Protein AF-0000000074747687 (afdb_homodimer)

InterPro domains:
  IPR001466 Beta-lactamase-related [PF00144] (53-389)
  IPR012338 Beta-lactamase/transpeptidase-like [G3DSA:3.40.710.10] (30-373)
  IPR012338 Beta-lactamase/transpeptidase-like [SSF56601] (44-393)
  IPR050491 Beta-lactamase AmpC-like [PTHR46825] (49-348)

Organism: NCBI:txid2562239

Foldseek 3Di:
DPPPPPPPPPPPPPPVPQFDLVLLVVLQQVLQQVLCVVQVWKKWKWKAFPRGIDTDIYHAQDPVVRHGDDSLFWEFAFQLLQLLLLLLVQVCVVVVLDDQFALLQVQQQVLCCLPPVDGPCRLANPLSRRAGNQLLQFQQSQFAAFDPVVVLCCQVVPQWDDDDQVNRSNRRSVVYGNDRRPPAHADYLNSQSSSLSSSCRSVVHNDSQPDDSVPLAFPVRVVVCLLVRKDFDAWAFLLVPPRHTWFKFWPPVPPPDFETEIETSRSGTQCNNPSRGRMIGRFNSLLVLQLQQPPPAVVNRGRHHPVSVVQQPPWDFHQAQQFADQVGGRGWIGGRSKTFAQCGNQAVVFDPPPDDPLQLIFIGDWGDDRGKIWPPAHARPNLRMTIIMIIRGCFGQDQPWARVVRNCSRSLSRLSSSQSVCVSSVHDHTRSDDDDDGDRGHHYHYDYDDVDDPPPPPPPVPPPSD/DPPPPPPPPPPPPPPVPQFDLVLLVVLQQVLQQVLCVVQVWKKWKWKAFPRGIDTDIYHAQDPVVRHGDDSLFWEFAFQLLQLLLLLLVQVCVVVVLDDQFALLQVQQQVLCCLPPVDGPCNLANPLSRRAGNQLLQFQQSQFAAFDPVVVLCCQVVVQWDDDDQVNRSNRRSVVYGNDRRPPAHADYLNSQSSSLSSSCRSVVHNDSQPDDSVPLAFPVRVVVCLLVRKDFDAWAFLLVPPRHTWFKFWPVVPPPDFETEIETSRSGTQCNNPSRGRMIGRFNSLLVLQLQQPPPAVVNRGRHHPVSVVQQPPWDFHQAQQFFDPVGGRGWIGGRSKTWAQCGRQFVVFAPPPDDPLQLIFIGDWGDDRGKIWPPAHARPNLRMTIIMIIRGCFGQDQPWARVVRNCSRSLSRLSSSQSVCVSSVHDGTRSDDDDDGDRGHHYHYDYDDPDDPPPPPPPVPPPSD

Structure (mmCIF, N/CA/C/O backbone):
data_AF-0000000074747687-model_v1
#
loop_
_entity.id
_entity.type
_entity.pdbx_description
1 polymer 'Beta-lactamase-related domain-containing protein'
#
loop_
_atom_site.group_PDB
_atom_site.id
_atom_site.type_symbol
_atom_site.label_atom_id
_atom_site.label_alt_id
_atom_site.label_comp_id
_atom_site.label_asym_id
_atom_site.label_entity_id
_atom_site.label_seq_id
_atom_site.pdbx_PDB_ins_code
_atom_site.Cartn_x
_atom_site.Cartn_y
_atom_site.Cartn_z
_atom_site.occupancy
_atom_site.B_iso_or_equiv
_atom_site.auth_seq_id
_atom_site.auth_comp_id
_atom_site.auth_asym_id
_atom_site.auth_atom_id
_atom_site.pdbx_PDB_model_num
ATOM 1 N N . MET A 1 1 ? -9.711 -32 -81.875 1 28.09 1 MET A N 1
ATOM 2 C CA . MET A 1 1 ? -10.281 -31.031 -80.938 1 28.09 1 MET A CA 1
ATOM 3 C C . MET A 1 1 ? -10.484 -31.625 -79.562 1 28.09 1 MET A C 1
ATOM 5 O O . MET A 1 1 ? -11.578 -32.094 -79.25 1 28.09 1 MET A O 1
ATOM 9 N N . ALA A 1 2 ? -9.547 -32.5 -79.062 1 37.5 2 ALA A N 1
ATOM 10 C CA . ALA A 1 2 ? -9.438 -33.156 -77.75 1 37.5 2 ALA A CA 1
ATOM 11 C C . ALA A 1 2 ? -9.367 -32.125 -76.625 1 37.5 2 ALA A C 1
ATOM 13 O O . ALA A 1 2 ? -8.43 -31.312 -76.562 1 37.5 2 ALA A O 1
ATOM 14 N N . MET A 1 3 ? -10.539 -31.594 -76.125 1 31.84 3 MET A N 1
ATOM 15 C CA . MET A 1 3 ? -10.773 -30.641 -75.062 1 31.84 3 MET A CA 1
ATOM 16 C C . MET A 1 3 ? -10.172 -31.156 -73.75 1 31.84 3 MET A C 1
ATOM 18 O O . MET A 1 3 ? -10.484 -32.25 -73.312 1 31.84 3 MET A O 1
ATOM 22 N N . ALA A 1 4 ? -8.93 -30.734 -73.438 1 39.25 4 ALA A N 1
ATOM 23 C CA . ALA A 1 4 ? -8.211 -30.875 -72.188 1 39.25 4 ALA A CA 1
ATOM 24 C C . ALA A 1 4 ? -9.055 -30.359 -71 1 39.25 4 ALA A C 1
ATOM 26 O O . ALA A 1 4 ? -9.398 -29.172 -70.938 1 39.25 4 ALA A O 1
ATOM 27 N N . LEU A 1 5 ? -9.945 -31.141 -70.438 1 37.12 5 LEU A N 1
ATOM 28 C CA . LEU A 1 5 ? -10.641 -30.859 -69.188 1 37.12 5 LEU A CA 1
ATOM 29 C C . LEU A 1 5 ? -9.641 -30.562 -68.062 1 37.12 5 LEU A C 1
ATOM 31 O O . LEU A 1 5 ? -8.859 -31.422 -67.688 1 37.12 5 LEU A O 1
ATOM 35 N N . ARG A 1 6 ? -9.133 -29.281 -67.938 1 37.16 6 ARG A N 1
ATOM 36 C CA . ARG A 1 6 ? -8.375 -28.812 -66.812 1 37.16 6 ARG A CA 1
ATOM 37 C C . ARG A 1 6 ? -9.133 -29.062 -65.5 1 37.16 6 ARG A C 1
ATOM 39 O O . ARG A 1 6 ? -10.266 -28.609 -65.312 1 37.16 6 ARG A O 1
ATOM 46 N N . PHE A 1 7 ? -8.852 -30.188 -64.812 1 39.75 7 PHE A N 1
ATOM 47 C CA . PHE A 1 7 ? -9.281 -30.438 -63.469 1 39.75 7 PHE A CA 1
ATOM 48 C C . PHE A 1 7 ? -8.812 -29.312 -62.531 1 39.75 7 PHE A C 1
ATOM 50 O O . PHE A 1 7 ? -7.613 -29.078 -62.375 1 39.75 7 PHE A O 1
ATOM 57 N N . ALA A 1 8 ? -9.57 -28.203 -62.375 1 39.31 8 ALA A N 1
ATOM 58 C CA . ALA A 1 8 ? -9.367 -27.25 -61.281 1 39.31 8 ALA A CA 1
ATOM 59 C C . ALA A 1 8 ? -9.352 -27.953 -59.938 1 39.31 8 ALA A C 1
ATOM 61 O O . ALA A 1 8 ? -10.367 -28.484 -59.5 1 39.31 8 ALA A O 1
ATOM 62 N N . LEU A 1 9 ? -8.211 -28.516 -59.531 1 38.06 9 LEU A N 1
ATOM 63 C CA . LEU A 1 9 ? -8.055 -28.906 -58.125 1 38.06 9 LEU A CA 1
ATOM 64 C C . LEU A 1 9 ? -8.398 -27.75 -57.219 1 38.06 9 LEU A C 1
ATOM 66 O O . LEU A 1 9 ? -7.711 -26.734 -57.188 1 38.06 9 LEU A O 1
ATOM 70 N N . ALA A 1 10 ? -9.695 -27.531 -56.938 1 42.28 10 ALA A N 1
ATOM 71 C CA . ALA A 1 10 ? -10.047 -26.672 -55.781 1 42.28 10 ALA A CA 1
ATOM 72 C C . ALA A 1 10 ? -9.219 -27.031 -54.562 1 42.28 10 ALA A C 1
ATOM 74 O O . ALA A 1 10 ? -9.336 -28.141 -54.031 1 42.28 10 ALA A O 1
ATOM 75 N N . LEU A 1 11 ? -8.07 -26.5 -54.438 1 41.38 11 LEU A N 1
ATOM 76 C CA . LEU A 1 11 ? -7.383 -26.5 -53.156 1 41.38 11 LEU A CA 1
ATOM 77 C C . LEU A 1 11 ? -8.312 -26.047 -52.031 1 41.38 11 LEU A C 1
ATOM 79 O O . LEU A 1 11 ? -8.633 -24.859 -51.938 1 41.38 11 LEU A O 1
ATOM 83 N N . ALA A 1 12 ? -9.297 -26.812 -51.625 1 39.06 12 ALA A N 1
ATOM 84 C CA . ALA A 1 12 ? -9.914 -26.562 -50.344 1 39.06 12 ALA A CA 1
ATOM 85 C C . ALA A 1 12 ? -8.859 -26.297 -49.25 1 39.06 12 ALA A C 1
ATOM 87 O O . ALA A 1 12 ? -8.133 -27.203 -48.844 1 39.06 12 ALA A O 1
ATOM 88 N N . THR A 1 13 ? -8.258 -25.156 -49.375 1 39.38 13 THR A N 1
ATOM 89 C CA . THR A 1 13 ? -7.527 -24.766 -48.156 1 39.38 13 THR A CA 1
ATOM 90 C C . THR A 1 13 ? -8.336 -25.109 -46.906 1 39.38 13 THR A C 1
ATOM 92 O O . THR A 1 13 ? -9.445 -24.594 -46.719 1 39.38 13 THR A O 1
ATOM 95 N N . LEU A 1 14 ? -8.383 -26.281 -46.438 1 38.78 14 LEU A N 1
ATOM 96 C CA . LEU A 1 14 ? -8.844 -26.578 -45.094 1 38.78 14 LEU A CA 1
ATOM 97 C C . LEU A 1 14 ? -8.469 -25.453 -44.125 1 38.78 14 LEU A C 1
ATOM 99 O O . LEU A 1 14 ? -7.309 -25.344 -43.719 1 38.78 14 LEU A O 1
ATOM 103 N N . ILE A 1 15 ? -8.961 -24.328 -44.312 1 41.19 15 ILE A N 1
ATOM 104 C CA . ILE A 1 15 ? -8.844 -23.344 -43.219 1 41.19 15 ILE A CA 1
ATOM 105 C C . ILE A 1 15 ? -9.156 -24.016 -41.875 1 41.19 15 ILE A C 1
ATOM 107 O O . ILE A 1 15 ? -10.289 -24.422 -41.625 1 41.19 15 ILE A O 1
ATOM 111 N N . ARG A 1 16 ? -8.266 -24.844 -41.312 1 48.84 16 ARG A N 1
ATOM 112 C CA . ARG A 1 16 ? -8.414 -25.219 -39.906 1 48.84 16 ARG A CA 1
ATOM 113 C C . ARG A 1 16 ? -9.062 -24.109 -39.125 1 48.84 16 ARG A C 1
ATOM 115 O O . ARG A 1 16 ? -8.516 -23 -39 1 48.84 16 ARG A O 1
ATOM 122 N N . ALA A 1 17 ? -10.281 -24 -39.031 1 53.03 17 ALA A N 1
ATOM 123 C CA . ALA A 1 17 ? -11.039 -23.031 -38.219 1 53.03 17 ALA A CA 1
ATOM 124 C C . ALA A 1 17 ? -10.539 -23 -36.781 1 53.03 17 ALA A C 1
ATOM 126 O O . ALA A 1 17 ? -10.531 -24.016 -36.094 1 53.03 17 ALA A O 1
ATOM 127 N N . TRP A 1 18 ? -9.609 -22.031 -36.438 1 64.56 18 TRP A N 1
ATOM 128 C CA . TRP A 1 18 ? -9.188 -21.812 -35.062 1 64.56 18 TRP A CA 1
ATOM 129 C C . TRP A 1 18 ? -10.391 -21.766 -34.125 1 64.56 18 TRP A C 1
ATOM 131 O O . TRP A 1 18 ? -11.453 -21.266 -34.469 1 64.56 18 TRP A O 1
ATOM 141 N N . ALA A 1 19 ? -10.328 -22.672 -33.094 1 78.56 19 ALA A N 1
ATOM 142 C CA . ALA A 1 19 ? -11.367 -22.688 -32.062 1 78.56 19 ALA A CA 1
ATOM 143 C C . ALA A 1 19 ? -11.688 -21.281 -31.594 1 78.56 19 ALA A C 1
ATOM 145 O O . ALA A 1 19 ? -10.789 -20.453 -31.406 1 78.56 19 ALA A O 1
ATOM 146 N N . THR A 1 20 ? -12.992 -20.984 -31.547 1 86.56 20 THR A N 1
ATOM 147 C CA . THR A 1 20 ? -13.469 -19.703 -31.047 1 86.56 20 THR A CA 1
ATOM 148 C C . THR A 1 20 ? -13.336 -19.641 -29.531 1 86.56 20 THR A C 1
ATOM 150 O O . THR A 1 20 ? -13.062 -20.656 -28.875 1 86.56 20 THR A O 1
ATOM 153 N N . LEU A 1 21 ? -13.414 -18.5 -28.984 1 95.06 21 LEU A N 1
ATOM 154 C CA . LEU A 1 21 ? -13.422 -18.328 -27.531 1 95.06 21 LEU A CA 1
ATOM 155 C C . LEU A 1 21 ? -14.586 -19.094 -26.906 1 95.06 21 LEU A C 1
ATOM 157 O O . LEU A 1 21 ? -14.461 -19.625 -25.812 1 95.06 21 LEU A O 1
ATOM 161 N N . GLU A 1 22 ? -15.68 -19.141 -27.625 1 94.62 22 GLU A N 1
ATOM 162 C CA . GLU A 1 22 ? -16.844 -19.891 -27.141 1 94.62 22 GLU A CA 1
ATOM 163 C C . GLU A 1 22 ? -16.531 -21.375 -27.031 1 94.62 22 GLU A C 1
ATOM 165 O O . GLU A 1 22 ? -17.031 -22.062 -26.141 1 94.62 22 GLU A O 1
ATOM 170 N N . ASP A 1 23 ? -15.766 -21.875 -27.969 1 95.12 23 ASP A N 1
ATOM 171 C CA . ASP A 1 23 ? -15.367 -23.281 -27.938 1 95.12 23 ASP A CA 1
ATOM 172 C C . ASP A 1 23 ? -14.547 -23.594 -26.688 1 95.12 23 ASP A C 1
ATOM 174 O O . ASP A 1 23 ? -14.703 -24.656 -26.078 1 95.12 23 ASP A O 1
ATOM 178 N N . VAL A 1 24 ? -13.656 -22.656 -26.375 1 96.44 24 VAL A N 1
ATOM 179 C CA . VAL A 1 24 ? -12.836 -22.828 -25.172 1 96.44 24 VAL A CA 1
ATOM 180 C C . VAL A 1 24 ? -13.734 -22.859 -23.938 1 96.44 24 VAL A C 1
ATOM 182 O O . VAL A 1 24 ? -13.578 -23.734 -23.078 1 96.44 24 VAL A O 1
ATOM 185 N N . GLU A 1 25 ? -14.68 -21.969 -23.812 1 97.56 25 GLU A N 1
ATOM 186 C CA . GLU A 1 25 ? -15.602 -21.906 -22.688 1 97.56 25 GLU A CA 1
ATOM 187 C C . GLU A 1 25 ? -16.406 -23.203 -22.547 1 97.56 25 GLU A C 1
ATOM 189 O O . GLU A 1 25 ? -16.516 -23.75 -21.453 1 97.56 25 GLU A O 1
ATOM 194 N N . LYS A 1 26 ? -16.938 -23.703 -23.656 1 97.25 26 LYS A N 1
ATOM 195 C CA . LYS A 1 26 ? -17.766 -24.891 -23.672 1 97.25 26 LYS A CA 1
ATOM 196 C C . LYS A 1 26 ? -16.969 -26.141 -23.281 1 97.25 26 LYS A C 1
ATOM 198 O O . LYS A 1 26 ? -17.5 -27.047 -22.641 1 97.25 26 LYS A O 1
ATOM 203 N N . ALA A 1 27 ? -15.766 -26.125 -23.688 1 96.94 27 ALA A N 1
ATOM 204 C CA . ALA A 1 27 ? -14.914 -27.281 -23.422 1 96.94 27 ALA A CA 1
ATOM 205 C C . ALA A 1 27 ? -14.453 -27.281 -21.953 1 96.94 27 ALA A C 1
ATOM 207 O O . ALA A 1 27 ? -14.297 -28.344 -21.359 1 96.94 27 ALA A O 1
ATOM 208 N N . LEU A 1 28 ? -14.211 -26.094 -21.406 1 97.69 28 LEU A N 1
ATOM 209 C CA . LEU A 1 28 ? -13.492 -26 -20.141 1 97.69 28 LEU A CA 1
ATOM 210 C C . LEU A 1 28 ? -14.461 -25.969 -18.969 1 97.69 28 LEU A C 1
ATOM 212 O O . LEU A 1 28 ? -14.156 -26.5 -17.891 1 97.69 28 LEU A O 1
ATOM 216 N N . GLN A 1 29 ? -15.641 -25.312 -19.031 1 98.38 29 GLN A N 1
ATOM 217 C CA . GLN A 1 29 ? -16.531 -25.109 -17.891 1 98.38 29 GLN A CA 1
ATOM 218 C C . GLN A 1 29 ? -16.922 -26.453 -17.266 1 98.38 29 GLN A C 1
ATOM 220 O O . GLN A 1 29 ? -16.859 -26.609 -16.047 1 98.38 29 GLN A O 1
ATOM 225 N N . PRO A 1 30 ? -17.297 -27.516 -18.109 1 98.31 30 PRO A N 1
ATOM 226 C CA . PRO A 1 30 ? -17.672 -28.781 -17.5 1 98.31 30 PRO A CA 1
ATOM 227 C C . PRO A 1 30 ? -16.516 -29.453 -16.75 1 98.31 30 PRO A C 1
ATOM 229 O O . PRO A 1 30 ? -16.734 -30.109 -15.727 1 98.31 30 PRO A O 1
ATOM 232 N N . VAL A 1 31 ? -15.32 -29.297 -17.281 1 97.88 31 VAL A N 1
ATOM 233 C CA . VAL A 1 31 ? -14.148 -29.859 -16.625 1 97.88 31 VAL A CA 1
ATOM 234 C C . VAL A 1 31 ? -13.969 -29.234 -15.242 1 97.88 31 VAL A C 1
ATOM 236 O O . VAL A 1 31 ? -13.781 -29.938 -14.242 1 97.88 31 VAL A O 1
ATOM 239 N N . LEU A 1 32 ? -14.047 -27.906 -15.156 1 98.44 32 LEU A N 1
ATOM 240 C CA . LEU A 1 32 ? -13.883 -27.188 -13.891 1 98.44 32 LEU A CA 1
ATOM 241 C C . LEU A 1 32 ? -14.992 -27.547 -12.914 1 98.44 32 LEU A C 1
ATOM 243 O O . LEU A 1 32 ? -14.734 -27.75 -11.719 1 98.44 32 LEU A O 1
ATOM 247 N N . ASP A 1 33 ? -16.234 -27.641 -13.422 1 98.56 33 ASP A N 1
ATOM 248 C CA . ASP A 1 33 ? -17.359 -28.016 -12.578 1 98.56 33 ASP A CA 1
ATOM 249 C C . ASP A 1 33 ? -17.156 -29.406 -11.977 1 98.56 33 ASP A C 1
ATOM 251 O O . ASP A 1 33 ? -17.391 -29.609 -10.781 1 98.56 33 ASP A O 1
ATOM 255 N N . GLN A 1 34 ? -16.766 -30.312 -12.789 1 98.12 34 GLN A N 1
ATOM 256 C CA . GLN A 1 34 ? -16.578 -31.688 -12.344 1 98.12 34 GLN A CA 1
ATOM 257 C C . GLN A 1 34 ? -15.469 -31.781 -11.297 1 98.12 34 GLN A C 1
ATOM 259 O O . GLN A 1 34 ? -15.609 -32.469 -10.289 1 98.12 34 GLN A O 1
ATOM 264 N N . MET A 1 35 ? -14.367 -31.125 -11.578 1 96.75 35 MET A N 1
ATOM 265 C CA . MET A 1 35 ? -13.25 -31.156 -10.641 1 96.75 35 MET A CA 1
ATOM 266 C C . MET A 1 35 ? -13.609 -30.469 -9.328 1 96.75 35 MET A C 1
ATOM 268 O O . MET A 1 35 ? -13.188 -30.922 -8.258 1 96.75 35 MET A O 1
ATOM 272 N N . ALA A 1 36 ? -14.344 -29.328 -9.422 1 98.19 36 ALA A N 1
ATOM 273 C CA . ALA A 1 36 ? -14.797 -28.641 -8.219 1 98.19 36 ALA A CA 1
ATOM 274 C C . ALA A 1 36 ? -15.656 -29.562 -7.355 1 98.19 36 ALA A C 1
ATOM 276 O O . ALA A 1 36 ? -15.5 -29.609 -6.133 1 98.19 36 ALA A O 1
ATOM 277 N N . LEU A 1 37 ? -16.516 -30.328 -7.984 1 96.38 37 LEU A N 1
ATOM 278 C CA . LEU A 1 37 ? -17.391 -31.25 -7.273 1 96.38 37 LEU A CA 1
ATOM 279 C C . LEU A 1 37 ? -16.594 -32.438 -6.719 1 96.38 37 LEU A C 1
ATOM 281 O O . LEU A 1 37 ? -16.734 -32.781 -5.547 1 96.38 37 LEU A O 1
ATOM 285 N N . LYS A 1 38 ? -15.758 -33.031 -7.523 1 95.5 38 LYS A N 1
ATOM 286 C CA . LYS A 1 38 ? -15 -34.219 -7.168 1 95.5 38 LYS A CA 1
ATOM 287 C C . LYS A 1 38 ? -14.109 -33.969 -5.957 1 95.5 38 LYS A C 1
ATOM 289 O O . LYS A 1 38 ? -13.992 -34.812 -5.07 1 95.5 38 LYS A O 1
ATOM 294 N N . TYR A 1 39 ? -13.523 -32.781 -5.906 1 95.94 39 TYR A N 1
ATOM 295 C CA . TYR A 1 39 ? -12.492 -32.562 -4.902 1 95.94 39 TYR A CA 1
ATOM 296 C C . TYR A 1 39 ? -12.961 -31.547 -3.855 1 95.94 39 TYR A C 1
ATOM 298 O O . TYR A 1 39 ? -12.234 -31.25 -2.904 1 95.94 39 TYR A O 1
ATOM 306 N N . ASN A 1 40 ? -14.211 -31.016 -4.016 1 95.94 40 ASN A N 1
ATOM 307 C CA . ASN A 1 40 ? -14.711 -29.984 -3.117 1 95.94 40 ASN A CA 1
ATOM 308 C C . ASN A 1 40 ? -13.742 -28.812 -3.023 1 95.94 40 ASN A C 1
ATOM 310 O O . ASN A 1 40 ? -13.344 -28.406 -1.926 1 95.94 40 ASN A O 1
ATOM 314 N N . MET A 1 41 ? -13.289 -28.344 -4.141 1 95.81 41 MET A N 1
ATOM 315 C CA . MET A 1 41 ? -12.383 -27.219 -4.285 1 95.81 41 MET A CA 1
ATOM 316 C C . MET A 1 41 ? -12.898 -26.234 -5.336 1 95.81 41 MET A C 1
ATOM 318 O O . MET A 1 41 ? -13.906 -26.5 -5.992 1 95.81 41 MET A O 1
ATOM 322 N N . SER A 1 42 ? -12.336 -25.078 -5.355 1 97.94 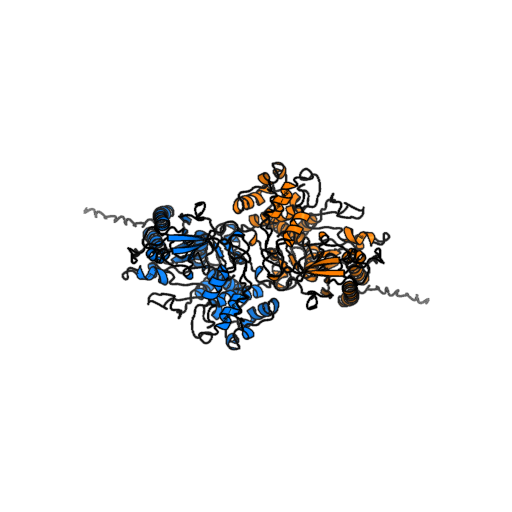42 SER A N 1
ATOM 323 C CA . SER A 1 42 ? -12.781 -24.078 -6.328 1 97.94 42 SER A CA 1
ATOM 324 C C . SER A 1 42 ? -11.648 -23.672 -7.258 1 97.94 42 SER A C 1
ATOM 326 O O . SER A 1 42 ? -10.477 -23.734 -6.875 1 97.94 42 SER A O 1
ATOM 328 N N . PHE A 1 43 ? -12.008 -23.312 -8.453 1 98.12 43 PHE A N 1
ATOM 329 C CA . PHE A 1 43 ? -11.039 -23.016 -9.5 1 98.12 43 PHE A CA 1
ATOM 330 C C . PHE A 1 43 ? -11.406 -21.719 -10.219 1 98.12 43 PHE A C 1
ATOM 332 O O . PHE A 1 43 ? -12.586 -21.438 -10.453 1 98.12 43 PHE A O 1
ATOM 339 N N . SER A 1 44 ? -10.445 -20.906 -10.453 1 98.56 44 SER A N 1
ATOM 340 C CA . SER A 1 44 ? -10.508 -19.75 -11.352 1 98.56 44 SER A CA 1
ATOM 341 C C . SER A 1 44 ? -9.656 -19.984 -12.594 1 98.56 44 SER A C 1
ATOM 343 O O . SER A 1 44 ? -8.539 -20.5 -12.5 1 98.56 44 SER A O 1
ATOM 345 N N . PHE A 1 45 ? -10.211 -19.703 -13.789 1 98.5 45 PHE A N 1
ATOM 346 C CA . PHE A 1 45 ? -9.555 -20 -15.055 1 98.5 45 PHE A CA 1
ATOM 347 C C . PHE A 1 45 ? -9.5 -18.766 -15.945 1 98.5 45 PHE A C 1
ATOM 349 O O . PHE A 1 45 ? -10.453 -17.984 -15.992 1 98.5 45 PHE A O 1
ATOM 356 N N . GLY A 1 46 ? -8.305 -18.625 -16.594 1 98.75 46 GLY A N 1
ATOM 357 C CA . GLY A 1 46 ? -8.125 -17.578 -17.578 1 98.75 46 GLY A CA 1
ATOM 358 C C . GLY A 1 46 ? -7.445 -18.062 -18.844 1 98.75 46 GLY A C 1
ATOM 359 O O . GLY A 1 46 ? -6.516 -18.875 -18.797 1 98.75 46 GLY A O 1
ATOM 360 N N . PHE A 1 47 ? -7.941 -17.609 -19.953 1 98.44 47 PHE A N 1
ATOM 361 C CA . PHE A 1 47 ? -7.41 -17.875 -21.297 1 98.44 47 PHE A CA 1
ATOM 362 C C . PHE A 1 47 ? -7.445 -16.625 -22.141 1 98.44 47 PHE A C 1
ATOM 364 O O . PHE A 1 47 ? -8.414 -15.859 -22.109 1 98.44 47 PHE A O 1
ATOM 371 N N . VAL A 1 48 ? -6.344 -16.344 -22.812 1 98.38 48 VAL A N 1
ATOM 372 C CA . VAL A 1 48 ? -6.258 -15.156 -23.656 1 98.38 48 VAL A CA 1
ATOM 373 C C . VAL A 1 48 ? -5.559 -15.5 -24.969 1 98.38 48 VAL A C 1
ATOM 375 O O . VAL A 1 48 ? -4.562 -16.219 -24.984 1 98.38 48 VAL A O 1
ATOM 378 N N . ASN A 1 49 ? -6.086 -15.062 -26.078 1 97.56 49 ASN A N 1
ATOM 379 C CA . ASN A 1 49 ? -5.418 -15.086 -27.375 1 97.56 49 ASN A CA 1
ATOM 380 C C . ASN A 1 49 ? -5.734 -13.836 -28.188 1 97.56 49 ASN A C 1
ATOM 382 O O . ASN A 1 49 ? -6.191 -12.836 -27.641 1 97.56 49 ASN A O 1
ATOM 386 N N . THR A 1 50 ? -5.371 -13.844 -29.469 1 96.12 50 THR A N 1
ATOM 387 C CA . THR A 1 50 ? -5.527 -12.664 -30.297 1 96.12 50 THR A CA 1
ATOM 388 C C . THR A 1 50 ? -7.004 -12.32 -30.484 1 96.12 50 THR A C 1
ATOM 390 O O . THR A 1 50 ? -7.344 -11.188 -30.844 1 96.12 50 THR A O 1
ATOM 393 N N . GLN A 1 51 ? -7.895 -13.32 -30.234 1 95.44 51 GLN A N 1
ATOM 394 C CA . GLN A 1 51 ? -9.32 -13.094 -30.422 1 95.44 51 GLN A CA 1
ATOM 395 C C . GLN A 1 51 ? -9.945 -12.438 -29.188 1 95.44 51 GLN A C 1
ATOM 397 O O . GLN A 1 51 ? -10.984 -11.789 -29.281 1 95.44 51 GLN A O 1
ATOM 402 N N . GLY A 1 52 ? -9.398 -12.734 -28.109 1 97 52 GLY A N 1
ATOM 403 C CA . GLY A 1 52 ? -9.977 -12.172 -26.891 1 97 52 GLY A CA 1
ATOM 404 C C . GLY A 1 52 ? -9.617 -12.953 -25.641 1 97 52 GLY A C 1
ATOM 405 O O . GLY A 1 52 ? -8.523 -13.516 -25.562 1 97 52 GLY A O 1
ATOM 406 N N . ARG A 1 53 ? -10.508 -12.852 -24.656 1 97.56 53 ARG A N 1
ATOM 407 C CA . ARG A 1 53 ? -10.25 -13.422 -23.344 1 97.56 53 ARG A CA 1
ATOM 408 C C . ARG A 1 53 ? -11.422 -14.266 -22.859 1 97.56 53 ARG A C 1
ATOM 410 O O . ARG A 1 53 ? -12.578 -13.953 -23.172 1 97.56 53 ARG A O 1
ATOM 417 N N . VAL A 1 54 ? -11.164 -15.344 -22.156 1 98.38 54 VAL A N 1
ATOM 418 C CA . VAL A 1 54 ? -12.148 -16.188 -21.5 1 98.38 54 VAL A CA 1
ATOM 419 C C . VAL A 1 54 ? -11.852 -16.266 -20 1 98.38 54 VAL A C 1
ATOM 421 O O . VAL A 1 54 ? -10.727 -16.531 -19.594 1 98.38 54 VAL A O 1
ATOM 424 N N . ALA A 1 55 ? -12.812 -15.875 -19.156 1 98.56 55 ALA A N 1
ATOM 425 C CA . ALA A 1 55 ? -12.75 -15.977 -17.703 1 98.56 55 ALA A CA 1
ATOM 426 C C . ALA A 1 55 ? -13.828 -16.906 -17.172 1 98.56 55 ALA A C 1
ATOM 428 O O . ALA A 1 55 ? -15.023 -16.703 -17.438 1 98.56 55 ALA A O 1
ATOM 429 N N . LEU A 1 56 ? -13.422 -17.969 -16.453 1 98.81 56 LEU A N 1
ATOM 430 C CA . LEU A 1 56 ? -14.359 -18.938 -15.891 1 98.81 56 LEU A CA 1
ATOM 431 C C . LEU A 1 56 ? -14.062 -19.172 -14.414 1 98.81 56 LEU A C 1
ATOM 433 O O . LEU A 1 56 ? -12.984 -18.828 -13.922 1 98.81 56 LEU A O 1
ATOM 437 N N . ALA A 1 57 ? -15.008 -19.656 -13.688 1 98.75 57 ALA A N 1
ATOM 438 C CA . ALA A 1 57 ? -14.852 -20.094 -12.305 1 98.75 57 ALA A CA 1
ATOM 439 C C . ALA A 1 57 ? -15.781 -21.266 -11.992 1 98.75 57 ALA A C 1
ATOM 441 O O . ALA A 1 57 ? -16.766 -21.5 -12.703 1 98.75 57 ALA A O 1
ATOM 442 N N . ALA A 1 58 ? -15.445 -22.047 -11.055 1 98.69 58 ALA A N 1
ATOM 443 C CA . ALA A 1 58 ? -16.266 -23.156 -10.547 1 98.69 58 ALA A CA 1
ATOM 444 C C . ALA A 1 58 ? -16 -23.391 -9.062 1 98.69 58 ALA A C 1
ATOM 446 O O . ALA A 1 58 ? -14.883 -23.172 -8.586 1 98.69 58 ALA A O 1
ATOM 447 N N . GLY A 1 59 ? -17.031 -23.844 -8.375 1 98.25 59 GLY A N 1
ATOM 448 C CA . GLY A 1 59 ? -16.891 -24.219 -6.977 1 98.25 59 GLY A CA 1
ATOM 449 C C . GLY A 1 59 ? -17.391 -23.141 -6.027 1 98.25 59 GLY A C 1
ATOM 450 O O . GLY A 1 59 ? -17.922 -22.109 -6.461 1 98.25 59 GLY A O 1
ATOM 451 N N . VAL A 1 60 ? -17.125 -23.422 -4.734 1 96.81 60 VAL A N 1
ATOM 452 C CA . VAL A 1 60 ? -17.641 -22.562 -3.662 1 96.81 60 VAL A CA 1
ATOM 453 C C . VAL A 1 60 ? -16.5 -21.797 -3.02 1 96.81 60 VAL A C 1
ATOM 455 O O . VAL A 1 60 ? -15.516 -22.391 -2.562 1 96.81 60 VAL A O 1
ATOM 458 N N . ASN A 1 61 ? -16.609 -20.453 -3.057 1 96.31 61 ASN A N 1
ATOM 459 C CA . ASN A 1 61 ? -15.617 -19.594 -2.443 1 96.31 61 ASN A CA 1
ATOM 460 C C . ASN A 1 61 ? -15.656 -19.672 -0.92 1 96.31 61 ASN A C 1
ATOM 462 O O . ASN A 1 61 ? -14.633 -19.922 -0.281 1 96.31 61 ASN A O 1
ATOM 466 N N . ASN A 1 62 ? -16.75 -19.422 -0.402 1 95.25 62 ASN A N 1
ATOM 467 C CA . ASN A 1 62 ? -17 -19.5 1.033 1 95.25 62 ASN A CA 1
ATOM 468 C C . ASN A 1 62 ? -17.781 -20.766 1.392 1 95.25 62 ASN A C 1
ATOM 470 O O . ASN A 1 62 ? -18.969 -20.859 1.129 1 95.25 62 ASN A O 1
ATOM 474 N N . ILE A 1 63 ? -17.188 -21.656 2.092 1 92.31 63 ILE A N 1
ATOM 475 C CA . ILE A 1 63 ? -17.766 -22.984 2.311 1 92.31 63 ILE A CA 1
ATOM 476 C C . ILE A 1 63 ? -18.891 -22.875 3.332 1 92.31 63 ILE A C 1
ATOM 478 O O . ILE A 1 63 ? -19.766 -23.75 3.387 1 92.31 63 ILE A O 1
ATOM 482 N N . TRP A 1 64 ? -18.906 -21.906 4.199 1 91.31 64 TRP A N 1
ATOM 483 C CA . TRP A 1 64 ? -19.906 -21.797 5.25 1 91.31 64 TRP A CA 1
ATOM 484 C C . TRP A 1 64 ? -21.234 -21.297 4.68 1 91.31 64 TRP A C 1
ATOM 486 O O . TRP A 1 64 ? -22.297 -21.781 5.074 1 91.31 64 TRP A O 1
ATOM 496 N N . ASN A 1 65 ? -21.156 -20.359 3.777 1 92.38 65 ASN A N 1
ATOM 497 C CA . ASN A 1 65 ? -22.406 -19.844 3.242 1 92.38 65 ASN A CA 1
ATOM 498 C C . ASN A 1 65 ? -22.594 -20.219 1.774 1 92.38 65 ASN A C 1
ATOM 500 O O . ASN A 1 65 ? -23.531 -19.766 1.126 1 92.38 65 ASN A O 1
ATOM 504 N N . ARG A 1 66 ? -21.703 -20.906 1.218 1 94.25 66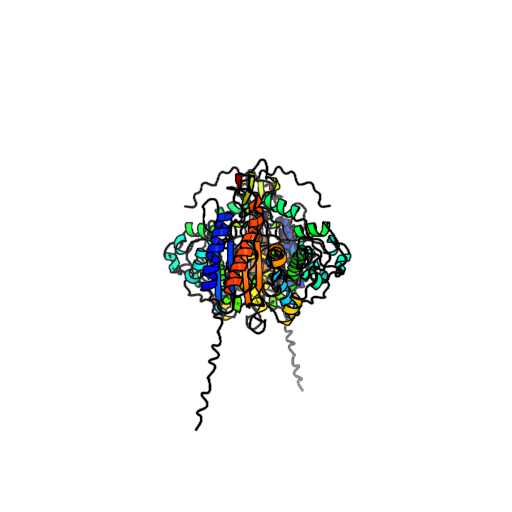 ARG A N 1
ATOM 505 C CA . ARG A 1 66 ? -21.766 -21.547 -0.086 1 94.25 66 ARG A CA 1
ATOM 506 C C . ARG A 1 66 ? -21.797 -20.516 -1.212 1 94.25 66 ARG A C 1
ATOM 508 O O . ARG A 1 66 ? -22.375 -20.781 -2.273 1 94.25 66 ARG A O 1
ATOM 515 N N . ARG A 1 67 ? -21.328 -19.344 -0.898 1 95.69 67 ARG A N 1
ATOM 516 C CA . ARG A 1 67 ? -21.188 -18.391 -1.984 1 95.69 67 ARG A CA 1
ATOM 517 C C . ARG A 1 67 ? -20.141 -18.844 -2.998 1 95.69 67 ARG A C 1
ATOM 519 O O . ARG A 1 67 ? -19.047 -19.266 -2.623 1 95.69 67 ARG A O 1
ATOM 526 N N . PRO A 1 68 ? -20.469 -18.812 -4.266 1 97.75 68 PRO A N 1
ATOM 527 C CA . PRO A 1 68 ? -19.578 -19.344 -5.293 1 97.75 68 PRO A CA 1
ATOM 528 C C . PRO A 1 68 ? -18.359 -18.453 -5.531 1 97.75 68 PRO A C 1
ATOM 530 O O . PRO A 1 68 ? -18.406 -17.25 -5.25 1 97.75 68 PRO A O 1
ATOM 533 N N . LEU A 1 69 ? -17.266 -19.031 -5.957 1 98.31 69 LEU A N 1
ATOM 534 C CA . LEU A 1 69 ? -16.172 -18.266 -6.539 1 98.31 69 LEU A CA 1
ATOM 535 C C . LEU A 1 69 ? -16.594 -17.609 -7.844 1 98.31 69 LEU A C 1
ATOM 537 O O . LEU A 1 69 ? -17.344 -18.203 -8.633 1 98.31 69 LEU A O 1
ATOM 541 N N . ARG A 1 70 ? -16.172 -16.422 -8.07 1 97.38 70 ARG A N 1
ATOM 542 C CA . ARG A 1 70 ? -16.484 -15.703 -9.305 1 97.38 70 ARG A CA 1
ATOM 543 C C . ARG A 1 70 ? -15.258 -15.57 -10.188 1 97.38 70 ARG A C 1
ATOM 545 O O . ARG A 1 70 ? -14.125 -15.586 -9.695 1 97.38 70 ARG A O 1
ATOM 552 N N . PRO A 1 71 ? -15.484 -15.453 -11.516 1 97.56 71 PRO A N 1
ATOM 553 C CA . PRO A 1 71 ? -14.344 -15.312 -12.422 1 97.56 71 PRO A CA 1
ATOM 554 C C . PRO A 1 71 ? -13.508 -14.07 -12.133 1 97.56 71 PRO A C 1
ATOM 556 O O . PRO A 1 71 ? -12.336 -14.008 -12.5 1 97.56 71 PRO A O 1
ATOM 559 N N . ASP A 1 72 ? -14.094 -13.055 -11.445 1 94.56 72 ASP A N 1
ATOM 560 C CA . ASP A 1 72 ? -13.383 -11.812 -11.164 1 94.56 72 ASP A CA 1
ATOM 561 C C . ASP A 1 72 ? -12.859 -11.789 -9.734 1 94.56 72 ASP A C 1
ATOM 563 O O . ASP A 1 72 ? -12.352 -10.766 -9.266 1 94.56 72 ASP A O 1
ATOM 567 N N . SER A 1 73 ? -12.992 -12.914 -9.016 1 96.69 73 SER A N 1
ATOM 568 C CA . SER A 1 73 ? -12.422 -13 -7.672 1 96.69 73 SER A CA 1
ATOM 569 C C . SER A 1 73 ? -10.898 -12.875 -7.707 1 96.69 73 SER A C 1
ATOM 571 O O . SER A 1 73 ? -10.25 -13.367 -8.633 1 96.69 73 SER A O 1
ATOM 573 N N . LEU A 1 74 ? -10.383 -12.156 -6.711 1 98 74 LEU A N 1
ATOM 574 C CA . LEU A 1 74 ? -8.93 -12.078 -6.574 1 98 74 LEU A CA 1
ATOM 575 C C . LEU A 1 74 ? -8.406 -13.188 -5.672 1 98 74 LEU A C 1
ATOM 577 O O . LEU A 1 74 ? -8.648 -13.18 -4.465 1 98 74 LEU A O 1
ATOM 581 N N . VAL A 1 75 ? -7.691 -14.07 -6.254 1 98.31 75 VAL A N 1
ATOM 582 C CA . VAL A 1 75 ? -7.113 -15.188 -5.508 1 98.31 75 VAL A CA 1
ATOM 583 C C . VAL A 1 75 ? -5.656 -14.875 -5.164 1 98.31 75 VAL A C 1
ATOM 585 O O . VAL A 1 75 ? -4.875 -14.5 -6.039 1 98.31 75 VAL A O 1
ATOM 588 N N . PRO A 1 76 ? -5.266 -14.93 -3.873 1 97.56 76 PRO A N 1
ATOM 589 C CA . PRO A 1 76 ? -3.83 -14.875 -3.576 1 97.56 76 PRO A CA 1
ATOM 590 C C . PRO A 1 76 ? -3.051 -16.016 -4.215 1 97.56 76 PRO A C 1
ATOM 592 O O . PRO A 1 76 ? -3.41 -17.188 -4.043 1 97.56 76 PRO A O 1
ATOM 595 N N . LEU A 1 77 ? -1.932 -15.688 -4.918 1 97.25 77 LEU A N 1
ATOM 596 C CA . LEU A 1 77 ? -1.427 -16.719 -5.812 1 97.25 77 LEU A CA 1
ATOM 597 C C . LEU A 1 77 ? 0.071 -16.922 -5.617 1 97.25 77 LEU A C 1
ATOM 599 O O . LEU A 1 77 ? 0.708 -17.656 -6.379 1 97.25 77 LEU A O 1
ATOM 603 N N . GLY A 1 78 ? 0.678 -16.25 -4.723 1 96.31 78 GLY A N 1
ATOM 604 C CA . GLY A 1 78 ? 2.039 -16.531 -4.289 1 96.31 78 GLY A CA 1
ATOM 605 C C . GLY A 1 78 ? 3.078 -16.203 -5.344 1 96.31 78 GLY A C 1
ATOM 606 O O . GLY A 1 78 ? 3.094 -15.094 -5.879 1 96.31 78 GLY A O 1
ATOM 607 N N . SER A 1 79 ? 3.859 -17.125 -5.77 1 96.25 79 SER A N 1
ATOM 608 C CA . SER A 1 79 ? 5.121 -16.969 -6.488 1 96.25 79 SER A CA 1
ATOM 609 C C . SER A 1 79 ? 4.895 -16.375 -7.879 1 96.25 79 SER A C 1
ATOM 611 O O . SER A 1 79 ? 5.832 -15.914 -8.523 1 96.25 79 SER A O 1
ATOM 613 N N . VAL A 1 80 ? 3.742 -16.5 -8.375 1 97.19 80 VAL A N 1
ATOM 614 C CA . VAL A 1 80 ? 3.508 -15.914 -9.688 1 97.19 80 VAL A CA 1
ATOM 615 C C . VAL A 1 80 ? 3.736 -14.406 -9.625 1 97.19 80 VAL A C 1
ATOM 617 O O . VAL A 1 80 ? 3.818 -13.742 -10.664 1 97.19 80 VAL A O 1
ATOM 620 N N . THR A 1 81 ? 3.957 -13.867 -8.43 1 98.5 81 THR A N 1
ATOM 621 C CA . THR A 1 81 ? 4.379 -12.484 -8.211 1 98.5 81 THR A CA 1
ATOM 622 C C . THR A 1 81 ? 5.754 -12.234 -8.82 1 98.5 81 THR A C 1
ATOM 624 O O . THR A 1 81 ? 6.031 -11.141 -9.312 1 98.5 81 THR A O 1
ATOM 627 N N . LYS A 1 82 ? 6.582 -13.219 -8.867 1 98.44 82 LYS A N 1
ATOM 628 C CA . LYS A 1 82 ? 8 -13.062 -9.172 1 98.44 82 LYS A CA 1
ATOM 629 C C . LYS A 1 82 ? 8.203 -12.57 -10.602 1 98.44 82 LYS A C 1
ATOM 631 O O . LYS A 1 82 ? 9.023 -11.688 -10.844 1 98.44 82 LYS A O 1
ATOM 636 N N . PRO A 1 83 ? 7.453 -13.062 -11.648 1 98.56 83 PRO A N 1
ATOM 637 C CA . PRO A 1 83 ? 7.621 -12.484 -12.984 1 98.56 83 PRO A CA 1
ATOM 638 C C . PRO A 1 83 ? 7.305 -10.992 -13.016 1 98.56 83 PRO A C 1
ATOM 640 O O . PRO A 1 83 ? 7.922 -10.242 -13.781 1 98.56 83 PRO A O 1
ATOM 643 N N . TRP A 1 84 ? 6.316 -10.555 -12.273 1 98.69 84 TRP A N 1
ATOM 644 C CA . TRP A 1 84 ? 5.977 -9.141 -12.211 1 98.69 84 TRP A CA 1
ATOM 645 C C . TRP A 1 84 ? 7.133 -8.32 -11.648 1 98.69 84 TRP A C 1
ATOM 647 O O . TRP A 1 84 ? 7.48 -7.27 -12.188 1 98.69 84 TRP A O 1
ATOM 657 N N . THR A 1 85 ? 7.723 -8.82 -10.578 1 98.88 85 THR A N 1
ATOM 658 C CA . THR A 1 85 ? 8.891 -8.172 -9.977 1 98.88 85 THR A CA 1
ATOM 659 C C . THR A 1 85 ? 10.055 -8.148 -10.961 1 98.88 85 THR A C 1
ATOM 661 O O . THR A 1 85 ? 10.734 -7.133 -11.102 1 98.88 85 THR A O 1
ATOM 664 N N . ALA A 1 86 ? 10.242 -9.266 -11.648 1 98.88 86 ALA A N 1
ATOM 665 C CA . ALA A 1 86 ? 11.328 -9.352 -12.617 1 98.88 86 ALA A CA 1
ATOM 666 C C . ALA A 1 86 ? 11.148 -8.32 -13.727 1 98.88 86 ALA A C 1
ATOM 668 O O . ALA A 1 86 ? 12.109 -7.656 -14.125 1 98.88 86 ALA A O 1
ATOM 669 N N . VAL A 1 87 ? 9.945 -8.203 -14.227 1 98.88 87 VAL A N 1
ATOM 670 C CA . VAL A 1 87 ? 9.664 -7.23 -15.281 1 98.88 87 VAL A CA 1
ATOM 671 C C . VAL A 1 87 ? 9.953 -5.816 -14.773 1 98.88 87 VAL A C 1
ATOM 673 O O . VAL A 1 87 ? 10.516 -4.996 -15.492 1 98.88 87 VAL A O 1
ATOM 676 N N . MET A 1 88 ? 9.57 -5.516 -13.547 1 98.62 88 MET A N 1
ATOM 677 C CA . MET A 1 88 ? 9.844 -4.203 -12.969 1 98.62 88 MET A CA 1
ATOM 678 C C . MET A 1 88 ? 11.344 -3.926 -12.953 1 98.62 88 MET A C 1
ATOM 680 O O . MET A 1 88 ? 11.781 -2.811 -13.242 1 98.62 88 MET A O 1
ATOM 684 N N . VAL A 1 89 ? 12.141 -4.914 -12.578 1 98.88 89 VAL A N 1
ATOM 685 C CA . VAL A 1 89 ? 13.586 -4.758 -12.555 1 98.88 89 VAL A CA 1
ATOM 686 C C . VAL A 1 89 ? 14.102 -4.516 -13.977 1 98.88 89 VAL A C 1
ATOM 688 O O . VAL A 1 89 ? 14.922 -3.623 -14.203 1 98.88 89 VAL A O 1
ATOM 691 N N . MET A 1 90 ? 13.57 -5.289 -14.922 1 98.88 90 MET A N 1
ATOM 692 C CA . MET A 1 90 ? 14.016 -5.117 -16.312 1 98.88 90 MET A CA 1
ATOM 693 C C . MET A 1 90 ? 13.625 -3.74 -16.828 1 98.88 90 MET A C 1
ATOM 695 O O . MET A 1 90 ? 14.359 -3.146 -17.625 1 98.88 90 MET A O 1
ATOM 699 N N . GLN A 1 91 ? 12.461 -3.234 -16.438 1 98.5 91 GLN A N 1
ATOM 700 C CA . GLN A 1 91 ? 12.078 -1.875 -16.797 1 98.5 91 GLN A CA 1
ATOM 701 C C . GLN A 1 91 ? 13.086 -0.857 -16.266 1 98.5 91 GLN A C 1
ATOM 703 O O . GLN A 1 91 ? 13.414 0.112 -16.953 1 98.5 91 GLN A O 1
ATOM 708 N N . ALA A 1 92 ? 13.57 -1.035 -15.039 1 97.94 92 ALA A N 1
ATOM 709 C CA . ALA A 1 92 ? 14.586 -0.161 -14.469 1 97.94 92 ALA A CA 1
ATOM 710 C C . ALA A 1 92 ? 15.898 -0.263 -15.242 1 97.94 92 ALA A C 1
ATOM 712 O O . ALA A 1 92 ? 16.578 0.744 -15.469 1 97.94 92 ALA A O 1
ATOM 713 N N . VAL A 1 93 ? 16.25 -1.447 -15.68 1 98.56 93 VAL A N 1
ATOM 714 C CA . VAL A 1 93 ? 17.453 -1.666 -16.5 1 98.56 93 VAL A CA 1
ATOM 715 C C . VAL A 1 93 ? 17.312 -0.913 -17.812 1 98.56 93 VAL A C 1
ATOM 717 O O . VAL A 1 93 ? 18.219 -0.185 -18.219 1 98.56 93 VAL A O 1
ATOM 720 N N . GLU A 1 94 ? 16.172 -1.078 -18.438 1 98.19 94 GLU A N 1
ATOM 721 C CA . GLU A 1 94 ? 15.922 -0.439 -19.734 1 98.19 94 GLU A CA 1
ATOM 722 C C . GLU A 1 94 ? 15.984 1.082 -19.609 1 98.19 94 GLU A C 1
ATOM 724 O O . GLU A 1 94 ? 16.375 1.767 -20.562 1 98.19 94 GLU A O 1
ATOM 729 N N . SER A 1 95 ? 15.602 1.603 -18.484 1 95.81 95 SER A N 1
ATOM 730 C CA . SER A 1 95 ? 15.602 3.045 -18.266 1 95.81 95 SER A CA 1
ATOM 731 C C . SER A 1 95 ? 16.969 3.541 -17.812 1 95.81 95 SER A C 1
ATOM 733 O O . SER A 1 95 ? 17.141 4.723 -17.516 1 95.81 95 SER A O 1
ATOM 735 N N . GLY A 1 96 ? 17.938 2.65 -17.656 1 96.75 96 GLY A N 1
ATOM 736 C CA . GLY A 1 96 ? 19.297 3.016 -17.328 1 96.75 96 GLY A CA 1
ATOM 737 C C . GLY A 1 96 ? 19.5 3.293 -15.844 1 96.75 96 GLY A C 1
ATOM 738 O O . GLY A 1 96 ? 20.5 3.898 -15.445 1 96.75 96 GLY A O 1
ATOM 739 N N . LEU A 1 97 ? 18.594 2.881 -15.062 1 95.94 97 LEU A N 1
ATOM 740 C CA . LEU A 1 97 ? 18.656 3.186 -13.633 1 95.94 97 LEU A CA 1
ATOM 741 C C . LEU A 1 97 ? 19.562 2.207 -12.906 1 95.94 97 LEU A C 1
ATOM 743 O O . LEU A 1 97 ? 20.078 2.51 -11.828 1 95.94 97 LEU A O 1
ATOM 747 N N . LEU A 1 98 ? 19.688 0.974 -13.43 1 97.38 98 LEU A N 1
ATOM 748 C CA . LEU A 1 98 ? 20.594 -0.022 -12.883 1 97.38 98 LEU A CA 1
ATOM 749 C C . LEU A 1 98 ? 21.078 -0.976 -13.969 1 97.38 98 LEU A C 1
ATOM 751 O O . LEU A 1 98 ? 20.562 -0.959 -15.086 1 97.38 98 LEU A O 1
ATOM 755 N N . ASN A 1 99 ? 22.156 -1.68 -13.68 1 98.38 99 ASN A N 1
ATOM 756 C CA . ASN A 1 99 ? 22.672 -2.734 -14.539 1 98.38 99 ASN A CA 1
ATOM 757 C C . ASN A 1 99 ? 22.562 -4.105 -13.875 1 98.38 99 ASN A C 1
ATOM 759 O O . ASN A 1 99 ? 22.766 -4.23 -12.664 1 98.38 99 ASN A O 1
ATOM 763 N N . LEU A 1 100 ? 22.312 -5.098 -14.695 1 98.5 100 LEU A N 1
ATOM 764 C CA . LEU A 1 100 ? 22.156 -6.453 -14.164 1 98.5 100 LEU A CA 1
ATOM 765 C C . LEU A 1 100 ? 23.453 -6.938 -13.523 1 98.5 100 LEU A C 1
ATOM 767 O O . LEU A 1 100 ? 23.422 -7.809 -12.656 1 98.5 100 LEU A O 1
ATOM 771 N N . ASP A 1 101 ? 24.578 -6.363 -13.891 1 98.38 101 ASP A N 1
ATOM 772 C CA . ASP A 1 101 ? 25.859 -6.832 -13.383 1 98.38 101 ASP A CA 1
ATOM 773 C C . ASP A 1 101 ? 26.344 -5.957 -12.227 1 98.38 101 ASP A C 1
ATOM 775 O O . ASP A 1 101 ? 27.453 -6.133 -11.727 1 98.38 101 ASP A O 1
ATOM 779 N N . ASP A 1 102 ? 25.484 -5.008 -11.797 1 98.62 102 ASP A N 1
ATOM 780 C CA . ASP A 1 102 ? 25.797 -4.254 -10.586 1 98.62 102 ASP A CA 1
ATOM 781 C C . ASP A 1 102 ? 25.875 -5.168 -9.367 1 98.62 102 ASP A C 1
ATOM 783 O O . ASP A 1 102 ? 25.078 -6.109 -9.25 1 98.62 102 ASP A O 1
ATOM 787 N N . PRO A 1 103 ? 26.875 -4.848 -8.469 1 98.69 103 PRO A N 1
ATOM 788 C CA . PRO A 1 103 ? 26.75 -5.52 -7.172 1 98.69 103 PRO A CA 1
ATOM 789 C C . PRO A 1 103 ? 25.391 -5.289 -6.52 1 98.69 103 PRO A C 1
ATOM 791 O O . PRO A 1 103 ? 24.922 -4.148 -6.434 1 98.69 103 PRO A O 1
ATOM 794 N N . ALA A 1 104 ? 24.719 -6.352 -6.09 1 98.81 104 ALA A N 1
ATOM 795 C CA . ALA A 1 104 ? 23.391 -6.238 -5.508 1 98.81 104 ALA A CA 1
ATOM 796 C C . ALA A 1 104 ? 23.406 -5.316 -4.289 1 98.81 104 ALA A C 1
ATOM 798 O O . ALA A 1 104 ? 22.484 -4.52 -4.098 1 98.81 104 ALA A O 1
ATOM 799 N N . MET A 1 105 ? 24.438 -5.34 -3.477 1 98.31 105 MET A N 1
ATOM 800 C CA . MET A 1 105 ? 24.547 -4.59 -2.229 1 98.31 105 MET A CA 1
ATOM 801 C C . MET A 1 105 ? 24.484 -3.09 -2.488 1 98.31 105 MET A C 1
ATOM 803 O O . MET A 1 105 ? 24.047 -2.324 -1.627 1 98.31 105 MET A O 1
ATOM 807 N N . GLN A 1 106 ? 24.922 -2.664 -3.652 1 97.94 106 GLN A N 1
ATOM 808 C CA . GLN A 1 106 ? 24.891 -1.253 -4.02 1 97.94 106 GLN A CA 1
ATOM 809 C C . GLN A 1 106 ? 23.469 -0.697 -3.941 1 97.94 106 GLN A C 1
ATOM 811 O O . GLN A 1 106 ? 23.266 0.459 -3.564 1 97.94 106 GLN A O 1
ATOM 816 N N . TRP A 1 107 ? 22.547 -1.468 -4.305 1 98.31 107 TRP A N 1
ATOM 817 C CA . TRP A 1 107 ? 21.156 -1.025 -4.391 1 98.31 107 TRP A CA 1
ATOM 818 C C . TRP A 1 107 ? 20.391 -1.403 -3.131 1 98.31 107 TRP A C 1
ATOM 820 O O . TRP A 1 107 ? 19.453 -0.707 -2.738 1 98.31 107 TRP A O 1
ATOM 830 N N . ILE A 1 108 ? 20.734 -2.482 -2.461 1 98.69 108 ILE A N 1
ATOM 831 C CA . ILE A 1 108 ? 19.922 -3.066 -1.397 1 98.69 108 ILE A CA 1
ATOM 832 C C . ILE A 1 108 ? 20.375 -2.512 -0.046 1 98.69 108 ILE A C 1
ATOM 834 O O . ILE A 1 108 ? 19.531 -2.186 0.803 1 98.69 108 ILE A O 1
ATOM 838 N N . ASP A 1 109 ? 21.609 -2.316 0.231 1 98.44 109 ASP A N 1
ATOM 839 C CA . ASP A 1 109 ? 22.156 -1.966 1.542 1 98.44 109 ASP A CA 1
ATOM 840 C C . ASP A 1 109 ? 21.656 -0.592 1.989 1 98.44 109 ASP A C 1
ATOM 842 O O . ASP A 1 109 ? 21.375 -0.383 3.172 1 98.44 109 ASP A O 1
ATOM 846 N N . PRO A 1 110 ? 21.609 0.4 1.035 1 97 110 PRO A N 1
ATOM 847 C CA . PRO A 1 110 ? 21.109 1.694 1.501 1 97 110 PRO A CA 1
ATOM 848 C C . PRO A 1 110 ? 19.719 1.597 2.129 1 97 110 PRO A C 1
ATOM 850 O O . PRO A 1 110 ? 19.453 2.246 3.143 1 97 110 PRO A O 1
ATOM 853 N N . VAL A 1 111 ? 18.844 0.802 1.583 1 96.88 111 VAL A N 1
ATOM 854 C CA . VAL A 1 111 ? 17.5 0.628 2.1 1 96.88 111 VAL A CA 1
ATOM 855 C C . VAL A 1 111 ? 17.531 -0.146 3.416 1 96.88 111 VAL A C 1
ATOM 857 O O . VAL A 1 111 ? 16.875 0.232 4.391 1 96.88 111 VAL A O 1
ATOM 860 N N . MET A 1 112 ? 18.281 -1.206 3.451 1 97.62 112 MET A N 1
ATOM 861 C CA . MET A 1 112 ? 18.375 -2.033 4.648 1 97.62 112 MET A CA 1
ATOM 862 C C . MET A 1 112 ? 18.953 -1.238 5.816 1 97.62 112 MET A C 1
ATOM 864 O O . MET A 1 112 ? 18.5 -1.373 6.953 1 97.62 112 MET A O 1
ATOM 868 N N . ARG A 1 113 ? 19.953 -0.444 5.559 1 96.38 113 ARG A N 1
ATOM 869 C CA . ARG A 1 113 ? 20.531 0.383 6.605 1 96.38 113 ARG A CA 1
ATOM 870 C C . ARG A 1 113 ? 19.547 1.412 7.125 1 96.38 113 ARG A C 1
ATOM 872 O O . ARG A 1 113 ? 19.406 1.596 8.336 1 96.38 113 ARG A O 1
ATOM 879 N N . ARG A 1 114 ? 18.891 2.045 6.18 1 92.81 114 ARG A N 1
ATOM 880 C CA . ARG A 1 114 ? 17.938 3.1 6.531 1 92.81 114 ARG A CA 1
ATOM 881 C C . ARG A 1 114 ? 16.781 2.545 7.344 1 92.81 114 ARG A C 1
ATOM 883 O O . ARG A 1 114 ? 16.359 3.15 8.336 1 92.81 114 ARG A O 1
ATOM 890 N N . LEU A 1 115 ? 16.312 1.428 6.977 1 93.62 115 LEU A N 1
ATOM 891 C CA . LEU A 1 115 ? 15.078 0.92 7.566 1 93.62 115 LEU A CA 1
ATOM 892 C C . LEU A 1 115 ? 15.375 0.078 8.805 1 93.62 115 LEU A C 1
ATOM 894 O O . LEU A 1 115 ? 14.578 0.062 9.75 1 93.62 115 LEU A O 1
ATOM 898 N N . TRP A 1 116 ? 16.531 -0.632 8.82 1 94.81 116 TRP A N 1
ATOM 899 C CA . TRP A 1 116 ? 16.719 -1.631 9.875 1 94.81 116 TRP A CA 1
ATOM 900 C C . TRP A 1 116 ? 18.125 -1.572 10.445 1 94.81 116 TRP A C 1
ATOM 902 O O . TRP A 1 116 ? 18.5 -2.385 11.297 1 94.81 116 TRP A O 1
ATOM 912 N N . ASN A 1 117 ? 18.922 -0.645 10.07 1 94.75 117 ASN A N 1
ATOM 913 C CA . ASN A 1 117 ? 20.312 -0.57 10.484 1 94.75 117 ASN A CA 1
ATOM 914 C C . ASN A 1 117 ? 21.031 -1.899 10.273 1 94.75 117 ASN A C 1
ATOM 916 O O . ASN A 1 117 ? 21.703 -2.395 11.18 1 94.75 117 ASN A O 1
ATOM 920 N N . LYS A 1 118 ? 20.828 -2.555 9.086 1 97.62 118 LYS A N 1
ATOM 921 C CA . LYS A 1 118 ? 21.438 -3.82 8.68 1 97.62 118 LYS A CA 1
ATOM 922 C C . LYS A 1 118 ? 22.016 -3.725 7.266 1 97.62 118 LYS A C 1
ATOM 924 O O . LYS A 1 118 ? 21.734 -2.771 6.539 1 97.62 118 LYS A O 1
ATOM 929 N N . SER A 1 119 ? 22.891 -4.688 6.945 1 98.31 119 SER A N 1
ATOM 930 C CA . SER A 1 119 ? 23.422 -4.863 5.594 1 98.31 119 SER A CA 1
ATOM 931 C C . SER A 1 119 ? 23.359 -6.324 5.168 1 98.31 119 SER A C 1
ATOM 933 O O . SER A 1 119 ? 23.203 -7.219 6.004 1 98.31 119 SER A O 1
ATOM 935 N N . MET A 1 120 ? 23.438 -6.504 3.855 1 98.44 120 MET A N 1
ATOM 936 C CA . MET A 1 120 ? 23.484 -7.879 3.363 1 98.44 120 MET A CA 1
ATOM 937 C C . MET A 1 120 ? 24.656 -8.633 3.953 1 98.44 120 MET A C 1
ATOM 939 O O . MET A 1 120 ? 24.547 -9.805 4.312 1 98.44 120 MET A O 1
ATOM 943 N N . GLU A 1 121 ? 25.812 -7.965 4.086 1 98.25 121 GLU A N 1
ATOM 944 C CA . GLU A 1 121 ? 27 -8.617 4.625 1 98.25 121 GLU A CA 1
ATOM 945 C C . GLU A 1 121 ? 26.797 -9.016 6.086 1 98.25 121 GLU A C 1
ATOM 947 O O . GLU A 1 121 ? 27.297 -10.047 6.527 1 98.25 121 GLU A O 1
ATOM 952 N N . GLN A 1 122 ? 26.109 -8.211 6.824 1 98.19 122 GLN A N 1
ATOM 953 C CA . GLN A 1 122 ? 25.812 -8.555 8.211 1 98.19 122 GLN A CA 1
ATOM 954 C C . GLN A 1 122 ? 24.938 -9.797 8.305 1 98.19 122 GLN A C 1
ATOM 956 O O . GLN A 1 122 ? 25.031 -10.562 9.258 1 98.19 122 GLN A O 1
ATOM 961 N N . LEU A 1 123 ? 24.047 -10.008 7.312 1 98.06 123 LEU A N 1
ATOM 962 C CA . LEU A 1 123 ? 23.109 -11.125 7.348 1 98.06 123 LEU A CA 1
ATOM 963 C C . LEU A 1 123 ? 23.766 -12.398 6.805 1 98.06 123 LEU A C 1
ATOM 965 O O . LEU A 1 123 ? 23.609 -13.477 7.379 1 98.06 123 LEU A O 1
ATOM 969 N N . TRP A 1 124 ? 24.516 -12.328 5.676 1 97.88 124 TRP A N 1
ATOM 970 C CA . TRP A 1 124 ? 24.938 -13.523 4.953 1 97.88 124 TRP A CA 1
ATOM 971 C C . TRP A 1 124 ? 26.453 -13.688 5.012 1 97.88 124 TRP A C 1
ATOM 973 O O . TRP A 1 124 ? 27 -14.672 4.508 1 97.88 124 TRP A O 1
ATOM 983 N N . GLY A 1 125 ? 27.234 -12.711 5.551 1 97.19 125 GLY A N 1
ATOM 984 C CA . GLY A 1 125 ? 28.688 -12.766 5.535 1 97.19 125 GLY A CA 1
ATOM 985 C C . GLY A 1 125 ? 29.281 -12.172 4.277 1 97.19 125 GLY A C 1
ATOM 986 O O . GLY A 1 125 ? 28.562 -11.688 3.402 1 97.19 125 GLY A O 1
ATOM 987 N N . PRO A 1 126 ? 30.547 -12.172 4.098 1 96.94 126 PRO A N 1
ATOM 988 C CA . PRO A 1 126 ? 31.25 -11.438 3.047 1 96.94 126 PRO A CA 1
ATOM 989 C C . PRO A 1 126 ? 30.984 -12 1.652 1 96.94 126 PRO A C 1
ATOM 991 O O . PRO A 1 126 ? 31.172 -11.297 0.655 1 96.94 126 PRO A O 1
ATOM 994 N N . GLN A 1 127 ? 30.547 -13.211 1.589 1 95.88 127 GLN A N 1
ATOM 995 C CA . GLN A 1 127 ? 30.297 -13.859 0.307 1 95.88 127 GLN A CA 1
ATOM 996 C C . GLN A 1 127 ? 29.25 -13.094 -0.501 1 95.88 127 GLN A C 1
ATOM 998 O O . GLN A 1 127 ? 29.25 -13.148 -1.732 1 95.88 127 GLN A O 1
ATOM 1003 N N . VAL A 1 128 ? 28.422 -12.383 0.114 1 97.31 128 VAL A N 1
ATOM 1004 C CA . VAL A 1 128 ? 27.297 -11.711 -0.539 1 97.31 128 VAL A CA 1
ATOM 1005 C C . VAL A 1 128 ? 27.828 -10.586 -1.428 1 97.31 128 VAL A C 1
ATOM 1007 O O . VAL A 1 128 ? 27.141 -10.133 -2.344 1 97.31 128 VAL A O 1
ATOM 1010 N N . ARG A 1 129 ? 29.094 -10.148 -1.233 1 97.38 129 ARG A N 1
ATOM 1011 C CA . ARG A 1 129 ? 29.703 -9.086 -2.031 1 97.38 129 ARG A CA 1
ATOM 1012 C C . ARG A 1 129 ? 29.797 -9.492 -3.498 1 97.38 129 ARG A C 1
ATOM 1014 O O . ARG A 1 129 ? 29.859 -8.633 -4.379 1 97.38 129 ARG A O 1
ATOM 1021 N N . GLN A 1 130 ? 29.781 -10.781 -3.719 1 97.94 130 GLN A N 1
ATOM 1022 C CA . GLN A 1 130 ? 29.938 -11.297 -5.074 1 97.94 130 GLN A CA 1
ATOM 1023 C C . GLN A 1 130 ? 28.594 -11.375 -5.797 1 97.94 130 GLN A C 1
ATOM 1025 O O . GLN A 1 130 ? 28.547 -11.562 -7.016 1 97.94 130 GLN A O 1
ATOM 1030 N N . VAL A 1 131 ? 27.547 -11.289 -5.109 1 98.75 131 VAL A N 1
ATOM 1031 C CA . VAL A 1 131 ? 26.219 -11.414 -5.703 1 98.75 131 VAL A CA 1
ATOM 1032 C C . VAL A 1 131 ? 25.891 -10.172 -6.527 1 98.75 131 VAL A C 1
ATOM 1034 O O . VAL A 1 131 ? 26.016 -9.047 -6.035 1 98.75 131 VAL A O 1
ATOM 1037 N N . VAL A 1 132 ? 25.531 -10.344 -7.738 1 98.75 132 VAL A N 1
ATOM 1038 C CA . VAL A 1 132 ? 25.109 -9.242 -8.594 1 98.75 132 VAL A CA 1
ATOM 1039 C C . VAL A 1 132 ? 23.594 -9.328 -8.836 1 98.75 132 VAL A C 1
ATOM 1041 O O . VAL A 1 132 ? 22.953 -10.312 -8.461 1 98.75 132 VAL A O 1
ATOM 1044 N N . VAL A 1 133 ? 22.984 -8.281 -9.422 1 98.88 133 VAL A N 1
ATOM 1045 C CA . VAL A 1 133 ? 21.547 -8.195 -9.625 1 98.88 133 VAL A CA 1
ATOM 1046 C C . VAL A 1 133 ? 21.062 -9.367 -10.477 1 98.88 133 VAL A C 1
ATOM 1048 O O . VAL A 1 133 ? 20.047 -9.992 -10.172 1 98.88 133 VAL A O 1
ATOM 1051 N N . ARG A 1 134 ? 21.797 -9.766 -11.484 1 98.62 134 ARG A N 1
ATOM 1052 C CA . ARG A 1 134 ? 21.484 -10.891 -12.367 1 98.62 134 ARG A CA 1
ATOM 1053 C C . ARG A 1 134 ? 21.344 -12.188 -11.57 1 98.62 134 ARG A C 1
ATOM 1055 O O . ARG A 1 134 ? 20.5 -13.031 -11.898 1 98.62 134 ARG A O 1
ATOM 1062 N N . ASP A 1 135 ? 22.156 -12.312 -10.555 1 98.69 135 ASP A N 1
ATOM 1063 C CA . ASP A 1 135 ? 22.125 -13.516 -9.727 1 98.69 135 ASP A CA 1
ATOM 1064 C C . ASP A 1 135 ? 20.812 -13.609 -8.953 1 98.69 135 ASP A C 1
ATOM 1066 O O . ASP A 1 135 ? 20.25 -14.703 -8.805 1 98.69 135 ASP A O 1
ATOM 1070 N N . LEU A 1 136 ? 20.375 -12.484 -8.438 1 98.88 136 LEU A N 1
ATOM 1071 C CA . LEU A 1 136 ? 19.078 -12.477 -7.742 1 98.88 136 LEU A CA 1
ATOM 1072 C C . LEU A 1 136 ? 17.953 -12.82 -8.695 1 98.88 136 LEU A C 1
ATOM 1074 O O . LEU A 1 136 ? 17.109 -13.664 -8.391 1 98.88 136 LEU A O 1
ATOM 1078 N N . MET A 1 137 ? 17.953 -12.281 -9.891 1 98.62 137 MET A N 1
ATOM 1079 C CA . MET A 1 137 ? 16.906 -12.469 -10.883 1 98.62 137 MET A CA 1
ATOM 1080 C C . MET A 1 137 ? 16.844 -13.93 -11.336 1 98.62 137 MET A C 1
ATOM 1082 O O . MET A 1 137 ? 15.75 -14.469 -11.531 1 98.62 137 MET A O 1
ATOM 1086 N N . GLY A 1 138 ? 18 -14.523 -11.477 1 97.62 138 GLY A N 1
ATOM 1087 C CA . GLY A 1 138 ? 18.109 -15.828 -12.109 1 97.62 138 GLY A CA 1
ATOM 1088 C C . GLY A 1 138 ? 18.266 -16.953 -11.109 1 97.62 138 GLY A C 1
ATOM 1089 O O . GLY A 1 138 ? 18.578 -18.094 -11.484 1 97.62 138 GLY A O 1
ATOM 1090 N N . MET A 1 139 ? 18.109 -16.703 -9.82 1 97.5 139 MET A N 1
ATOM 1091 C CA . MET A 1 139 ? 18.219 -17.719 -8.781 1 97.5 139 MET A CA 1
ATOM 1092 C C . MET A 1 139 ? 19.625 -18.312 -8.75 1 97.5 139 MET A C 1
ATOM 1094 O O . MET A 1 139 ? 19.781 -19.516 -8.547 1 97.5 139 MET A O 1
ATOM 1098 N N . THR A 1 140 ? 20.641 -17.469 -8.992 1 97.69 140 THR A N 1
ATOM 1099 C CA . THR A 1 140 ? 22.016 -17.938 -8.984 1 97.69 140 THR A CA 1
ATOM 1100 C C . THR A 1 140 ? 22.812 -17.25 -7.895 1 97.69 140 THR A C 1
ATOM 1102 O O . THR A 1 140 ? 24.047 -17.219 -7.941 1 97.69 140 THR A O 1
ATOM 1105 N N . SER A 1 141 ? 22.172 -16.641 -6.941 1 98.38 141 SER A N 1
ATOM 1106 C CA . SER A 1 141 ? 22.859 -15.961 -5.844 1 98.38 141 SER A CA 1
ATOM 1107 C C . SER A 1 141 ? 23.578 -16.969 -4.945 1 98.38 141 SER A C 1
ATOM 1109 O O . SER A 1 141 ? 24.516 -16.609 -4.23 1 98.38 141 SER A O 1
ATOM 1111 N N . GLY A 1 142 ? 23.094 -18.203 -4.973 1 97.5 142 GLY A N 1
ATOM 1112 C CA . GLY A 1 142 ? 23.594 -19.219 -4.074 1 97.5 142 GLY A CA 1
ATOM 1113 C C . GLY A 1 142 ? 22.969 -19.156 -2.691 1 97.5 142 GLY A C 1
ATOM 1114 O O . GLY A 1 142 ? 23.188 -20.062 -1.872 1 97.5 142 GLY A O 1
ATOM 1115 N N . MET A 1 143 ? 22.219 -18.141 -2.342 1 97.88 143 MET A N 1
ATOM 1116 C CA . MET A 1 143 ? 21.562 -18.016 -1.045 1 97.88 143 MET A CA 1
ATOM 1117 C C . MET A 1 143 ? 20.422 -19.031 -0.901 1 97.88 143 MET A C 1
ATOM 1119 O O . MET A 1 143 ? 19.594 -19.172 -1.802 1 97.88 143 MET A O 1
ATOM 1123 N N . LYS A 1 144 ? 20.438 -19.766 0.18 1 96.19 144 LYS A N 1
ATOM 1124 C CA . LYS A 1 144 ? 19.344 -20.703 0.451 1 96.19 144 LYS A CA 1
ATOM 1125 C C . LYS A 1 144 ? 18.031 -19.969 0.717 1 96.19 144 LYS A C 1
ATOM 1127 O O . LYS A 1 144 ? 18.047 -18.781 1.052 1 96.19 144 LYS A O 1
ATOM 1132 N N . ASP A 1 145 ? 16.969 -20.641 0.546 1 95.31 145 ASP A N 1
ATOM 1133 C CA . ASP A 1 145 ? 15.641 -20.062 0.789 1 95.31 145 ASP A CA 1
ATOM 1134 C C . ASP A 1 145 ? 15.344 -19.984 2.285 1 95.31 145 ASP A C 1
ATOM 1136 O O . ASP A 1 145 ? 16.094 -20.516 3.102 1 95.31 145 ASP A O 1
ATOM 1140 N N . TYR A 1 146 ? 14.289 -19.203 2.623 1 93.38 146 TYR A N 1
ATOM 1141 C CA . TYR A 1 146 ? 13.797 -19.141 3.996 1 93.38 146 TYR A CA 1
ATOM 1142 C C . TYR A 1 146 ? 13.195 -20.484 4.414 1 93.38 146 TYR A C 1
ATOM 1144 O O . TYR A 1 146 ? 12.992 -21.375 3.582 1 93.38 146 TYR A O 1
ATOM 1152 N N . ASP A 1 147 ? 12.984 -20.641 5.672 1 86.75 147 ASP A N 1
ATOM 1153 C CA . ASP A 1 147 ? 12.367 -21.844 6.219 1 86.75 147 ASP A CA 1
ATOM 1154 C C . ASP A 1 147 ? 10.852 -21.812 6.023 1 86.75 147 ASP A C 1
ATOM 1156 O O . ASP A 1 147 ? 10.133 -21.156 6.793 1 86.75 147 ASP A O 1
ATOM 1160 N N . ASP A 1 148 ? 10.422 -22.531 5.059 1 81 148 ASP A N 1
ATOM 1161 C CA . ASP A 1 148 ? 9.008 -22.547 4.691 1 81 148 ASP A CA 1
ATOM 1162 C C . ASP A 1 148 ? 8.156 -23.062 5.844 1 81 148 ASP A C 1
ATOM 1164 O O . ASP A 1 148 ? 7.062 -22.547 6.094 1 81 148 ASP A O 1
ATOM 1168 N N . PHE A 1 149 ? 8.617 -24.078 6.41 1 79.19 149 PHE A N 1
ATOM 1169 C CA . PHE A 1 149 ? 7.875 -24.672 7.516 1 79.19 149 PHE A CA 1
ATOM 1170 C C . PHE A 1 149 ? 7.645 -23.641 8.625 1 79.19 149 PHE A C 1
ATOM 1172 O O . PHE A 1 149 ? 6.527 -23.5 9.125 1 79.19 149 PHE A O 1
ATOM 1179 N N . PHE A 1 150 ? 8.633 -22.984 8.906 1 77.56 150 PHE A N 1
ATOM 1180 C CA . PHE A 1 150 ? 8.531 -21.969 9.945 1 77.56 150 PHE A CA 1
ATOM 1181 C C . PHE A 1 150 ? 7.527 -20.891 9.555 1 77.56 150 PHE A C 1
ATOM 1183 O O . PHE A 1 150 ? 6.66 -20.516 10.352 1 77.56 150 PHE A O 1
ATOM 1190 N N . LEU A 1 151 ? 7.637 -20.391 8.461 1 81.88 151 LEU A N 1
ATOM 1191 C CA . LEU A 1 151 ? 6.801 -19.266 8.062 1 81.88 151 LEU A CA 1
ATOM 1192 C C . LEU A 1 151 ? 5.352 -19.703 7.867 1 81.88 151 LEU A C 1
ATOM 1194 O O . LEU A 1 151 ? 4.422 -18.938 8.141 1 81.88 151 LEU A O 1
ATOM 1198 N N . GLU A 1 152 ? 5.168 -20.875 7.336 1 77.94 152 GLU A N 1
ATOM 1199 C CA . GLU A 1 152 ? 3.814 -21.422 7.254 1 77.94 152 GLU A CA 1
ATOM 1200 C C . GLU A 1 152 ? 3.164 -21.5 8.633 1 77.94 152 GLU A C 1
ATOM 1202 O O . GLU A 1 152 ? 2.051 -21 8.828 1 77.94 152 GLU A O 1
ATOM 1207 N N . HIS A 1 153 ? 3.875 -22.062 9.555 1 75.94 153 HIS A N 1
ATOM 1208 C CA . HIS A 1 153 ? 3.354 -22.219 10.906 1 75.94 153 HIS A CA 1
ATOM 1209 C C . HIS A 1 153 ? 3.172 -20.875 11.594 1 75.94 153 HIS A C 1
ATOM 1211 O O . HIS A 1 153 ? 2.199 -20.656 12.32 1 75.94 153 HIS A O 1
ATOM 1217 N N . PHE A 1 154 ? 4.105 -20.047 11.305 1 74.62 154 PHE A N 1
ATOM 1218 C CA . PHE A 1 154 ? 3.986 -18.688 11.859 1 74.62 154 PHE A CA 1
ATOM 1219 C C . PHE A 1 154 ? 2.707 -18.016 11.375 1 74.62 154 PHE A C 1
ATOM 1221 O O . PHE A 1 154 ? 1.94 -17.484 12.172 1 74.62 154 PHE A O 1
ATOM 1228 N N . THR A 1 155 ? 2.455 -18.047 10.18 1 75.69 155 THR A N 1
ATOM 1229 C CA . THR A 1 155 ? 1.296 -17.391 9.586 1 75.69 155 THR A CA 1
ATOM 1230 C C . THR A 1 155 ? 0.001 -17.969 10.141 1 75.69 155 THR A C 1
ATOM 1232 O O . THR A 1 155 ? -0.94 -17.234 10.445 1 75.69 155 THR A O 1
ATOM 1235 N N . MET A 1 156 ? -0.044 -19.234 10.305 1 77 156 MET A N 1
ATOM 1236 C CA . MET A 1 156 ? -1.269 -19.891 10.742 1 77 156 MET A CA 1
ATOM 1237 C C . MET A 1 156 ? -1.453 -19.766 12.25 1 77 156 MET A C 1
ATOM 1239 O O . MET A 1 156 ? -2.582 -19.688 12.734 1 77 156 MET A O 1
ATOM 1243 N N . ALA A 1 157 ? -0.337 -19.688 12.945 1 75.06 157 ALA A N 1
ATOM 1244 C CA . ALA A 1 157 ? -0.405 -19.609 14.406 1 75.06 157 ALA A CA 1
ATOM 1245 C C . ALA A 1 157 ? -0.658 -18.172 14.859 1 75.06 157 ALA A C 1
ATOM 1247 O O . ALA A 1 157 ? -1.354 -17.938 15.844 1 75.06 157 ALA A O 1
ATOM 1248 N N . PHE A 1 158 ? -0.106 -17.25 14.07 1 76.38 158 PHE A N 1
ATOM 1249 C CA . PHE A 1 158 ? -0.215 -15.852 14.453 1 76.38 158 PHE A CA 1
ATOM 1250 C C . PHE A 1 158 ? -0.943 -15.055 13.375 1 76.38 158 PHE A C 1
ATOM 1252 O O . PHE A 1 158 ? -0.366 -14.148 12.773 1 76.38 158 PHE A O 1
ATOM 1259 N N . SER A 1 159 ? -2.271 -15.312 13.242 1 69.88 159 SER A N 1
ATOM 1260 C CA . SER A 1 159 ? -3.092 -14.836 12.133 1 69.88 159 SER A CA 1
ATOM 1261 C C . SER A 1 159 ? -3.094 -13.312 12.047 1 69.88 159 SER A C 1
ATOM 1263 O O . SER A 1 159 ? -3.248 -12.75 10.969 1 69.88 159 SER A O 1
ATOM 1265 N N . GLY A 1 160 ? -2.889 -12.711 13.047 1 71.31 160 GLY A N 1
ATOM 1266 C CA . GLY A 1 160 ? -2.98 -11.258 13.055 1 71.31 160 GLY A CA 1
ATOM 1267 C C . GLY A 1 160 ? -1.638 -10.578 12.867 1 71.31 160 GLY A C 1
ATOM 1268 O O . GLY A 1 160 ? -1.568 -9.352 12.758 1 71.31 160 GLY A O 1
ATOM 1269 N N . ASP A 1 161 ? -0.555 -11.359 12.727 1 82.81 161 ASP A N 1
ATOM 1270 C CA . ASP A 1 161 ? 0.773 -10.766 12.609 1 82.81 161 ASP A CA 1
ATOM 1271 C C . ASP A 1 161 ? 1.3 -10.867 11.18 1 82.81 161 ASP A C 1
ATOM 1273 O O . ASP A 1 161 ? 1.027 -11.852 10.484 1 82.81 161 ASP A O 1
ATOM 1277 N N . ASP A 1 162 ? 1.887 -9.812 10.766 1 91.06 162 ASP A N 1
ATOM 1278 C CA . ASP A 1 162 ? 2.527 -9.797 9.453 1 91.06 162 ASP A CA 1
ATOM 1279 C C . ASP A 1 162 ? 4.008 -10.148 9.562 1 91.06 162 ASP A C 1
ATOM 1281 O O . ASP A 1 162 ? 4.711 -9.648 10.445 1 91.06 162 ASP A O 1
ATOM 1285 N N . ALA A 1 163 ? 4.445 -11.086 8.734 1 92.12 163 ALA A N 1
ATOM 1286 C CA . ALA A 1 163 ? 5.883 -11.266 8.539 1 92.12 163 ALA A CA 1
ATOM 1287 C C . ALA A 1 163 ? 6.402 -10.367 7.426 1 92.12 163 ALA A C 1
ATOM 1289 O O . ALA A 1 163 ? 6.219 -10.664 6.242 1 92.12 163 ALA A O 1
ATOM 1290 N N . GLY A 1 164 ? 7.039 -9.328 7.816 1 93.19 164 GLY A N 1
ATOM 1291 C CA . GLY A 1 164 ? 7.574 -8.391 6.84 1 93.19 164 GLY A CA 1
ATOM 1292 C C . GLY A 1 164 ? 8.812 -8.914 6.133 1 93.19 164 GLY A C 1
ATOM 1293 O O . GLY A 1 164 ? 9.281 -10.016 6.422 1 93.19 164 GLY A O 1
ATOM 1294 N N . PRO A 1 165 ? 9.398 -8.109 5.176 1 96.31 165 PRO A N 1
ATOM 1295 C CA . PRO A 1 165 ? 10.531 -8.547 4.359 1 96.31 165 PRO A CA 1
ATOM 1296 C C . PRO A 1 165 ? 11.719 -9 5.199 1 96.31 165 PRO A C 1
ATOM 1298 O O . PRO A 1 165 ? 12.375 -9.992 4.859 1 96.31 165 PRO A O 1
ATOM 1301 N N . MET A 1 166 ? 12 -8.367 6.301 1 95.25 166 MET A N 1
ATOM 1302 C CA . MET A 1 166 ? 13.188 -8.664 7.094 1 95.25 166 MET A CA 1
ATOM 1303 C C . MET A 1 166 ? 13.078 -10.039 7.742 1 95.25 166 MET A C 1
ATOM 1305 O O . MET A 1 166 ? 14.078 -10.734 7.922 1 95.25 166 MET A O 1
ATOM 1309 N N . VAL A 1 167 ? 11.836 -10.461 8.078 1 93.81 167 VAL A N 1
ATOM 1310 C CA . VAL A 1 167 ? 11.633 -11.773 8.672 1 93.81 167 VAL A CA 1
ATOM 1311 C C . VAL A 1 167 ? 12.07 -12.859 7.688 1 93.81 167 VAL A C 1
ATOM 1313 O O . VAL A 1 167 ? 12.773 -13.797 8.062 1 93.81 167 VAL A O 1
ATOM 1316 N N . TYR A 1 168 ? 11.719 -12.742 6.418 1 96.06 168 TYR A N 1
ATOM 1317 C CA . TYR A 1 168 ? 12.094 -13.695 5.383 1 96.06 168 TYR A CA 1
ATOM 1318 C C . TYR A 1 168 ? 13.602 -13.672 5.137 1 96.06 168 TYR A C 1
ATOM 1320 O O . TYR A 1 168 ? 14.234 -14.719 5.004 1 96.06 168 TYR A O 1
ATOM 1328 N N . LEU A 1 169 ? 14.18 -12.477 5.105 1 97.75 169 LEU A N 1
ATOM 1329 C CA . LEU A 1 169 ? 15.602 -12.336 4.82 1 97.75 169 LEU A CA 1
ATOM 1330 C C . LEU A 1 169 ? 16.438 -12.922 5.949 1 97.75 169 LEU A C 1
ATOM 1332 O O . LEU A 1 169 ? 17.438 -13.617 5.695 1 97.75 169 LEU A O 1
ATOM 1336 N N . GLN A 1 170 ? 16.031 -12.703 7.184 1 96.31 170 GLN A N 1
ATOM 1337 C CA . GLN A 1 170 ? 16.75 -13.266 8.32 1 96.31 170 GLN A CA 1
ATOM 1338 C C . GLN A 1 170 ? 16.656 -14.789 8.336 1 96.31 170 GLN A C 1
ATOM 1340 O O . GLN A 1 170 ? 17.641 -15.469 8.641 1 96.31 170 GLN A O 1
ATOM 1345 N N . SER A 1 171 ? 15.461 -15.305 8.039 1 95.56 171 SER A N 1
ATOM 1346 C CA . SER A 1 171 ? 15.281 -16.75 7.969 1 95.56 171 SER A CA 1
ATOM 1347 C C . SER A 1 171 ? 16.188 -17.359 6.902 1 95.56 171 SER A C 1
ATOM 1349 O O . SER A 1 171 ? 16.812 -18.391 7.141 1 95.56 171 SER A O 1
ATOM 1351 N N . ALA A 1 172 ? 16.266 -16.75 5.73 1 97.12 172 ALA A N 1
ATOM 1352 C CA . ALA A 1 172 ? 17.125 -17.234 4.648 1 97.12 172 ALA A CA 1
ATOM 1353 C C . ALA A 1 172 ? 18.594 -17.141 5.031 1 97.12 172 ALA A C 1
ATOM 1355 O O . ALA A 1 172 ? 19.375 -18.062 4.762 1 97.12 172 ALA A O 1
ATOM 1356 N N . ALA A 1 173 ? 18.953 -16.047 5.633 1 97.38 173 ALA A N 1
ATOM 1357 C CA . ALA A 1 173 ? 20.344 -15.82 6.02 1 97.38 173 ALA A CA 1
ATOM 1358 C C . ALA A 1 173 ? 20.812 -16.891 7.004 1 97.38 173 ALA A C 1
ATOM 1360 O O . ALA A 1 173 ? 21.969 -17.312 6.957 1 97.38 173 ALA A O 1
ATOM 1361 N N . ARG A 1 174 ? 19.969 -17.312 7.863 1 95.31 174 ARG A N 1
ATOM 1362 C CA . ARG A 1 174 ? 20.312 -18.344 8.828 1 95.31 174 ARG A CA 1
ATOM 1363 C C . ARG A 1 174 ? 20.641 -19.656 8.133 1 95.31 174 ARG A C 1
ATOM 1365 O O . ARG A 1 174 ? 21.422 -20.469 8.648 1 95.31 174 ARG A O 1
ATOM 1372 N N . GLN A 1 175 ? 20.062 -19.891 6.945 1 94.94 175 GLN A N 1
ATOM 1373 C CA . GLN A 1 175 ? 20.328 -21.109 6.188 1 94.94 175 GLN A CA 1
ATOM 1374 C C . GLN A 1 175 ? 21.656 -21 5.422 1 94.94 175 GLN A C 1
ATOM 1376 O O . GLN A 1 175 ? 22.219 -22.031 5.023 1 94.94 175 GLN A O 1
ATOM 1381 N N . GLY A 1 176 ? 22.094 -19.766 5.117 1 95.38 176 GLY A N 1
ATOM 1382 C CA . GLY A 1 176 ? 23.391 -19.547 4.496 1 95.38 176 GLY A CA 1
ATOM 1383 C C . GLY A 1 176 ? 23.375 -19.75 2.994 1 95.38 176 GLY A C 1
ATOM 1384 O O . GLY A 1 176 ? 22.391 -19.406 2.324 1 95.38 176 GLY A O 1
ATOM 1385 N N . PHE A 1 177 ? 24.516 -20.172 2.395 1 97 177 PHE A N 1
ATOM 1386 C CA . PHE A 1 177 ? 24.688 -20.391 0.963 1 97 177 PHE A CA 1
ATOM 1387 C C . PHE A 1 177 ? 24.703 -21.875 0.641 1 97 177 PHE A C 1
ATOM 1389 O O . PHE A 1 177 ? 25.266 -22.672 1.389 1 97 177 PHE A O 1
ATOM 1396 N N . ALA A 1 178 ? 23.984 -22.203 -0.406 1 94.69 178 ALA A N 1
ATOM 1397 C CA . ALA A 1 178 ? 24.078 -23.562 -0.935 1 94.69 178 ALA A CA 1
ATOM 1398 C C . ALA A 1 178 ? 25.312 -23.734 -1.8 1 94.69 178 ALA A C 1
ATOM 1400 O O . ALA A 1 178 ? 25.844 -24.844 -1.93 1 94.69 178 ALA A O 1
ATOM 1401 N N . CYS A 1 179 ? 25.812 -22.703 -2.453 1 96.31 179 CYS A N 1
ATOM 1402 C CA . CYS A 1 179 ? 26.969 -22.656 -3.342 1 96.31 179 CYS A CA 1
ATOM 1403 C C . CYS A 1 179 ? 27.469 -21.234 -3.504 1 96.31 179 CYS A C 1
ATOM 1405 O O . CYS A 1 179 ? 26.844 -20.281 -3.025 1 96.31 179 CYS A O 1
ATOM 1407 N N . ALA A 1 180 ? 28.656 -21.094 -4.105 1 96.44 180 ALA A N 1
ATOM 1408 C CA . ALA A 1 180 ? 29.172 -19.75 -4.379 1 96.44 180 ALA A CA 1
ATOM 1409 C C . ALA A 1 180 ? 28.297 -19.016 -5.383 1 96.44 180 ALA A C 1
ATOM 1411 O O . ALA A 1 180 ? 27.75 -19.625 -6.309 1 96.44 180 ALA A O 1
ATOM 1412 N N . PRO A 1 181 ? 28.172 -17.672 -5.195 1 96.88 181 PRO A N 1
ATOM 1413 C CA . PRO A 1 181 ? 27.359 -16.906 -6.148 1 96.88 181 PRO A CA 1
ATOM 1414 C C . PRO A 1 181 ? 27.781 -17.141 -7.598 1 96.88 181 PRO A C 1
ATOM 1416 O O . PRO A 1 181 ? 28.969 -17.125 -7.906 1 96.88 181 PRO A O 1
ATOM 1419 N N . GLY A 1 182 ? 26.797 -17.406 -8.414 1 95.62 182 GLY A N 1
ATOM 1420 C CA . GLY A 1 182 ? 27.047 -17.578 -9.836 1 95.62 182 GLY A CA 1
ATOM 1421 C C . GLY A 1 182 ? 27.453 -18.984 -10.211 1 95.62 182 GLY A C 1
ATOM 1422 O O . GLY A 1 182 ? 27.547 -19.312 -11.391 1 95.62 182 GLY A O 1
ATOM 1423 N N . SER A 1 183 ? 27.562 -19.906 -9.234 1 95.56 183 SER A N 1
ATOM 1424 C CA . SER A 1 183 ? 28.109 -21.219 -9.531 1 95.56 183 SER A CA 1
ATOM 1425 C C . SER A 1 183 ? 27.016 -22.281 -9.602 1 95.56 183 SER A C 1
ATOM 1427 O O . SER A 1 183 ? 27.25 -23.391 -10.086 1 95.56 183 SER A O 1
ATOM 1429 N N . CYS A 1 184 ? 25.891 -22 -9.141 1 93.94 184 CYS A N 1
ATOM 1430 C CA . CYS A 1 184 ? 24.734 -22.906 -9.227 1 93.94 184 CYS A CA 1
ATOM 1431 C C . CYS A 1 184 ? 23.438 -22.109 -9.289 1 93.94 184 CYS A C 1
ATOM 1433 O O . CYS A 1 184 ? 23.438 -20.891 -9.109 1 93.94 184 CYS A O 1
ATOM 1435 N N . ALA A 1 185 ? 22.484 -22.797 -9.68 1 93.75 185 ALA A N 1
ATOM 1436 C CA . ALA A 1 185 ? 21.141 -22.25 -9.625 1 93.75 185 ALA A CA 1
ATOM 1437 C C . ALA A 1 185 ? 20.266 -23.016 -8.625 1 93.75 185 ALA A C 1
ATOM 1439 O O . ALA A 1 185 ? 20.094 -24.234 -8.766 1 93.75 185 ALA A O 1
ATOM 1440 N N . MET A 1 186 ? 19.844 -22.312 -7.613 1 93.38 186 MET A N 1
ATOM 1441 C CA . MET A 1 186 ? 18.953 -22.844 -6.578 1 93.38 186 MET A CA 1
ATOM 1442 C C . MET A 1 186 ? 17.859 -21.844 -6.246 1 93.38 186 MET A C 1
ATOM 1444 O O . MET A 1 186 ? 18.125 -20.672 -5.984 1 93.38 186 MET A O 1
ATOM 1448 N N . TYR A 1 187 ? 16.672 -22.422 -6.238 1 93.62 187 TYR A N 1
ATOM 1449 C CA . TYR A 1 187 ? 15.516 -21.562 -6.035 1 93.62 187 TYR A CA 1
ATOM 1450 C C . TYR A 1 187 ? 15.5 -20.984 -4.625 1 93.62 187 TYR A C 1
ATOM 1452 O O . TYR A 1 187 ? 15.602 -21.719 -3.643 1 93.62 187 TYR A O 1
ATOM 1460 N N . SER A 1 188 ? 15.391 -19.641 -4.547 1 96.75 188 SER A N 1
ATOM 1461 C CA . SER A 1 188 ? 15.273 -18.922 -3.273 1 96.75 188 SER A CA 1
ATOM 1462 C C . SER A 1 188 ? 14.344 -17.719 -3.395 1 96.75 188 SER A C 1
ATOM 1464 O O . SER A 1 188 ? 14.656 -16.766 -4.09 1 96.75 188 SER A O 1
ATOM 1466 N N . GLY A 1 189 ? 13.195 -17.766 -2.613 1 97 189 GLY A N 1
ATOM 1467 C CA . GLY A 1 189 ? 12.289 -16.625 -2.588 1 97 189 GLY A CA 1
ATOM 1468 C C . GLY A 1 189 ? 12.938 -15.359 -2.053 1 97 189 GLY A C 1
ATOM 1469 O O . GLY A 1 189 ? 12.555 -14.25 -2.439 1 97 189 GLY A O 1
ATOM 1470 N N . ALA A 1 190 ? 13.992 -15.492 -1.212 1 97.94 190 ALA A N 1
ATOM 1471 C CA . ALA A 1 190 ? 14.695 -14.352 -0.631 1 97.94 190 ALA A CA 1
ATOM 1472 C C . ALA A 1 190 ? 15.289 -13.461 -1.719 1 97.94 190 ALA A C 1
ATOM 1474 O O . ALA A 1 190 ? 15.375 -12.242 -1.552 1 97.94 190 ALA A O 1
ATOM 1475 N N . ASN A 1 191 ? 15.688 -14.039 -2.854 1 98.81 191 ASN A N 1
ATOM 1476 C CA . ASN A 1 191 ? 16.203 -13.258 -3.977 1 98.81 191 ASN A CA 1
ATOM 1477 C C . ASN A 1 191 ? 15.195 -12.188 -4.41 1 98.81 191 ASN A C 1
ATOM 1479 O O . ASN A 1 191 ? 15.578 -11.039 -4.672 1 98.81 191 ASN A O 1
ATOM 1483 N N . TYR A 1 192 ? 13.977 -12.547 -4.395 1 98.81 192 TYR A N 1
ATOM 1484 C CA . TYR A 1 192 ? 12.969 -11.641 -4.938 1 98.81 192 TYR A CA 1
ATOM 1485 C C . TYR A 1 192 ? 12.461 -10.688 -3.865 1 98.81 192 TYR A C 1
ATOM 1487 O O . TYR A 1 192 ? 11.875 -9.641 -4.18 1 98.81 192 TYR A O 1
ATOM 1495 N N . VAL A 1 193 ? 12.594 -11 -2.58 1 98.75 193 VAL A N 1
ATOM 1496 C CA . VAL A 1 193 ? 12.422 -10 -1.536 1 98.75 193 VAL A CA 1
ATOM 1497 C C . VAL A 1 193 ? 13.5 -8.922 -1.663 1 98.75 193 VAL A C 1
ATOM 1499 O O . VAL A 1 193 ? 13.203 -7.727 -1.606 1 98.75 193 VAL A O 1
ATOM 1502 N N . LEU A 1 194 ? 14.758 -9.367 -1.884 1 98.94 194 LEU A N 1
ATOM 1503 C CA . LEU A 1 194 ? 15.867 -8.438 -2.064 1 98.94 194 LEU A CA 1
ATOM 1504 C C . LEU A 1 194 ? 15.656 -7.562 -3.295 1 98.94 194 LEU A C 1
ATOM 1506 O O . LEU A 1 194 ? 15.953 -6.367 -3.273 1 98.94 194 LEU A O 1
ATOM 1510 N N . LEU A 1 195 ? 15.141 -8.141 -4.379 1 98.94 195 LEU A N 1
ATOM 1511 C CA . LEU A 1 195 ? 14.859 -7.352 -5.57 1 98.94 195 LEU A CA 1
ATOM 1512 C C . LEU A 1 195 ? 13.805 -6.289 -5.273 1 98.94 195 LEU A C 1
ATOM 1514 O O . LEU A 1 195 ? 13.844 -5.195 -5.84 1 98.94 195 LEU A O 1
ATOM 1518 N N . GLY A 1 196 ? 12.805 -6.609 -4.383 1 98.81 196 GLY A N 1
ATOM 1519 C CA . GLY A 1 196 ? 11.883 -5.582 -3.934 1 98.81 196 GLY A CA 1
ATOM 1520 C C . GLY A 1 196 ? 12.57 -4.395 -3.289 1 98.81 196 GLY A C 1
ATOM 1521 O O . GLY A 1 196 ? 12.258 -3.246 -3.602 1 98.81 196 GLY A O 1
ATOM 1522 N N . LEU A 1 197 ? 13.516 -4.691 -2.379 1 98.75 197 LEU A N 1
ATOM 1523 C CA . LEU A 1 197 ? 14.258 -3.625 -1.713 1 98.75 197 LEU A CA 1
ATOM 1524 C C . LEU A 1 197 ? 15.086 -2.83 -2.715 1 98.75 197 LEU A C 1
ATOM 1526 O O . LEU A 1 197 ? 15.195 -1.606 -2.605 1 98.75 197 LEU A O 1
ATOM 1530 N N . LEU A 1 198 ? 15.68 -3.549 -3.654 1 98.75 198 LEU A N 1
ATOM 1531 C CA . LEU A 1 198 ? 16.391 -2.893 -4.738 1 98.75 198 LEU A CA 1
ATOM 1532 C C . LEU A 1 198 ? 15.492 -1.895 -5.465 1 98.75 198 LEU A C 1
ATOM 1534 O O . LEU A 1 198 ? 15.906 -0.763 -5.73 1 98.75 198 LEU A O 1
ATOM 1538 N N . LEU A 1 199 ? 14.289 -2.258 -5.789 1 98.44 199 LEU A N 1
ATOM 1539 C CA . LEU A 1 199 ? 13.352 -1.4 -6.5 1 98.44 199 LEU A CA 1
ATOM 1540 C C . LEU A 1 199 ? 12.961 -0.193 -5.648 1 98.44 199 LEU A C 1
ATOM 1542 O O . LEU A 1 199 ? 12.773 0.905 -6.176 1 98.44 199 LEU A O 1
ATOM 1546 N N . VAL A 1 200 ? 12.812 -0.41 -4.32 1 97 200 VAL A N 1
ATOM 1547 C CA . VAL A 1 200 ? 12.547 0.696 -3.408 1 97 200 VAL A CA 1
ATOM 1548 C C . VAL A 1 200 ? 13.641 1.752 -3.541 1 97 200 VAL A C 1
ATOM 1550 O O . VAL A 1 200 ? 13.352 2.947 -3.635 1 97 200 VAL A O 1
ATOM 1553 N N . GLN A 1 201 ? 14.859 1.325 -3.605 1 96.12 201 GLN A N 1
ATOM 1554 C CA . GLN A 1 201 ? 16 2.232 -3.73 1 96.12 201 GLN A CA 1
ATOM 1555 C C . GLN A 1 201 ? 16 2.922 -5.094 1 96.12 201 GLN A C 1
ATOM 1557 O O . GLN A 1 201 ? 16.188 4.137 -5.176 1 96.12 201 GLN A O 1
ATOM 1562 N N . VAL A 1 202 ? 15.82 2.143 -6.102 1 95 202 VAL A N 1
ATOM 1563 C CA . VAL A 1 202 ? 15.883 2.641 -7.473 1 95 202 VAL A CA 1
ATOM 1564 C C . VAL A 1 202 ? 14.812 3.703 -7.688 1 95 202 VAL A C 1
ATOM 1566 O O . VAL A 1 202 ? 15.031 4.68 -8.406 1 95 202 VAL A O 1
ATOM 1569 N N . HIS A 1 203 ? 13.695 3.559 -7.035 1 92 203 HIS A N 1
ATOM 1570 C CA . HIS A 1 203 ? 12.586 4.484 -7.242 1 92 203 HIS A CA 1
ATOM 1571 C C . HIS A 1 203 ? 12.586 5.586 -6.188 1 92 203 HIS A C 1
ATOM 1573 O O . HIS A 1 203 ? 11.742 6.484 -6.227 1 92 203 HIS A O 1
ATOM 1579 N N . GLY A 1 204 ? 13.477 5.496 -5.234 1 91.06 204 GLY A N 1
ATOM 1580 C CA . GLY A 1 204 ? 13.703 6.59 -4.309 1 91.06 204 GLY A CA 1
ATOM 1581 C C . GLY A 1 204 ? 12.672 6.664 -3.201 1 91.06 204 GLY A C 1
ATOM 1582 O O . GLY A 1 204 ? 12.438 7.734 -2.633 1 91.06 204 GLY A O 1
ATOM 1583 N N . MET A 1 205 ? 12.062 5.605 -2.9 1 92.12 205 MET A N 1
ATOM 1584 C CA . MET A 1 205 ? 11.039 5.559 -1.86 1 92.12 205 MET A CA 1
ATOM 1585 C C . MET A 1 205 ? 11.664 5.316 -0.491 1 92.12 205 MET A C 1
ATOM 1587 O O . MET A 1 205 ? 12.695 4.645 -0.384 1 92.12 205 MET A O 1
ATOM 1591 N N . TRP A 1 206 ? 11.031 5.824 0.552 1 89.94 206 TRP A N 1
ATOM 1592 C CA . TRP A 1 206 ? 11.492 5.547 1.91 1 89.94 206 TRP A CA 1
ATOM 1593 C C . TRP A 1 206 ? 11.102 4.133 2.336 1 89.94 206 TRP A C 1
ATOM 1595 O O . TRP A 1 206 ? 11.977 3.287 2.562 1 89.94 206 TRP A O 1
ATOM 1605 N N . SER A 1 207 ? 9.797 3.871 2.264 1 92.75 207 SER A N 1
ATOM 1606 C CA . SER A 1 207 ? 9.242 2.645 2.828 1 92.75 207 SER A CA 1
ATOM 1607 C C . SER A 1 207 ? 9.031 1.585 1.752 1 92.75 207 SER A C 1
ATOM 1609 O O . SER A 1 207 ? 8.609 1.9 0.638 1 92.75 207 SER A O 1
ATOM 1611 N N . TRP A 1 208 ? 9.352 0.292 2.146 1 96.25 208 TRP A N 1
ATOM 1612 C CA . TRP A 1 208 ? 9.023 -0.801 1.235 1 96.25 208 TRP A CA 1
ATOM 1613 C C . TRP A 1 208 ? 7.523 -0.861 0.973 1 96.25 208 TRP A C 1
ATOM 1615 O O . TRP A 1 208 ? 7.09 -1.275 -0.105 1 96.25 208 TRP A O 1
ATOM 1625 N N . GLN A 1 209 ? 6.727 -0.354 1.838 1 95.5 209 GLN A N 1
ATOM 1626 C CA . GLN A 1 209 ? 5.273 -0.399 1.764 1 95.5 209 GLN A CA 1
ATOM 1627 C C . GLN A 1 209 ? 4.746 0.558 0.697 1 95.5 209 GLN A C 1
ATOM 1629 O O . GLN A 1 209 ? 3.586 0.464 0.29 1 95.5 209 GLN A O 1
ATOM 1634 N N . ASP A 1 210 ? 5.566 1.471 0.291 1 95.5 210 ASP A N 1
ATOM 1635 C CA . ASP A 1 210 ? 5.133 2.451 -0.699 1 95.5 210 ASP A CA 1
ATOM 1636 C C . ASP A 1 210 ? 5.43 1.969 -2.117 1 95.5 210 ASP A C 1
ATOM 1638 O O . ASP A 1 210 ? 5.078 2.637 -3.092 1 95.5 210 ASP A O 1
ATOM 1642 N N . LEU A 1 211 ? 6.09 0.815 -2.268 1 96.62 211 LEU A N 1
ATOM 1643 C CA . LEU A 1 211 ? 6.363 0.31 -3.609 1 96.62 211 LEU A CA 1
ATOM 1644 C C . LEU A 1 211 ? 5.066 0.044 -4.363 1 96.62 211 LEU A C 1
ATOM 1646 O O . LEU A 1 211 ? 4.23 -0.744 -3.916 1 96.62 211 LEU A O 1
ATOM 1650 N N . ASP A 1 212 ? 4.855 0.694 -5.465 1 95.69 212 ASP A N 1
ATOM 1651 C CA . ASP A 1 212 ? 3.686 0.491 -6.316 1 95.69 212 ASP A CA 1
ATOM 1652 C C . ASP A 1 212 ? 3.934 -0.623 -7.332 1 95.69 212 ASP A C 1
ATOM 1654 O O . ASP A 1 212 ? 4.402 -0.365 -8.445 1 95.69 212 ASP A O 1
ATOM 1658 N N . GLN A 1 213 ? 3.518 -1.726 -7.031 1 97.38 213 GLN A N 1
ATOM 1659 C CA . GLN A 1 213 ? 3.789 -2.881 -7.879 1 97.38 213 GLN A CA 1
ATOM 1660 C C . GLN A 1 213 ? 2.889 -2.885 -9.109 1 97.38 213 GLN A C 1
ATOM 1662 O O . GLN A 1 213 ? 3.219 -3.5 -10.125 1 97.38 213 GLN A O 1
ATOM 1667 N N . LEU A 1 214 ? 1.733 -2.197 -9.125 1 96.81 214 LEU A N 1
ATOM 1668 C CA . LEU A 1 214 ? 0.871 -2.107 -10.297 1 96.81 214 LEU A CA 1
ATOM 1669 C C . LEU A 1 214 ? 1.499 -1.22 -11.367 1 96.81 214 LEU A C 1
ATOM 1671 O O . LEU A 1 214 ? 1.117 -1.286 -12.539 1 96.81 214 LEU A O 1
ATOM 1675 N N . HIS A 1 215 ? 2.51 -0.442 -10.898 1 93.5 215 HIS A N 1
ATOM 1676 C CA . HIS A 1 215 ? 3.164 0.482 -11.812 1 93.5 215 HIS A CA 1
ATOM 1677 C C . HIS A 1 215 ? 3.906 -0.268 -12.914 1 93.5 215 HIS A C 1
ATOM 1679 O O . HIS A 1 215 ? 4.289 0.324 -13.93 1 93.5 215 HIS A O 1
ATOM 1685 N N . VAL A 1 216 ? 4.102 -1.563 -12.766 1 97.12 216 VAL A N 1
ATOM 1686 C CA . VAL A 1 216 ? 4.773 -2.393 -13.758 1 97.12 216 VAL A CA 1
ATOM 1687 C C . VAL A 1 216 ? 3.969 -2.4 -15.055 1 97.12 216 VAL A C 1
ATOM 1689 O O . VAL A 1 216 ? 4.531 -2.553 -16.141 1 97.12 216 VAL A O 1
ATOM 1692 N N . ILE A 1 217 ? 2.613 -2.219 -14.961 1 96.81 217 ILE A N 1
ATOM 1693 C CA . ILE A 1 217 ? 1.72 -2.27 -16.109 1 96.81 217 ILE A CA 1
ATOM 1694 C C . ILE A 1 217 ? 1.78 -0.946 -16.875 1 96.81 217 ILE A C 1
ATOM 1696 O O . ILE A 1 217 ? 1.531 0.117 -16.297 1 96.81 217 ILE A O 1
ATOM 1700 N N . PRO A 1 218 ? 2.143 -1.046 -18.141 1 95.56 218 PRO A N 1
ATOM 1701 C CA . PRO A 1 218 ? 2.123 0.192 -18.922 1 95.56 218 PRO A CA 1
ATOM 1702 C C . PRO A 1 218 ? 0.78 0.915 -18.859 1 95.56 218 PRO A C 1
ATOM 1704 O O . PRO A 1 218 ? -0.272 0.272 -18.859 1 95.56 218 PRO A O 1
ATOM 1707 N N . ARG A 1 219 ? 0.848 2.221 -18.797 1 88.25 219 ARG A N 1
ATOM 1708 C CA . ARG A 1 219 ? -0.311 3.072 -18.531 1 88.25 219 ARG A CA 1
ATOM 1709 C C . ARG A 1 219 ? -1.435 2.777 -19.531 1 88.25 219 ARG A C 1
ATOM 1711 O O . ARG A 1 219 ? -2.6 2.668 -19.125 1 88.25 219 ARG A O 1
ATOM 1718 N N . GLU A 1 220 ? -1.116 2.658 -20.781 1 89.5 220 GLU A N 1
ATOM 1719 C CA . GLU A 1 220 ? -2.139 2.432 -21.797 1 89.5 220 GLU A CA 1
ATOM 1720 C C . GLU A 1 220 ? -2.807 1.07 -21.625 1 89.5 220 GLU A C 1
ATOM 1722 O O . GLU A 1 220 ? -4.016 0.936 -21.812 1 89.5 220 GLU A O 1
ATOM 1727 N N . LEU A 1 221 ? -2.016 0.084 -21.234 1 91.94 221 LEU A N 1
ATOM 1728 C CA . LEU A 1 221 ? -2.582 -1.229 -20.953 1 91.94 221 LEU A CA 1
ATOM 1729 C C . LEU A 1 221 ? -3.486 -1.174 -19.719 1 91.94 221 LEU A C 1
ATOM 1731 O O . LEU A 1 221 ? -4.566 -1.767 -19.719 1 91.94 221 LEU A O 1
ATOM 1735 N N . PHE A 1 222 ? -3.012 -0.446 -18.797 1 87.25 222 PHE A N 1
ATOM 1736 C CA . PHE A 1 222 ? -3.781 -0.324 -17.562 1 87.25 222 PHE A CA 1
ATOM 1737 C C . PHE A 1 222 ? -5.102 0.39 -17.828 1 87.25 222 PHE A C 1
ATOM 1739 O O . PHE A 1 222 ? -6.145 -0.013 -17.297 1 87.25 222 PHE A O 1
ATOM 1746 N N . ARG A 1 223 ? -5.109 1.349 -18.609 1 85.38 223 ARG A N 1
ATOM 1747 C CA . ARG A 1 223 ? -6.293 2.148 -18.922 1 85.38 223 ARG A CA 1
ATOM 1748 C C . ARG A 1 223 ? -7.297 1.35 -19.75 1 85.38 223 ARG A C 1
ATOM 1750 O O . ARG A 1 223 ? -8.484 1.681 -19.781 1 85.38 223 ARG A O 1
ATOM 1757 N N . SER A 1 224 ? -6.816 0.346 -20.406 1 89.12 224 SER A N 1
ATOM 1758 C CA . SER A 1 224 ? -7.703 -0.488 -21.203 1 89.12 224 SER A CA 1
ATOM 1759 C C . SER A 1 224 ? -8.672 -1.272 -20.328 1 89.12 224 SER A C 1
ATOM 1761 O O . SER A 1 224 ? -9.664 -1.816 -20.812 1 89.12 224 SER A O 1
ATOM 1763 N N . GLY A 1 225 ? -8.344 -1.421 -19.062 1 89.88 225 GLY A N 1
ATOM 1764 C CA . GLY A 1 225 ? -9.211 -2.137 -18.141 1 89.88 225 GLY A CA 1
ATOM 1765 C C . GLY A 1 225 ? -8.93 -3.629 -18.094 1 89.88 225 GLY A C 1
ATOM 1766 O O . GLY A 1 225 ? -9.594 -4.367 -17.375 1 89.88 225 GLY A O 1
ATOM 1767 N N . ARG A 1 226 ? -7.957 -4.105 -18.766 1 91.62 226 ARG A N 1
ATOM 1768 C CA . ARG A 1 226 ? -7.762 -5.547 -18.906 1 91.62 226 ARG A CA 1
ATOM 1769 C C . ARG A 1 226 ? -6.973 -6.098 -17.719 1 91.62 226 ARG A C 1
ATOM 1771 O O . ARG A 1 226 ? -6.629 -7.281 -17.688 1 91.62 226 ARG A O 1
ATOM 1778 N N . TYR A 1 227 ? -6.578 -5.246 -16.797 1 94.88 227 TYR A N 1
ATOM 1779 C CA . TYR A 1 227 ? -5.906 -5.66 -15.57 1 94.88 227 TYR A CA 1
ATOM 1780 C C . TYR A 1 227 ? -6.699 -5.227 -14.344 1 94.88 227 TYR A C 1
ATOM 1782 O O . TYR A 1 227 ? -6.125 -4.977 -13.281 1 94.88 227 TYR A O 1
ATOM 1790 N N . SER A 1 228 ? -8.008 -5.145 -14.398 1 90.94 228 SER A N 1
ATOM 1791 C CA . SER A 1 228 ? -8.859 -4.496 -13.406 1 90.94 228 SER A CA 1
ATOM 1792 C C . SER A 1 228 ? -9.102 -5.41 -12.203 1 90.94 228 SER A C 1
ATOM 1794 O O . SER A 1 228 ? -9.719 -4.996 -11.219 1 90.94 228 SER A O 1
ATOM 1796 N N . HIS A 1 229 ? -8.68 -6.672 -12.266 1 95.88 229 HIS A N 1
ATOM 1797 C CA . HIS A 1 229 ? -8.859 -7.602 -11.156 1 95.88 229 HIS A CA 1
ATOM 1798 C C . HIS A 1 229 ? -7.523 -8.148 -10.664 1 95.88 229 HIS A C 1
ATOM 1800 O O . HIS A 1 229 ? -7.336 -9.359 -10.578 1 95.88 229 HIS A O 1
ATOM 1806 N N . THR A 1 230 ? -6.641 -7.266 -10.383 1 97.44 230 THR A N 1
ATOM 1807 C CA . THR A 1 230 ? -5.309 -7.555 -9.867 1 97.44 230 THR A CA 1
ATOM 1808 C C . THR A 1 230 ? -4.926 -6.566 -8.766 1 97.44 230 THR A C 1
ATOM 1810 O O . THR A 1 230 ? -5.191 -5.371 -8.883 1 97.44 230 THR A O 1
ATOM 1813 N N . SER A 1 231 ? -4.434 -7.047 -7.711 1 97.25 231 SER A N 1
ATOM 1814 C CA . SER A 1 231 ? -3.959 -6.254 -6.582 1 97.25 231 SER A CA 1
ATOM 1815 C C . SER A 1 231 ? -2.719 -6.883 -5.953 1 97.25 231 SER A C 1
ATOM 1817 O O . SER A 1 231 ? -2.471 -8.078 -6.113 1 97.25 231 SER A O 1
ATOM 1819 N N . PHE A 1 232 ? -1.88 -6.094 -5.332 1 97.81 232 PHE A N 1
ATOM 1820 C CA . PHE A 1 232 ? -0.764 -6.559 -4.516 1 97.81 232 PHE A CA 1
ATOM 1821 C C . PHE A 1 232 ? -0.995 -6.234 -3.045 1 97.81 232 PHE A C 1
ATOM 1823 O O . PHE A 1 232 ? -1.014 -5.062 -2.658 1 97.81 232 PHE A O 1
ATOM 1830 N N . SER A 1 233 ? -1.186 -7.27 -2.275 1 96 233 SER A N 1
ATOM 1831 C CA . SER A 1 233 ? -1.475 -7.07 -0.858 1 96 233 SER A CA 1
ATOM 1832 C C . SER A 1 233 ? -0.235 -6.605 -0.1 1 96 233 SER A C 1
ATOM 1834 O O . SER A 1 233 ? 0.893 -6.863 -0.527 1 96 233 SER A O 1
ATOM 1836 N N . ARG A 1 234 ? -0.45 -5.871 0.927 1 94.81 234 ARG A N 1
ATOM 1837 C CA . ARG A 1 234 ? 0.576 -5.438 1.869 1 94.81 234 ARG A CA 1
ATOM 1838 C C . ARG A 1 234 ? 0.26 -5.918 3.281 1 94.81 234 ARG A C 1
ATOM 1840 O O . ARG A 1 234 ? -0.06 -7.09 3.486 1 94.81 234 ARG A O 1
ATOM 1847 N N . LEU A 1 235 ? 0.36 -5.059 4.32 1 94 235 LEU A N 1
ATOM 1848 C CA . LEU A 1 235 ? 0.052 -5.469 5.688 1 94 235 LEU A CA 1
ATOM 1849 C C . LEU A 1 235 ? -1.437 -5.762 5.844 1 94 235 LEU A C 1
ATOM 1851 O O . LEU A 1 235 ? -2.26 -5.242 5.086 1 94 235 LEU A O 1
ATOM 1855 N N . GLY A 1 236 ? -1.738 -6.664 6.832 1 92.44 236 GLY A N 1
ATOM 1856 C CA . GLY A 1 236 ? -3.115 -6.918 7.223 1 92.44 236 GLY A CA 1
ATOM 1857 C C . GLY A 1 236 ? -3.629 -8.266 6.758 1 92.44 236 GLY A C 1
ATOM 1858 O O . GLY A 1 236 ? -2.967 -8.953 5.977 1 92.44 236 GLY A O 1
ATOM 1859 N N . ARG A 1 237 ? -4.793 -8.609 7.172 1 92.44 237 ARG A N 1
ATOM 1860 C CA . ARG A 1 237 ? -5.453 -9.867 6.836 1 92.44 237 ARG A CA 1
ATOM 1861 C C . ARG A 1 237 ? -6.074 -9.805 5.445 1 92.44 237 ARG A C 1
ATOM 1863 O O . ARG A 1 237 ? -6.469 -8.727 4.984 1 92.44 237 ARG A O 1
ATOM 1870 N N . CYS A 1 238 ? -6.188 -10.992 4.844 1 93.88 238 CYS A N 1
ATOM 1871 C CA . CYS A 1 238 ? -6.801 -11.055 3.521 1 93.88 238 CYS A CA 1
ATOM 1872 C C . CYS A 1 238 ? -8.227 -10.523 3.555 1 93.88 238 CYS A C 1
ATOM 1874 O O . CYS A 1 238 ? -8.688 -9.914 2.59 1 93.88 238 CYS A O 1
ATOM 1876 N N . ALA A 1 239 ? -8.906 -10.664 4.688 1 92.31 239 ALA A N 1
ATOM 1877 C CA . ALA A 1 239 ? -10.297 -10.25 4.836 1 92.31 239 ALA A CA 1
ATOM 1878 C C . ALA A 1 239 ? -10.43 -8.734 4.734 1 92.31 239 ALA A C 1
ATOM 1880 O O . ALA A 1 239 ? -11.523 -8.211 4.484 1 92.31 239 ALA A O 1
ATOM 1881 N N . GLN A 1 240 ? -9.344 -8.031 4.918 1 92.94 240 GLN A N 1
ATOM 1882 C CA . GLN A 1 240 ? -9.367 -6.574 4.875 1 92.94 240 GLN A CA 1
ATOM 1883 C C . GLN A 1 240 ? -9.203 -6.059 3.449 1 92.94 240 GLN A C 1
ATOM 1885 O O . GLN A 1 240 ? -9.273 -4.852 3.205 1 92.94 240 GLN A O 1
ATOM 1890 N N . TYR A 1 241 ? -8.977 -6.934 2.52 1 93.94 241 TYR A N 1
ATOM 1891 C CA . TYR A 1 241 ? -8.891 -6.633 1.095 1 93.94 241 TYR A CA 1
ATOM 1892 C C . TYR A 1 241 ? -10.156 -7.082 0.371 1 93.94 241 TYR A C 1
ATOM 1894 O O . TYR A 1 241 ? -10.297 -8.258 0.019 1 93.94 241 TYR A O 1
ATOM 1902 N N . PRO A 1 242 ? -11.055 -6.125 0.102 1 90.5 242 PRO A N 1
ATOM 1903 C CA . PRO A 1 242 ? -12.312 -6.52 -0.536 1 90.5 242 PRO A CA 1
ATOM 1904 C C . PRO A 1 242 ? -12.102 -7.238 -1.866 1 90.5 242 PRO A C 1
ATOM 1906 O O . PRO A 1 242 ? -11.25 -6.836 -2.66 1 90.5 242 PRO A O 1
ATOM 1909 N N . GLY A 1 243 ? -12.867 -8.336 -2.023 1 93.06 243 GLY A N 1
ATOM 1910 C CA . GLY A 1 243 ? -12.82 -9.078 -3.273 1 93.06 243 GLY A CA 1
ATOM 1911 C C . GLY A 1 243 ? -11.875 -10.258 -3.232 1 93.06 243 GLY A C 1
ATOM 1912 O O . GLY A 1 243 ? -11.875 -11.094 -4.141 1 93.06 243 GLY A O 1
ATOM 1913 N N . PHE A 1 244 ? -11.039 -10.359 -2.199 1 96.19 244 PHE A N 1
ATOM 1914 C CA . PHE A 1 244 ? -10.117 -11.484 -2.08 1 96.19 244 PHE A CA 1
ATOM 1915 C C . PHE A 1 244 ? -10.867 -12.773 -1.792 1 96.19 244 PHE A C 1
ATOM 1917 O O . PHE A 1 244 ? -11.812 -12.789 -0.998 1 96.19 244 PHE A O 1
ATOM 1924 N N . ALA A 1 245 ? -10.477 -13.805 -2.445 1 97.62 245 ALA A N 1
ATOM 1925 C CA . ALA A 1 245 ? -11.102 -15.117 -2.285 1 97.62 245 ALA A CA 1
ATOM 1926 C C . ALA A 1 245 ? -10.648 -15.781 -0.99 1 97.62 245 ALA A C 1
ATOM 1928 O O . ALA A 1 245 ? -9.578 -15.469 -0.464 1 97.62 245 ALA A O 1
ATOM 1929 N N . HIS A 1 246 ? -11.516 -16.641 -0.484 1 96.56 246 HIS A N 1
ATOM 1930 C CA . HIS A 1 246 ? -11.102 -17.578 0.56 1 96.56 246 HIS A CA 1
ATOM 1931 C C . HIS A 1 246 ? -10.031 -18.531 0.052 1 96.56 246 HIS A C 1
ATOM 1933 O O . HIS A 1 246 ? -10.008 -18.875 -1.132 1 96.56 246 HIS A O 1
ATOM 1939 N N . GLN A 1 247 ? -9.117 -18.922 0.922 1 95.94 247 GLN A N 1
ATOM 1940 C CA . GLN A 1 247 ? -8.078 -19.922 0.681 1 95.94 247 GLN A CA 1
ATOM 1941 C C . GLN A 1 247 ? -8.062 -20.984 1.777 1 95.94 247 GLN A C 1
ATOM 1943 O O . GLN A 1 247 ? -8.195 -20.656 2.961 1 95.94 247 GLN A O 1
ATOM 1948 N N . TYR A 1 248 ? -7.867 -22.172 1.422 1 95.31 248 TYR A N 1
ATOM 1949 C CA . TYR A 1 248 ? -7.945 -23.234 2.408 1 95.31 248 TYR A CA 1
ATOM 1950 C C . TYR A 1 248 ? -6.645 -24.031 2.463 1 95.31 248 TYR A C 1
ATOM 1952 O O . TYR A 1 248 ? -6.23 -24.625 1.467 1 95.31 248 TYR A O 1
ATOM 1960 N N . ALA A 1 249 ? -6.031 -23.984 3.627 1 93 249 ALA A N 1
ATOM 1961 C CA . ALA A 1 249 ? -4.816 -24.766 3.891 1 93 249 ALA A CA 1
ATOM 1962 C C . ALA A 1 249 ? -5.137 -26.062 4.617 1 93 249 ALA A C 1
ATOM 1964 O O . ALA A 1 249 ? -6.07 -26.125 5.418 1 93 249 ALA A O 1
ATOM 1965 N N . TRP A 1 250 ? -4.387 -27.031 4.273 1 91.19 250 TRP A N 1
ATOM 1966 C CA . TRP A 1 250 ? -4.492 -28.312 4.984 1 91.19 250 TRP A CA 1
ATOM 1967 C C . TRP A 1 250 ? -3.574 -28.328 6.203 1 91.19 250 TRP A C 1
ATOM 1969 O O . TRP A 1 250 ? -2.363 -28.125 6.082 1 91.19 250 TRP A O 1
ATOM 1979 N N . LYS A 1 251 ? -4.16 -28.453 7.359 1 88.44 251 LYS A N 1
ATOM 1980 C CA . LYS A 1 251 ? -3.361 -28.578 8.57 1 88.44 251 LYS A CA 1
ATOM 1981 C C . LYS A 1 251 ? -2.938 -30.031 8.797 1 88.44 251 LYS A C 1
ATOM 1983 O O . LYS A 1 251 ? -3.404 -30.688 9.734 1 88.44 251 LYS A O 1
ATOM 1988 N N . TYR A 1 252 ? -2.01 -30.438 8.039 1 85.25 252 TYR A N 1
ATOM 1989 C CA . TYR A 1 252 ? -1.602 -31.828 7.969 1 85.25 252 TYR A CA 1
ATOM 1990 C C . TYR A 1 252 ? -1.107 -32.344 9.32 1 85.25 252 TYR A C 1
ATOM 1992 O O . TYR A 1 252 ? -1.196 -33.531 9.625 1 85.25 252 TYR A O 1
ATOM 2000 N N . TRP A 1 253 ? -0.602 -31.453 10.195 1 81.31 253 TRP A N 1
ATOM 2001 C CA . TRP A 1 253 ? -0.07 -31.844 11.5 1 81.31 253 TRP A CA 1
ATOM 2002 C C . TRP A 1 253 ? -1.198 -32.125 12.484 1 81.31 253 TRP A C 1
ATOM 2004 O O . TRP A 1 253 ? -0.966 -32.688 13.555 1 81.31 253 TRP A O 1
ATOM 2014 N N . MET A 1 254 ? -2.344 -31.781 12.094 1 77.69 254 MET A N 1
ATOM 2015 C CA . MET A 1 254 ? -3.504 -32.031 12.938 1 77.69 254 MET A CA 1
ATOM 2016 C C . MET A 1 254 ? -4.305 -33.219 12.406 1 77.69 254 MET A C 1
ATOM 2018 O O . MET A 1 254 ? -5.359 -33.562 12.953 1 77.69 254 MET A O 1
ATOM 2022 N N . ALA A 1 255 ? -3.848 -33.719 11.289 1 74 255 ALA A N 1
ATOM 2023 C CA . ALA A 1 255 ? -4.543 -34.875 10.711 1 74 255 ALA A CA 1
ATOM 2024 C C . ALA A 1 255 ? -4.375 -36.094 11.578 1 74 255 ALA A C 1
ATOM 2026 O O . ALA A 1 255 ? -3.266 -36.625 11.719 1 74 255 ALA A O 1
ATOM 2027 N N . GLU A 1 256 ? -5.328 -36.344 12.445 1 75.94 256 GLU A N 1
ATOM 2028 C CA . GLU A 1 256 ? -5.312 -37.5 13.336 1 75.94 256 GLU A CA 1
ATOM 2029 C C . GLU A 1 256 ? -6.648 -38.25 13.305 1 75.94 256 GLU A C 1
ATOM 2031 O O . GLU A 1 256 ? -7.699 -37.625 13.117 1 75.94 256 GLU A O 1
ATOM 2036 N N . ASN A 1 257 ? -6.523 -39.594 13.531 1 75.31 257 ASN A N 1
ATOM 2037 C CA . ASN A 1 257 ? -7.668 -40.469 13.789 1 75.31 257 ASN A CA 1
ATOM 2038 C C . ASN A 1 257 ? -8.742 -40.312 12.719 1 75.31 257 ASN A C 1
ATOM 2040 O O . ASN A 1 257 ? -9.922 -40.156 13.031 1 75.31 257 ASN A O 1
ATOM 2044 N N . GLY A 1 258 ? -8.273 -40.125 11.5 1 80.88 258 GLY A N 1
ATOM 2045 C CA . GLY A 1 258 ? -9.266 -40.125 10.445 1 80.88 258 GLY A CA 1
ATOM 2046 C C . GLY A 1 258 ? -9.883 -38.781 10.211 1 80.88 258 GLY A C 1
ATOM 2047 O O . GLY A 1 258 ? -11.016 -38.656 9.734 1 80.88 258 GLY A O 1
ATOM 2048 N N . THR A 1 259 ? -9.297 -37.781 10.664 1 88.81 259 THR A N 1
ATOM 2049 C CA . THR A 1 259 ? -9.805 -36.438 10.445 1 88.81 259 THR A CA 1
ATOM 2050 C C . THR A 1 259 ? -8.82 -35.594 9.625 1 88.81 259 THR A C 1
ATOM 2052 O O . THR A 1 259 ? -7.613 -35.656 9.859 1 88.81 259 THR A O 1
ATOM 2055 N N . GLN A 1 260 ? -9.43 -34.938 8.633 1 90.5 260 GLN A N 1
ATOM 2056 C CA . GLN A 1 260 ? -8.688 -33.938 7.875 1 90.5 260 GLN A CA 1
ATOM 2057 C C . GLN A 1 260 ? -9.133 -32.531 8.25 1 90.5 260 GLN A C 1
ATOM 2059 O O . GLN A 1 260 ? -10.312 -32.188 8.148 1 90.5 260 GLN A O 1
ATOM 2064 N N . VAL A 1 261 ? -8.102 -31.719 8.688 1 91.19 261 VAL A N 1
ATOM 2065 C CA . VAL A 1 261 ? -8.453 -30.375 9.141 1 91.19 261 VAL A CA 1
ATOM 2066 C C . VAL A 1 261 ? -7.98 -29.359 8.117 1 91.19 261 VAL A C 1
ATOM 2068 O O . VAL A 1 261 ? -6.816 -29.359 7.711 1 91.19 261 VAL A O 1
ATOM 2071 N N . PHE A 1 262 ? -8.922 -28.531 7.703 1 92.5 262 PHE A N 1
ATOM 2072 C CA . PHE A 1 262 ? -8.641 -27.438 6.777 1 92.5 262 PHE A CA 1
ATOM 2073 C C . PHE A 1 262 ? -8.867 -26.078 7.449 1 92.5 262 PHE A C 1
ATOM 2075 O O . PHE A 1 262 ? -9.828 -25.922 8.211 1 92.5 262 PHE A O 1
ATOM 2082 N N . GLU A 1 263 ? -7.969 -25.156 7.203 1 92.25 263 GLU A N 1
ATOM 2083 C CA . GLU A 1 263 ? -8.109 -23.797 7.742 1 92.25 263 GLU A CA 1
ATOM 2084 C C . GLU A 1 263 ? -8.344 -22.781 6.629 1 92.25 263 GLU A C 1
ATOM 2086 O O . GLU A 1 263 ? -7.633 -22.781 5.621 1 92.25 263 GLU A O 1
ATOM 2091 N N . ASP A 1 264 ? -9.391 -21.969 6.812 1 94.06 264 ASP A N 1
ATOM 2092 C CA . ASP A 1 264 ? -9.586 -20.812 5.949 1 94.06 264 ASP A CA 1
ATOM 2093 C C . ASP A 1 264 ? -8.602 -19.703 6.289 1 94.06 264 ASP A C 1
ATOM 2095 O O . ASP A 1 264 ? -8.617 -19.172 7.402 1 94.06 264 ASP A O 1
ATOM 2099 N N . LEU A 1 265 ? -7.836 -19.312 5.344 1 93.69 265 LEU A N 1
ATOM 2100 C CA . LEU A 1 265 ? -6.75 -18.375 5.59 1 93.69 265 LEU A CA 1
ATOM 2101 C C . LEU A 1 265 ? -7.203 -16.938 5.344 1 93.69 265 LEU A C 1
ATOM 2103 O O . LEU A 1 265 ? -6.391 -16.016 5.371 1 93.69 265 LEU A O 1
ATOM 2107 N N . LEU A 1 266 ? -8.484 -16.672 5.102 1 93.81 266 LEU A N 1
ATOM 2108 C CA . LEU A 1 266 ? -9 -15.336 4.82 1 93.81 266 LEU A CA 1
ATOM 2109 C C . LEU A 1 266 ? -8.688 -14.383 5.965 1 93.81 266 LEU A C 1
ATOM 2111 O O . LEU A 1 266 ? -8.531 -13.18 5.746 1 93.81 266 LEU A O 1
ATOM 2115 N N . TYR A 1 267 ? -8.5 -14.883 7.148 1 90.44 267 TYR A N 1
ATOM 2116 C CA . TYR A 1 267 ? -8.297 -14.023 8.305 1 90.44 267 TYR A CA 1
ATOM 2117 C C . TYR A 1 267 ? -6.836 -14.016 8.734 1 90.44 267 TYR A C 1
ATOM 2119 O O . TYR A 1 267 ? -6.5 -13.516 9.82 1 90.44 267 TYR A O 1
ATOM 2127 N N . ASP A 1 268 ? -5.977 -14.586 7.98 1 90.25 268 ASP A N 1
ATOM 2128 C CA . ASP A 1 268 ? -4.535 -14.523 8.188 1 90.25 268 ASP A CA 1
ATOM 2129 C C . ASP A 1 268 ? -3.906 -13.414 7.344 1 90.25 268 ASP A C 1
ATOM 2131 O O . ASP A 1 268 ? -4.566 -12.844 6.477 1 90.25 268 ASP A O 1
ATOM 2135 N N . SER A 1 269 ? -2.641 -13.094 7.715 1 91.56 269 SER A N 1
ATOM 2136 C CA . SER A 1 269 ? -1.928 -12.055 6.977 1 91.56 269 SER A CA 1
ATOM 2137 C C . SER A 1 269 ? -1.912 -12.359 5.48 1 91.56 269 SER A C 1
ATOM 2139 O O . SER A 1 269 ? -1.71 -13.508 5.074 1 91.56 269 SER A O 1
ATOM 2141 N N . CYS A 1 270 ? -2.066 -11.258 4.715 1 92.94 270 CYS A N 1
ATOM 2142 C CA . CYS A 1 270 ? -2.09 -11.414 3.264 1 92.94 270 CYS A CA 1
ATOM 2143 C C . CYS A 1 270 ? -0.792 -10.922 2.641 1 92.94 270 CYS A C 1
ATOM 2145 O O . CYS A 1 270 ? -0.694 -10.789 1.42 1 92.94 270 CYS A O 1
ATOM 2147 N N . LEU A 1 271 ? 0.21 -10.602 3.404 1 93.69 271 LEU A N 1
ATOM 2148 C CA . LEU A 1 271 ? 1.461 -10.023 2.926 1 93.69 271 LEU A CA 1
ATOM 2149 C C . LEU A 1 271 ? 2.26 -11.039 2.121 1 93.69 271 LEU A C 1
ATOM 2151 O O . LEU A 1 271 ? 2.926 -10.688 1.147 1 93.69 271 LEU A O 1
ATOM 2155 N N . ASN A 1 272 ? 2.23 -12.32 2.473 1 90.19 272 ASN A N 1
ATOM 2156 C CA . ASN A 1 272 ? 2.738 -13.477 1.746 1 90.19 272 ASN A CA 1
ATOM 2157 C C . ASN A 1 272 ? 4.09 -13.18 1.102 1 90.19 272 ASN A C 1
ATOM 2159 O O . ASN A 1 272 ? 4.258 -13.359 -0.107 1 90.19 272 ASN A O 1
ATOM 2163 N N . GLY A 1 273 ? 5.02 -12.664 1.845 1 93.44 273 GLY A N 1
ATOM 2164 C CA . GLY A 1 273 ? 6.398 -12.531 1.404 1 93.44 273 GLY A CA 1
ATOM 2165 C C . GLY A 1 273 ? 6.625 -11.32 0.521 1 93.44 273 GLY A C 1
ATOM 2166 O O . GLY A 1 273 ? 7.699 -11.164 -0.065 1 93.44 273 GLY A O 1
ATOM 2167 N N . TRP A 1 274 ? 5.594 -10.445 0.315 1 97.12 274 TRP A N 1
ATOM 2168 C CA . TRP A 1 274 ? 5.742 -9.188 -0.406 1 97.12 274 TRP A CA 1
ATOM 2169 C C . TRP A 1 274 ? 6.137 -9.43 -1.857 1 97.12 274 TRP A C 1
ATOM 2171 O O . TRP A 1 274 ? 5.414 -10.109 -2.598 1 97.12 274 TRP A O 1
ATOM 2181 N N . THR A 1 275 ? 7.23 -8.969 -2.418 1 98.69 275 THR A N 1
ATOM 2182 C CA . THR A 1 275 ? 7.574 -8.922 -3.834 1 98.69 275 THR A CA 1
ATOM 2183 C C . THR A 1 275 ? 7.914 -10.32 -4.355 1 98.69 275 THR A C 1
ATOM 2185 O O . THR A 1 275 ? 8.172 -10.492 -5.547 1 98.69 275 THR A O 1
ATOM 2188 N N . MET A 1 276 ? 7.859 -11.305 -3.508 1 98.06 276 MET A N 1
ATOM 2189 C CA . MET A 1 276 ? 8.062 -12.664 -4.02 1 98.06 276 MET A CA 1
ATOM 2190 C C . MET A 1 276 ? 6.734 -13.406 -4.109 1 98.06 276 MET A C 1
ATOM 2192 O O . MET A 1 276 ? 6.66 -14.477 -4.711 1 98.06 276 MET A O 1
ATOM 2196 N N . GLY A 1 277 ? 5.613 -12.773 -3.496 1 97.69 277 GLY A N 1
ATOM 2197 C CA . GLY A 1 277 ? 4.469 -13.672 -3.484 1 97.69 277 GLY A CA 1
ATOM 2198 C C . GLY A 1 277 ? 3.164 -12.969 -3.15 1 97.69 277 GLY A C 1
ATOM 2199 O O . GLY A 1 277 ? 2.166 -13.625 -2.842 1 97.69 277 GLY A O 1
ATOM 2200 N N . ASN A 1 278 ? 2.986 -11.648 -3.254 1 97.75 278 ASN A N 1
ATOM 2201 C CA . ASN A 1 278 ? 1.863 -10.953 -2.633 1 97.75 278 ASN A CA 1
ATOM 2202 C C . ASN A 1 278 ? 0.793 -10.594 -3.658 1 97.75 278 ASN A C 1
ATOM 2204 O O . ASN A 1 278 ? -0.099 -9.789 -3.373 1 97.75 278 ASN A O 1
ATOM 2208 N N . ILE A 1 279 ? 0.799 -11.156 -4.836 1 98.31 279 ILE A N 1
ATOM 2209 C CA . ILE A 1 279 ? -0.219 -10.812 -5.824 1 98.31 279 ILE A CA 1
ATOM 2210 C C . ILE A 1 279 ? -1.514 -11.562 -5.508 1 98.31 279 ILE A C 1
ATOM 2212 O O . ILE A 1 279 ? -1.484 -12.719 -5.098 1 98.31 279 ILE A O 1
ATOM 2216 N N . ALA A 1 280 ? -2.623 -10.914 -5.566 1 98.25 280 ALA A N 1
ATOM 2217 C CA . ALA A 1 280 ? -3.957 -11.5 -5.688 1 98.25 280 ALA A CA 1
ATOM 2218 C C . ALA A 1 280 ? -4.625 -11.07 -6.992 1 98.25 280 ALA A C 1
ATOM 2220 O O . ALA A 1 280 ? -4.645 -9.891 -7.328 1 98.25 280 ALA A O 1
ATOM 2221 N N . SER A 1 281 ? -5.113 -12.039 -7.723 1 98.25 281 SER A N 1
ATOM 2222 C CA . SER A 1 281 ? -5.594 -11.711 -9.062 1 98.25 281 SER A CA 1
ATOM 2223 C C . SER A 1 281 ? -6.609 -12.734 -9.555 1 98.25 281 SER A C 1
ATOM 2225 O O . SER A 1 281 ? -6.691 -13.844 -9.016 1 98.25 281 SER A O 1
ATOM 2227 N N . SER A 1 282 ? -7.406 -12.273 -10.516 1 98.06 282 SER A N 1
ATOM 2228 C CA . SER A 1 282 ? -8.141 -13.258 -11.312 1 98.06 282 SER A CA 1
ATOM 2229 C C . SER A 1 282 ? -7.207 -14.023 -12.242 1 98.06 282 SER A C 1
ATOM 2231 O O . SER A 1 282 ? -6.156 -13.508 -12.641 1 98.06 282 SER A O 1
ATOM 2233 N N . ALA A 1 283 ? -7.609 -15.242 -12.539 1 98.5 283 ALA A N 1
ATOM 2234 C CA . ALA A 1 283 ? -6.805 -16.062 -13.445 1 98.5 283 ALA A CA 1
ATOM 2235 C C . ALA A 1 283 ? -6.691 -15.406 -14.82 1 98.5 283 ALA A C 1
ATOM 2237 O O . ALA A 1 283 ? -5.637 -15.469 -15.461 1 98.5 283 ALA A O 1
ATOM 2238 N N . VAL A 1 284 ? -7.723 -14.766 -15.242 1 98.56 284 VAL A N 1
ATOM 2239 C CA . VAL A 1 284 ? -7.727 -14.195 -16.594 1 98.56 284 VAL A CA 1
ATOM 2240 C C . VAL A 1 284 ? -6.762 -13.016 -16.656 1 98.56 284 VAL A C 1
ATOM 2242 O O . VAL A 1 284 ? -6.113 -12.789 -17.672 1 98.56 284 VAL A O 1
ATOM 2245 N N . ASP A 1 285 ? -6.676 -12.164 -15.625 1 98.19 285 ASP A N 1
ATOM 2246 C CA . ASP A 1 285 ? -5.707 -11.078 -15.617 1 98.19 285 ASP A CA 1
ATOM 2247 C C . ASP A 1 285 ? -4.277 -11.617 -15.688 1 98.19 285 ASP A C 1
ATOM 2249 O O . ASP A 1 285 ? -3.418 -11.023 -16.344 1 98.19 285 ASP A O 1
ATOM 2253 N N . LEU A 1 286 ? -4.004 -12.742 -15.023 1 98.5 286 LEU A N 1
ATOM 2254 C CA . LEU A 1 286 ? -2.67 -13.336 -15.07 1 98.5 286 LEU A CA 1
ATOM 2255 C C . LEU A 1 286 ? -2.377 -13.914 -16.453 1 98.5 286 LEU A C 1
ATOM 2257 O O . LEU A 1 286 ? -1.267 -13.766 -16.969 1 98.5 286 LEU A O 1
ATOM 2261 N N . ALA A 1 287 ? -3.375 -14.602 -17.031 1 98.5 287 ALA A N 1
ATOM 2262 C CA . ALA A 1 287 ? -3.213 -15.078 -18.406 1 98.5 287 ALA A CA 1
ATOM 2263 C C . ALA A 1 287 ? -2.92 -13.922 -19.359 1 98.5 287 ALA A C 1
ATOM 2265 O O . ALA A 1 287 ? -2.082 -14.039 -20.25 1 98.5 287 ALA A O 1
ATOM 2266 N N . THR A 1 288 ? -3.596 -12.812 -19.141 1 98.5 288 THR A N 1
ATOM 2267 C CA . THR A 1 288 ? -3.398 -11.609 -19.953 1 98.5 288 THR A CA 1
ATOM 2268 C C . THR A 1 288 ? -1.973 -11.086 -19.797 1 98.5 288 THR A C 1
ATOM 2270 O O . THR A 1 288 ? -1.332 -10.727 -20.797 1 98.5 288 THR A O 1
ATOM 2273 N N . PHE A 1 289 ? -1.473 -11.078 -18.578 1 98.56 289 PHE A N 1
ATOM 2274 C CA . PHE A 1 289 ? -0.117 -10.602 -18.328 1 98.56 289 PHE A CA 1
ATOM 2275 C C . PHE A 1 289 ? 0.897 -11.398 -19.141 1 98.56 289 PHE A C 1
ATOM 2277 O O . PHE A 1 289 ? 1.743 -10.82 -19.828 1 98.56 289 PHE A O 1
ATOM 2284 N N . PHE A 1 290 ? 0.789 -12.672 -19.078 1 98.19 290 PHE A N 1
ATOM 2285 C CA . PHE A 1 290 ? 1.768 -13.492 -19.781 1 98.19 290 PHE A CA 1
ATOM 2286 C C . PHE A 1 290 ? 1.577 -13.391 -21.281 1 98.19 290 PHE A C 1
ATOM 2288 O O . PHE A 1 290 ? 2.553 -13.359 -22.047 1 98.19 290 PHE A O 1
ATOM 2295 N N . PHE A 1 291 ? 0.348 -13.367 -21.75 1 98.31 291 PHE A N 1
ATOM 2296 C CA . PHE A 1 291 ? 0.108 -13.18 -23.172 1 98.31 291 PHE A CA 1
ATOM 2297 C C . PHE A 1 291 ? 0.733 -11.883 -23.672 1 98.31 291 PHE A C 1
ATOM 2299 O O . PHE A 1 291 ? 1.47 -11.875 -24.656 1 98.31 291 PHE A O 1
ATOM 2306 N N . ASP A 1 292 ? 0.458 -10.789 -22.922 1 98.31 292 ASP A N 1
ATOM 2307 C CA . ASP A 1 292 ? 0.969 -9.477 -23.312 1 98.31 292 ASP A CA 1
ATOM 2308 C C . ASP A 1 292 ? 2.492 -9.438 -23.234 1 98.31 292 ASP A C 1
ATOM 2310 O O . ASP A 1 292 ? 3.152 -8.844 -24.094 1 98.31 292 ASP A O 1
ATOM 2314 N N . LEU A 1 293 ? 3.068 -10.023 -22.172 1 98.31 293 LEU A N 1
ATOM 2315 C CA . LEU A 1 293 ? 4.516 -10.023 -21.969 1 98.31 293 LEU A CA 1
ATOM 2316 C C . LEU A 1 293 ? 5.223 -10.641 -23.172 1 98.31 293 LEU A C 1
ATOM 2318 O O . LEU A 1 293 ? 6.262 -10.133 -23.609 1 98.31 293 LEU A O 1
ATOM 2322 N N . PHE A 1 294 ? 4.625 -11.656 -23.797 1 97.5 294 PHE A N 1
ATOM 2323 C CA . PHE A 1 294 ? 5.328 -12.422 -24.812 1 97.5 294 PHE A CA 1
ATOM 2324 C C . PHE A 1 294 ? 4.922 -11.961 -26.203 1 97.5 294 PHE A C 1
ATOM 2326 O O . PHE A 1 294 ? 5.609 -12.258 -27.188 1 97.5 294 PHE A O 1
ATOM 2333 N N . THR A 1 295 ? 3.814 -11.203 -26.312 1 97.75 295 THR A N 1
ATOM 2334 C CA . THR A 1 295 ? 3.336 -10.922 -27.672 1 97.75 295 THR A CA 1
ATOM 2335 C C . THR A 1 295 ? 3.389 -9.422 -27.953 1 97.75 295 THR A C 1
ATOM 2337 O O . THR A 1 295 ? 3.303 -9.008 -29.125 1 97.75 295 THR A O 1
ATOM 2340 N N . LEU A 1 296 ? 3.445 -8.609 -26.922 1 97.44 296 LEU A N 1
ATOM 2341 C CA . LEU A 1 296 ? 3.426 -7.16 -27.094 1 97.44 296 LEU A CA 1
ATOM 2342 C C . LEU A 1 296 ? 4.758 -6.543 -26.688 1 97.44 296 LEU A C 1
ATOM 2344 O O . LEU A 1 296 ? 4.984 -6.266 -25.516 1 97.44 296 LEU A O 1
ATOM 2348 N N . PRO A 1 297 ? 5.633 -6.211 -27.688 1 96.5 297 PRO A N 1
ATOM 2349 C CA . PRO A 1 297 ? 6.898 -5.57 -27.328 1 96.5 297 PRO A CA 1
ATOM 2350 C C . PRO A 1 297 ? 6.711 -4.148 -26.797 1 96.5 297 PRO A C 1
ATOM 2352 O O . PRO A 1 297 ? 5.676 -3.525 -27.047 1 96.5 297 PRO A O 1
ATOM 2355 N N . LYS A 1 298 ? 7.688 -3.689 -26.125 1 96.81 298 LYS A N 1
ATOM 2356 C CA . LYS A 1 298 ? 7.625 -2.381 -25.484 1 96.81 298 LYS A CA 1
ATOM 2357 C C . LYS A 1 298 ? 7.285 -1.287 -26.484 1 96.81 298 LYS A C 1
ATOM 2359 O O . LYS A 1 298 ? 6.5 -0.382 -26.188 1 96.81 298 LYS A O 1
ATOM 2364 N N . GLU A 1 299 ? 7.832 -1.322 -27.672 1 93.94 299 GLU A N 1
ATOM 2365 C CA . GLU A 1 299 ? 7.621 -0.323 -28.719 1 93.94 299 GLU A CA 1
ATOM 2366 C C . GLU A 1 299 ? 6.156 -0.259 -29.125 1 93.94 299 GLU A C 1
ATOM 2368 O O . GLU A 1 299 ? 5.703 0.749 -29.688 1 93.94 299 GLU A O 1
ATOM 2373 N N . GLN A 1 300 ? 5.457 -1.304 -28.891 1 95.25 300 GLN A N 1
ATOM 2374 C CA . GLN A 1 300 ? 4.043 -1.354 -29.25 1 95.25 300 GLN A CA 1
ATOM 2375 C C . GLN A 1 300 ? 3.168 -1.229 -28 1 95.25 300 GLN A C 1
ATOM 2377 O O . GLN A 1 300 ? 1.983 -1.57 -28.031 1 95.25 300 GLN A O 1
ATOM 2382 N N . GLY A 1 301 ? 3.775 -0.858 -26.953 1 95.69 301 GLY A N 1
ATOM 2383 C CA . GLY A 1 301 ? 3.012 -0.57 -25.75 1 95.69 301 GLY A CA 1
ATOM 2384 C C . GLY A 1 301 ? 3.082 -1.68 -24.719 1 95.69 301 GLY A C 1
ATOM 2385 O O . GLY A 1 301 ? 2.322 -1.68 -23.75 1 95.69 301 GLY A O 1
ATOM 2386 N N . GLY A 1 302 ? 3.967 -2.635 -24.922 1 97.56 302 GLY A N 1
ATOM 2387 C CA . GLY A 1 302 ? 4.109 -3.738 -24 1 97.56 302 GLY A CA 1
ATOM 2388 C C . GLY A 1 302 ? 4.992 -3.406 -22.812 1 97.56 302 GLY A C 1
ATOM 2389 O O . GLY A 1 302 ? 5.281 -2.234 -22.547 1 97.56 302 GLY A O 1
ATOM 2390 N N . PHE A 1 303 ? 5.367 -4.434 -22.047 1 98.19 303 PHE A N 1
ATOM 2391 C CA . PHE A 1 303 ? 6.012 -4.262 -20.75 1 98.19 303 PHE A CA 1
ATOM 2392 C C . PHE A 1 303 ? 7.496 -3.971 -20.922 1 98.19 303 PHE A C 1
ATOM 2394 O O . PHE A 1 303 ? 8.039 -3.088 -20.25 1 98.19 303 PHE A O 1
ATOM 2401 N N . ILE A 1 304 ? 8.18 -4.758 -21.781 1 98.69 304 ILE A N 1
ATOM 2402 C CA . ILE A 1 304 ? 9.633 -4.664 -21.922 1 98.69 304 ILE A CA 1
ATOM 2403 C C . ILE A 1 304 ? 10.023 -4.93 -23.359 1 98.69 304 ILE A C 1
ATOM 2405 O O . ILE A 1 304 ? 9.195 -5.344 -24.172 1 98.69 304 ILE A O 1
ATOM 2409 N N . THR A 1 305 ? 11.297 -4.672 -23.703 1 98.5 305 THR A N 1
ATOM 2410 C CA . THR A 1 305 ? 11.797 -4.898 -25.062 1 98.5 305 THR A CA 1
ATOM 2411 C C . THR A 1 305 ? 11.961 -6.391 -25.328 1 98.5 305 THR A C 1
ATOM 2413 O O . THR A 1 305 ? 12.047 -7.191 -24.406 1 98.5 305 THR A O 1
ATOM 2416 N N . THR A 1 306 ? 12.062 -6.684 -26.594 1 97.56 306 THR A N 1
ATOM 2417 C CA . THR A 1 306 ? 12.305 -8.062 -27.016 1 97.56 306 THR A CA 1
ATOM 2418 C C . THR A 1 306 ? 13.641 -8.562 -26.484 1 97.56 306 THR A C 1
ATOM 2420 O O . THR A 1 306 ? 13.773 -9.734 -26.141 1 97.56 306 THR A O 1
ATOM 2423 N N . LYS A 1 307 ? 14.594 -7.703 -26.453 1 97.62 307 LYS A N 1
ATOM 2424 C CA . LYS A 1 307 ? 15.906 -8.07 -25.922 1 97.62 307 LYS A CA 1
ATOM 2425 C C . LYS A 1 307 ? 15.82 -8.43 -24.453 1 97.62 307 LYS A C 1
ATOM 2427 O O . LYS A 1 307 ? 16.375 -9.445 -24.016 1 97.62 307 LYS A O 1
ATOM 2432 N N . SER A 1 308 ? 15.141 -7.57 -23.672 1 98.31 308 SER A N 1
ATOM 2433 C CA . SER A 1 308 ? 14.969 -7.828 -22.25 1 98.31 308 SER A CA 1
ATOM 2434 C C . SER A 1 308 ? 14.227 -9.141 -22.016 1 98.31 308 SER A C 1
ATOM 2436 O O . SER A 1 308 ? 14.562 -9.891 -21.094 1 98.31 308 SER A O 1
ATOM 2438 N N . LEU A 1 309 ? 13.18 -9.367 -22.797 1 97.94 309 LEU A N 1
ATOM 2439 C CA . LEU A 1 309 ? 12.445 -10.617 -22.656 1 97.94 309 LEU A CA 1
ATOM 2440 C C . LEU A 1 309 ? 13.344 -11.812 -22.969 1 97.94 309 LEU A C 1
ATOM 2442 O O . LEU A 1 309 ? 13.266 -12.844 -22.297 1 97.94 309 LEU A O 1
ATOM 2446 N N . ALA A 1 310 ? 14.18 -11.719 -24 1 96.75 310 ALA A N 1
ATOM 2447 C CA . ALA A 1 310 ? 15.133 -12.773 -24.312 1 96.75 310 ALA A CA 1
ATOM 2448 C C . ALA A 1 310 ? 16.078 -13.031 -23.156 1 96.75 310 ALA A C 1
ATOM 2450 O O . ALA A 1 310 ? 16.391 -14.18 -22.844 1 96.75 310 ALA A O 1
ATOM 2451 N N . ASP A 1 311 ? 16.547 -11.969 -22.531 1 96.88 311 ASP A N 1
ATOM 2452 C CA . ASP A 1 311 ? 17.391 -12.102 -21.359 1 96.88 311 ASP A CA 1
ATOM 2453 C C . ASP A 1 311 ? 16.672 -12.852 -20.234 1 96.88 311 ASP A C 1
ATOM 2455 O O . ASP A 1 311 ? 17.25 -13.711 -19.578 1 96.88 311 ASP A O 1
ATOM 2459 N N . MET A 1 312 ? 15.414 -12.539 -20.047 1 97.44 312 MET A N 1
ATOM 2460 C CA . MET A 1 312 ? 14.633 -13.18 -19 1 97.44 312 MET A CA 1
ATOM 2461 C C . MET A 1 312 ? 14.453 -14.664 -19.281 1 97.44 312 MET A C 1
ATOM 2463 O O . MET A 1 312 ? 14.352 -15.477 -18.359 1 97.44 312 MET A O 1
ATOM 2467 N N . GLN A 1 313 ? 14.508 -15.047 -20.531 1 94.38 313 GLN A N 1
ATOM 2468 C CA . GLN A 1 313 ? 14.242 -16.422 -20.922 1 94.38 313 GLN A CA 1
ATOM 2469 C C . GLN A 1 313 ? 15.516 -17.266 -20.906 1 94.38 313 GLN A C 1
ATOM 2471 O O . GLN A 1 313 ? 15.469 -18.484 -20.984 1 94.38 313 GLN A O 1
ATOM 2476 N N . ALA A 1 314 ? 16.656 -16.578 -20.844 1 93 314 ALA A N 1
ATOM 2477 C CA . ALA A 1 314 ? 17.906 -17.328 -20.719 1 93 314 ALA A CA 1
ATOM 2478 C C . ALA A 1 314 ? 17.969 -18.062 -19.391 1 93 314 ALA A C 1
ATOM 2480 O O . ALA A 1 314 ? 18.25 -17.453 -18.344 1 93 314 ALA A O 1
ATOM 2481 N N . SER A 1 315 ? 17.734 -19.406 -19.438 1 91.25 315 SER A N 1
ATOM 2482 C CA . SER A 1 315 ? 17.469 -20.156 -18.219 1 91.25 315 SER A CA 1
ATOM 2483 C C . SER A 1 315 ? 18.688 -21 -17.812 1 91.25 315 SER A C 1
ATOM 2485 O O . SER A 1 315 ? 19.547 -21.281 -18.641 1 91.25 315 SER A O 1
ATOM 2487 N N . LYS A 1 316 ? 18.688 -21.25 -16.578 1 90.38 316 LYS A N 1
ATOM 2488 C CA . LYS A 1 316 ? 19.594 -22.234 -15.992 1 90.38 316 LYS A CA 1
ATOM 2489 C C . LYS A 1 316 ? 18.812 -23.375 -15.344 1 90.38 316 LYS A C 1
ATOM 2491 O O . LYS A 1 316 ? 17.688 -23.172 -14.875 1 90.38 316 LYS A O 1
ATOM 2496 N N . THR A 1 317 ? 19.438 -24.578 -15.344 1 88 317 THR A N 1
ATOM 2497 C CA . THR A 1 317 ? 18.812 -25.719 -14.672 1 88 317 THR A CA 1
ATOM 2498 C C . THR A 1 317 ? 18.906 -25.562 -13.156 1 88 317 THR A C 1
ATOM 2500 O O . THR A 1 317 ? 19.984 -25.328 -12.617 1 88 317 THR A O 1
ATOM 2503 N N . LEU A 1 318 ? 17.75 -25.672 -12.539 1 87.88 318 LEU A N 1
ATOM 2504 C CA . LEU A 1 318 ? 17.719 -25.609 -11.078 1 87.88 318 LEU A CA 1
ATOM 2505 C C . LEU A 1 318 ? 18.188 -26.922 -10.469 1 87.88 318 LEU A C 1
ATOM 2507 O O . LEU A 1 318 ? 17.859 -28 -10.984 1 87.88 318 LEU A O 1
ATOM 2511 N N . GLY A 1 319 ? 18.891 -26.828 -9.359 1 82.31 319 GLY A N 1
ATOM 2512 C CA . GLY A 1 319 ? 19.297 -28 -8.625 1 82.31 319 GLY A CA 1
ATOM 2513 C C . GLY A 1 319 ? 18.281 -28.484 -7.617 1 82.31 319 GLY A C 1
ATOM 2514 O O . GLY A 1 319 ? 18.516 -29.438 -6.875 1 82.31 319 GLY A O 1
ATOM 2515 N N . ASP A 1 320 ? 17.141 -27.891 -7.594 1 83.06 320 ASP A N 1
ATOM 2516 C CA . ASP A 1 320 ? 16.094 -28.219 -6.633 1 83.06 320 ASP A CA 1
ATOM 2517 C C . ASP A 1 320 ? 15.398 -29.531 -6.992 1 83.06 320 ASP A C 1
ATOM 2519 O O . ASP A 1 320 ? 15.023 -29.75 -8.148 1 83.06 320 ASP A O 1
ATOM 2523 N N . THR A 1 321 ? 15.094 -30.328 -6 1 74.5 321 THR A N 1
ATOM 2524 C CA . THR A 1 321 ? 14.516 -31.641 -6.242 1 74.5 321 THR A CA 1
ATOM 2525 C C . THR A 1 321 ? 13.008 -31.547 -6.43 1 74.5 321 THR A C 1
ATOM 2527 O O . THR A 1 321 ? 12.383 -32.438 -6.988 1 74.5 321 THR A O 1
ATOM 2530 N N . TRP A 1 322 ? 12.484 -30.469 -5.973 1 72 322 TRP A N 1
ATOM 2531 C CA . TRP A 1 322 ? 11.031 -30.344 -6.039 1 72 322 TRP A CA 1
ATOM 2532 C C . TRP A 1 322 ? 10.578 -29.969 -7.449 1 72 322 TRP A C 1
ATOM 2534 O O . TRP A 1 322 ? 9.398 -30.109 -7.785 1 72 322 TRP A O 1
ATOM 2544 N N . CYS A 1 323 ? 11.492 -29.531 -8.195 1 71.19 323 CYS A N 1
ATOM 2545 C CA . CYS A 1 323 ? 11.117 -29.047 -9.523 1 71.19 323 CYS A CA 1
ATOM 2546 C C . CYS A 1 323 ? 11.359 -30.125 -10.57 1 71.19 323 CYS A C 1
ATOM 2548 O O . CYS A 1 323 ? 12.508 -30.484 -10.844 1 71.19 323 CYS A O 1
ATOM 2550 N N . GLU A 1 324 ? 10.328 -30.703 -11.062 1 65.88 324 GLU A N 1
ATOM 2551 C CA . GLU A 1 324 ? 10.453 -31.75 -12.078 1 65.88 324 GLU A CA 1
ATOM 2552 C C . GLU A 1 324 ? 10.492 -31.156 -13.477 1 65.88 324 GLU A C 1
ATOM 2554 O O . GLU A 1 324 ? 9.766 -30.203 -13.781 1 65.88 324 GLU A O 1
ATOM 2559 N N . GLY A 1 325 ? 11.484 -31.547 -14.211 1 61.78 325 GLY A N 1
ATOM 2560 C CA . GLY A 1 325 ? 11.609 -31.156 -15.609 1 61.78 325 GLY A CA 1
ATOM 2561 C C . GLY A 1 325 ? 11.57 -32.344 -16.562 1 61.78 325 GLY A C 1
ATOM 2562 O O . GLY A 1 325 ? 11.109 -33.438 -16.188 1 61.78 325 GLY A O 1
ATOM 2563 N N . PRO A 1 326 ? 11.875 -32.156 -17.844 1 60.84 326 PRO A N 1
ATOM 2564 C CA . PRO A 1 326 ? 11.766 -33.188 -18.875 1 60.84 326 PRO A CA 1
ATOM 2565 C C . PRO A 1 326 ? 12.523 -34.469 -18.516 1 60.84 326 PRO A C 1
ATOM 2567 O O . PRO A 1 326 ? 12.148 -35.562 -18.953 1 60.84 326 PRO A O 1
ATOM 2570 N N . ASN A 1 327 ? 13.539 -34.188 -17.672 1 63.19 327 ASN A N 1
ATOM 2571 C CA . ASN A 1 327 ? 14.359 -35.344 -17.344 1 63.19 327 ASN A CA 1
ATOM 2572 C C . ASN A 1 327 ? 14.102 -35.812 -15.914 1 63.19 327 ASN A C 1
ATOM 2574 O O . ASN A 1 327 ? 14.922 -36.531 -15.336 1 63.19 327 ASN A O 1
ATOM 2578 N N . GLY A 1 328 ? 13.062 -35.312 -15.453 1 62.5 328 GLY A N 1
ATOM 2579 C CA . GLY A 1 328 ? 12.688 -35.75 -14.117 1 62.5 328 GLY A CA 1
ATOM 2580 C C . GLY A 1 328 ? 12.969 -34.688 -13.055 1 62.5 328 GLY A C 1
ATOM 2581 O O . GLY A 1 328 ? 12.977 -33.5 -13.352 1 62.5 328 GLY A O 1
ATOM 2582 N N . GLU A 1 329 ? 13.07 -35.219 -11.852 1 60.62 329 GLU A N 1
ATOM 2583 C CA . GLU A 1 329 ? 13.336 -34.375 -10.695 1 60.62 329 GLU A CA 1
ATOM 2584 C C . GLU A 1 329 ? 14.625 -33.594 -10.883 1 60.62 329 GLU A C 1
ATOM 2586 O O . GLU A 1 329 ? 15.633 -34.125 -11.344 1 60.62 329 GLU A O 1
ATOM 2591 N N . GLY A 1 330 ? 14.438 -32.281 -10.625 1 60.16 330 GLY A N 1
ATOM 2592 C CA . GLY A 1 330 ? 15.609 -31.438 -10.688 1 60.16 330 GLY A CA 1
ATOM 2593 C C . GLY A 1 330 ? 15.953 -30.984 -12.094 1 60.16 330 GLY A C 1
ATOM 2594 O O . GLY A 1 330 ? 17.109 -30.672 -12.391 1 60.16 330 GLY A O 1
ATOM 2595 N N . SER A 1 331 ? 15.031 -31 -12.883 1 66.31 331 SER A N 1
ATOM 2596 C CA . SER A 1 331 ? 15.391 -30.641 -14.25 1 66.31 331 SER A CA 1
ATOM 2597 C C . SER A 1 331 ? 14.625 -29.406 -14.727 1 66.31 331 SER A C 1
ATOM 2599 O O . SER A 1 331 ? 14.555 -29.141 -15.93 1 66.31 331 SER A O 1
ATOM 2601 N N . CYS A 1 332 ? 14.102 -28.703 -13.781 1 78.38 332 CYS A N 1
ATOM 2602 C CA . CYS A 1 332 ? 13.414 -27.484 -14.203 1 78.38 332 CYS A CA 1
ATOM 2603 C C . CYS A 1 332 ? 14.406 -26.375 -14.531 1 78.38 332 CYS A C 1
ATOM 2605 O O . CYS A 1 332 ? 15.516 -26.359 -14 1 78.38 332 CYS A O 1
ATOM 2607 N N . ALA A 1 333 ? 14.031 -25.594 -15.453 1 84.88 333 ALA A N 1
ATOM 2608 C CA . ALA A 1 333 ? 14.867 -24.484 -15.875 1 84.88 333 ALA A CA 1
ATOM 2609 C C . ALA A 1 333 ? 14.25 -23.141 -15.461 1 84.88 333 ALA A C 1
ATOM 2611 O O . ALA A 1 333 ? 13.031 -22.969 -15.531 1 84.88 333 ALA A O 1
ATOM 2612 N N . TYR A 1 334 ? 15.062 -22.328 -14.906 1 92.94 334 TYR A N 1
ATOM 2613 C CA . TYR A 1 334 ? 14.633 -21.016 -14.43 1 92.94 334 TYR A CA 1
ATOM 2614 C C . TYR A 1 334 ? 15.398 -19.891 -15.141 1 92.94 334 TYR A C 1
ATOM 2616 O O . TYR A 1 334 ? 16.625 -19.922 -15.203 1 92.94 334 TYR A O 1
ATOM 2624 N N . GLY A 1 335 ? 14.703 -18.969 -15.797 1 95.62 335 GLY A N 1
ATOM 2625 C CA . GLY A 1 335 ? 15.289 -17.719 -16.281 1 95.62 335 GLY A CA 1
ATOM 2626 C C . GLY A 1 335 ? 15.305 -16.625 -15.242 1 95.62 335 GLY A C 1
ATOM 2627 O O . GLY A 1 335 ? 15.758 -16.828 -14.117 1 95.62 335 GLY A O 1
ATOM 2628 N N . MET A 1 336 ? 14.875 -15.445 -15.672 1 97.81 336 MET A N 1
ATOM 2629 C CA . MET A 1 336 ? 14.695 -14.352 -14.719 1 97.81 336 MET A CA 1
ATOM 2630 C C . MET A 1 336 ? 13.211 -14.109 -14.445 1 97.81 336 MET A C 1
ATOM 2632 O O . MET A 1 336 ? 12.562 -13.352 -15.164 1 97.81 336 MET A O 1
ATOM 2636 N N . GLY A 1 337 ? 12.742 -14.742 -13.438 1 97.06 337 GLY A N 1
ATOM 2637 C CA . GLY A 1 337 ? 11.344 -14.625 -13.062 1 97.06 337 GLY A CA 1
ATOM 2638 C C . GLY A 1 337 ? 10.43 -15.5 -13.891 1 97.06 337 GLY A C 1
ATOM 2639 O O . GLY A 1 337 ? 9.203 -15.406 -13.789 1 97.06 337 GLY A O 1
ATOM 2640 N N . ILE A 1 338 ? 10.984 -16.391 -14.742 1 94.38 338 ILE A N 1
ATOM 2641 C CA . ILE A 1 338 ? 10.211 -17.219 -15.648 1 94.38 338 ILE A CA 1
ATOM 2642 C C . ILE A 1 338 ? 10.688 -18.672 -15.555 1 94.38 338 ILE A C 1
ATOM 2644 O O . ILE A 1 338 ? 11.891 -18.922 -15.484 1 94.38 338 ILE A O 1
ATOM 2648 N N . LEU A 1 339 ? 9.688 -19.516 -15.539 1 88.62 339 LEU A N 1
ATOM 2649 C CA . LEU A 1 339 ? 9.93 -20.953 -15.625 1 88.62 339 LEU A CA 1
ATOM 2650 C C . LEU A 1 339 ? 9.445 -21.516 -16.953 1 88.62 339 LEU A C 1
ATOM 2652 O O . LEU A 1 339 ? 8.43 -21.047 -17.5 1 88.62 339 LEU A O 1
ATOM 2656 N N . THR A 1 340 ? 10.18 -22.25 -17.781 1 70.88 340 THR A N 1
ATOM 2657 C CA . THR A 1 340 ? 9.812 -22.797 -19.078 1 70.88 340 THR A CA 1
ATOM 2658 C C . THR A 1 340 ? 9.102 -24.141 -18.922 1 70.88 340 THR A C 1
ATOM 2660 O O . THR A 1 340 ? 8.359 -24.562 -19.812 1 70.88 340 THR A O 1
ATOM 2663 N N . ASP A 1 341 ? 9.188 -24.75 -17.984 1 59.31 341 ASP A N 1
ATOM 2664 C CA . ASP A 1 341 ? 8.586 -26.078 -17.969 1 59.31 341 ASP A CA 1
ATOM 2665 C C . ASP A 1 341 ? 7.699 -26.266 -16.734 1 59.31 341 ASP A C 1
ATOM 2667 O O . ASP A 1 341 ? 8.086 -26.953 -15.781 1 59.31 341 ASP A O 1
ATOM 2671 N N . GLN A 1 342 ? 6.734 -25.359 -16.828 1 54.31 342 GLN A N 1
ATOM 2672 C CA . GLN A 1 342 ? 5.855 -25.391 -15.664 1 54.31 342 GLN A CA 1
ATOM 2673 C C . GLN A 1 342 ? 5.066 -26.703 -15.625 1 54.31 342 GLN A C 1
ATOM 2675 O O . GLN A 1 342 ? 4.598 -27.109 -14.555 1 54.31 342 GLN A O 1
ATOM 2680 N N . LEU A 1 343 ? 4.809 -27.156 -16.875 1 48.72 343 LEU A N 1
ATOM 2681 C CA . LEU A 1 343 ? 4.016 -28.375 -16.891 1 48.72 343 LEU A CA 1
ATOM 2682 C C . LEU A 1 343 ? 4.797 -29.547 -16.297 1 48.72 343 LEU A C 1
ATOM 2684 O O . LEU A 1 343 ? 4.316 -30.688 -16.297 1 48.72 343 LEU A O 1
ATOM 2688 N N . GLY A 1 344 ? 5.984 -29.219 -16.062 1 41.97 344 GLY A N 1
ATOM 2689 C CA . GLY A 1 344 ? 6.816 -30.328 -15.617 1 41.97 344 GLY A CA 1
ATOM 2690 C C . GLY A 1 344 ? 6.324 -30.953 -14.32 1 41.97 344 GLY A C 1
ATOM 2691 O O . GLY A 1 344 ? 6.449 -32.156 -14.125 1 41.97 344 GLY A O 1
ATOM 2692 N N . GLN A 1 345 ? 6.379 -30.094 -13.352 1 42.72 345 GLN A N 1
ATOM 2693 C CA . GLN A 1 345 ? 6.16 -30.781 -12.094 1 42.72 345 GLN A CA 1
ATOM 2694 C C . GLN A 1 345 ? 4.922 -31.672 -12.164 1 42.72 345 GLN A C 1
ATOM 2696 O O . GLN A 1 345 ? 4.945 -32.812 -11.703 1 42.72 345 GLN A O 1
ATOM 2701 N N . ASP A 1 346 ? 3.836 -30.938 -12.469 1 46.19 346 ASP A N 1
ATOM 2702 C CA . ASP A 1 346 ? 2.557 -31.609 -12.227 1 46.19 346 ASP A CA 1
ATOM 2703 C C . ASP A 1 346 ? 2.107 -32.406 -13.453 1 46.19 346 ASP A C 1
ATOM 2705 O O . ASP A 1 346 ? 1.244 -33.281 -13.359 1 46.19 346 ASP A O 1
ATOM 2709 N N . PHE A 1 347 ? 2.682 -31.938 -14.648 1 47.75 347 PHE A N 1
ATOM 2710 C CA . PHE A 1 347 ? 1.965 -32.5 -15.789 1 47.75 347 PHE A CA 1
ATOM 2711 C C . PHE A 1 347 ? 2.799 -33.562 -16.484 1 47.75 347 PHE A C 1
ATOM 2713 O O . PHE A 1 347 ? 2.469 -34 -17.594 1 47.75 347 PHE A O 1
ATOM 2720 N N . TRP A 1 348 ? 3.969 -33.656 -16.047 1 46.47 348 TRP A N 1
ATOM 2721 C CA . TRP A 1 348 ? 4.891 -34.5 -16.812 1 46.47 348 TRP A CA 1
ATOM 2722 C C . TRP A 1 348 ? 4.254 -35.844 -17.172 1 46.47 348 TRP A C 1
ATOM 2724 O O . TRP A 1 348 ? 4.434 -36.344 -18.281 1 46.47 348 TRP A O 1
ATOM 2734 N N . LEU A 1 349 ? 3.924 -36.375 -16.062 1 49.31 349 LEU A N 1
ATOM 2735 C CA . LEU A 1 349 ? 3.52 -37.719 -16.406 1 49.31 349 LEU A CA 1
ATOM 2736 C C . LEU A 1 349 ? 2.445 -37.719 -17.484 1 49.31 349 LEU A C 1
ATOM 2738 O O . LEU A 1 349 ? 1.986 -38.781 -17.906 1 49.31 349 LEU A O 1
ATOM 2742 N N . LEU A 1 350 ? 1.999 -36.562 -17.625 1 51.88 350 LEU A N 1
ATOM 2743 C CA . LEU A 1 350 ? 0.791 -36.562 -18.438 1 51.88 350 LEU A CA 1
ATOM 2744 C C . LEU A 1 350 ? 1.138 -36.625 -19.922 1 51.88 350 LEU A C 1
ATOM 2746 O O . LEU A 1 350 ? 0.247 -36.719 -20.766 1 51.88 350 LEU A O 1
ATOM 2750 N N . GLN A 1 351 ? 2.488 -36.406 -20.109 1 52.34 351 GLN A N 1
ATOM 2751 C CA . GLN A 1 351 ? 2.74 -36.25 -21.547 1 52.34 351 GLN A CA 1
ATOM 2752 C C . GLN A 1 351 ? 2.838 -37.625 -22.219 1 52.34 351 GLN A C 1
ATOM 2754 O O . GLN A 1 351 ? 3.295 -38.594 -21.609 1 52.34 351 GLN A O 1
ATOM 2759 N N . ASN A 1 352 ? 1.844 -37.719 -23.109 1 54.91 352 ASN A N 1
ATOM 2760 C CA . ASN A 1 352 ? 2.129 -38.812 -24.062 1 54.91 352 ASN A CA 1
ATOM 2761 C C . ASN A 1 352 ? 3.547 -38.719 -24.609 1 54.91 352 ASN A C 1
ATOM 2763 O O . ASN A 1 352 ? 3.895 -37.719 -25.266 1 54.91 352 ASN A O 1
ATOM 2767 N N . ALA A 1 353 ? 4.398 -39.5 -24.094 1 54.28 353 ALA A N 1
ATOM 2768 C CA . ALA A 1 353 ? 5.801 -39.531 -24.5 1 54.28 353 ALA A CA 1
ATOM 2769 C C . ALA A 1 353 ? 5.949 -39.375 -26.016 1 54.28 353 ALA A C 1
ATOM 2771 O O . ALA A 1 353 ? 7 -38.969 -26.5 1 54.28 353 ALA A O 1
ATOM 2772 N N . SER A 1 354 ? 4.934 -39.688 -26.688 1 56.75 354 SER A N 1
ATOM 2773 C CA . SER A 1 354 ? 5.062 -39.719 -28.141 1 56.75 354 SER A CA 1
ATOM 2774 C C . SER A 1 354 ? 4.887 -38.312 -28.734 1 56.75 354 SER A C 1
ATOM 2776 O O . SER A 1 354 ? 5.184 -38.094 -29.906 1 56.75 354 SER A O 1
ATOM 2778 N N . GLU A 1 355 ? 4.516 -37.469 -27.922 1 63.25 355 GLU A N 1
ATOM 2779 C CA . GLU A 1 355 ? 4.227 -36.156 -28.516 1 63.25 355 GLU A CA 1
ATOM 2780 C C . GLU A 1 355 ? 5.344 -35.156 -28.219 1 63.25 355 GLU A C 1
ATOM 2782 O O . GLU A 1 355 ? 6.074 -35.312 -27.234 1 63.25 355 GLU A O 1
ATOM 2787 N N . ASN A 1 356 ? 5.512 -34.281 -29.188 1 67.75 356 ASN A N 1
ATOM 2788 C CA . ASN A 1 356 ? 6.48 -33.188 -29.047 1 67.75 356 ASN A CA 1
ATOM 2789 C C . ASN A 1 356 ? 6.172 -32.312 -27.844 1 67.75 356 ASN A C 1
ATOM 2791 O O . ASN A 1 356 ? 5.141 -31.641 -27.812 1 67.75 356 ASN A O 1
ATOM 2795 N N . GLN A 1 357 ? 7.031 -32.375 -26.922 1 72 357 GLN A N 1
ATOM 2796 C CA . GLN A 1 357 ? 6.879 -31.672 -25.656 1 72 357 GLN A CA 1
ATOM 2797 C C . GLN A 1 357 ? 6.801 -30.172 -25.859 1 72 357 GLN A C 1
ATOM 2799 O O . GLN A 1 357 ? 6.191 -29.453 -25.047 1 72 357 GLN A O 1
ATOM 2804 N N . SER A 1 358 ? 7.312 -29.719 -26.906 1 76.25 358 SER A N 1
ATOM 2805 C CA . SER A 1 358 ? 7.34 -28.281 -27.141 1 76.25 358 SER A CA 1
ATOM 2806 C C . SER A 1 358 ? 5.941 -27.75 -27.422 1 76.25 358 SER A C 1
ATOM 2808 O O . SER A 1 358 ? 5.664 -26.562 -27.188 1 76.25 358 SER A O 1
ATOM 2810 N N . LYS A 1 359 ? 5.082 -28.562 -27.828 1 83.69 359 LYS A N 1
ATOM 2811 C CA . LYS A 1 359 ? 3.736 -28.125 -28.188 1 83.69 359 LYS A CA 1
ATOM 2812 C C . LYS A 1 359 ? 2.902 -27.828 -26.953 1 83.69 359 LYS A C 1
ATOM 2814 O O . LYS A 1 359 ? 1.96 -27.031 -27.016 1 83.69 359 LYS A O 1
ATOM 2819 N N . VAL A 1 360 ? 3.246 -28.469 -25.859 1 84.12 360 VAL A N 1
ATOM 2820 C CA . VAL A 1 360 ? 2.43 -28.312 -24.656 1 84.12 360 VAL A CA 1
ATOM 2821 C C . VAL A 1 360 ? 3.137 -27.406 -23.656 1 84.12 360 VAL A C 1
ATOM 2823 O O . VAL A 1 360 ? 2.652 -27.203 -22.547 1 84.12 360 VAL A O 1
ATOM 2826 N N . SER A 1 361 ? 4.234 -26.828 -24.078 1 84.5 361 SER A N 1
ATOM 2827 C CA . SER A 1 361 ? 5.031 -25.984 -23.188 1 84.5 361 SER A CA 1
ATOM 2828 C C . SER A 1 361 ? 4.293 -24.703 -22.828 1 84.5 361 SER A C 1
ATOM 2830 O O . SER A 1 361 ? 3.643 -24.094 -23.672 1 84.5 361 SER A O 1
ATOM 2832 N N . VAL A 1 362 ? 4.309 -24.406 -21.562 1 90.31 362 VAL A N 1
ATOM 2833 C CA . VAL A 1 362 ? 3.838 -23.125 -21.047 1 90.31 362 VAL A CA 1
ATOM 2834 C C . VAL A 1 362 ? 4.984 -22.391 -20.359 1 90.31 362 VAL A C 1
ATOM 2836 O O . VAL A 1 362 ? 5.547 -22.891 -19.375 1 90.31 362 VAL A O 1
ATOM 2839 N N . ILE A 1 363 ? 5.383 -21.266 -20.906 1 92.31 363 ILE A N 1
ATOM 2840 C CA . ILE A 1 363 ? 6.441 -20.438 -20.312 1 92.31 363 ILE A CA 1
ATOM 2841 C C . ILE A 1 363 ? 5.836 -19.406 -19.375 1 92.31 363 ILE A C 1
ATOM 2843 O O . ILE A 1 363 ? 4.988 -18.609 -19.797 1 92.31 363 ILE A O 1
ATOM 2847 N N . GLY A 1 364 ? 6.125 -19.391 -18.219 1 94.62 364 GLY A N 1
ATOM 2848 C CA . GLY A 1 364 ? 5.582 -18.5 -17.188 1 94.62 364 GLY A CA 1
ATOM 2849 C C . GLY A 1 364 ? 6.094 -18.812 -15.797 1 94.62 364 GLY A C 1
ATOM 2850 O O . GLY A 1 364 ? 7.297 -18.969 -15.594 1 94.62 364 GLY A O 1
ATOM 2851 N N . HIS A 1 365 ? 5.25 -18.797 -14.852 1 94.81 365 HIS A N 1
ATOM 2852 C CA . HIS A 1 365 ? 5.582 -19.094 -13.461 1 94.81 365 HIS A CA 1
ATOM 2853 C C . HIS A 1 365 ? 4.348 -19.516 -12.672 1 94.81 365 HIS A C 1
ATOM 2855 O O . HIS A 1 365 ? 3.385 -18.75 -1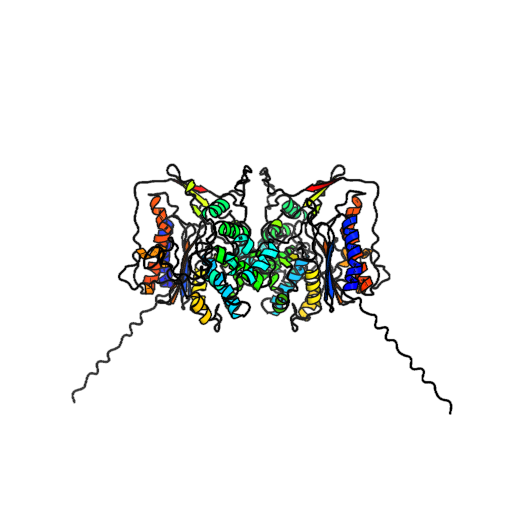2.562 1 94.81 365 HIS A O 1
ATOM 2861 N N . PRO A 1 366 ? 4.328 -20.719 -12.188 1 92.56 366 PRO A N 1
ATOM 2862 C CA . PRO A 1 366 ? 3.25 -21.078 -11.266 1 92.56 366 PRO A CA 1
ATOM 2863 C C . PRO A 1 366 ? 3.348 -20.328 -9.938 1 92.56 366 PRO A C 1
ATOM 2865 O O . PRO A 1 366 ? 4.285 -19.547 -9.727 1 92.56 366 PRO A O 1
ATOM 2868 N N . GLY A 1 367 ? 2.389 -20.406 -9.164 1 93.62 367 GLY A N 1
ATOM 2869 C CA . GLY A 1 367 ? 2.383 -19.828 -7.832 1 93.62 367 GLY A CA 1
ATOM 2870 C C . GLY A 1 367 ? 1.632 -20.656 -6.816 1 93.62 367 GLY A C 1
ATOM 2871 O O . GLY A 1 367 ? 0.646 -21.328 -7.152 1 93.62 367 GLY A O 1
ATOM 2872 N N . GLU A 1 368 ? 2.152 -20.641 -5.641 1 91.19 368 GLU A N 1
ATOM 2873 C CA . GLU A 1 368 ? 1.459 -21.281 -4.531 1 91.19 368 GLU A CA 1
ATOM 2874 C C . GLU A 1 368 ? 1.702 -20.547 -3.221 1 91.19 368 GLU A C 1
ATOM 2876 O O . GLU A 1 368 ? 2.816 -20.078 -2.959 1 91.19 368 GLU A O 1
ATOM 2881 N N . ASP A 1 369 ? 0.662 -20.219 -2.588 1 87.69 369 ASP A N 1
ATOM 2882 C CA . ASP A 1 369 ? 0.666 -19.781 -1.199 1 87.69 369 ASP A CA 1
ATOM 2883 C C . ASP A 1 369 ? 0.252 -20.906 -0.257 1 87.69 369 ASP A C 1
ATOM 2885 O O . ASP A 1 369 ? 0.25 -22.078 -0.645 1 87.69 369 ASP A O 1
ATOM 2889 N N . TRP A 1 370 ? -0.093 -20.562 0.988 1 88 370 TRP A N 1
ATOM 2890 C CA . TRP A 1 370 ? -0.377 -21.609 1.967 1 88 370 TRP A CA 1
ATOM 2891 C C . TRP A 1 370 ? -1.711 -22.281 1.669 1 88 370 TRP A C 1
ATOM 2893 O O . TRP A 1 370 ? -1.928 -23.438 2.049 1 88 370 TRP A O 1
ATOM 2903 N N . GLY A 1 371 ? -2.57 -21.672 0.949 1 93.06 371 GLY A N 1
ATOM 2904 C CA . GLY A 1 371 ? -3.896 -22.234 0.764 1 93.06 371 GLY A CA 1
ATOM 2905 C C . GLY A 1 371 ? -4.43 -22.062 -0.647 1 93.06 371 GLY A C 1
ATOM 2906 O O . GLY A 1 371 ? -5.562 -22.453 -0.941 1 93.06 371 GLY A O 1
ATOM 2907 N N . SER A 1 372 ? -3.701 -21.469 -1.519 1 96.56 372 SER A N 1
ATOM 2908 C CA . SER A 1 372 ? -4.129 -21.203 -2.891 1 96.56 372 SER A CA 1
ATOM 2909 C C . SER A 1 372 ? -2.934 -21.156 -3.84 1 96.56 372 SER A C 1
ATOM 2911 O O . SER A 1 372 ? -1.785 -21.094 -3.398 1 96.56 372 SER A O 1
ATOM 2913 N N . GLY A 1 373 ? -3.203 -21.25 -5.152 1 95.69 373 GLY A N 1
ATOM 2914 C CA . GLY A 1 373 ? -2.137 -21.219 -6.141 1 95.69 373 GLY A CA 1
ATOM 2915 C C . GLY A 1 373 ? -2.646 -21.219 -7.57 1 95.69 373 GLY A C 1
ATOM 2916 O O . GLY A 1 373 ? -3.842 -21.031 -7.809 1 95.69 373 GLY A O 1
ATOM 2917 N N . CYS A 1 374 ? -1.718 -21.312 -8.453 1 95.38 374 CYS A N 1
ATOM 2918 C CA . CYS A 1 374 ? -2.039 -21.406 -9.875 1 95.38 374 CYS A CA 1
ATOM 2919 C C . CYS A 1 374 ? -0.979 -22.203 -10.625 1 95.38 374 CYS A C 1
ATOM 2921 O O . CYS A 1 374 ? 0.214 -22.078 -10.344 1 95.38 374 CYS A O 1
ATOM 2923 N N . SER A 1 375 ? -1.397 -23.094 -11.484 1 90.19 375 SER A N 1
ATOM 2924 C CA . SER A 1 375 ? -0.552 -23.891 -12.359 1 90.19 375 SER A CA 1
ATOM 2925 C C . SER A 1 375 ? -1.378 -24.594 -13.438 1 90.19 375 SER A C 1
ATOM 2927 O O . SER A 1 375 ? -2.418 -25.188 -13.141 1 90.19 375 SER A O 1
ATOM 2929 N N . PRO A 1 376 ? -0.986 -24.547 -14.68 1 89.75 376 PRO A N 1
ATOM 2930 C CA . PRO A 1 376 ? 0.013 -23.641 -15.25 1 89.75 376 PRO A CA 1
ATOM 2931 C C . PRO A 1 376 ? -0.453 -22.172 -15.266 1 89.75 376 PRO A C 1
ATOM 2933 O O . PRO A 1 376 ? -1.657 -21.906 -15.258 1 89.75 376 PRO A O 1
ATOM 2936 N N . CYS A 1 377 ? 0.406 -21.328 -15.219 1 94.88 377 CYS A N 1
ATOM 2937 C CA . CYS A 1 377 ? 0.191 -19.906 -15.477 1 94.88 377 CYS A CA 1
ATOM 2938 C C . CYS A 1 377 ? 1.298 -19.344 -16.359 1 94.88 377 CYS A C 1
ATOM 2940 O O . CYS A 1 377 ? 2.461 -19.297 -15.953 1 94.88 377 CYS A O 1
ATOM 2942 N N . GLY A 1 378 ? 0.924 -19.062 -17.641 1 96.25 378 GLY A N 1
ATOM 2943 C CA . GLY A 1 378 ? 1.948 -18.656 -18.594 1 96.25 378 GLY A CA 1
ATOM 2944 C C . GLY A 1 378 ? 1.439 -18.547 -20.016 1 96.25 378 GLY A C 1
ATOM 2945 O O . GLY A 1 378 ? 0.263 -18.266 -20.234 1 96.25 378 GLY A O 1
ATOM 2946 N N . TYR A 1 379 ? 2.41 -18.672 -20.906 1 96.06 379 TYR A N 1
ATOM 2947 C CA . TYR A 1 379 ? 2.199 -18.469 -22.328 1 96.06 379 TYR A CA 1
ATOM 2948 C C . TYR A 1 379 ? 2.615 -19.719 -23.125 1 96.06 379 TYR A C 1
ATOM 2950 O O . TYR A 1 379 ? 3.703 -20.25 -22.906 1 96.06 379 TYR A O 1
ATOM 2958 N N . ASN A 1 380 ? 1.752 -20.219 -23.984 1 93.81 380 ASN A N 1
ATOM 2959 C CA . ASN A 1 380 ? 2.086 -21.25 -24.938 1 93.81 380 ASN A CA 1
ATOM 2960 C C . ASN A 1 380 ? 2.488 -20.672 -26.297 1 93.81 380 ASN A C 1
ATOM 2962 O O . ASN A 1 380 ? 1.638 -20.188 -27.031 1 93.81 380 ASN A O 1
ATOM 2966 N N . PRO A 1 381 ? 3.771 -20.734 -26.609 1 93.25 381 PRO A N 1
ATOM 2967 C CA . PRO A 1 381 ? 4.234 -20.078 -27.844 1 93.25 381 PRO A CA 1
ATOM 2968 C C . PRO A 1 381 ? 3.82 -20.828 -29.109 1 93.25 381 PRO A C 1
ATOM 2970 O O . PRO A 1 381 ? 3.801 -20.234 -30.188 1 93.25 381 PRO A O 1
ATOM 2973 N N . THR A 1 382 ? 3.531 -22.109 -29 1 91.88 382 THR A N 1
ATOM 2974 C CA . THR A 1 382 ? 3.18 -22.891 -30.172 1 91.88 382 THR A CA 1
ATOM 2975 C C . THR A 1 382 ? 1.787 -22.531 -30.672 1 91.88 382 THR A C 1
ATOM 2977 O O . THR A 1 382 ? 1.59 -22.328 -31.875 1 91.88 382 THR A O 1
ATOM 2980 N N . TYR A 1 383 ? 0.924 -22.438 -29.781 1 93.62 383 TYR A N 1
ATOM 2981 C CA . TYR A 1 383 ? -0.457 -22.172 -30.172 1 93.62 383 TYR A CA 1
ATOM 2982 C C . TYR A 1 383 ? -0.854 -20.734 -29.859 1 93.62 383 TYR A C 1
ATOM 2984 O O . TYR A 1 383 ? -1.995 -20.344 -30.109 1 93.62 383 TYR A O 1
ATOM 2992 N N . ASN A 1 384 ? 0.04 -19.969 -29.266 1 96.38 384 ASN A N 1
ATOM 2993 C CA . ASN A 1 384 ? -0.059 -18.531 -29.109 1 96.38 384 ASN A CA 1
ATOM 2994 C C . ASN A 1 384 ? -1.223 -18.141 -28.203 1 96.38 384 ASN A C 1
ATOM 2996 O O . ASN A 1 384 ? -2.092 -17.359 -28.594 1 96.38 384 ASN A O 1
ATOM 3000 N N . PHE A 1 385 ? -1.189 -18.562 -26.984 1 97 385 PHE A N 1
ATOM 3001 C CA . PHE A 1 385 ? -2.209 -18.156 -26.016 1 97 385 PHE A CA 1
ATOM 3002 C C . PHE A 1 385 ? -1.618 -18.047 -24.609 1 97 385 PHE A C 1
ATOM 3004 O O . PHE A 1 385 ? -0.604 -18.688 -24.312 1 97 385 PHE A O 1
ATOM 3011 N N . GLY A 1 386 ? -2.188 -17.172 -23.828 1 97.56 386 GLY A N 1
ATOM 3012 C CA . GLY A 1 386 ? -1.965 -17.141 -22.391 1 97.56 386 GLY A CA 1
ATOM 3013 C C . GLY A 1 386 ? -2.961 -17.984 -21.609 1 97.56 386 GLY A C 1
ATOM 3014 O O . GLY A 1 386 ? -4.121 -18.109 -22.016 1 97.56 386 GLY A O 1
ATOM 3015 N N . ILE A 1 387 ? -2.518 -18.578 -20.469 1 96.81 387 ILE A N 1
ATOM 3016 C CA . ILE A 1 387 ? -3.4 -19.422 -19.672 1 96.81 387 ILE A CA 1
ATOM 3017 C C . ILE A 1 387 ? -3.02 -19.312 -18.203 1 96.81 387 ILE A C 1
ATOM 3019 O O . ILE A 1 387 ? -1.848 -19.109 -17.859 1 96.81 387 ILE A O 1
ATOM 3023 N N . CYS A 1 388 ? -3.982 -19.359 -17.359 1 97.25 388 CYS A N 1
ATOM 3024 C CA . CYS A 1 388 ? -3.77 -19.5 -15.922 1 97.25 388 CYS A CA 1
ATOM 3025 C C . CYS A 1 388 ? -4.918 -20.266 -15.273 1 97.25 388 CYS A C 1
ATOM 3027 O O . CYS A 1 388 ? -6.086 -19.969 -15.531 1 97.25 388 CYS A O 1
ATOM 3029 N N . ILE A 1 389 ? -4.594 -21.25 -14.516 1 96.44 389 ILE A N 1
ATOM 3030 C CA . ILE A 1 389 ? -5.566 -22.016 -13.75 1 96.44 389 ILE A CA 1
ATOM 3031 C C . ILE A 1 389 ? -5.277 -21.875 -12.25 1 96.44 389 ILE A C 1
ATOM 3033 O O . ILE A 1 389 ? -4.289 -22.422 -11.75 1 96.44 389 ILE A O 1
ATOM 3037 N N . ALA A 1 390 ? -6.129 -21.156 -11.57 1 97.31 390 ALA A N 1
ATOM 3038 C CA . ALA A 1 390 ? -5.961 -20.906 -10.141 1 97.31 390 ALA A CA 1
ATOM 3039 C C . ALA A 1 390 ? -6.883 -21.797 -9.312 1 97.31 390 ALA A C 1
ATOM 3041 O O . ALA A 1 390 ? -7.922 -22.25 -9.797 1 97.31 390 ALA A O 1
ATOM 3042 N N . TYR A 1 391 ? -6.453 -22.125 -8.148 1 97.25 391 TYR A N 1
ATOM 3043 C CA . TYR A 1 391 ? -7.215 -22.938 -7.207 1 97.25 391 TYR A CA 1
ATOM 3044 C C . TYR A 1 391 ? -7.156 -22.359 -5.805 1 97.25 391 TYR A C 1
ATOM 3046 O O . TYR A 1 391 ? -6.207 -21.641 -5.457 1 97.25 391 TYR A O 1
ATOM 3054 N N . THR A 1 392 ? -8.156 -22.531 -4.988 1 97.44 392 THR A N 1
ATOM 3055 C CA . THR A 1 392 ? -8.297 -21.875 -3.693 1 97.44 392 THR A CA 1
ATOM 3056 C C . THR A 1 392 ? -7.98 -22.844 -2.559 1 97.44 392 THR A C 1
ATOM 3058 O O . THR A 1 392 ? -8.242 -22.562 -1.391 1 97.44 392 THR A O 1
ATOM 3061 N N . SER A 1 393 ? -7.559 -24.031 -2.871 1 96.12 393 SER A N 1
ATOM 3062 C CA . SER A 1 393 ? -7.043 -25.016 -1.921 1 96.12 393 SER A CA 1
ATOM 3063 C C . SER A 1 393 ? -5.867 -25.797 -2.508 1 96.12 393 SER A C 1
ATOM 3065 O O . SER A 1 393 ? -5.867 -26.125 -3.697 1 96.12 393 SER A O 1
ATOM 3067 N N . VAL A 1 394 ? -4.945 -26.109 -1.63 1 89.81 394 VAL A N 1
ATOM 3068 C CA . VAL A 1 394 ? -3.729 -26.719 -2.156 1 89.81 394 VAL A CA 1
ATOM 3069 C C . VAL A 1 394 ? -3.922 -28.234 -2.297 1 89.81 394 VAL A C 1
ATOM 3071 O O . VAL A 1 394 ? -3.152 -28.906 -2.992 1 89.81 394 VAL A O 1
ATOM 3074 N N . ILE A 1 395 ? -4.953 -28.766 -1.624 1 92.19 395 ILE A N 1
ATOM 3075 C CA . ILE A 1 395 ? -5.406 -30.141 -1.813 1 92.19 395 ILE A CA 1
ATOM 3076 C C . ILE A 1 395 ? -6.934 -30.188 -1.833 1 92.19 395 ILE A C 1
ATOM 3078 O O . ILE A 1 395 ? -7.59 -29.234 -1.42 1 92.19 395 ILE A O 1
ATOM 3082 N N . GLY A 1 396 ? -7.402 -31.312 -2.344 1 94.56 396 GLY A N 1
ATOM 3083 C CA . GLY A 1 396 ? -8.844 -31.484 -2.277 1 94.56 396 GLY A CA 1
ATOM 3084 C C . GLY A 1 396 ? -9.383 -31.5 -0.857 1 94.56 396 GLY A C 1
ATOM 3085 O O . GLY A 1 396 ? -8.656 -31.844 0.078 1 94.56 396 GLY A O 1
ATOM 3086 N N . MET A 1 397 ? -10.648 -31.125 -0.768 1 95.25 397 MET A N 1
ATOM 3087 C CA . MET A 1 397 ? -11.281 -31.094 0.548 1 95.25 397 MET A CA 1
ATOM 3088 C C . MET A 1 397 ? -12.492 -32.031 0.597 1 95.25 397 MET A C 1
ATOM 3090 O O . MET A 1 397 ? -13.469 -31.734 1.298 1 95.25 397 MET A O 1
ATOM 3094 N N . ASN A 1 398 ? -12.461 -33.031 -0.249 1 93.44 398 ASN A N 1
ATOM 3095 C CA . ASN A 1 398 ? -13.555 -34 -0.3 1 93.44 398 ASN A CA 1
ATOM 3096 C C . ASN A 1 398 ? -13.312 -35.156 0.636 1 93.44 398 ASN A C 1
ATOM 3098 O O . ASN A 1 398 ? -12.398 -35.969 0.414 1 93.44 398 ASN A O 1
ATOM 3102 N N . CYS A 1 399 ? -14.219 -35.406 1.607 1 88.75 399 CYS A N 1
ATOM 3103 C CA . CYS A 1 399 ? -14.031 -36.5 2.562 1 88.75 399 CYS A CA 1
ATOM 3104 C C . CYS A 1 399 ? -15.125 -37.531 2.42 1 88.75 399 CYS A C 1
ATOM 3106 O O . CYS A 1 399 ? -15.328 -38.344 3.326 1 88.75 399 CYS A O 1
ATOM 3108 N N . SER A 1 400 ? -15.797 -37.531 1.304 1 89.25 400 SER A N 1
ATOM 3109 C CA . SER A 1 400 ? -16.844 -38.531 1.077 1 89.25 400 SER A CA 1
ATOM 3110 C C . SER A 1 400 ? -16.234 -39.875 0.687 1 89.25 400 SER A C 1
ATOM 3112 O O . SER A 1 400 ? -16.859 -40.906 0.885 1 89.25 400 SER A O 1
ATOM 3114 N N . GLY A 1 401 ? -15.086 -39.906 0.098 1 87.56 401 GLY A N 1
ATOM 3115 C CA . GLY A 1 401 ? -14.344 -41.125 -0.26 1 87.56 401 GLY A CA 1
ATOM 3116 C C . GLY A 1 401 ? -12.992 -41.188 0.42 1 87.56 401 GLY A C 1
ATOM 3117 O O . GLY A 1 401 ? -12.805 -40.688 1.521 1 87.56 401 GLY A O 1
ATOM 3118 N N . ASP A 1 402 ? -12.133 -42.031 -0.234 1 90.12 402 ASP A N 1
ATOM 3119 C CA . ASP A 1 402 ? -10.773 -42.12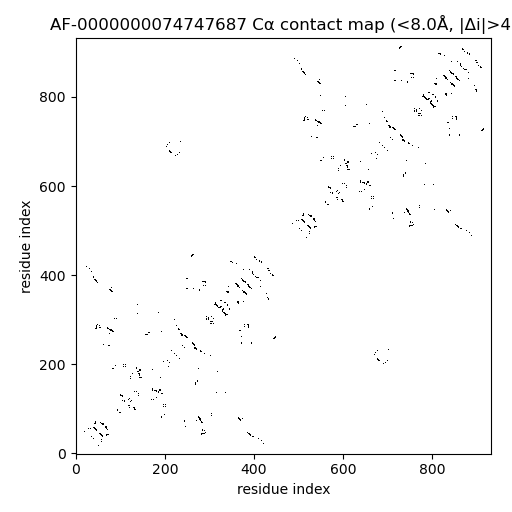5 0.29 1 90.12 402 ASP A CA 1
ATOM 3120 C C . ASP A 1 402 ? -10.07 -40.75 0.208 1 90.12 402 ASP A C 1
ATOM 3122 O O . ASP A 1 402 ? -9.867 -40.219 -0.883 1 90.12 402 ASP A O 1
ATOM 3126 N N . PHE A 1 403 ? -9.734 -40.219 1.354 1 88.06 403 PHE A N 1
ATOM 3127 C CA . PHE A 1 403 ? -9.211 -38.875 1.447 1 88.06 403 PHE A CA 1
ATOM 3128 C C . PHE A 1 403 ? -7.875 -38.75 0.724 1 88.06 403 PHE A C 1
ATOM 3130 O O . PHE A 1 403 ? -7.457 -37.656 0.353 1 88.06 403 PHE A O 1
ATOM 3137 N N . ARG A 1 404 ? -7.145 -39.875 0.494 1 90.88 404 ARG A N 1
ATOM 3138 C CA . ARG A 1 404 ? -5.848 -39.844 -0.172 1 90.88 404 ARG A CA 1
ATOM 3139 C C . ARG A 1 404 ? -5.98 -39.375 -1.617 1 90.88 404 ARG A C 1
ATOM 3141 O O . ARG A 1 404 ? -5.016 -38.875 -2.211 1 90.88 404 ARG A O 1
ATOM 3148 N N . ASN A 1 405 ? -7.176 -39.438 -2.197 1 90.88 405 ASN A N 1
ATOM 3149 C CA . ASN A 1 405 ? -7.43 -38.938 -3.543 1 90.88 405 ASN A CA 1
ATOM 3150 C C . ASN A 1 405 ? -7.309 -37.406 -3.609 1 90.88 405 ASN A C 1
ATOM 3152 O O . ASN A 1 405 ? -7.039 -36.875 -4.672 1 90.88 405 ASN A O 1
ATOM 3156 N N . ASN A 1 406 ? -7.52 -36.75 -2.488 1 92.75 406 ASN A N 1
ATOM 3157 C CA . ASN A 1 406 ? -7.445 -35.312 -2.414 1 92.75 406 ASN A CA 1
ATOM 3158 C C . ASN A 1 406 ? -6.051 -34.781 -2.76 1 92.75 406 ASN A C 1
ATOM 3160 O O . ASN A 1 406 ? -5.891 -33.656 -3.189 1 92.75 406 ASN A O 1
ATOM 3164 N N . TYR A 1 407 ? -5.008 -35.625 -2.586 1 89.75 407 TYR A N 1
ATOM 3165 C CA . TYR A 1 407 ? -3.629 -35.219 -2.855 1 89.75 407 TYR A CA 1
ATOM 3166 C C . TYR A 1 407 ? -3.408 -35 -4.348 1 89.75 407 TYR A C 1
ATOM 3168 O O . TYR A 1 407 ? -2.467 -34.312 -4.746 1 89.75 407 TYR A O 1
ATOM 3176 N N . ASN A 1 408 ? -4.305 -35.531 -5.168 1 88.75 408 ASN A N 1
ATOM 3177 C CA . ASN A 1 408 ? -4.184 -35.469 -6.621 1 88.75 408 ASN A CA 1
ATOM 3178 C C . ASN A 1 408 ? -4.996 -34.312 -7.195 1 88.75 408 ASN A C 1
ATOM 3180 O O . ASN A 1 408 ? -4.965 -34.062 -8.398 1 88.75 408 ASN A O 1
ATOM 3184 N N . ALA A 1 409 ? -5.645 -33.594 -6.367 1 92.38 409 ALA A N 1
ATOM 3185 C CA . ALA A 1 409 ? -6.68 -32.688 -6.82 1 92.38 409 ALA A CA 1
ATOM 3186 C C . ALA A 1 409 ? -6.105 -31.625 -7.773 1 92.38 409 ALA A C 1
ATOM 3188 O O . ALA A 1 409 ? -6.621 -31.438 -8.875 1 92.38 409 ALA A O 1
ATOM 3189 N N . VAL A 1 410 ? -5.016 -30.938 -7.398 1 91.38 410 VAL A N 1
ATOM 3190 C CA . VAL A 1 410 ? -4.438 -29.859 -8.203 1 91.38 410 VAL A CA 1
ATOM 3191 C C . VAL A 1 410 ? -3.9 -30.422 -9.516 1 91.38 410 VAL A C 1
ATOM 3193 O O . VAL A 1 410 ? -4.188 -29.906 -10.586 1 91.38 410 VAL A O 1
ATOM 3196 N N . GLN A 1 411 ? -3.26 -31.547 -9.422 1 86.81 411 GLN A N 1
ATOM 3197 C CA . GLN A 1 411 ? -2.662 -32.156 -10.602 1 86.81 411 GLN A CA 1
ATOM 3198 C C . GLN A 1 411 ? -3.734 -32.594 -11.594 1 86.81 411 GLN A C 1
ATOM 3200 O O . GLN A 1 411 ? -3.637 -32.312 -12.789 1 86.81 411 GLN A O 1
ATOM 3205 N N . GLU A 1 412 ? -4.688 -33.312 -11.117 1 90.25 412 GLU A N 1
ATOM 3206 C CA . GLU A 1 412 ? -5.73 -33.812 -12 1 90.25 412 GLU A CA 1
ATOM 3207 C C . GLU A 1 412 ? -6.527 -32.656 -12.617 1 90.25 412 GLU A C 1
ATOM 3209 O O . GLU A 1 412 ? -6.754 -32.625 -13.836 1 90.25 412 GLU A O 1
ATOM 3214 N N . ALA A 1 413 ? -6.906 -31.75 -11.781 1 92.5 413 ALA A N 1
ATOM 3215 C CA . ALA A 1 413 ? -7.754 -30.656 -12.25 1 92.5 413 ALA A CA 1
ATOM 3216 C C . ALA A 1 413 ? -7.027 -29.812 -13.289 1 92.5 413 ALA A C 1
ATOM 3218 O O . ALA A 1 413 ? -7.594 -29.484 -14.336 1 92.5 413 ALA A O 1
ATOM 3219 N N . THR A 1 414 ? -5.812 -29.438 -13.023 1 91.5 414 THR A N 1
ATOM 3220 C CA . THR A 1 414 ? -5.09 -28.562 -13.93 1 91.5 414 THR A CA 1
ATOM 3221 C C . THR A 1 414 ? -4.688 -29.297 -15.203 1 91.5 414 THR A C 1
ATOM 3223 O O . THR A 1 414 ? -4.684 -28.719 -16.297 1 91.5 414 THR A O 1
ATOM 3226 N N . CYS A 1 415 ? -4.363 -30.578 -15.102 1 88.75 415 CYS A N 1
ATOM 3227 C CA . CYS A 1 415 ? -4.055 -31.391 -16.266 1 88.75 415 CYS A CA 1
ATOM 3228 C C . CYS A 1 415 ? -5.266 -31.5 -17.188 1 88.75 415 CYS A C 1
ATOM 3230 O O . CYS A 1 415 ? -5.156 -31.281 -18.406 1 88.75 415 CYS A O 1
ATOM 3232 N N . LEU A 1 416 ? -6.383 -31.859 -16.625 1 92.38 416 LEU A N 1
ATOM 3233 C CA . LEU A 1 416 ? -7.586 -32.031 -17.422 1 92.38 416 LEU A CA 1
ATOM 3234 C C . LEU A 1 416 ? -8.039 -30.719 -18.031 1 92.38 416 LEU A C 1
ATOM 3236 O O . LEU A 1 416 ? -8.531 -30.672 -19.156 1 92.38 416 LEU A O 1
ATOM 3240 N N . ALA A 1 417 ? -7.926 -29.688 -17.25 1 93.88 417 ALA A N 1
ATOM 3241 C CA . ALA A 1 417 ? -8.266 -28.359 -17.797 1 93.88 417 ALA A CA 1
ATOM 3242 C C . ALA A 1 417 ? -7.355 -27.984 -18.953 1 93.88 417 ALA A C 1
ATOM 3244 O O . ALA A 1 417 ? -7.824 -27.531 -20 1 93.88 417 ALA A O 1
ATOM 3245 N N . TYR A 1 418 ? -6.047 -28.172 -18.781 1 92.31 418 TYR A N 1
ATOM 3246 C CA . TYR A 1 418 ? -5.109 -27.844 -19.859 1 92.31 418 TYR A CA 1
ATOM 3247 C C . TYR A 1 418 ? -5.32 -28.75 -21.062 1 92.31 418 TYR A C 1
ATOM 3249 O O . TYR A 1 418 ? -5.207 -28.312 -22.203 1 92.31 418 TYR A O 1
ATOM 3257 N N . ASP A 1 419 ? -5.625 -29.984 -20.797 1 91 419 ASP A N 1
ATOM 3258 C CA . ASP A 1 419 ? -5.938 -30.922 -21.875 1 91 419 ASP A CA 1
ATOM 3259 C C . ASP A 1 419 ? -7.117 -30.422 -22.719 1 91 419 ASP A C 1
ATOM 3261 O O . ASP A 1 419 ? -7.09 -30.5 -23.938 1 91 419 ASP A O 1
ATOM 3265 N N . ALA A 1 420 ? -8.078 -30 -22.016 1 94.25 420 ALA A N 1
ATOM 3266 C CA . ALA A 1 420 ? -9.258 -29.469 -22.703 1 94.25 420 ALA A CA 1
ATOM 3267 C C . ALA A 1 420 ? -8.906 -28.266 -23.562 1 94.25 420 ALA A C 1
ATOM 3269 O O . ALA A 1 420 ? -9.398 -28.125 -24.688 1 94.25 420 ALA A O 1
ATOM 3270 N N . VAL A 1 421 ? -8.078 -27.375 -23.047 1 94.56 421 VAL A N 1
ATOM 3271 C CA . VAL A 1 421 ? -7.629 -26.234 -23.828 1 94.56 421 VAL A CA 1
ATOM 3272 C C . VAL A 1 421 ? -6.863 -26.703 -25.062 1 94.56 421 VAL A C 1
ATOM 3274 O O . VAL A 1 421 ? -7.129 -26.234 -26.172 1 94.56 421 VAL A O 1
ATOM 3277 N N . MET A 1 422 ? -5.941 -27.625 -24.891 1 91.06 422 MET A N 1
ATOM 3278 C CA . MET A 1 422 ? -5.137 -28.141 -26 1 91.06 422 MET A CA 1
ATOM 3279 C C . MET A 1 422 ? -6.02 -28.75 -27.078 1 91.06 422 MET A C 1
ATOM 3281 O O . MET A 1 422 ? -5.762 -28.562 -28.266 1 91.06 422 MET A O 1
ATOM 3285 N N . ALA A 1 423 ? -7.031 -29.406 -26.641 1 92.56 423 ALA A N 1
ATOM 3286 C CA . ALA A 1 423 ? -7.953 -30.016 -27.609 1 92.56 423 ALA A CA 1
ATOM 3287 C C . ALA A 1 423 ? -8.617 -28.953 -28.469 1 92.56 423 ALA A C 1
ATOM 3289 O O . ALA A 1 423 ? -8.789 -29.156 -29.672 1 92.56 423 ALA A O 1
ATOM 3290 N N . THR A 1 424 ? -8.984 -27.875 -27.844 1 95.31 424 THR A N 1
ATOM 3291 C CA . THR A 1 424 ? -9.648 -26.812 -28.609 1 95.31 424 THR A CA 1
ATOM 3292 C C . THR A 1 424 ? -8.672 -26.141 -29.578 1 95.31 424 THR A C 1
ATOM 3294 O O . THR A 1 424 ? -9.086 -25.578 -30.578 1 95.31 424 THR A O 1
ATOM 3297 N N . GLN A 1 425 ? -7.363 -26.234 -29.297 1 92.81 425 GLN A N 1
ATOM 3298 C CA . GLN A 1 425 ? -6.352 -25.562 -30.094 1 92.81 425 GLN A CA 1
ATOM 3299 C C . GLN A 1 425 ? -5.75 -26.5 -31.141 1 92.81 425 GLN A C 1
ATOM 3301 O O . GLN A 1 425 ? -4.859 -26.109 -31.891 1 92.81 425 GLN A O 1
ATOM 3306 N N . GLY A 1 426 ? -6.238 -27.688 -31.172 1 90.06 426 GLY A N 1
ATOM 3307 C CA . GLY A 1 426 ? -5.699 -28.688 -32.094 1 90.06 426 GLY A CA 1
ATOM 3308 C C . GLY A 1 426 ? -4.375 -29.266 -31.625 1 90.06 426 GLY A C 1
ATOM 3309 O O . GLY A 1 426 ? -3.596 -29.766 -32.438 1 90.06 426 GLY A O 1
ATOM 3310 N N . GLY A 1 427 ? -4.113 -29.141 -30.344 1 88.38 427 GLY A N 1
ATOM 3311 C CA . GLY A 1 427 ? -2.895 -29.688 -29.766 1 88.38 427 GLY A CA 1
ATOM 3312 C C . GLY A 1 427 ? -3.025 -31.125 -29.344 1 88.38 427 GLY A C 1
ATOM 3313 O O . GLY A 1 427 ? -4.094 -31.734 -29.484 1 88.38 427 GLY A O 1
ATOM 3314 N N . PRO A 1 428 ? -1.92 -31.656 -28.922 1 86.38 428 PRO A N 1
ATOM 3315 C CA . PRO A 1 428 ? -1.96 -33.031 -28.469 1 86.38 428 PRO A CA 1
ATOM 3316 C C . PRO A 1 428 ? -2.777 -33.219 -27.203 1 86.38 428 PRO A C 1
ATOM 3318 O O . PRO A 1 428 ? -2.895 -32.281 -26.391 1 86.38 428 PRO A O 1
ATOM 3321 N N . ARG A 1 429 ? -3.271 -34.438 -27.078 1 86.44 429 ARG A N 1
ATOM 3322 C CA . ARG A 1 429 ? -3.982 -34.781 -25.859 1 86.44 429 ARG A CA 1
ATOM 3323 C C . ARG A 1 429 ? -3.006 -35.156 -24.75 1 86.44 429 ARG A C 1
ATOM 3325 O O . ARG A 1 429 ? -1.943 -35.719 -25.016 1 86.44 429 ARG A O 1
ATOM 3332 N N . LEU A 1 430 ? -3.451 -34.812 -23.531 1 84 430 LEU A N 1
ATOM 3333 C CA . LEU A 1 430 ? -2.625 -35.156 -22.375 1 84 430 LEU A CA 1
ATOM 3334 C C . LEU A 1 430 ? -3.148 -36.375 -21.656 1 84 430 LEU A C 1
ATOM 3336 O O . LEU A 1 430 ? -4.344 -36.688 -21.703 1 84 430 LEU A O 1
ATOM 3340 N N . ASN A 1 431 ? -2.227 -37.156 -21.141 1 81.62 431 ASN A N 1
ATOM 3341 C CA . ASN A 1 431 ? -2.598 -38.25 -20.25 1 81.62 431 ASN A CA 1
ATOM 3342 C C . ASN A 1 431 ? -2.705 -37.812 -18.797 1 81.62 431 ASN A C 1
ATOM 3344 O O . ASN A 1 431 ? -1.7 -37.719 -18.094 1 81.62 431 ASN A O 1
ATOM 3348 N N . CYS A 1 432 ? -3.891 -37.562 -18.328 1 84.56 432 CYS A N 1
ATOM 3349 C CA . CYS A 1 432 ? -4.129 -37.062 -16.984 1 84.56 432 CYS A CA 1
ATOM 3350 C C . CYS A 1 432 ? -4.539 -38.156 -16.031 1 84.56 432 CYS A C 1
ATOM 3352 O O . CYS A 1 432 ? -5.332 -37.938 -15.117 1 84.56 432 CYS A O 1
ATOM 3354 N N . THR A 1 433 ? -4.012 -39.344 -16.219 1 81.19 433 THR A N 1
ATOM 3355 C CA . THR A 1 433 ? -4.352 -40.469 -15.367 1 81.19 433 THR A CA 1
ATOM 3356 C C . THR A 1 433 ? -3.51 -40.469 -14.094 1 81.19 433 THR A C 1
ATOM 3358 O O . THR A 1 433 ? -2.281 -40.406 -14.164 1 81.19 433 THR A O 1
ATOM 3361 N N . LEU A 1 434 ? -4.133 -40.469 -12.992 1 83.44 434 LEU A N 1
ATOM 3362 C CA . LEU A 1 434 ? -3.479 -40.5 -11.688 1 83.44 434 LEU A CA 1
ATOM 3363 C C . LEU A 1 434 ? -3.934 -41.688 -10.867 1 83.44 434 LEU A C 1
ATOM 3365 O O . LEU A 1 434 ? -4.992 -42.281 -11.133 1 83.44 434 LEU A O 1
ATOM 3369 N N . PRO A 1 435 ? -3.102 -42.062 -9.898 1 83.19 435 PRO A N 1
ATOM 3370 C CA . PRO A 1 435 ? -3.521 -43.188 -9.023 1 83.19 435 PRO A CA 1
ATOM 3371 C C . PRO A 1 435 ? -4.82 -42.875 -8.281 1 83.19 435 PRO A C 1
ATOM 3373 O O . PRO A 1 435 ? -5.07 -41.719 -7.906 1 83.19 435 PRO A O 1
ATOM 3376 N N . THR A 1 436 ? -5.645 -43.906 -8.148 1 88.94 436 THR A N 1
ATOM 3377 C CA . THR A 1 436 ? -6.875 -43.812 -7.371 1 88.94 436 THR A CA 1
ATOM 3378 C C . THR A 1 436 ? -6.801 -44.688 -6.125 1 88.94 436 THR A C 1
ATOM 3380 O O . THR A 1 436 ? -6.309 -45.812 -6.18 1 88.94 436 THR A O 1
ATOM 3383 N N . TYR A 1 437 ? -7.254 -44.094 -5.02 1 90.5 437 TYR A N 1
ATOM 3384 C CA . TYR A 1 437 ? -7.258 -44.812 -3.74 1 90.5 437 TYR A CA 1
ATOM 3385 C C . TYR A 1 437 ? -8.68 -45.156 -3.32 1 90.5 437 TYR A C 1
ATOM 3387 O O . TYR A 1 437 ? -9.633 -44.469 -3.666 1 90.5 437 TYR A O 1
ATOM 3395 N N . SER A 1 438 ? -8.844 -46.312 -2.59 1 89.69 438 SER A N 1
ATOM 3396 C CA . SER A 1 438 ? -10.117 -46.719 -2.006 1 89.69 438 SER A CA 1
ATOM 3397 C C . SER A 1 438 ? -9.93 -47.312 -0.619 1 89.69 438 SER A C 1
ATOM 3399 O O . SER A 1 438 ? -8.875 -47.906 -0.325 1 89.69 438 SER A O 1
ATOM 3401 N N . GLY A 1 439 ? -10.961 -47.062 0.328 1 84.44 439 GLY A N 1
ATOM 3402 C CA . GLY A 1 439 ? -10.992 -47.812 1.578 1 84.44 439 GLY A CA 1
ATOM 3403 C C . GLY A 1 439 ? -10.789 -46.938 2.799 1 84.44 439 GLY A C 1
ATOM 3404 O O . GLY A 1 439 ? -11.344 -47.219 3.863 1 84.44 439 GLY A O 1
ATOM 3405 N N . LEU A 1 440 ? -9.945 -45.938 2.779 1 82 440 LEU A N 1
ATOM 3406 C CA . LEU A 1 440 ? -9.672 -45.125 3.951 1 82 440 LEU A CA 1
ATOM 3407 C C . LEU A 1 440 ? -10.547 -43.875 3.965 1 82 440 LEU A C 1
ATOM 3409 O O . LEU A 1 440 ? -10.406 -43 3.109 1 82 440 LEU A O 1
ATOM 3413 N N . LYS A 1 441 ? -11.445 -43.875 4.922 1 82.25 441 LYS A N 1
ATOM 3414 C CA . LYS A 1 441 ? -12.344 -42.719 5.039 1 82.25 441 LYS A CA 1
ATOM 3415 C C . LYS A 1 441 ? -11.922 -41.812 6.188 1 82.25 441 LYS A C 1
ATOM 3417 O O . LYS A 1 441 ? -11.305 -42.281 7.152 1 82.25 441 LYS A O 1
ATOM 3422 N N . ALA A 1 442 ? -12.031 -40.5 5.855 1 84.81 442 ALA A N 1
ATOM 3423 C CA . ALA A 1 442 ? -11.797 -39.5 6.895 1 84.81 442 ALA A CA 1
ATOM 3424 C C . ALA A 1 442 ? -12.938 -38.5 6.953 1 84.81 442 ALA A C 1
ATOM 3426 O O . ALA A 1 442 ? -13.797 -38.469 6.066 1 84.81 442 ALA A O 1
ATOM 3427 N N . GLN A 1 443 ? -13.062 -37.906 8.141 1 89.81 443 GLN A N 1
ATOM 3428 C CA . GLN A 1 443 ? -13.953 -36.75 8.281 1 89.81 443 GLN A CA 1
ATOM 3429 C C . GLN A 1 443 ? -13.203 -35.438 8.023 1 89.81 443 GLN A C 1
ATOM 3431 O O . GLN A 1 443 ? -12.039 -35.312 8.422 1 89.81 443 GLN A O 1
ATOM 3436 N N . CYS A 1 444 ? -13.828 -34.531 7.301 1 90.69 444 CYS A N 1
ATOM 3437 C CA . CYS A 1 444 ? -13.242 -33.219 7.066 1 90.69 444 CYS A CA 1
ATOM 3438 C C . CYS A 1 444 ? -13.789 -32.188 8.055 1 90.69 444 CYS A C 1
ATOM 3440 O O . CYS A 1 444 ? -14.984 -32.156 8.336 1 90.69 444 CYS A O 1
ATOM 3442 N N . GLU A 1 445 ? -12.898 -31.406 8.609 1 90.88 445 GLU A N 1
ATOM 3443 C CA . GLU A 1 445 ? -13.227 -30.281 9.469 1 90.88 445 GLU A CA 1
ATOM 3444 C C . GLU A 1 445 ? -12.641 -28.984 8.914 1 90.88 445 GLU A C 1
ATOM 3446 O O . GLU A 1 445 ? -11.516 -28.969 8.414 1 90.88 445 GLU A O 1
ATOM 3451 N N . TRP A 1 446 ? -13.492 -27.969 8.914 1 91.06 446 TRP A N 1
ATOM 3452 C CA . TRP A 1 446 ? -13.047 -26.641 8.492 1 91.06 446 TRP A CA 1
ATOM 3453 C C . TRP A 1 446 ? -13.039 -25.672 9.664 1 91.06 446 TRP A C 1
ATOM 3455 O O . TRP A 1 446 ? -14 -25.609 10.438 1 91.06 446 TRP A O 1
ATOM 3465 N N . THR A 1 447 ? -11.883 -24.953 9.758 1 87.25 447 THR A N 1
ATOM 3466 C CA . THR A 1 447 ? -11.734 -23.969 10.82 1 87.25 447 THR A CA 1
ATOM 3467 C C . THR A 1 447 ? -11.375 -22.594 10.25 1 87.25 447 THR A C 1
ATOM 3469 O O . THR A 1 447 ? -10.992 -22.484 9.078 1 87.25 447 THR A O 1
ATOM 3472 N N . LYS A 1 448 ? -11.734 -21.531 10.93 1 81.12 448 LYS A N 1
ATOM 3473 C CA . LYS A 1 448 ? -11.266 -20.172 10.633 1 81.12 448 LYS A CA 1
ATOM 3474 C C . LYS A 1 448 ? -10.891 -19.438 11.906 1 81.12 448 LYS A C 1
ATOM 3476 O O . LYS A 1 448 ? -11.438 -19.703 12.977 1 81.12 448 LYS A O 1
ATOM 3481 N N . HIS A 1 449 ? -9.719 -18.734 11.719 1 71.81 449 HIS A N 1
ATOM 3482 C CA . HIS A 1 449 ? -9.344 -17.953 12.883 1 71.81 449 HIS A CA 1
ATOM 3483 C C . HIS A 1 449 ? -10.43 -16.938 13.234 1 71.81 449 HIS A C 1
ATOM 3485 O O . HIS A 1 449 ? -11.023 -16.328 12.352 1 71.81 449 HIS A O 1
ATOM 3491 N N . SER A 1 450 ? -11.078 -17.203 14.25 1 56.59 450 SER A N 1
ATOM 3492 C CA . SER A 1 450 ? -12.039 -16.219 14.727 1 56.59 450 SER A CA 1
ATOM 3493 C C . SER A 1 450 ? -11.352 -14.914 15.125 1 56.59 450 SER A C 1
ATOM 3495 O O . SER A 1 450 ? -10.172 -14.914 15.484 1 56.59 450 SER A O 1
ATOM 3497 N N . ARG A 1 451 ? -11.922 -13.844 14.625 1 52.59 451 ARG A N 1
ATOM 3498 C CA . ARG A 1 451 ? -11.414 -12.594 15.188 1 52.59 451 ARG A CA 1
ATOM 3499 C C . ARG A 1 451 ? -11.07 -12.75 16.672 1 52.59 451 ARG A C 1
ATOM 3501 O O . ARG A 1 451 ? -10.656 -11.797 17.312 1 52.59 451 ARG A O 1
ATOM 3508 N N . GLN A 1 452 ? -11.484 -13.836 17.234 1 42.5 452 GLN A N 1
ATOM 3509 C CA . GLN A 1 452 ? -11.391 -13.945 18.688 1 42.5 452 GLN A CA 1
ATOM 3510 C C . GLN A 1 452 ? -9.938 -14.047 19.141 1 42.5 452 GLN A C 1
ATOM 3512 O O . GLN A 1 452 ? -9.086 -14.539 18.391 1 42.5 452 GLN A O 1
ATOM 3517 N N . LYS A 1 453 ? -9.656 -13.5 20.391 1 40.53 453 LYS A N 1
ATOM 3518 C CA . LYS A 1 453 ? -8.469 -13.336 21.234 1 40.53 453 LYS A CA 1
ATOM 3519 C C . LYS A 1 453 ? -7.719 -14.656 21.375 1 40.53 453 LYS A C 1
ATOM 3521 O O . LYS A 1 453 ? -8.25 -15.625 21.938 1 40.53 453 LYS A O 1
ATOM 3526 N N . HIS A 1 454 ? -6.996 -15.102 20.422 1 32.88 454 HIS A N 1
ATOM 3527 C CA . HIS A 1 454 ? -6.098 -16.141 20.906 1 32.88 454 HIS A CA 1
ATOM 3528 C C . HIS A 1 454 ? -5.43 -15.742 22.203 1 32.88 454 HIS A C 1
ATOM 3530 O O . HIS A 1 454 ? -4.906 -14.633 22.328 1 32.88 454 HIS A O 1
ATOM 3536 N N . ASN A 1 455 ? -5.902 -16.188 23.297 1 29.19 455 ASN A N 1
ATOM 3537 C CA . ASN A 1 455 ? -5.055 -16.266 24.484 1 29.19 455 ASN A CA 1
ATOM 3538 C C . ASN A 1 455 ? -3.697 -16.891 24.156 1 29.19 455 ASN A C 1
ATOM 3540 O O . ASN A 1 455 ? -3.586 -18.109 24 1 29.19 455 ASN A O 1
ATOM 3544 N N . PHE A 1 456 ? -2.994 -16.219 23.422 1 29 456 PHE A N 1
ATOM 3545 C CA . PHE A 1 456 ? -1.641 -16.766 23.391 1 29 456 PHE A CA 1
ATOM 3546 C C . PHE A 1 456 ? -1.058 -16.859 24.797 1 29 456 PHE A C 1
ATOM 3548 O O . PHE A 1 456 ? -1.021 -15.852 25.531 1 29 456 PHE A O 1
ATOM 3555 N N . THR A 1 457 ? -1.213 -17.891 25.5 1 28.22 457 THR A N 1
ATOM 3556 C CA . THR A 1 457 ? -0.136 -18.109 26.469 1 28.22 457 THR A CA 1
ATOM 3557 C C . THR A 1 457 ? 1.214 -17.75 25.859 1 28.22 457 THR A C 1
ATOM 3559 O O . THR A 1 457 ? 1.502 -18.109 24.703 1 28.22 457 THR A O 1
ATOM 3562 N N . THR A 1 458 ? 1.729 -16.594 26.281 1 30.25 458 THR A N 1
ATOM 3563 C CA . THR A 1 458 ? 3.023 -15.961 26.062 1 30.25 458 THR A CA 1
ATOM 3564 C C . THR A 1 458 ? 4.113 -17.016 25.875 1 30.25 458 THR A C 1
ATOM 3566 O O . THR A 1 458 ? 5.293 -16.734 26.109 1 30.25 458 THR A O 1
ATOM 3569 N N . ALA A 1 459 ? 3.855 -18.25 25.672 1 27.67 459 ALA A N 1
ATOM 3570 C CA . ALA A 1 459 ? 5.176 -18.844 25.5 1 27.67 459 ALA A CA 1
ATOM 3571 C C . ALA A 1 459 ? 5.879 -18.266 24.266 1 27.67 459 ALA A C 1
ATOM 3573 O O . ALA A 1 459 ? 5.367 -18.359 23.156 1 27.67 459 ALA A O 1
ATOM 3574 N N . GLN A 1 460 ? 6.496 -17.094 24.391 1 27.08 460 GLN A N 1
ATOM 3575 C CA . GLN A 1 460 ? 7.492 -16.641 23.422 1 27.08 460 GLN A CA 1
ATOM 3576 C C . GLN A 1 460 ? 8.172 -17.828 22.75 1 27.08 460 GLN A C 1
ATOM 3578 O O . GLN A 1 460 ? 8.625 -18.75 23.422 1 27.08 460 GLN A O 1
ATOM 3583 N N . PRO A 1 461 ? 7.73 -18.203 21.578 1 28.78 461 PRO A N 1
ATOM 3584 C CA . PRO A 1 461 ? 8.734 -19.188 21.172 1 28.78 461 PRO A CA 1
ATOM 3585 C C . PRO A 1 461 ? 10.164 -18.734 21.469 1 28.78 461 PRO A C 1
ATOM 3587 O O . PRO A 1 461 ? 10.508 -17.578 21.203 1 28.78 461 PRO A O 1
ATOM 3590 N N . SER A 1 462 ? 10.703 -19.062 22.562 1 24.5 462 SER A N 1
ATOM 3591 C CA . SER A 1 462 ? 12.102 -18.938 22.969 1 24.5 462 SER A CA 1
ATOM 3592 C C . SER A 1 462 ? 13.047 -19.219 21.797 1 24.5 462 SER A C 1
ATOM 3594 O O . SER A 1 462 ? 14.25 -19.375 22 1 24.5 462 SER A O 1
ATOM 3596 N N . ALA A 1 463 ? 12.57 -19.703 20.609 1 26.86 463 ALA A N 1
ATOM 3597 C CA . ALA A 1 463 ? 13.75 -19.828 19.766 1 26.86 463 ALA A CA 1
ATOM 3598 C C . ALA A 1 463 ? 14.359 -18.453 19.469 1 26.86 463 ALA A C 1
ATOM 3600 O O . ALA A 1 463 ? 13.688 -17.562 18.938 1 26.86 463 ALA A O 1
ATOM 3601 N N . VAL A 1 464 ? 15.273 -17.922 20.25 1 20.94 464 VAL A N 1
ATOM 3602 C CA . VAL A 1 464 ? 16.328 -16.953 20 1 20.94 464 VAL A CA 1
ATOM 3603 C C . VAL A 1 464 ? 16.734 -16.984 18.531 1 20.94 464 VAL A C 1
ATOM 3605 O O . VAL A 1 464 ? 17.203 -18.016 18.031 1 20.94 464 VAL A O 1
ATOM 3608 N N . ILE A 1 465 ? 16.109 -16.375 17.672 1 18.48 465 ILE A N 1
ATOM 3609 C CA . ILE A 1 465 ? 16.781 -16.078 16.422 1 18.48 465 ILE A CA 1
ATOM 3610 C C . ILE A 1 465 ? 18.172 -15.531 16.688 1 18.48 465 ILE A C 1
ATOM 3612 O O . ILE A 1 465 ? 18.328 -14.391 17.141 1 18.48 465 ILE A O 1
ATOM 3616 N N . VAL A 1 466 ? 19.062 -16.234 17.406 1 17.08 466 VAL A N 1
ATOM 3617 C CA . VAL A 1 466 ? 20.484 -15.969 17.203 1 17.08 466 VAL A CA 1
ATOM 3618 C C . VAL A 1 466 ? 20.797 -16 15.711 1 17.08 466 VAL A C 1
ATOM 3620 O O . VAL A 1 466 ? 20.359 -16.891 14.992 1 17.08 466 VAL A O 1
ATOM 3623 N N . MET B 1 1 ? 35.375 80.438 -12.227 1 28.72 1 MET B N 1
ATOM 3624 C CA . MET B 1 1 ? 35.531 79 -12.438 1 28.72 1 MET B CA 1
ATOM 3625 C C . MET B 1 1 ? 35.062 78.188 -11.211 1 28.72 1 MET B C 1
ATOM 3627 O O . MET B 1 1 ? 35.844 77.938 -10.289 1 28.72 1 MET B O 1
ATOM 3631 N N . ALA B 1 2 ? 33.844 78.5 -10.664 1 39.34 2 ALA B N 1
ATOM 3632 C CA . ALA B 1 2 ? 33.125 77.938 -9.539 1 39.34 2 ALA B CA 1
ATOM 3633 C C . ALA B 1 2 ? 32.844 76.438 -9.758 1 39.34 2 ALA B C 1
ATOM 3635 O O . ALA B 1 2 ? 32.125 76.062 -10.695 1 39.34 2 ALA B O 1
ATOM 3636 N N . MET B 1 3 ? 33.812 75.5 -9.406 1 31.64 3 MET B N 1
ATOM 3637 C CA . MET B 1 3 ? 33.812 74.062 -9.469 1 31.64 3 MET B CA 1
ATOM 3638 C C . MET B 1 3 ? 32.625 73.5 -8.672 1 31.64 3 MET B C 1
ATOM 3640 O O . MET B 1 3 ? 32.5 73.75 -7.48 1 31.64 3 MET B O 1
ATOM 3644 N N . ALA B 1 4 ? 31.484 73.25 -9.336 1 39.56 4 ALA B N 1
ATOM 3645 C CA . ALA B 1 4 ? 30.312 72.5 -8.867 1 39.56 4 ALA B CA 1
ATOM 3646 C C . ALA B 1 4 ? 30.719 71.125 -8.32 1 39.56 4 ALA B C 1
ATOM 3648 O O . ALA B 1 4 ? 31.281 70.312 -9.047 1 39.56 4 ALA B O 1
ATOM 3649 N N . LEU B 1 5 ? 31.031 70.938 -7.035 1 37.44 5 LEU B N 1
ATOM 3650 C CA . LEU B 1 5 ? 31.188 69.688 -6.301 1 37.44 5 LEU B CA 1
ATOM 3651 C C . LEU B 1 5 ? 29.938 68.875 -6.426 1 37.44 5 LEU B C 1
ATOM 3653 O O . LEU B 1 5 ? 28.859 69.25 -5.938 1 37.44 5 LEU B O 1
ATOM 3657 N N . ARG B 1 6 ? 29.734 68.125 -7.566 1 36.38 6 ARG B N 1
ATOM 3658 C CA . ARG B 1 6 ? 28.688 67.062 -7.66 1 36.38 6 ARG B CA 1
ATOM 3659 C C . ARG B 1 6 ? 28.812 66.062 -6.527 1 36.38 6 ARG B C 1
ATOM 3661 O O . ARG B 1 6 ? 29.859 65.438 -6.363 1 36.38 6 ARG B O 1
ATOM 3668 N N . PHE B 1 7 ? 28.078 66.25 -5.43 1 38.75 7 PHE B N 1
ATOM 3669 C CA . PHE B 1 7 ? 27.875 65.25 -4.398 1 38.75 7 PHE B CA 1
ATOM 3670 C C . PHE B 1 7 ? 27.359 63.938 -5.004 1 38.75 7 PHE B C 1
ATOM 3672 O O . PHE B 1 7 ? 26.281 63.906 -5.613 1 38.75 7 PHE B O 1
ATOM 3679 N N . ALA B 1 8 ? 28.188 63.031 -5.469 1 40.62 8 ALA B N 1
ATOM 3680 C CA . ALA B 1 8 ? 27.781 61.656 -5.75 1 40.62 8 ALA B CA 1
ATOM 3681 C C . ALA B 1 8 ? 27.062 61.062 -4.555 1 40.62 8 ALA B C 1
ATOM 3683 O O . ALA B 1 8 ? 27.672 60.844 -3.496 1 40.62 8 ALA B O 1
ATOM 3684 N N . LEU B 1 9 ? 25.781 61.25 -4.387 1 40.91 9 LEU B N 1
ATOM 3685 C CA . LEU B 1 9 ? 24.984 60.469 -3.457 1 40.91 9 LEU B CA 1
ATOM 3686 C C . LEU B 1 9 ? 25.188 58.969 -3.719 1 40.91 9 LEU B C 1
ATOM 3688 O O . LEU B 1 9 ? 24.812 58.469 -4.785 1 40.91 9 LEU B O 1
ATOM 3692 N N . ALA B 1 10 ? 26.234 58.312 -3.168 1 43.78 10 ALA B N 1
ATOM 3693 C CA . ALA B 1 10 ? 26.281 56.875 -3.068 1 43.78 10 ALA B CA 1
ATOM 3694 C C . ALA B 1 10 ? 24.984 56.312 -2.502 1 43.78 10 ALA B C 1
ATOM 3696 O O . ALA B 1 10 ? 24.656 56.531 -1.336 1 43.78 10 ALA B O 1
ATOM 3697 N N . LEU B 1 11 ? 24.047 56.125 -3.348 1 41.69 11 LEU B N 1
ATOM 3698 C CA . LEU B 1 11 ? 22.938 55.281 -2.963 1 41.69 11 LEU B CA 1
ATOM 3699 C C . LEU B 1 11 ? 23.438 53.938 -2.424 1 41.69 11 LEU B C 1
ATOM 3701 O O . LEU B 1 11 ? 23.938 53.094 -3.186 1 41.69 11 LEU B O 1
ATOM 3705 N N . ALA B 1 12 ? 24.031 53.906 -1.254 1 38.88 12 ALA B N 1
ATOM 3706 C CA . ALA B 1 12 ? 24.156 52.594 -0.589 1 38.88 12 ALA B CA 1
ATOM 3707 C C . ALA B 1 12 ? 22.859 51.812 -0.712 1 38.88 12 ALA B C 1
ATOM 3709 O O . ALA B 1 12 ? 21.844 52.156 -0.123 1 38.88 12 ALA B O 1
ATOM 3710 N N . THR B 1 13 ? 22.609 51.312 -1.878 1 39.12 13 THR B N 1
ATOM 3711 C CA . THR B 1 13 ? 21.578 50.281 -1.881 1 39.12 13 THR B CA 1
ATOM 3712 C C . THR B 1 13 ? 21.719 49.375 -0.67 1 39.12 13 THR B C 1
ATOM 3714 O O . THR B 1 13 ? 22.75 48.719 -0.501 1 39.12 13 THR B O 1
ATOM 3717 N N . LEU B 1 14 ? 21.297 49.719 0.491 1 39.09 14 LEU B N 1
ATOM 3718 C CA . LEU B 1 14 ? 21.094 48.75 1.573 1 39.09 14 LEU B CA 1
ATOM 3719 C C . LEU B 1 14 ? 20.641 47.406 1.027 1 39.09 14 LEU B C 1
ATOM 3721 O O . LEU B 1 14 ? 19.469 47.25 0.642 1 39.09 14 LEU B O 1
ATOM 3725 N N . ILE B 1 15 ? 21.391 46.781 0.308 1 41.5 15 ILE B N 1
ATOM 3726 C CA . ILE B 1 15 ? 21.094 45.375 0.032 1 41.5 15 ILE B CA 1
ATOM 3727 C C . ILE B 1 15 ? 20.656 44.688 1.322 1 41.5 15 ILE B C 1
ATOM 3729 O O . ILE B 1 15 ? 21.469 44.5 2.236 1 41.5 15 ILE B O 1
ATOM 3733 N N . ARG B 1 16 ? 19.453 44.906 1.853 1 48.97 16 ARG B N 1
ATOM 3734 C CA . ARG B 1 16 ? 18.938 44.031 2.893 1 48.97 16 ARG B CA 1
ATOM 3735 C C . ARG B 1 16 ? 19.422 42.625 2.699 1 48.97 16 ARG B C 1
ATOM 3737 O O . ARG B 1 16 ? 19.109 41.969 1.686 1 48.97 16 ARG B O 1
ATOM 3744 N N . ALA B 1 17 ? 20.484 42.188 3.156 1 53.34 17 ALA B N 1
ATOM 3745 C CA . ALA B 1 17 ? 21.047 40.844 3.131 1 53.34 17 ALA B CA 1
ATOM 3746 C C . ALA B 1 17 ? 20.016 39.812 3.609 1 53.34 17 ALA B C 1
ATOM 3748 O O . ALA B 1 17 ? 19.516 39.906 4.73 1 53.34 17 ALA B O 1
ATOM 3749 N N . TRP B 1 18 ? 19.266 39.156 2.67 1 64.5 18 TRP B N 1
ATOM 3750 C CA . TRP B 1 18 ? 18.391 38.031 3.018 1 64.5 18 TRP B CA 1
ATOM 3751 C C . TRP B 1 18 ? 19.094 37.062 3.941 1 64.5 18 TRP B C 1
ATOM 3753 O O . TRP B 1 18 ? 20.297 36.812 3.814 1 64.5 18 TRP B O 1
ATOM 3763 N N . ALA B 1 19 ? 18.422 36.844 5.109 1 78.19 19 ALA B N 1
ATOM 3764 C CA . ALA B 1 19 ? 18.938 35.844 6.059 1 78.19 19 ALA B CA 1
ATOM 3765 C C . ALA B 1 19 ? 19.328 34.562 5.352 1 78.19 19 ALA B C 1
ATOM 3767 O O . ALA B 1 19 ? 18.625 34.125 4.445 1 78.19 19 ALA B O 1
ATOM 3768 N N . THR B 1 20 ? 20.531 34.094 5.664 1 86.44 20 THR B N 1
ATOM 3769 C CA . THR B 1 20 ? 21.016 32.812 5.137 1 86.44 20 THR B CA 1
ATOM 3770 C C . THR B 1 20 ? 20.297 31.656 5.797 1 86.44 20 THR B C 1
ATOM 3772 O O . THR B 1 20 ? 19.578 31.828 6.785 1 86.44 20 THR B O 1
ATOM 3775 N N . LEU B 1 21 ? 20.375 30.531 5.227 1 94.94 21 LEU B N 1
ATOM 3776 C CA . LEU B 1 21 ? 19.828 29.312 5.82 1 94.94 21 LEU B CA 1
ATOM 3777 C C . LEU B 1 21 ? 20.453 29.047 7.191 1 94.94 21 LEU B C 1
ATOM 3779 O O . LEU B 1 21 ? 19.781 28.562 8.102 1 94.94 21 LEU B O 1
ATOM 3783 N N . GLU B 1 22 ? 21.703 29.422 7.328 1 94.56 22 GLU B N 1
ATOM 3784 C CA . GLU B 1 22 ? 22.391 29.266 8.609 1 94.56 22 GLU B CA 1
ATOM 3785 C C . GLU B 1 22 ? 21.766 30.172 9.672 1 94.56 22 GLU B C 1
ATOM 3787 O O . GLU B 1 22 ? 21.688 29.797 10.844 1 94.56 22 GLU B O 1
ATOM 3792 N N . ASP B 1 23 ? 21.344 31.328 9.266 1 95.06 23 ASP B N 1
ATOM 3793 C CA . ASP B 1 23 ? 20.688 32.25 10.188 1 95.06 23 ASP B CA 1
ATOM 3794 C C . ASP B 1 23 ? 19.391 31.672 10.711 1 95.06 23 ASP B C 1
ATOM 3796 O O . ASP B 1 23 ? 19.062 31.812 11.891 1 95.06 23 ASP B O 1
ATOM 3800 N N . VAL B 1 24 ? 18.672 31.031 9.797 1 96.38 24 VAL B N 1
ATOM 3801 C CA . VAL B 1 24 ? 17.422 30.391 10.195 1 96.38 24 VAL B CA 1
ATOM 3802 C C . VAL B 1 24 ? 17.703 29.281 11.203 1 96.38 24 VAL B C 1
ATOM 3804 O O . VAL B 1 24 ? 17.016 29.188 12.234 1 96.38 24 VAL B O 1
ATOM 3807 N N . GLU B 1 25 ? 18.672 28.453 10.969 1 97.44 25 GLU B N 1
ATOM 3808 C CA . GLU B 1 25 ? 19.047 27.359 11.859 1 97.44 25 GLU B CA 1
ATOM 3809 C C . GLU B 1 25 ? 19.438 27.875 13.242 1 97.44 25 GLU B C 1
ATOM 3811 O O . GLU B 1 25 ? 18.984 27.344 14.258 1 97.44 25 GLU B O 1
ATOM 3816 N N . LYS B 1 26 ? 20.25 28.906 13.289 1 97.19 26 LYS B N 1
ATOM 3817 C CA . LYS B 1 26 ? 20.75 29.469 14.539 1 97.19 26 LYS B CA 1
ATOM 3818 C C . LYS B 1 26 ? 19.625 30.109 15.352 1 97.19 26 LYS B C 1
ATOM 3820 O O . LYS B 1 26 ? 19.641 30.062 16.594 1 97.19 26 LYS B O 1
ATOM 3825 N N . ALA B 1 27 ? 18.719 30.656 14.641 1 96.88 27 ALA B N 1
ATOM 3826 C CA . ALA B 1 27 ? 17.609 31.328 15.312 1 96.88 27 ALA B CA 1
ATOM 3827 C C . ALA B 1 27 ? 16.609 30.312 15.859 1 96.88 27 ALA B C 1
ATOM 3829 O O . ALA B 1 27 ? 16 30.531 16.906 1 96.88 27 ALA B O 1
ATOM 3830 N N . LEU B 1 28 ? 16.422 29.203 15.133 1 97.62 28 LEU B N 1
ATOM 3831 C CA . LEU B 1 28 ? 15.281 28.344 15.391 1 97.62 28 LEU B CA 1
ATOM 3832 C C . LEU B 1 28 ? 15.664 27.219 16.359 1 97.62 28 LEU B C 1
ATOM 3834 O O . LEU B 1 28 ? 14.852 26.781 17.172 1 97.62 28 LEU B O 1
ATOM 3838 N N . GLN B 1 29 ? 16.875 26.625 16.312 1 98.38 29 GLN B N 1
ATOM 3839 C CA . GLN B 1 29 ? 17.25 25.453 17.094 1 98.38 29 GLN B CA 1
ATOM 3840 C C . GLN B 1 29 ? 17.062 25.703 18.578 1 98.38 29 GLN B C 1
ATOM 3842 O O . GLN B 1 29 ? 16.484 24.891 19.297 1 98.38 29 GLN B O 1
ATOM 3847 N N . PRO B 1 30 ? 17.516 26.906 19.125 1 98.31 30 PRO B N 1
ATOM 3848 C CA . PRO B 1 30 ? 17.328 27.156 20.562 1 98.31 30 PRO B CA 1
ATOM 3849 C C . PRO B 1 30 ? 15.867 27.219 20.969 1 98.31 30 PRO B C 1
ATOM 3851 O O . PRO B 1 30 ? 15.508 26.812 22.062 1 98.31 30 PRO B O 1
ATOM 3854 N N . VAL B 1 31 ? 15.047 27.797 20.094 1 97.81 31 VAL B N 1
ATOM 3855 C CA . VAL B 1 31 ? 13.617 27.875 20.375 1 97.81 31 VAL B CA 1
ATOM 3856 C C . VAL B 1 31 ? 13.031 26.469 20.5 1 97.81 31 VAL B C 1
ATOM 3858 O O . VAL B 1 31 ? 12.312 26.188 21.453 1 97.81 31 VAL B O 1
ATOM 3861 N N . LEU B 1 32 ? 13.344 25.578 19.562 1 98.44 32 LEU B N 1
ATOM 3862 C CA . LEU B 1 32 ? 12.836 24.203 19.578 1 98.44 32 LEU B CA 1
ATOM 3863 C C . LEU B 1 32 ? 13.344 23.453 20.812 1 98.44 32 LEU B C 1
ATOM 3865 O O . LEU B 1 32 ? 12.586 22.719 21.453 1 98.44 32 LEU B O 1
ATOM 3869 N N . ASP B 1 33 ? 14.625 23.641 21.125 1 98.56 33 ASP B N 1
ATOM 3870 C CA . ASP B 1 33 ? 15.211 22.984 22.297 1 98.56 33 ASP B CA 1
ATOM 3871 C C . ASP B 1 33 ? 14.5 23.422 23.578 1 98.56 33 ASP B C 1
ATOM 3873 O O . ASP B 1 33 ? 14.18 22.578 24.422 1 98.56 33 ASP B O 1
ATOM 3877 N N . GLN B 1 34 ? 14.297 24.688 23.703 1 98.12 34 GLN B N 1
ATOM 3878 C CA . GLN B 1 34 ? 13.656 25.219 24.906 1 98.12 34 GLN B CA 1
ATOM 3879 C C . GLN B 1 34 ? 12.227 24.703 25.031 1 98.12 34 GLN B C 1
ATOM 3881 O O . GLN B 1 34 ? 11.789 24.344 26.125 1 98.12 34 GLN B O 1
ATOM 3886 N N . MET B 1 35 ? 11.492 24.75 23.953 1 96.75 35 MET B N 1
ATOM 3887 C CA . MET B 1 35 ? 10.109 24.297 23.984 1 96.75 35 MET B CA 1
ATOM 3888 C C . MET B 1 35 ? 10.031 22.797 24.266 1 96.75 35 MET B C 1
ATOM 3890 O O . MET B 1 35 ? 9.133 22.344 24.969 1 96.75 35 MET B O 1
ATOM 3894 N N . ALA B 1 36 ? 10.961 22.016 23.656 1 98.19 36 ALA B N 1
ATOM 3895 C CA . ALA B 1 36 ? 11.016 20.578 23.906 1 98.19 36 ALA B CA 1
ATOM 3896 C C . ALA B 1 36 ? 11.227 20.312 25.406 1 98.19 36 ALA B C 1
ATOM 3898 O O . ALA B 1 36 ? 10.578 19.422 25.969 1 98.19 36 ALA B O 1
ATOM 3899 N N . LEU B 1 37 ? 12.102 21.062 26 1 96.44 37 LEU B N 1
ATOM 3900 C CA . LEU B 1 37 ? 12.383 20.906 27.422 1 96.44 37 LEU B CA 1
ATOM 3901 C C . LEU B 1 37 ? 11.203 21.375 28.266 1 96.44 37 LEU B C 1
ATOM 3903 O O . LEU B 1 37 ? 10.773 20.672 29.188 1 96.44 37 LEU B O 1
ATOM 3907 N N . LYS B 1 38 ? 10.672 22.531 27.984 1 95.62 38 LYS B N 1
ATOM 3908 C CA . LYS B 1 38 ? 9.609 23.141 28.766 1 95.62 38 LYS B CA 1
ATOM 3909 C C . LYS B 1 38 ? 8.375 22.25 28.797 1 95.62 38 LYS B C 1
ATOM 3911 O O . LYS B 1 38 ? 7.727 22.125 29.844 1 95.62 38 LYS B O 1
ATOM 3916 N N . TYR B 1 39 ? 8.086 21.609 27.703 1 95.94 39 TYR B N 1
ATOM 3917 C CA . TYR B 1 39 ? 6.809 20.922 27.594 1 95.94 39 TYR B CA 1
ATOM 3918 C C . TYR B 1 39 ? 7.004 19.406 27.547 1 95.94 39 TYR B C 1
ATOM 3920 O O . TYR B 1 39 ? 6.031 18.656 27.484 1 95.94 39 TYR B O 1
ATOM 3928 N N . ASN B 1 40 ? 8.281 18.953 27.562 1 96 40 ASN B N 1
ATOM 3929 C CA . ASN B 1 40 ? 8.57 17.516 27.438 1 96 40 ASN B CA 1
ATOM 3930 C C . ASN B 1 40 ? 7.918 16.938 26.188 1 96 40 ASN B C 1
ATOM 3932 O O . ASN B 1 40 ? 7.195 15.938 26.266 1 96 40 ASN B O 1
ATOM 3936 N N . MET B 1 41 ? 8.078 17.625 25.094 1 95.81 41 MET B N 1
ATOM 3937 C CA . MET B 1 41 ? 7.559 17.234 23.781 1 95.81 41 MET B CA 1
ATOM 3938 C C . MET B 1 41 ? 8.648 17.312 22.719 1 95.81 41 MET B C 1
ATOM 3940 O O . MET B 1 41 ? 9.766 17.766 23 1 95.81 41 MET B O 1
ATOM 3944 N N . SER B 1 42 ? 8.398 16.734 21.594 1 97.94 42 SER B N 1
ATOM 3945 C CA . SER B 1 42 ? 9.398 16.781 20.531 1 97.94 42 SER B CA 1
ATOM 3946 C C . SER B 1 42 ? 8.852 17.469 19.297 1 97.94 42 SER B C 1
ATOM 3948 O O . SER B 1 42 ? 7.641 17.469 19.047 1 97.94 42 SER B O 1
ATOM 3950 N N . PHE B 1 43 ? 9.734 18.094 18.562 1 98.12 43 PHE B N 1
ATOM 3951 C CA . PHE B 1 43 ? 9.367 18.906 17.406 1 98.12 43 PHE B CA 1
ATOM 3952 C C . PHE B 1 43 ? 10.258 18.594 16.219 1 98.12 43 PHE B C 1
ATOM 3954 O O . PHE B 1 43 ? 11.461 18.359 16.375 1 98.12 43 PHE B O 1
ATOM 3961 N N . SER B 1 44 ? 9.672 18.484 15.094 1 98.56 44 SER B N 1
ATOM 3962 C CA . SER B 1 44 ? 10.336 18.453 13.789 1 98.56 44 SER B CA 1
ATOM 3963 C C . SER B 1 44 ? 10.031 19.719 13 1 98.56 44 SER B C 1
ATOM 3965 O O . SER B 1 44 ? 8.898 20.203 12.992 1 98.56 44 SER B O 1
ATOM 3967 N N . PHE B 1 45 ? 11.078 20.344 12.422 1 98.44 45 PHE B N 1
ATOM 3968 C CA . PHE B 1 45 ? 10.945 21.641 11.75 1 98.44 45 PHE B CA 1
ATOM 3969 C C . PHE B 1 45 ? 11.516 21.562 10.336 1 98.44 45 PHE B C 1
ATOM 3971 O O . PHE B 1 45 ? 12.547 20.938 10.109 1 98.44 45 PHE B O 1
ATOM 3978 N N . GLY B 1 46 ? 10.75 22.219 9.414 1 98.69 46 GLY B N 1
ATOM 3979 C CA . GLY B 1 46 ? 11.211 22.375 8.047 1 98.69 46 GLY B CA 1
ATOM 3980 C C . GLY B 1 46 ? 11.023 23.781 7.504 1 98.69 46 GLY B C 1
ATOM 3981 O O . GLY B 1 46 ? 10.008 24.422 7.77 1 98.69 46 GLY B O 1
ATOM 3982 N N . PHE B 1 47 ? 12.031 24.25 6.828 1 98.44 47 PHE B N 1
ATOM 3983 C CA . PHE B 1 47 ? 12.047 25.547 6.145 1 98.44 47 PHE B CA 1
ATOM 3984 C C . PHE B 1 47 ? 12.688 25.422 4.77 1 98.44 47 PHE B C 1
ATOM 3986 O O . PHE B 1 47 ? 13.688 24.734 4.605 1 98.44 47 PHE B O 1
ATOM 3993 N N . VAL B 1 48 ? 12.031 26 3.77 1 98.38 48 VAL B N 1
ATOM 3994 C CA . VAL B 1 48 ? 12.547 25.922 2.406 1 98.38 48 VAL B CA 1
ATOM 3995 C C . VAL B 1 48 ? 12.391 27.281 1.727 1 98.38 48 VAL B C 1
ATOM 3997 O O . VAL B 1 48 ? 11.359 27.938 1.87 1 98.38 48 VAL B O 1
ATOM 4000 N N . ASN B 1 49 ? 13.398 27.75 1.056 1 97.56 49 ASN B N 1
ATOM 4001 C CA . ASN B 1 49 ? 13.336 28.906 0.151 1 97.56 49 ASN B CA 1
ATOM 4002 C C . ASN B 1 49 ? 14.211 28.688 -1.08 1 97.56 49 ASN B C 1
ATOM 4004 O O . ASN B 1 49 ? 14.602 27.562 -1.39 1 97.56 49 ASN B O 1
ATOM 4008 N N . THR B 1 50 ? 14.406 29.734 -1.852 1 96.06 50 THR B N 1
ATOM 4009 C CA . THR B 1 50 ? 15.141 29.609 -3.109 1 96.06 50 THR B CA 1
ATOM 4010 C C . THR B 1 50 ? 16.594 29.25 -2.857 1 96.06 50 THR B C 1
ATOM 4012 O O . THR B 1 50 ? 17.281 28.75 -3.754 1 96.06 50 THR B O 1
ATOM 4015 N N . GLN B 1 51 ? 17.078 29.484 -1.6 1 95.38 51 GLN B N 1
ATOM 4016 C CA . GLN B 1 51 ? 18.469 29.188 -1.28 1 95.38 51 GLN B CA 1
ATOM 4017 C C . GLN B 1 51 ? 18.656 27.719 -0.917 1 95.38 51 GLN B C 1
ATOM 4019 O O . GLN B 1 51 ? 19.75 27.172 -1.033 1 95.38 51 GLN B O 1
ATOM 4024 N N . GLY B 1 52 ? 17.656 27.188 -0.378 1 96.94 52 GLY B N 1
ATOM 4025 C CA . GLY B 1 52 ? 17.797 25.797 0.034 1 96.94 52 GLY B CA 1
ATOM 4026 C C . GLY B 1 52 ? 16.797 25.391 1.106 1 96.94 52 GLY B C 1
ATOM 4027 O O . GLY B 1 52 ? 15.68 25.906 1.145 1 96.94 52 GLY B O 1
ATOM 4028 N N . ARG B 1 53 ? 17.219 24.391 1.88 1 97.5 53 ARG B N 1
ATOM 4029 C CA . ARG B 1 53 ? 16.328 23.781 2.865 1 97.5 53 ARG B CA 1
ATOM 4030 C C . ARG B 1 53 ? 17 23.688 4.23 1 97.5 53 ARG B C 1
ATOM 4032 O O . ARG B 1 53 ? 18.219 23.5 4.312 1 97.5 53 ARG B O 1
ATOM 4039 N N . VAL B 1 54 ? 16.25 23.875 5.305 1 98.31 54 VAL B N 1
ATOM 4040 C CA . VAL B 1 54 ? 16.688 23.672 6.688 1 98.31 54 VAL B CA 1
ATOM 4041 C C . VAL B 1 54 ? 15.797 22.641 7.363 1 98.31 54 VAL B C 1
ATOM 4043 O O . VAL B 1 54 ? 14.57 22.734 7.312 1 98.31 54 VAL B O 1
ATOM 4046 N N . ALA B 1 55 ? 16.375 21.562 7.879 1 98.56 55 ALA B N 1
ATOM 4047 C CA . ALA B 1 55 ? 15.711 20.516 8.648 1 98.56 55 ALA B CA 1
ATOM 4048 C C . ALA B 1 55 ? 16.266 20.453 10.07 1 98.56 55 ALA B C 1
ATOM 4050 O O . ALA B 1 55 ? 17.469 20.297 10.273 1 98.56 55 ALA B O 1
ATOM 4051 N N . LEU B 1 56 ? 15.383 20.641 11.07 1 98.81 56 LEU B N 1
ATOM 4052 C CA . LEU B 1 56 ? 15.789 20.609 12.477 1 98.81 56 LEU B CA 1
ATOM 4053 C C . LEU B 1 56 ? 14.867 19.688 13.273 1 98.81 56 LEU B C 1
ATOM 4055 O O . LEU B 1 56 ? 13.781 19.328 12.812 1 98.81 56 LEU B O 1
ATOM 4059 N N . ALA B 1 57 ? 15.305 19.234 14.391 1 98.75 57 ALA B N 1
ATOM 4060 C CA . ALA B 1 57 ? 14.508 18.484 15.359 1 98.75 57 ALA B CA 1
ATOM 4061 C C . ALA B 1 57 ? 14.969 18.766 16.781 1 98.75 57 ALA B C 1
ATOM 4063 O O . ALA B 1 57 ? 16.078 19.234 17 1 98.75 57 ALA B O 1
ATOM 4064 N N . ALA B 1 58 ? 14.117 18.594 17.719 1 98.69 58 ALA B N 1
ATOM 4065 C CA . ALA B 1 58 ? 14.406 18.703 19.141 1 98.69 58 ALA B CA 1
ATOM 4066 C C . ALA B 1 58 ? 13.516 17.781 19.953 1 98.69 58 ALA B C 1
ATOM 4068 O O . ALA B 1 58 ? 12.367 17.516 19.578 1 98.69 58 ALA B O 1
ATOM 4069 N N . GLY B 1 59 ? 14.055 17.312 21.078 1 98.25 59 GLY B N 1
ATOM 4070 C CA . GLY B 1 59 ? 13.273 16.5 22 1 98.25 59 GLY B CA 1
ATOM 4071 C C . GLY B 1 59 ? 13.547 15.008 21.844 1 98.25 59 GLY B C 1
ATOM 4072 O O . GLY B 1 59 ? 14.422 14.602 21.078 1 98.25 59 GLY B O 1
ATOM 4073 N N . VAL B 1 60 ? 12.727 14.25 22.594 1 96.81 60 VAL B N 1
ATOM 4074 C CA . VAL B 1 60 ? 12.922 12.805 22.703 1 96.81 60 VAL B CA 1
ATOM 4075 C C . VAL B 1 60 ? 11.805 12.086 21.953 1 96.81 60 VAL B C 1
ATOM 4077 O O . VAL B 1 60 ? 10.625 12.305 22.234 1 96.81 60 VAL B O 1
ATOM 4080 N N . ASN B 1 61 ? 12.211 11.266 20.969 1 96.38 61 ASN B N 1
ATOM 4081 C CA . ASN B 1 61 ? 11.25 10.477 20.203 1 96.38 61 ASN B CA 1
ATOM 4082 C C . ASN B 1 61 ? 10.656 9.352 21.047 1 96.38 61 ASN B C 1
ATOM 4084 O O . ASN B 1 61 ? 9.43 9.219 21.141 1 96.38 61 ASN B O 1
ATOM 4088 N N . ASN B 1 62 ? 11.461 8.586 21.562 1 95.31 62 ASN B N 1
ATOM 4089 C CA . ASN B 1 62 ? 11.086 7.484 22.438 1 95.31 62 ASN B CA 1
ATOM 4090 C C . ASN B 1 62 ? 11.367 7.82 23.906 1 95.31 62 ASN B C 1
ATOM 4092 O O . ASN B 1 62 ? 12.516 7.82 24.328 1 95.31 62 ASN B O 1
ATOM 4096 N N . ILE B 1 63 ? 10.359 7.953 24.688 1 92.5 63 ILE B N 1
ATOM 4097 C CA . ILE B 1 63 ? 10.508 8.469 26.047 1 92.5 63 ILE B CA 1
ATOM 4098 C C . ILE B 1 63 ? 11.117 7.398 26.938 1 92.5 63 ILE B C 1
ATOM 4100 O O . ILE B 1 63 ? 11.688 7.707 27.984 1 92.5 63 ILE B O 1
ATOM 4104 N N . TRP B 1 64 ? 10.984 6.141 26.625 1 91.44 64 TRP B N 1
ATOM 4105 C CA . TRP B 1 64 ? 11.469 5.059 27.484 1 91.44 64 TRP B CA 1
ATOM 4106 C C . TRP B 1 64 ? 12.984 4.918 27.375 1 91.44 64 TRP B C 1
ATOM 4108 O O . TRP B 1 64 ? 13.664 4.664 28.359 1 91.44 64 TRP B O 1
ATOM 4118 N N . ASN B 1 65 ? 13.484 5.047 26.156 1 92.5 65 ASN B N 1
ATOM 4119 C CA . ASN B 1 65 ? 14.93 4.887 26.016 1 92.5 65 ASN B CA 1
ATOM 4120 C C . ASN B 1 65 ? 15.602 6.199 25.641 1 92.5 65 ASN B C 1
ATOM 4122 O O . ASN B 1 65 ? 16.797 6.227 25.359 1 92.5 65 ASN B O 1
ATOM 4126 N N . ARG B 1 66 ? 14.883 7.219 25.531 1 94.31 66 ARG B N 1
ATOM 4127 C CA . ARG B 1 66 ? 15.336 8.602 25.406 1 94.31 66 ARG B CA 1
ATOM 4128 C C . ARG B 1 66 ? 16.047 8.828 24.062 1 94.31 66 ARG B C 1
ATOM 4130 O O . ARG B 1 66 ? 16.938 9.672 23.969 1 94.31 66 ARG B O 1
ATOM 4137 N N . ARG B 1 67 ? 15.734 7.977 23.125 1 95.75 67 ARG B N 1
ATOM 4138 C CA . ARG B 1 67 ? 16.266 8.25 21.797 1 95.75 67 ARG B CA 1
ATOM 4139 C C . ARG B 1 67 ? 15.656 9.523 21.219 1 95.75 67 ARG B C 1
ATOM 4141 O O . ARG B 1 67 ? 14.445 9.727 21.281 1 95.75 67 ARG B O 1
ATOM 4148 N N . PRO B 1 68 ? 16.469 10.406 20.688 1 97.75 68 PRO B N 1
ATOM 4149 C CA . PRO B 1 68 ? 15.984 11.703 20.219 1 97.75 68 PRO B CA 1
ATOM 4150 C C . PRO B 1 68 ? 15.188 11.594 18.922 1 97.75 68 PRO B C 1
ATOM 4152 O O . PRO B 1 68 ? 15.359 10.633 18.156 1 97.75 68 PRO B O 1
ATOM 4155 N N . LEU B 1 69 ? 14.266 12.5 18.703 1 98.31 69 LEU B N 1
ATOM 4156 C CA . LEU B 1 69 ? 13.695 12.695 17.375 1 98.31 69 LEU B CA 1
ATOM 4157 C C . LEU B 1 69 ? 14.742 13.203 16.391 1 98.31 69 LEU B C 1
ATOM 4159 O O . LEU B 1 69 ? 15.602 14.008 16.766 1 98.31 69 LEU B O 1
ATOM 4163 N N . ARG B 1 70 ? 14.711 12.734 15.203 1 97.38 70 ARG B N 1
ATOM 4164 C CA . ARG B 1 70 ? 15.641 13.172 14.164 1 97.38 70 ARG B CA 1
ATOM 4165 C C . ARG B 1 70 ? 14.93 14.023 13.117 1 97.38 70 ARG B C 1
ATOM 4167 O O . ARG B 1 70 ? 13.727 13.891 12.914 1 97.38 70 ARG B O 1
ATOM 4174 N N . PRO B 1 71 ? 15.711 14.922 12.461 1 97.5 71 PRO B N 1
ATOM 4175 C CA . PRO B 1 71 ? 15.094 15.766 11.438 1 97.5 71 PRO B CA 1
ATOM 4176 C C . PRO B 1 71 ? 14.492 14.953 10.289 1 97.5 71 PRO B C 1
ATOM 4178 O O . PRO B 1 71 ? 13.609 15.438 9.586 1 97.5 71 PRO B O 1
ATOM 4181 N N . ASP B 1 72 ? 14.953 13.688 10.102 1 94.56 72 ASP B N 1
ATOM 4182 C CA . ASP B 1 72 ? 14.469 12.867 9 1 94.56 72 ASP B CA 1
ATOM 4183 C C . ASP B 1 72 ? 13.422 11.859 9.477 1 94.56 72 ASP B C 1
ATOM 4185 O O . ASP B 1 72 ? 12.984 10.992 8.719 1 94.56 72 ASP B O 1
ATOM 4189 N N . SER B 1 73 ? 13.016 11.977 10.75 1 96.69 73 SER B N 1
ATOM 4190 C CA . SER B 1 73 ? 11.938 11.117 11.25 1 96.69 73 SER B CA 1
ATOM 4191 C C . SER B 1 73 ? 10.633 11.391 10.516 1 96.69 73 SER B C 1
ATOM 4193 O O . SER B 1 73 ? 10.336 12.531 10.164 1 96.69 73 SER B O 1
ATOM 4195 N N . LEU B 1 74 ? 9.914 10.297 10.258 1 98 74 LEU B N 1
ATOM 4196 C CA . LEU B 1 74 ? 8.586 10.438 9.672 1 98 74 LEU B CA 1
ATOM 4197 C C . LEU B 1 74 ? 7.516 10.539 10.758 1 98 74 LEU B C 1
ATOM 4199 O O . LEU B 1 74 ? 7.242 9.555 11.453 1 98 74 LEU B O 1
ATOM 4203 N N . VAL B 1 75 ? 6.93 11.672 10.859 1 98.31 75 VAL B N 1
ATOM 4204 C CA . VAL B 1 75 ? 5.879 11.906 11.844 1 98.31 75 VAL B CA 1
ATOM 4205 C C . VAL B 1 75 ? 4.508 11.758 11.188 1 98.31 75 VAL B C 1
ATOM 4207 O O . VAL B 1 75 ? 4.25 12.359 10.141 1 98.31 75 VAL B O 1
ATOM 4210 N N . PRO B 1 76 ? 3.617 10.883 11.703 1 97.62 76 PRO B N 1
ATOM 4211 C CA . PRO B 1 76 ? 2.234 10.922 11.227 1 97.62 76 PRO B CA 1
ATOM 4212 C C . PRO B 1 76 ? 1.566 12.281 11.461 1 97.62 76 PRO B C 1
ATOM 4214 O O . PRO B 1 76 ? 1.574 12.781 12.586 1 97.62 76 PRO B O 1
ATOM 4217 N N . LEU B 1 77 ? 0.924 12.844 10.398 1 97.25 77 LEU B N 1
ATOM 4218 C CA . LEU B 1 77 ? 0.628 14.266 10.539 1 97.25 77 LEU B CA 1
ATOM 4219 C C . LEU B 1 77 ? -0.826 14.555 10.18 1 97.25 77 LEU B C 1
ATOM 4221 O O . LEU B 1 77 ? -1.229 15.711 10.094 1 97.25 77 LEU B O 1
ATOM 4225 N N . GLY B 1 78 ? -1.589 13.586 9.859 1 96.31 78 GLY B N 1
ATOM 4226 C CA . GLY B 1 78 ? -3.031 13.711 9.734 1 96.31 78 GLY B CA 1
ATOM 4227 C C . GLY B 1 78 ? -3.457 14.531 8.523 1 96.31 78 GLY B C 1
ATOM 4228 O O . GLY B 1 78 ? -3.021 14.266 7.406 1 96.31 78 GLY B O 1
ATOM 4229 N N . SER B 1 79 ? -4.172 15.586 8.711 1 96.19 79 SER B N 1
ATOM 4230 C CA . SER B 1 79 ? -4.965 16.297 7.711 1 96.19 79 SER B CA 1
ATOM 4231 C C . SER B 1 79 ? -4.074 16.953 6.664 1 96.19 79 SER B C 1
ATOM 4233 O O . SER B 1 79 ? -4.547 17.359 5.598 1 96.19 79 SER B O 1
ATOM 4235 N N . VAL B 1 80 ? -2.871 17.172 6.977 1 97.19 80 VAL B N 1
ATOM 4236 C CA . VAL B 1 80 ? -2.002 17.766 5.969 1 97.19 80 VAL B CA 1
ATOM 4237 C C . VAL B 1 80 ? -1.916 16.828 4.754 1 97.19 80 VAL B C 1
ATOM 4239 O O . VAL B 1 80 ? -1.432 17.234 3.693 1 97.19 80 VAL B O 1
ATOM 4242 N N . THR B 1 81 ? -2.482 15.641 4.844 1 98.5 81 THR B N 1
ATOM 4243 C CA . THR B 1 81 ? -2.66 14.719 3.727 1 98.5 81 THR B CA 1
ATOM 4244 C C . THR B 1 81 ? -3.58 15.32 2.668 1 98.5 81 THR B C 1
ATOM 4246 O O . THR B 1 81 ? -3.402 15.086 1.473 1 98.5 81 THR B O 1
ATOM 4249 N N . LYS B 1 82 ? -4.5 16.141 3.061 1 98.44 82 LYS B N 1
ATOM 4250 C CA . LYS B 1 82 ? -5.605 16.578 2.215 1 98.44 82 LYS B CA 1
ATOM 4251 C C . LYS B 1 82 ? -5.102 17.406 1.039 1 98.44 82 LYS B C 1
ATOM 4253 O O . LYS B 1 82 ? -5.543 17.219 -0.096 1 98.44 82 LYS B O 1
ATOM 4258 N N . PRO B 1 83 ? -4.113 18.344 1.199 1 98.5 83 PRO B N 1
ATOM 4259 C CA . PRO B 1 83 ? -3.592 19.047 0.02 1 98.5 83 PRO B CA 1
ATOM 4260 C C . PRO B 1 83 ? -2.984 18.094 -1.009 1 98.5 83 PRO B C 1
ATOM 4262 O O . PRO B 1 83 ? -3.066 18.344 -2.213 1 98.5 83 PRO B O 1
ATOM 4265 N N . TRP B 1 84 ? -2.33 17.047 -0.563 1 98.69 84 TRP B N 1
ATOM 4266 C CA . TRP B 1 84 ? -1.756 16.078 -1.476 1 98.69 84 TRP B CA 1
ATOM 4267 C C . TRP B 1 84 ? -2.846 15.383 -2.291 1 98.69 84 TRP B C 1
ATOM 4269 O O . TRP B 1 84 ? -2.713 15.219 -3.506 1 98.69 84 TRP B O 1
ATOM 4279 N N . THR B 1 85 ? -3.904 14.992 -1.614 1 98.88 85 THR B N 1
ATOM 4280 C CA . THR B 1 85 ? -5.051 14.391 -2.283 1 98.88 85 THR B CA 1
ATOM 4281 C C . THR B 1 85 ? -5.68 15.367 -3.271 1 98.88 85 THR B C 1
ATOM 4283 O O . THR B 1 85 ? -6.012 14.992 -4.398 1 98.88 85 THR B O 1
ATOM 4286 N N . ALA B 1 86 ? -5.809 16.609 -2.84 1 98.88 86 ALA B N 1
ATOM 4287 C CA . ALA B 1 86 ? -6.387 17.625 -3.705 1 98.88 86 ALA B CA 1
ATOM 4288 C C . ALA B 1 86 ? -5.562 17.812 -4.977 1 98.88 86 ALA B C 1
ATOM 4290 O O . ALA B 1 86 ? -6.113 17.906 -6.074 1 98.88 86 ALA B O 1
ATOM 4291 N N . VAL B 1 87 ? -4.258 17.875 -4.824 1 98.88 87 VAL B N 1
ATOM 4292 C CA . VAL B 1 87 ? -3.371 18.016 -5.973 1 98.88 87 VAL B CA 1
ATOM 4293 C C . VAL B 1 87 ? -3.541 16.828 -6.914 1 98.88 87 VAL B C 1
ATOM 4295 O O . VAL B 1 87 ? -3.576 17 -8.141 1 98.88 87 VAL B O 1
ATOM 4298 N N . MET B 1 88 ? -3.635 15.633 -6.379 1 98.62 88 MET B N 1
ATOM 4299 C CA . MET B 1 88 ? -3.84 14.445 -7.207 1 98.62 88 MET B CA 1
ATOM 4300 C C . MET B 1 88 ? -5.121 14.57 -8.023 1 98.62 88 MET B C 1
ATOM 4302 O O . MET B 1 88 ? -5.152 14.203 -9.195 1 98.62 88 MET B O 1
ATOM 4306 N N . VAL B 1 89 ? -6.195 15.055 -7.402 1 98.88 89 VAL B N 1
ATOM 4307 C CA . VAL B 1 89 ? -7.457 15.242 -8.109 1 98.88 89 VAL B CA 1
ATOM 4308 C C . VAL B 1 89 ? -7.285 16.281 -9.211 1 98.88 89 VAL B C 1
ATOM 4310 O O . VAL B 1 89 ? -7.738 16.078 -10.344 1 98.88 89 VAL B O 1
ATOM 4313 N N . MET B 1 90 ? -6.594 17.375 -8.875 1 98.88 90 MET B N 1
ATOM 4314 C CA . MET B 1 90 ? -6.391 18.406 -9.875 1 98.88 90 MET B CA 1
ATOM 4315 C C . MET B 1 90 ? -5.543 17.891 -11.039 1 98.88 90 MET B C 1
ATOM 4317 O O . MET B 1 90 ? -5.746 18.297 -12.188 1 98.88 90 MET B O 1
ATOM 4321 N N . GLN B 1 91 ? -4.555 17.031 -10.742 1 98.5 91 GLN B N 1
ATOM 4322 C CA . GLN B 1 91 ? -3.783 16.422 -11.812 1 98.5 91 GLN B CA 1
ATOM 4323 C C . GLN B 1 91 ? -4.684 15.594 -12.727 1 98.5 91 GLN B C 1
ATOM 4325 O O . GLN B 1 91 ? -4.5 15.594 -13.953 1 98.5 91 GLN B O 1
ATOM 4330 N N . ALA B 1 92 ? -5.652 14.867 -12.188 1 97.94 92 ALA B N 1
ATOM 4331 C CA . ALA B 1 92 ? -6.613 14.109 -12.984 1 97.94 92 ALA B CA 1
ATOM 4332 C C . ALA B 1 92 ? -7.48 15.031 -13.828 1 97.94 92 ALA B C 1
ATOM 4334 O O . ALA B 1 92 ? -7.777 14.734 -14.984 1 97.94 92 ALA B O 1
ATOM 4335 N N . VAL B 1 93 ? -7.863 16.172 -13.281 1 98.56 93 VAL B N 1
ATOM 4336 C CA . VAL B 1 93 ? -8.633 17.172 -14.008 1 98.56 93 VAL B CA 1
ATOM 4337 C C . VAL B 1 93 ? -7.816 17.688 -15.188 1 98.56 93 VAL B C 1
ATOM 4339 O O . VAL B 1 93 ? -8.312 17.75 -16.312 1 98.56 93 VAL B O 1
ATOM 4342 N N . GLU B 1 94 ? -6.574 18.031 -14.906 1 98.19 94 GLU B N 1
ATOM 4343 C CA . GLU B 1 94 ? -5.695 18.562 -15.938 1 98.19 94 GLU B CA 1
ATOM 4344 C C . GLU B 1 94 ? -5.484 17.562 -17.062 1 98.19 94 GLU B C 1
ATOM 4346 O O . GLU B 1 94 ? -5.301 17.953 -18.219 1 98.19 94 GLU B O 1
ATOM 4351 N N . SER B 1 95 ? -5.508 16.312 -16.75 1 95.88 95 SER B N 1
ATOM 4352 C CA . SER B 1 95 ? -5.297 15.258 -17.734 1 95.88 95 SER B CA 1
ATOM 4353 C C . SER B 1 95 ? -6.594 14.906 -18.453 1 95.88 95 SER B C 1
ATOM 4355 O O . SER B 1 95 ? -6.625 13.984 -19.281 1 95.88 95 SER B O 1
ATOM 4357 N N . GLY B 1 96 ? -7.703 15.531 -18.094 1 96.75 96 GLY B N 1
ATOM 4358 C CA . GLY B 1 96 ? -8.977 15.336 -18.766 1 96.75 96 GLY B CA 1
ATOM 4359 C C . GLY B 1 96 ? -9.703 14.078 -18.312 1 96.75 96 GLY B C 1
ATOM 4360 O O . GLY B 1 96 ? -10.625 13.617 -18.984 1 96.75 96 GLY B O 1
ATOM 4361 N N . LEU B 1 97 ? -9.297 13.539 -17.234 1 96 97 LEU B N 1
ATOM 4362 C CA . LEU B 1 97 ? -9.875 12.281 -16.781 1 96 97 LEU B CA 1
ATOM 4363 C C . LEU B 1 97 ? -11.188 12.516 -16.047 1 96 97 LEU B C 1
ATOM 4365 O O . LEU B 1 97 ? -12.016 11.609 -15.938 1 96 97 LEU B O 1
ATOM 4369 N N . LEU B 1 98 ? -11.328 13.688 -15.414 1 97.38 98 LEU B N 1
ATOM 4370 C CA . LEU B 1 98 ? -12.57 14.07 -14.75 1 97.38 98 LEU B CA 1
ATOM 4371 C C . LEU B 1 98 ? -12.75 15.578 -14.766 1 97.38 98 LEU B C 1
ATOM 4373 O O . LEU B 1 98 ? -11.828 16.312 -15.125 1 97.38 98 LEU B O 1
ATOM 4377 N N . ASN B 1 99 ? -13.969 16.016 -14.516 1 98.38 99 ASN B N 1
ATOM 4378 C CA . ASN B 1 99 ? -14.297 17.422 -14.352 1 98.38 99 ASN B CA 1
ATOM 4379 C C . ASN B 1 99 ? -14.758 17.734 -12.93 1 98.38 99 ASN B C 1
ATOM 4381 O O . ASN B 1 99 ? -15.453 16.922 -12.312 1 98.38 99 ASN B O 1
ATOM 4385 N N . LEU B 1 100 ? -14.406 18.906 -12.477 1 98.44 100 LEU B N 1
ATOM 4386 C CA . LEU B 1 100 ? -14.766 19.297 -11.117 1 98.44 100 LEU B CA 1
ATOM 4387 C C . LEU B 1 100 ? -16.281 19.375 -10.953 1 98.44 100 LEU B C 1
ATOM 4389 O O . LEU B 1 100 ? -16.797 19.234 -9.844 1 98.44 100 LEU B O 1
ATOM 4393 N N . ASP B 1 101 ? -17.016 19.547 -12.039 1 98.38 101 ASP B N 1
ATOM 4394 C CA . ASP B 1 101 ? -18.453 19.703 -11.953 1 98.38 101 ASP B CA 1
ATOM 4395 C C . ASP B 1 101 ? -19.172 18.391 -12.242 1 98.38 101 ASP B C 1
ATOM 4397 O O . ASP B 1 101 ? -20.406 18.359 -12.312 1 98.38 101 ASP B O 1
ATOM 4401 N N . ASP B 1 102 ? -18.391 17.312 -12.398 1 98.62 102 ASP B N 1
ATOM 4402 C CA . ASP B 1 102 ? -19.016 15.992 -12.508 1 98.62 102 ASP B CA 1
ATOM 4403 C C . ASP B 1 102 ? -19.766 15.633 -11.227 1 98.62 102 ASP B C 1
ATOM 4405 O O . ASP B 1 102 ? -19.312 15.953 -10.125 1 98.62 102 ASP B O 1
ATOM 4409 N N . PRO B 1 103 ? -20.953 14.953 -11.43 1 98.69 103 PRO B N 1
ATOM 4410 C CA . PRO B 1 103 ? -21.516 14.352 -10.219 1 98.69 103 PRO B CA 1
ATOM 4411 C C . PRO B 1 103 ? -20.531 13.422 -9.508 1 98.69 103 PRO B C 1
ATOM 4413 O O . PRO B 1 103 ? -19.922 12.562 -10.148 1 98.69 103 PRO B O 1
ATOM 4416 N N . ALA B 1 104 ? -20.344 13.609 -8.219 1 98.75 104 ALA B N 1
ATOM 4417 C CA . ALA B 1 104 ? -19.375 12.812 -7.469 1 98.75 104 ALA B CA 1
ATOM 4418 C C . ALA B 1 104 ? -19.688 11.32 -7.57 1 98.75 104 ALA B C 1
ATOM 4420 O O . ALA B 1 104 ? -18.781 10.492 -7.703 1 98.75 104 ALA B O 1
ATOM 4421 N N . MET B 1 105 ? -20.953 10.938 -7.57 1 98.31 105 MET B N 1
ATOM 4422 C CA . MET B 1 105 ? -21.391 9.547 -7.562 1 98.31 105 MET B CA 1
ATOM 4423 C C . MET B 1 105 ? -20.922 8.812 -8.812 1 98.31 105 MET B C 1
ATOM 4425 O O . MET B 1 105 ? -20.734 7.598 -8.789 1 98.31 105 MET B O 1
ATOM 4429 N N . GLN B 1 106 ? -20.75 9.531 -9.891 1 97.94 106 GLN B N 1
ATOM 4430 C CA . GLN B 1 106 ? -20.281 8.945 -11.141 1 97.94 106 GLN B CA 1
ATOM 4431 C C . GLN B 1 106 ? -18.938 8.242 -10.945 1 97.94 106 GLN B C 1
ATOM 4433 O O . GLN B 1 106 ? -18.672 7.211 -11.555 1 97.94 106 GLN B O 1
ATOM 4438 N N . TRP B 1 107 ? -18.109 8.797 -10.164 1 98.31 107 TRP B N 1
ATOM 4439 C CA . TRP B 1 107 ? -16.75 8.305 -9.977 1 98.31 107 TRP B CA 1
ATOM 4440 C C . TRP B 1 107 ? -16.672 7.41 -8.742 1 98.31 107 TRP B C 1
ATOM 4442 O O . TRP B 1 107 ? -15.852 6.48 -8.695 1 98.31 107 TRP B O 1
ATOM 4452 N N . ILE B 1 108 ? -17.469 7.637 -7.727 1 98.75 108 ILE B N 1
ATOM 4453 C CA . ILE B 1 108 ? -17.312 7.008 -6.418 1 98.75 108 ILE B CA 1
ATOM 4454 C C . ILE B 1 108 ? -18.141 5.73 -6.352 1 98.75 108 ILE B C 1
ATOM 4456 O O . ILE B 1 108 ? -17.688 4.711 -5.836 1 98.75 108 ILE B O 1
ATOM 4460 N N . ASP B 1 109 ? -19.312 5.66 -6.871 1 98.44 109 ASP B N 1
ATOM 4461 C CA . ASP B 1 109 ? -20.266 4.555 -6.707 1 98.44 109 ASP B CA 1
ATOM 4462 C C . ASP B 1 109 ? -19.719 3.273 -7.332 1 98.44 109 ASP B C 1
ATOM 4464 O O . ASP B 1 109 ? -19.906 2.184 -6.789 1 98.44 109 ASP B O 1
ATOM 4468 N N . PRO B 1 110 ? -19.094 3.381 -8.539 1 96.94 110 PRO B N 1
ATOM 4469 C CA . PRO B 1 110 ? -18.562 2.129 -9.094 1 96.94 110 PRO B CA 1
ATOM 4470 C C . PRO B 1 110 ? -17.609 1.421 -8.141 1 96.94 110 PRO B C 1
ATOM 4472 O O . PRO B 1 110 ? -17.641 0.194 -8.016 1 96.94 110 PRO B O 1
ATOM 4475 N N . VAL B 1 111 ? -16.766 2.139 -7.453 1 96.88 111 VAL B N 1
ATOM 4476 C CA . VAL B 1 111 ? -15.812 1.567 -6.508 1 96.88 111 VAL B CA 1
ATOM 4477 C C . VAL B 1 111 ? -16.547 1.042 -5.281 1 96.88 111 VAL B C 1
ATOM 4479 O O . VAL B 1 111 ? -16.281 -0.07 -4.816 1 96.88 111 VAL B O 1
ATOM 4482 N N . MET B 1 112 ? -17.453 1.816 -4.754 1 97.69 112 MET B N 1
ATOM 4483 C CA . MET B 1 112 ? -18.203 1.424 -3.564 1 97.69 112 MET B CA 1
ATOM 4484 C C . MET B 1 112 ? -19.016 0.166 -3.828 1 97.69 112 MET B C 1
ATOM 4486 O O . MET B 1 112 ? -19.109 -0.718 -2.973 1 97.69 112 MET B O 1
ATOM 4490 N N . ARG B 1 113 ? -19.625 0.093 -4.961 1 96.38 113 ARG B N 1
ATOM 4491 C CA . ARG B 1 113 ? -20.406 -1.087 -5.312 1 96.38 113 ARG B CA 1
ATOM 4492 C C . ARG B 1 113 ? -19.516 -2.318 -5.434 1 96.38 113 ARG B C 1
ATOM 4494 O O . ARG B 1 113 ? -19.844 -3.385 -4.91 1 96.38 113 ARG B O 1
ATOM 4501 N N . ARG B 1 114 ? -18.438 -2.127 -6.121 1 92.81 114 ARG B N 1
ATOM 4502 C CA . ARG B 1 114 ? -17.516 -3.238 -6.367 1 92.81 114 ARG B CA 1
ATOM 4503 C C . ARG B 1 114 ? -16.938 -3.76 -5.059 1 92.81 114 ARG B C 1
ATOM 4505 O O . ARG B 1 114 ? -16.844 -4.973 -4.855 1 92.81 114 ARG B O 1
ATOM 4512 N N . LEU B 1 115 ? -16.594 -2.902 -4.203 1 93.69 115 LEU B N 1
ATOM 4513 C CA . LEU B 1 115 ? -15.844 -3.295 -3.016 1 93.69 115 LEU B CA 1
ATOM 4514 C C . LEU B 1 115 ? -16.781 -3.67 -1.876 1 93.69 115 LEU B C 1
ATOM 4516 O O . LEU B 1 115 ? -16.469 -4.551 -1.072 1 93.69 115 LEU B O 1
ATOM 4520 N N . TRP B 1 116 ? -17.969 -2.998 -1.798 1 94.88 116 TRP B N 1
ATOM 4521 C CA . TRP B 1 116 ? -18.766 -3.152 -0.584 1 94.88 116 TRP B CA 1
ATOM 4522 C C . TRP B 1 116 ? -20.234 -3.334 -0.92 1 94.88 116 TRP B C 1
ATOM 4524 O O . TRP B 1 116 ? -21.078 -3.416 -0.023 1 94.88 116 TRP B O 1
ATOM 4534 N N . ASN B 1 117 ? -20.594 -3.449 -2.146 1 94.75 117 ASN B N 1
ATOM 4535 C CA . ASN B 1 117 ? -22 -3.525 -2.566 1 94.75 117 ASN B CA 1
ATOM 4536 C C . ASN B 1 117 ? -22.828 -2.404 -1.949 1 94.75 117 ASN B C 1
ATOM 4538 O O . ASN B 1 117 ? -23.906 -2.654 -1.398 1 94.75 117 ASN B O 1
ATOM 4542 N N . LYS B 1 118 ? -22.297 -1.133 -1.965 1 97.62 118 LYS B N 1
ATOM 4543 C CA . LYS B 1 118 ? -22.938 0.074 -1.448 1 97.62 118 LYS B CA 1
ATOM 4544 C C . LYS B 1 118 ? -22.844 1.217 -2.455 1 97.62 118 LYS B C 1
ATOM 4546 O O . LYS B 1 118 ? -22.109 1.134 -3.434 1 97.62 118 LYS B O 1
ATOM 4551 N N . SER B 1 119 ? -23.703 2.238 -2.23 1 98.31 119 SER B N 1
ATOM 4552 C CA . SER B 1 119 ? -23.641 3.488 -2.98 1 98.31 119 SER B CA 1
ATOM 4553 C C . SER B 1 119 ? -23.719 4.695 -2.051 1 98.31 119 SER B C 1
ATOM 4555 O O . SER B 1 119 ? -24.094 4.566 -0.887 1 98.31 119 SER B O 1
ATOM 4557 N N . MET B 1 120 ? -23.297 5.828 -2.611 1 98.44 120 MET B N 1
ATOM 4558 C CA . MET B 1 120 ? -23.406 7.047 -1.82 1 98.44 120 MET B CA 1
ATOM 4559 C C . MET B 1 120 ? -24.859 7.309 -1.434 1 98.44 120 MET B C 1
ATOM 4561 O O . MET B 1 120 ? -25.141 7.723 -0.308 1 98.44 120 MET B O 1
ATOM 4565 N N . GLU B 1 121 ? -25.781 7.051 -2.342 1 98.19 121 GLU B N 1
ATOM 4566 C CA . GLU B 1 121 ? -27.203 7.285 -2.062 1 98.19 121 GLU B CA 1
ATOM 4567 C C . GLU B 1 121 ? -27.703 6.371 -0.95 1 98.19 121 GLU B C 1
ATOM 4569 O O . GLU B 1 121 ? -28.547 6.77 -0.143 1 98.19 121 GLU B O 1
ATOM 4574 N N . GLN B 1 122 ? -27.219 5.168 -0.921 1 98.19 122 GLN B N 1
ATOM 4575 C CA . GLN B 1 122 ? -27.609 4.254 0.149 1 98.19 122 GLN B CA 1
ATOM 4576 C C . GLN B 1 122 ? -27.125 4.758 1.505 1 98.19 122 GLN B C 1
ATOM 4578 O O . GLN B 1 122 ? -27.766 4.52 2.529 1 98.19 122 GLN B O 1
ATOM 4583 N N . LEU B 1 123 ? -25.984 5.461 1.537 1 98.06 123 LEU B N 1
ATOM 4584 C CA . LEU B 1 123 ? -25.406 5.926 2.793 1 98.06 123 LEU B CA 1
ATOM 4585 C C . LEU B 1 123 ? -26.016 7.25 3.225 1 98.06 123 LEU B C 1
ATOM 4587 O O . LEU B 1 123 ? -26.344 7.438 4.398 1 98.06 123 LEU B O 1
ATOM 4591 N N . TRP B 1 124 ? -26.203 8.234 2.301 1 97.88 124 TRP B N 1
ATOM 4592 C CA . TRP B 1 124 ? -26.547 9.602 2.68 1 97.88 124 TRP B CA 1
ATOM 4593 C C . TRP B 1 124 ? -27.938 9.977 2.213 1 97.88 124 TRP B C 1
ATOM 4595 O O . TRP B 1 124 ? -28.422 11.078 2.492 1 97.88 124 TRP B O 1
ATOM 4605 N N . GLY B 1 125 ? -28.641 9.125 1.423 1 97.06 125 GLY B N 1
ATOM 4606 C CA . GLY B 1 125 ? -29.938 9.469 0.861 1 97.06 125 GLY B CA 1
ATOM 4607 C C . GLY B 1 125 ? -29.844 10.195 -0.468 1 97.06 125 GLY B C 1
ATOM 4608 O O . GLY B 1 125 ? -28.734 10.422 -0.976 1 97.06 125 GLY B O 1
ATOM 4609 N N . PRO B 1 126 ? -30.875 10.586 -1.081 1 96.88 126 PRO B N 1
ATOM 4610 C CA . PRO B 1 126 ? -30.922 11.094 -2.455 1 96.88 126 PRO B CA 1
ATOM 4611 C C . PRO B 1 126 ? -30.234 12.445 -2.611 1 96.88 126 PRO B C 1
ATOM 4613 O O . PRO B 1 126 ? -29.844 12.82 -3.721 1 96.88 126 PRO B O 1
ATOM 4616 N N . GLN B 1 127 ? -30.078 13.148 -1.54 1 95.81 127 GLN B N 1
ATOM 4617 C CA . GLN B 1 127 ? -29.453 14.469 -1.578 1 95.81 127 GLN B CA 1
ATOM 4618 C C . GLN B 1 127 ? -28.047 14.406 -2.135 1 95.81 127 GLN B C 1
ATOM 4620 O O . GLN B 1 127 ? -27.547 15.383 -2.701 1 95.81 127 GLN B O 1
ATOM 4625 N N . VAL B 1 128 ? -27.406 13.328 -2.029 1 97.31 128 VAL B N 1
ATOM 4626 C CA . VAL B 1 128 ? -26.016 13.18 -2.418 1 97.31 128 VAL B CA 1
ATOM 4627 C C . VAL B 1 128 ? -25.891 13.281 -3.936 1 97.31 128 VAL B C 1
ATOM 4629 O O . VAL B 1 128 ? -24.797 13.562 -4.457 1 97.31 128 VAL B O 1
ATOM 4632 N N . ARG B 1 129 ? -27 13.141 -4.691 1 97.31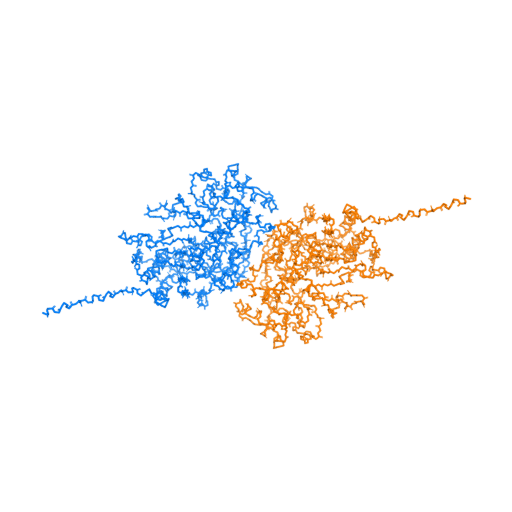 129 ARG B N 1
ATOM 4633 C CA . ARG B 1 129 ? -26.984 13.234 -6.148 1 97.31 129 ARG B CA 1
ATOM 4634 C C . ARG B 1 129 ? -26.562 14.617 -6.609 1 97.31 129 ARG B C 1
ATOM 4636 O O . ARG B 1 129 ? -26.078 14.781 -7.73 1 97.31 129 ARG B O 1
ATOM 4643 N N . GLN B 1 130 ? -26.719 15.562 -5.73 1 97.88 130 GLN B N 1
ATOM 4644 C CA . GLN B 1 130 ? -26.406 16.953 -6.078 1 97.88 130 GLN B CA 1
ATOM 4645 C C . GLN B 1 130 ? -24.938 17.266 -5.824 1 97.88 130 GLN B C 1
ATOM 4647 O O . GLN B 1 130 ? -24.438 18.297 -6.27 1 97.88 130 GLN B O 1
ATOM 4652 N N . VAL B 1 131 ? -24.266 16.453 -5.117 1 98.75 131 VAL B N 1
ATOM 4653 C CA . VAL B 1 131 ? -22.875 16.719 -4.766 1 98.75 131 VAL B CA 1
ATOM 4654 C C . VAL B 1 131 ? -21.984 16.516 -5.996 1 98.75 131 VAL B C 1
ATOM 4656 O O . VAL B 1 131 ? -22.062 15.484 -6.656 1 98.75 131 VAL B O 1
ATOM 4659 N N . VAL B 1 132 ? -21.203 17.469 -6.316 1 98.75 132 VAL B N 1
ATOM 4660 C CA . VAL B 1 132 ? -20.25 17.359 -7.41 1 98.75 132 VAL B CA 1
ATOM 4661 C C . VAL B 1 132 ? -18.828 17.281 -6.848 1 98.75 132 VAL B C 1
ATOM 4663 O O . VAL B 1 132 ? -18.609 17.469 -5.645 1 98.75 132 VAL B O 1
ATOM 4666 N N . VAL B 1 133 ? -17.828 16.969 -7.691 1 98.88 133 VAL B N 1
ATOM 4667 C CA . VAL B 1 133 ? -16.438 16.766 -7.27 1 98.88 133 VAL B CA 1
ATOM 4668 C C . VAL B 1 133 ? -15.914 18.031 -6.602 1 98.88 133 VAL B C 1
ATOM 4670 O O . VAL B 1 133 ? -15.258 17.969 -5.559 1 98.88 133 VAL B O 1
ATOM 4673 N N . ARG B 1 134 ? -16.234 19.203 -7.105 1 98.62 134 ARG B N 1
ATOM 4674 C CA . ARG B 1 134 ? -15.828 20.5 -6.562 1 98.62 134 ARG B CA 1
ATOM 4675 C C . ARG B 1 134 ? -16.297 20.656 -5.117 1 98.62 134 ARG B C 1
ATOM 4677 O O . ARG B 1 134 ? -15.594 21.25 -4.293 1 98.62 134 ARG B O 1
ATOM 4684 N N . ASP B 1 135 ? -17.453 20.125 -4.836 1 98.62 135 ASP B N 1
ATOM 4685 C CA . ASP B 1 135 ? -18.016 20.219 -3.492 1 98.62 135 ASP B CA 1
ATOM 4686 C C . ASP B 1 135 ? -17.188 19.422 -2.494 1 98.62 135 ASP B C 1
ATOM 4688 O O . ASP B 1 135 ? -16.984 19.844 -1.357 1 98.62 135 ASP B O 1
ATOM 4692 N N . LEU B 1 136 ? -16.781 18.234 -2.922 1 98.88 136 LEU B N 1
ATOM 4693 C CA . LEU B 1 136 ? -15.914 17.422 -2.061 1 98.88 136 LEU B CA 1
ATOM 4694 C C . LEU B 1 136 ? -14.586 18.125 -1.809 1 98.88 136 LEU B C 1
ATOM 4696 O O . LEU B 1 136 ? -14.141 18.234 -0.663 1 98.88 136 LEU B O 1
ATOM 4700 N N . MET B 1 137 ? -14 18.719 -2.816 1 98.62 137 MET B N 1
ATOM 4701 C CA . MET B 1 137 ? -12.703 19.375 -2.74 1 98.62 137 MET B CA 1
ATOM 4702 C C . MET B 1 137 ? -12.758 20.594 -1.825 1 98.62 137 MET B C 1
ATOM 4704 O O . MET B 1 137 ? -11.82 20.844 -1.067 1 98.62 137 MET B O 1
ATOM 4708 N N . GLY B 1 138 ? -13.859 21.297 -1.909 1 97.56 138 GLY B N 1
ATOM 4709 C CA . GLY B 1 138 ? -13.969 22.609 -1.268 1 97.56 138 GLY B CA 1
ATOM 4710 C C . GLY B 1 138 ? -14.742 22.562 0.033 1 97.56 138 GLY B C 1
ATOM 4711 O O . GLY B 1 138 ? -15.117 23.609 0.573 1 97.56 138 GLY B O 1
ATOM 4712 N N . MET B 1 139 ? -15.078 21.391 0.539 1 97.44 139 MET B N 1
ATOM 4713 C CA . MET B 1 139 ? -15.82 21.234 1.787 1 97.44 139 MET B CA 1
ATOM 4714 C C . MET B 1 139 ? -17.203 21.875 1.684 1 97.44 139 MET B C 1
ATOM 4716 O O . MET B 1 139 ? -17.672 22.484 2.637 1 97.44 139 MET B O 1
ATOM 4720 N N . THR B 1 140 ? -17.828 21.766 0.503 1 97.62 140 THR B N 1
ATOM 4721 C CA . THR B 1 140 ? -19.156 22.328 0.304 1 97.62 140 THR B CA 1
ATOM 4722 C C . THR B 1 140 ? -20.172 21.25 -0.013 1 97.62 140 THR B C 1
ATOM 4724 O O . THR B 1 140 ? -21.234 21.531 -0.558 1 97.62 140 THR B O 1
ATOM 4727 N N . SER B 1 141 ? -19.844 20 0.256 1 98.38 141 SER B N 1
ATOM 4728 C CA . SER B 1 141 ? -20.766 18.906 0.008 1 98.38 141 SER B CA 1
ATOM 4729 C C . SER B 1 141 ? -21.984 18.984 0.925 1 98.38 141 SER B C 1
ATOM 4731 O O . SER B 1 141 ? -23.031 18.406 0.623 1 98.38 141 SER B O 1
ATOM 4733 N N . GLY B 1 142 ? -21.797 19.656 2.059 1 97.44 142 GLY B N 1
ATOM 4734 C CA . GLY B 1 142 ? -22.828 19.703 3.078 1 97.44 142 GLY B CA 1
ATOM 4735 C C . GLY B 1 142 ? -22.828 18.484 3.979 1 97.44 142 GLY B C 1
ATOM 4736 O O . GLY B 1 142 ? -23.547 18.438 4.988 1 97.44 142 GLY B O 1
ATOM 4737 N N . MET B 1 143 ? -22.078 17.438 3.689 1 97.81 143 MET B N 1
ATOM 4738 C CA . MET B 1 143 ? -22 16.234 4.508 1 97.81 143 MET B CA 1
ATOM 4739 C C . MET B 1 143 ? -21.266 16.5 5.816 1 97.81 143 MET B C 1
ATOM 4741 O O . MET B 1 143 ? -20.203 17.109 5.82 1 97.81 143 MET B O 1
ATOM 4745 N N . LYS B 1 144 ? -21.875 16.125 6.918 1 96.12 144 LYS B N 1
ATOM 4746 C CA . LYS B 1 144 ? -21.219 16.266 8.219 1 96.12 144 LYS B CA 1
ATOM 4747 C C . LYS B 1 144 ? -20 15.336 8.32 1 96.12 144 LYS B C 1
ATOM 4749 O O . LYS B 1 144 ? -19.906 14.359 7.574 1 96.12 144 LYS B O 1
ATOM 4754 N N . ASP B 1 145 ? -19.125 15.641 9.188 1 95.25 145 ASP B N 1
ATOM 4755 C CA . ASP B 1 145 ? -17.938 14.828 9.398 1 95.25 145 ASP B CA 1
ATOM 4756 C C . ASP B 1 145 ? -18.266 13.578 10.211 1 95.25 145 ASP B C 1
ATOM 4758 O O . ASP B 1 145 ? -19.375 13.438 10.719 1 95.25 145 ASP B O 1
ATOM 4762 N N . TYR B 1 146 ? -17.297 12.625 10.219 1 93.38 146 TYR B N 1
ATOM 4763 C CA . TYR B 1 146 ? -17.422 11.438 11.062 1 93.38 146 TYR B CA 1
ATOM 4764 C C . TYR B 1 146 ? -17.328 11.812 12.539 1 93.38 146 TYR B C 1
ATOM 4766 O O . TYR B 1 146 ? -16.984 12.953 12.875 1 93.38 146 TYR B O 1
ATOM 4774 N N . ASP B 1 147 ? -17.672 10.906 13.375 1 86.69 147 ASP B N 1
ATOM 4775 C CA . ASP B 1 147 ? -17.594 11.102 14.82 1 86.69 147 ASP B CA 1
ATOM 4776 C C . ASP B 1 147 ? -16.172 10.906 15.32 1 86.69 147 ASP B C 1
ATOM 4778 O O . ASP B 1 147 ? -15.711 9.773 15.508 1 86.69 147 ASP B O 1
ATOM 4782 N N . ASP B 1 148 ? -15.539 11.992 15.57 1 80.75 148 ASP B N 1
ATOM 4783 C CA . ASP B 1 148 ? -14.141 11.984 15.984 1 80.75 148 ASP B CA 1
ATOM 4784 C C . ASP B 1 148 ? -13.961 11.227 17.297 1 80.75 148 ASP B C 1
ATOM 4786 O O . ASP B 1 148 ? -12.984 10.5 17.469 1 80.75 148 ASP B O 1
ATOM 4790 N N . PHE B 1 149 ? -14.828 11.516 18.156 1 78.81 149 PHE B N 1
ATOM 4791 C CA . PHE B 1 149 ? -14.742 10.875 19.469 1 78.81 149 PHE B CA 1
ATOM 4792 C C . PHE B 1 149 ? -14.781 9.359 19.328 1 78.81 149 PHE B C 1
ATOM 4794 O O . PHE B 1 149 ? -13.961 8.648 19.922 1 78.81 149 PHE B O 1
ATOM 4801 N N . PHE B 1 150 ? -15.633 8.938 18.547 1 77.56 150 PHE B N 1
ATOM 4802 C CA . PHE B 1 150 ? -15.758 7.5 18.328 1 77.56 150 PHE B CA 1
ATOM 4803 C C . PHE B 1 150 ? -14.484 6.934 17.703 1 77.56 150 PHE B C 1
ATOM 4805 O O . PHE B 1 150 ? -13.961 5.918 18.172 1 77.56 150 PHE B O 1
ATOM 4812 N N . LEU B 1 151 ? -14.023 7.484 16.75 1 82.19 151 LEU B N 1
ATOM 4813 C CA . LEU B 1 151 ? -12.883 6.926 16.016 1 82.19 151 LEU B CA 1
ATOM 4814 C C . LEU B 1 151 ? -11.609 7.039 16.844 1 82.19 151 LEU B C 1
ATOM 4816 O O . LEU B 1 151 ? -10.734 6.168 16.781 1 82.19 151 LEU B O 1
ATOM 4820 N N . GLU B 1 152 ? -11.469 8.133 17.562 1 77.5 152 GLU B N 1
ATOM 4821 C CA . GLU B 1 152 ? -10.336 8.242 18.484 1 77.5 152 GLU B CA 1
ATOM 4822 C C . GLU B 1 152 ? -10.336 7.094 19.5 1 77.5 152 GLU B C 1
ATOM 4824 O O . GLU B 1 152 ? -9.32 6.406 19.656 1 77.5 152 GLU B O 1
ATOM 4829 N N . HIS B 1 153 ? -11.461 6.895 20.109 1 75.56 153 HIS B N 1
ATOM 4830 C CA . HIS B 1 153 ? -11.578 5.848 21.125 1 75.56 153 HIS B CA 1
ATOM 4831 C C . HIS B 1 153 ? -11.414 4.465 20.5 1 75.56 153 HIS B C 1
ATOM 4833 O O . HIS B 1 153 ? -10.805 3.578 21.109 1 75.56 153 HIS B O 1
ATOM 4839 N N . PHE B 1 154 ? -11.961 4.344 19.391 1 75.06 154 PHE B N 1
ATOM 4840 C CA . PHE B 1 154 ? -11.805 3.076 18.688 1 75.06 154 PHE B CA 1
ATOM 4841 C C . PHE B 1 154 ? -10.328 2.768 18.438 1 75.06 154 PHE B C 1
ATOM 4843 O O . PHE B 1 154 ? -9.867 1.667 18.75 1 75.06 154 PHE B O 1
ATOM 4850 N N . THR B 1 155 ? -9.633 3.656 17.938 1 75.62 155 THR B N 1
ATOM 4851 C CA . THR B 1 155 ? -8.227 3.469 17.609 1 75.62 155 THR B CA 1
ATOM 4852 C C . THR B 1 155 ? -7.418 3.135 18.859 1 75.62 155 THR B C 1
ATOM 4854 O O . THR B 1 155 ? -6.551 2.26 18.828 1 75.62 155 THR B O 1
ATOM 4857 N N . MET B 1 156 ? -7.711 3.779 19.922 1 77.06 156 MET B N 1
ATOM 4858 C CA . MET B 1 156 ? -6.938 3.596 21.141 1 77.06 156 MET B CA 1
ATOM 4859 C C . MET B 1 156 ? -7.355 2.32 21.859 1 77.06 156 MET B C 1
ATOM 4861 O O . MET B 1 156 ? -6.531 1.663 22.5 1 77.06 156 MET B O 1
ATOM 4865 N N . ALA B 1 157 ? -8.617 1.977 21.719 1 75.38 157 ALA B N 1
ATOM 4866 C CA . ALA B 1 157 ? -9.133 0.799 22.406 1 75.38 157 ALA B CA 1
ATOM 4867 C C . ALA B 1 157 ? -8.805 -0.478 21.641 1 75.38 157 ALA B C 1
ATOM 4869 O O . ALA B 1 157 ? -8.539 -1.521 22.234 1 75.38 157 ALA B O 1
ATOM 4870 N N . PHE B 1 158 ? -8.789 -0.324 20.312 1 76.62 158 PHE B N 1
ATOM 4871 C CA . PHE B 1 158 ? -8.562 -1.495 19.484 1 76.62 158 PHE B CA 1
ATOM 4872 C C . PHE B 1 158 ? -7.305 -1.318 18.625 1 76.62 158 PHE B C 1
ATOM 4874 O O . PHE B 1 158 ? -7.379 -1.293 17.406 1 76.62 158 PHE B O 1
ATOM 4881 N N . SER B 1 159 ? -6.137 -1.319 19.312 1 69.88 159 SER B N 1
ATOM 4882 C CA . SER B 1 159 ? -4.855 -0.926 18.734 1 69.88 159 SER B CA 1
ATOM 4883 C C . SER B 1 159 ? -4.5 -1.795 17.531 1 69.88 159 SER B C 1
ATOM 4885 O O . SER B 1 159 ? -3.811 -1.343 16.609 1 69.88 159 SER B O 1
ATOM 4887 N N . GLY B 1 160 ? -4.941 -2.887 17.484 1 71.25 160 GLY B N 1
ATOM 4888 C CA . GLY B 1 160 ? -4.559 -3.795 16.422 1 71.25 160 GLY B CA 1
ATOM 4889 C C . GLY B 1 160 ? -5.535 -3.801 15.258 1 71.25 160 GLY B C 1
ATOM 4890 O O . GLY B 1 160 ? -5.289 -4.449 14.234 1 71.25 160 GLY B O 1
ATOM 4891 N N . ASP B 1 161 ? -6.602 -2.992 15.328 1 82.62 161 ASP B N 1
ATOM 4892 C CA . ASP B 1 161 ? -7.609 -2.992 14.273 1 82.62 161 ASP B CA 1
ATOM 4893 C C . ASP B 1 161 ? -7.523 -1.722 13.43 1 82.62 161 ASP B C 1
ATOM 4895 O O . ASP B 1 161 ? -7.203 -0.648 13.945 1 82.62 161 ASP B O 1
ATOM 4899 N N . ASP B 1 162 ? -7.664 -1.927 12.18 1 91 162 ASP B N 1
ATOM 4900 C CA . ASP B 1 162 ? -7.695 -0.8 11.258 1 91 162 ASP B CA 1
ATOM 4901 C C . ASP B 1 162 ? -9.125 -0.354 10.977 1 91 162 ASP B C 1
ATOM 4903 O O . ASP B 1 162 ? -10.008 -1.186 10.75 1 91 162 ASP B O 1
ATOM 4907 N N . ALA B 1 163 ? -9.367 0.939 11.102 1 92.12 163 ALA B N 1
ATOM 4908 C CA . ALA B 1 163 ? -10.594 1.501 10.562 1 92.12 163 ALA B CA 1
ATOM 4909 C C . ALA B 1 163 ? -10.414 1.912 9.102 1 92.12 163 ALA B C 1
ATOM 4911 O O . ALA B 1 163 ? -9.828 2.959 8.812 1 92.12 163 ALA B O 1
ATOM 4912 N N . GLY B 1 164 ? -10.93 1.106 8.234 1 93.25 164 GLY B N 1
ATOM 4913 C CA . GLY B 1 164 ? -10.805 1.393 6.812 1 93.25 164 GLY B CA 1
ATOM 4914 C C . GLY B 1 164 ? -11.727 2.508 6.348 1 93.25 164 GLY B C 1
ATOM 4915 O O . GLY B 1 164 ? -12.492 3.059 7.141 1 93.25 164 GLY B O 1
ATOM 4916 N N . PRO B 1 165 ? -11.688 2.877 5.02 1 96.38 165 PRO B N 1
ATOM 4917 C CA . PRO B 1 165 ? -12.453 4.004 4.48 1 96.38 165 PRO B CA 1
ATOM 4918 C C . PRO B 1 165 ? -13.945 3.891 4.762 1 96.38 165 PRO B C 1
ATOM 4920 O O . PRO B 1 165 ? -14.594 4.891 5.078 1 96.38 165 PRO B O 1
ATOM 4923 N N . MET B 1 166 ? -14.516 2.717 4.715 1 95.31 166 MET B N 1
ATOM 4924 C CA . MET B 1 166 ? -15.953 2.543 4.852 1 95.31 166 MET B CA 1
ATOM 4925 C C . MET B 1 166 ? -16.406 2.863 6.273 1 95.31 166 MET B C 1
ATOM 4927 O O . MET B 1 166 ? -17.516 3.359 6.477 1 95.31 166 MET B O 1
ATOM 4931 N N . VAL B 1 167 ? -15.539 2.6 7.262 1 93.81 167 VAL B N 1
ATOM 4932 C CA . VAL B 1 167 ? -15.875 2.908 8.648 1 93.81 167 VAL B CA 1
ATOM 4933 C C . VAL B 1 167 ? -16.078 4.41 8.805 1 93.81 167 VAL B C 1
ATOM 4935 O O . VAL B 1 167 ? -17.062 4.848 9.422 1 93.81 167 VAL B O 1
ATOM 4938 N N . TYR B 1 168 ? -15.227 5.238 8.227 1 96.12 168 TYR B N 1
ATOM 4939 C CA . TYR B 1 168 ? -15.336 6.691 8.281 1 96.12 168 TYR B CA 1
ATOM 4940 C C . TYR B 1 168 ? -16.562 7.18 7.523 1 96.12 168 TYR B C 1
ATOM 4942 O O . TYR B 1 168 ? -17.297 8.055 8 1 96.12 168 TYR B O 1
ATOM 4950 N N . LEU B 1 169 ? -16.812 6.59 6.363 1 97.75 169 LEU B N 1
ATOM 4951 C CA . LEU B 1 169 ? -17.938 7.023 5.531 1 97.75 169 LEU B CA 1
ATOM 4952 C C . LEU B 1 169 ? -19.266 6.695 6.199 1 97.75 169 LEU B C 1
ATOM 4954 O O . LEU B 1 169 ? -20.188 7.516 6.191 1 97.75 169 LEU B O 1
ATOM 4958 N N . GLN B 1 170 ? -19.344 5.527 6.816 1 96.38 170 GLN B N 1
ATOM 4959 C CA . GLN B 1 170 ? -20.578 5.152 7.516 1 96.38 170 GLN B CA 1
ATOM 4960 C C . GLN B 1 170 ? -20.812 6.055 8.719 1 96.38 170 GLN B C 1
ATOM 4962 O O . GLN B 1 170 ? -21.953 6.441 8.992 1 96.38 170 GLN B O 1
ATOM 4967 N N . SER B 1 171 ? -19.75 6.34 9.461 1 95.62 171 SER B N 1
ATOM 4968 C CA . SER B 1 171 ? -19.875 7.242 10.602 1 95.62 171 SER B CA 1
ATOM 4969 C C . SER B 1 171 ? -20.359 8.617 10.172 1 95.62 171 SER B C 1
ATOM 4971 O O . SER B 1 171 ? -21.234 9.203 10.812 1 95.62 171 SER B O 1
ATOM 4973 N N . ALA B 1 172 ? -19.828 9.164 9.086 1 97.12 172 ALA B N 1
ATOM 4974 C CA . ALA B 1 172 ? -20.234 10.461 8.562 1 97.12 172 ALA B CA 1
ATOM 4975 C C . ALA B 1 172 ? -21.688 10.422 8.078 1 97.12 172 ALA B C 1
ATOM 4977 O O . ALA B 1 172 ? -22.453 11.352 8.328 1 97.12 172 ALA B O 1
ATOM 4978 N N . ALA B 1 173 ? -22 9.359 7.395 1 97.31 173 ALA B N 1
ATOM 4979 C CA . ALA B 1 173 ? -23.359 9.219 6.852 1 97.31 173 ALA B CA 1
ATOM 4980 C C . ALA B 1 173 ? -24.406 9.219 7.961 1 97.31 173 ALA B C 1
ATOM 4982 O O . ALA B 1 173 ? -25.5 9.758 7.793 1 97.31 173 ALA B O 1
ATOM 4983 N N . ARG B 1 174 ? -24.094 8.648 9.062 1 95.38 174 ARG B N 1
ATOM 4984 C CA . ARG B 1 174 ? -25 8.609 10.203 1 95.38 174 ARG B CA 1
ATOM 4985 C C . ARG B 1 174 ? -25.281 10.016 10.719 1 95.38 174 ARG B C 1
ATOM 4987 O O . ARG B 1 174 ? -26.359 10.273 11.266 1 95.38 174 ARG B O 1
ATOM 4994 N N . GLN B 1 175 ? -24.344 10.93 10.531 1 94.81 175 GLN B N 1
ATOM 4995 C CA . GLN B 1 175 ? -24.516 12.312 10.977 1 94.81 175 GLN B CA 1
ATOM 4996 C C . GLN B 1 175 ? -25.359 13.109 9.977 1 94.81 175 GLN B C 1
ATOM 4998 O O . GLN B 1 175 ? -25.922 14.148 10.32 1 94.81 175 GLN B O 1
ATOM 5003 N N . GLY B 1 176 ? -25.359 12.68 8.703 1 95.25 176 GLY B N 1
ATOM 5004 C CA . GLY B 1 176 ? -26.219 13.289 7.695 1 95.25 176 GLY B CA 1
ATOM 5005 C C . GLY B 1 176 ? -25.625 14.562 7.109 1 95.25 176 GLY B C 1
ATOM 5006 O O . GLY B 1 176 ? -24.422 14.664 6.91 1 95.25 176 GLY B O 1
ATOM 5007 N N . PHE B 1 177 ? -26.484 15.516 6.656 1 96.94 177 PHE B N 1
ATOM 5008 C CA . PHE B 1 177 ? -26.109 16.781 6.039 1 96.94 177 PHE B CA 1
ATOM 5009 C C . PHE B 1 177 ? -26.297 17.938 7.016 1 96.94 177 PHE B C 1
ATOM 5011 O O . PHE B 1 177 ? -27.266 17.969 7.766 1 96.94 177 PHE B O 1
ATOM 5018 N N . ALA B 1 178 ? -25.312 18.797 7.031 1 94.5 178 ALA B N 1
ATOM 5019 C CA . ALA B 1 178 ? -25.453 20.047 7.77 1 94.5 178 ALA B CA 1
ATOM 5020 C C . ALA B 1 178 ? -26.234 21.062 6.957 1 94.5 178 ALA B C 1
ATOM 5022 O O . ALA B 1 178 ? -26.891 21.953 7.527 1 94.5 178 ALA B O 1
ATOM 5023 N N . CYS B 1 179 ? -26.188 21.047 5.645 1 96.19 179 CYS B N 1
ATOM 5024 C CA . CYS B 1 179 ? -26.844 21.938 4.691 1 96.19 179 CYS B CA 1
ATOM 5025 C C . CYS B 1 179 ? -26.938 21.281 3.314 1 96.19 179 CYS B C 1
ATOM 5027 O O . CYS B 1 179 ? -26.359 20.219 3.09 1 96.19 179 CYS B O 1
ATOM 5029 N N . ALA B 1 180 ? -27.703 21.922 2.43 1 96.38 180 ALA B N 1
ATOM 5030 C CA . ALA B 1 180 ? -27.766 21.422 1.059 1 96.38 180 ALA B CA 1
ATOM 5031 C C . ALA B 1 180 ? -26.422 21.547 0.354 1 96.38 180 ALA B C 1
ATOM 5033 O O . ALA B 1 180 ? -25.688 22.516 0.583 1 96.38 180 ALA B O 1
ATOM 5034 N N . PRO B 1 181 ? -26.109 20.562 -0.529 1 96.81 181 PRO B N 1
ATOM 5035 C CA . PRO B 1 181 ? -24.844 20.656 -1.258 1 96.81 181 PRO B CA 1
ATOM 5036 C C . PRO B 1 181 ? -24.672 21.984 -1.974 1 96.81 181 PRO B C 1
ATOM 5038 O O . PRO B 1 181 ? -25.609 22.469 -2.631 1 96.81 181 PRO B O 1
ATOM 5041 N N . GLY B 1 182 ? -23.516 22.562 -1.774 1 95.5 182 GLY B N 1
ATOM 5042 C CA . GLY B 1 182 ? -23.188 23.812 -2.455 1 95.5 182 GLY B CA 1
ATOM 5043 C C . GLY B 1 182 ? -23.703 25.047 -1.726 1 95.5 182 GLY B C 1
ATOM 5044 O O . GLY B 1 182 ? -23.375 26.172 -2.102 1 95.5 182 GLY B O 1
ATOM 5045 N N . SER B 1 183 ? -24.391 24.875 -0.589 1 95.44 183 SER B N 1
ATOM 5046 C CA . SER B 1 183 ? -25.047 26.016 0.044 1 95.44 183 SER B CA 1
ATOM 5047 C C . SER B 1 183 ? -24.25 26.5 1.262 1 95.44 183 SER B C 1
ATOM 5049 O O . SER B 1 183 ? -24.5 27.594 1.772 1 95.44 183 SER B O 1
ATOM 5051 N N . CYS B 1 184 ? -23.375 25.734 1.738 1 93.75 184 CYS B N 1
ATOM 5052 C CA . CYS B 1 184 ? -22.5 26.109 2.846 1 93.75 184 CYS B CA 1
ATOM 5053 C C . CYS B 1 184 ? -21.156 25.406 2.744 1 93.75 184 CYS B C 1
ATOM 5055 O O . CYS B 1 184 ? -20.984 24.531 1.902 1 93.75 184 CYS B O 1
ATOM 5057 N N . ALA B 1 185 ? -20.281 25.922 3.471 1 93.56 185 ALA B N 1
ATOM 5058 C CA . ALA B 1 185 ? -19 25.266 3.635 1 93.56 185 ALA B CA 1
ATOM 5059 C C . ALA B 1 185 ? -18.797 24.797 5.074 1 93.56 185 ALA B C 1
ATOM 5061 O O . ALA B 1 185 ? -18.828 25.609 6.004 1 93.56 185 ALA B O 1
ATOM 5062 N N . MET B 1 186 ? -18.688 23.5 5.215 1 93.19 186 MET B N 1
ATOM 5063 C CA . MET B 1 186 ? -18.438 22.859 6.496 1 93.19 186 MET B CA 1
ATOM 5064 C C . MET B 1 186 ? -17.391 21.766 6.359 1 93.19 186 MET B C 1
ATOM 5066 O O . MET B 1 186 ? -17.484 20.906 5.484 1 93.19 186 MET B O 1
ATOM 5070 N N . TYR B 1 187 ? -16.469 21.859 7.277 1 93.56 187 TYR B N 1
ATOM 5071 C CA . TYR B 1 187 ? -15.336 20.938 7.207 1 93.56 187 TYR B CA 1
ATOM 5072 C C . TYR B 1 187 ? -15.781 19.516 7.469 1 93.56 187 TYR B C 1
ATOM 5074 O O . TYR B 1 187 ? -16.422 19.234 8.484 1 93.56 187 TYR B O 1
ATOM 5082 N N . SER B 1 188 ? -15.438 18.594 6.52 1 96.69 188 SER B N 1
ATOM 5083 C CA . SER B 1 188 ? -15.703 17.172 6.664 1 96.69 188 SER B CA 1
ATOM 5084 C C . SER B 1 188 ? -14.578 16.328 6.062 1 96.69 188 SER B C 1
ATOM 5086 O O . SER B 1 188 ? -14.367 16.344 4.848 1 96.69 188 SER B O 1
ATOM 5088 N N . GLY B 1 189 ? -13.883 15.523 6.949 1 96.94 189 GLY B N 1
ATOM 5089 C CA . GLY B 1 189 ? -12.852 14.617 6.465 1 96.94 189 GLY B CA 1
ATOM 5090 C C . GLY B 1 189 ? -13.383 13.57 5.5 1 96.94 189 GLY B C 1
ATOM 5091 O O . GLY B 1 189 ? -12.656 13.102 4.621 1 96.94 189 GLY B O 1
ATOM 5092 N N . ALA B 1 190 ? -14.695 13.227 5.594 1 97.94 190 ALA B N 1
ATOM 5093 C CA . ALA B 1 190 ? -15.32 12.234 4.723 1 97.94 190 AL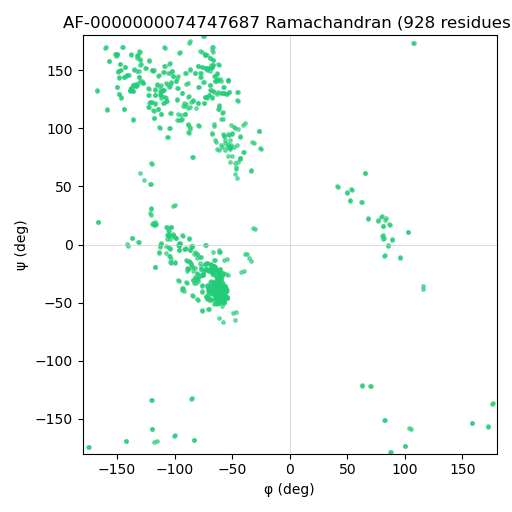A B CA 1
ATOM 5094 C C . ALA B 1 190 ? -15.211 12.648 3.256 1 97.94 190 ALA B C 1
ATOM 5096 O O . ALA B 1 190 ? -15.102 11.789 2.373 1 97.94 190 ALA B O 1
ATOM 5097 N N . ASN B 1 191 ? -15.234 13.945 2.963 1 98.81 191 ASN B N 1
ATOM 5098 C CA . ASN B 1 191 ? -15.062 14.43 1.599 1 98.81 191 ASN B CA 1
ATOM 5099 C C . ASN B 1 191 ? -13.773 13.898 0.974 1 98.81 191 ASN B C 1
ATOM 5101 O O . ASN B 1 191 ? -13.766 13.484 -0.186 1 98.81 191 ASN B O 1
ATOM 5105 N N . TYR B 1 192 ? -12.773 13.852 1.758 1 98.81 192 TYR B N 1
ATOM 5106 C CA . TYR B 1 192 ? -11.469 13.508 1.212 1 98.81 192 TYR B CA 1
ATOM 5107 C C . TYR B 1 192 ? -11.25 12 1.225 1 98.81 192 TYR B C 1
ATOM 5109 O O . TYR B 1 192 ? -10.391 11.484 0.513 1 98.81 192 TYR B O 1
ATOM 5117 N N . VAL B 1 193 ? -11.969 11.242 2.053 1 98.75 193 VAL B N 1
ATOM 5118 C CA . VAL B 1 193 ? -12.031 9.789 1.879 1 98.75 193 VAL B CA 1
ATOM 5119 C C . VAL B 1 193 ? -12.711 9.461 0.554 1 98.75 193 VAL B C 1
ATOM 5121 O O . VAL B 1 193 ? -12.219 8.625 -0.21 1 98.75 193 VAL B O 1
ATOM 5124 N N . LEU B 1 194 ? -13.828 10.156 0.265 1 98.94 194 LEU B N 1
ATOM 5125 C CA . LEU B 1 194 ? -14.555 9.961 -0.986 1 98.94 194 LEU B CA 1
ATOM 5126 C C . LEU B 1 194 ? -13.68 10.32 -2.182 1 98.94 194 LEU B C 1
ATOM 5128 O O . LEU B 1 194 ? -13.703 9.641 -3.205 1 98.94 194 LEU B O 1
ATOM 5132 N N . LEU B 1 195 ? -12.898 11.398 -2.07 1 98.94 195 LEU B N 1
ATOM 5133 C CA . LEU B 1 195 ? -11.992 11.758 -3.154 1 98.94 195 LEU B CA 1
ATOM 5134 C C . LEU B 1 195 ? -10.961 10.664 -3.389 1 98.94 195 LEU B C 1
ATOM 5136 O O . LEU B 1 195 ? -10.539 10.438 -4.523 1 98.94 195 LEU B O 1
ATOM 5140 N N . GLY B 1 196 ? -10.508 9.977 -2.301 1 98.81 196 GLY B N 1
ATOM 5141 C CA . GLY B 1 196 ? -9.648 8.812 -2.48 1 98.81 196 GLY B CA 1
ATOM 5142 C C . GLY B 1 196 ? -10.281 7.738 -3.346 1 98.81 196 GLY B C 1
ATOM 5143 O O . GLY B 1 196 ? -9.633 7.207 -4.254 1 98.81 196 GLY B O 1
ATOM 5144 N N . LEU B 1 197 ? -11.555 7.422 -3.049 1 98.75 197 LEU B N 1
ATOM 5145 C CA . LEU B 1 197 ? -12.258 6.418 -3.83 1 98.75 197 LEU B CA 1
ATOM 5146 C C . LEU B 1 197 ? -12.422 6.867 -5.277 1 98.75 197 LEU B C 1
ATOM 5148 O O . LEU B 1 197 ? -12.312 6.059 -6.203 1 98.75 197 LEU B O 1
ATOM 5152 N N . LEU B 1 198 ? -12.719 8.141 -5.434 1 98.75 198 LEU B N 1
ATOM 5153 C CA . LEU B 1 198 ? -12.781 8.719 -6.773 1 98.75 198 LEU B CA 1
ATOM 5154 C C . LEU B 1 198 ? -11.477 8.477 -7.527 1 98.75 198 LEU B C 1
ATOM 5156 O O . LEU B 1 198 ? -11.5 8.07 -8.695 1 98.75 198 LEU B O 1
ATOM 5160 N N . LEU B 1 199 ? -10.344 8.695 -6.926 1 98.44 199 LEU B N 1
ATOM 5161 C CA . LEU B 1 199 ? -9.031 8.516 -7.551 1 98.44 199 LEU B CA 1
ATOM 5162 C C . LEU B 1 199 ? -8.789 7.051 -7.891 1 98.44 199 LEU B C 1
ATOM 5164 O O . LEU B 1 199 ? -8.172 6.742 -8.914 1 98.44 199 LEU B O 1
ATOM 5168 N N . VAL B 1 200 ? -9.242 6.141 -7.004 1 97 200 VAL B N 1
ATOM 5169 C CA . VAL B 1 200 ? -9.148 4.711 -7.285 1 97 200 VAL B CA 1
ATOM 5170 C C . VAL B 1 200 ? -9.844 4.395 -8.609 1 97 200 VAL B C 1
ATOM 5172 O O . VAL B 1 200 ? -9.297 3.678 -9.445 1 97 200 VAL B O 1
ATOM 5175 N N . GLN B 1 201 ? -11 4.957 -8.812 1 96.12 201 GLN B N 1
ATOM 5176 C CA . GLN B 1 201 ? -11.766 4.734 -10.039 1 96.12 201 GLN B CA 1
ATOM 5177 C C . GLN B 1 201 ? -11.07 5.355 -11.242 1 96.12 201 GLN B C 1
ATOM 5179 O O . GLN B 1 201 ? -10.938 4.711 -12.289 1 96.12 201 GLN B O 1
ATOM 5184 N N . VAL B 1 202 ? -10.656 6.562 -11.078 1 95 202 VAL B N 1
ATOM 5185 C CA . VAL B 1 202 ? -10.039 7.32 -12.164 1 95 202 VAL B CA 1
ATOM 5186 C C . VAL B 1 202 ? -8.781 6.609 -12.641 1 95 202 VAL B C 1
ATOM 5188 O O . VAL B 1 202 ? -8.469 6.609 -13.836 1 95 202 VAL B O 1
ATOM 5191 N N . HIS B 1 203 ? -8.086 5.965 -11.75 1 92 203 HIS B N 1
ATOM 5192 C CA . HIS B 1 203 ? -6.82 5.324 -12.102 1 92 203 HIS B CA 1
ATOM 5193 C C . HIS B 1 203 ? -7.023 3.848 -12.414 1 92 203 HIS B C 1
ATOM 5195 O O . HIS B 1 203 ? -6.074 3.15 -12.781 1 92 203 HIS B O 1
ATOM 5201 N N . GLY B 1 204 ? -8.227 3.359 -12.242 1 91 204 GLY B N 1
ATOM 5202 C CA . GLY B 1 204 ? -8.586 2.031 -12.711 1 91 204 GLY B CA 1
ATOM 5203 C C . GLY B 1 204 ? -8.102 0.924 -11.789 1 91 204 GLY B C 1
ATOM 5204 O O . GLY B 1 204 ? -7.914 -0.213 -12.227 1 91 204 GLY B O 1
ATOM 5205 N N . MET B 1 205 ? -7.895 1.22 -10.586 1 91.94 205 MET B N 1
ATOM 5206 C CA . MET B 1 205 ? -7.422 0.236 -9.617 1 91.94 205 MET B CA 1
ATOM 5207 C C . MET B 1 205 ? -8.586 -0.53 -9.008 1 91.94 205 MET B C 1
ATOM 5209 O O . MET B 1 205 ? -9.68 0.014 -8.859 1 91.94 205 MET B O 1
ATOM 5213 N N . TRP B 1 206 ? -8.352 -1.77 -8.609 1 89.94 206 TRP B N 1
ATOM 5214 C CA . TRP B 1 206 ? -9.367 -2.545 -7.902 1 89.94 206 TRP B CA 1
ATOM 5215 C C . TRP B 1 206 ? -9.492 -2.09 -6.453 1 89.94 206 TRP B C 1
ATOM 5217 O O . TRP B 1 206 ? -10.539 -1.567 -6.047 1 89.94 206 TRP B O 1
ATOM 5227 N N . SER B 1 207 ? -8.359 -2.15 -5.758 1 92.69 207 SER B N 1
ATOM 5228 C CA . SER B 1 207 ? -8.352 -1.946 -4.312 1 92.69 207 SER B CA 1
ATOM 5229 C C . SER B 1 207 ? -7.949 -0.521 -3.955 1 92.69 207 SER B C 1
ATOM 5231 O O . SER B 1 207 ? -7.051 0.049 -4.582 1 92.69 207 SER B O 1
ATOM 5233 N N . TRP B 1 208 ? -8.656 0.036 -2.896 1 96.31 208 TRP B N 1
ATOM 5234 C CA . TRP B 1 208 ? -8.219 1.331 -2.385 1 96.31 208 TRP B CA 1
ATOM 5235 C C . TRP B 1 208 ? -6.793 1.256 -1.854 1 96.31 208 TRP B C 1
ATOM 5237 O O . TRP B 1 208 ? -6.055 2.242 -1.9 1 96.31 208 TRP B O 1
ATOM 5247 N N . GLN B 1 209 ? -6.336 0.115 -1.488 1 95.62 209 GLN B N 1
ATOM 5248 C CA . GLN B 1 209 ? -5.023 -0.105 -0.896 1 95.62 209 GLN B CA 1
ATOM 5249 C C . GLN B 1 209 ? -3.92 0.014 -1.943 1 95.62 209 GLN B C 1
ATOM 5251 O O . GLN B 1 209 ? -2.742 0.136 -1.602 1 95.62 209 GLN B O 1
ATOM 5256 N N . ASP B 1 210 ? -4.285 -0.051 -3.178 1 95.5 210 ASP B N 1
ATOM 5257 C CA . ASP B 1 210 ? -3.291 0.015 -4.242 1 95.5 210 ASP B CA 1
ATOM 5258 C C . ASP B 1 210 ? -3.076 1.454 -4.703 1 95.5 210 ASP B C 1
ATOM 5260 O O . ASP B 1 210 ? -2.23 1.717 -5.562 1 95.5 210 ASP B O 1
ATOM 5264 N N . LEU B 1 211 ? -3.846 2.416 -4.168 1 96.62 211 LEU B N 1
ATOM 5265 C CA . LEU B 1 211 ? -3.648 3.805 -4.566 1 96.62 211 LEU B CA 1
ATOM 5266 C C . LEU B 1 211 ? -2.242 4.277 -4.211 1 96.62 211 LEU B C 1
ATOM 5268 O O . LEU B 1 211 ? -1.849 4.242 -3.043 1 96.62 211 LEU B O 1
ATOM 5272 N N . ASP B 1 212 ? -1.464 4.676 -5.172 1 95.69 212 ASP B N 1
ATOM 5273 C CA . ASP B 1 212 ? -0.12 5.207 -4.965 1 95.69 212 ASP B CA 1
ATOM 5274 C C . ASP B 1 212 ? -0.157 6.711 -4.719 1 95.69 212 ASP B C 1
ATOM 5276 O O . ASP B 1 212 ? -0.06 7.504 -5.66 1 95.69 212 ASP B O 1
ATOM 5280 N N . GLN B 1 213 ? -0.145 7.066 -3.555 1 97.38 213 GLN B N 1
ATOM 5281 C CA . GLN B 1 213 ? -0.281 8.477 -3.205 1 97.38 213 GLN B CA 1
ATOM 5282 C C . GLN B 1 213 ? 1.021 9.234 -3.449 1 97.38 213 GLN B C 1
ATOM 5284 O O . GLN B 1 213 ? 1.015 10.453 -3.621 1 97.38 213 GLN B O 1
ATOM 5289 N N . LEU B 1 214 ? 2.193 8.578 -3.508 1 96.94 214 LEU B N 1
ATOM 5290 C CA . LEU B 1 214 ? 3.459 9.234 -3.812 1 96.94 214 LEU B CA 1
ATOM 5291 C C . LEU B 1 214 ? 3.523 9.641 -5.281 1 96.94 214 LEU B C 1
ATOM 5293 O O . LEU B 1 214 ? 4.328 10.492 -5.664 1 96.94 214 LEU B O 1
ATOM 5297 N N . HIS B 1 215 ? 2.592 9.023 -6.055 1 93.62 215 HIS B N 1
ATOM 5298 C CA . HIS B 1 215 ? 2.578 9.297 -7.484 1 93.62 215 HIS B CA 1
ATOM 5299 C C . HIS B 1 215 ? 2.215 10.75 -7.766 1 93.62 215 HIS B C 1
ATOM 5301 O O . HIS B 1 215 ? 2.414 11.242 -8.883 1 93.62 215 HIS B O 1
ATOM 5307 N N . VAL B 1 216 ? 1.714 11.469 -6.781 1 97.19 216 VAL B N 1
ATOM 5308 C CA . VAL B 1 216 ? 1.352 12.875 -6.918 1 97.19 216 VAL B CA 1
ATOM 5309 C C . VAL B 1 216 ? 2.598 13.703 -7.23 1 97.19 216 VAL B C 1
ATOM 5311 O O . VAL B 1 216 ? 2.512 14.75 -7.883 1 97.19 216 VAL B O 1
ATOM 5314 N N . ILE B 1 217 ? 3.797 13.227 -6.766 1 96.94 217 ILE B N 1
ATOM 5315 C CA . ILE B 1 217 ? 5.051 13.953 -6.938 1 96.94 217 ILE B CA 1
ATOM 5316 C C . ILE B 1 217 ? 5.586 13.734 -8.352 1 96.94 217 ILE B C 1
ATOM 5318 O O . ILE B 1 217 ? 5.793 12.594 -8.773 1 96.94 217 ILE B O 1
ATOM 5322 N N . PRO B 1 218 ? 5.77 14.852 -9.062 1 95.56 218 PRO B N 1
ATOM 5323 C CA . PRO B 1 218 ? 6.363 14.688 -10.391 1 95.56 218 PRO B CA 1
ATOM 5324 C C . PRO B 1 218 ? 7.68 13.914 -10.352 1 95.56 218 PRO B C 1
ATOM 5326 O O . PRO B 1 218 ? 8.484 14.094 -9.438 1 95.56 218 PRO B O 1
ATOM 5329 N N . ARG B 1 219 ? 7.867 13.078 -11.352 1 88.38 219 ARG B N 1
ATOM 5330 C CA . ARG B 1 219 ? 8.969 12.125 -11.398 1 88.38 219 ARG B CA 1
ATOM 5331 C C . ARG B 1 219 ? 10.312 12.82 -11.211 1 88.38 219 ARG B C 1
ATOM 5333 O O . ARG B 1 219 ? 11.164 12.344 -10.461 1 88.38 219 ARG B O 1
ATOM 5340 N N . GLU B 1 220 ? 10.516 13.914 -11.875 1 89.5 220 GLU B N 1
ATOM 5341 C CA . GLU B 1 220 ? 11.797 14.617 -11.789 1 89.5 220 GLU B CA 1
ATOM 5342 C C . GLU B 1 220 ? 12.031 15.172 -10.383 1 89.5 220 GLU B C 1
ATOM 5344 O O . GLU B 1 220 ? 13.156 15.148 -9.883 1 89.5 220 GLU B O 1
ATOM 5349 N N . LEU B 1 221 ? 10.961 15.648 -9.766 1 91.94 221 LEU B N 1
ATOM 5350 C CA . LEU B 1 221 ? 11.07 16.109 -8.391 1 91.94 221 LEU B CA 1
ATOM 5351 C C . LEU B 1 221 ? 11.383 14.953 -7.445 1 91.94 221 LEU B C 1
ATOM 5353 O O . LEU B 1 221 ? 12.219 15.086 -6.547 1 91.94 221 LEU B O 1
ATOM 5357 N N . PHE B 1 222 ? 10.734 13.906 -7.73 1 87.38 222 PHE B N 1
ATOM 5358 C CA . PHE B 1 222 ? 10.938 12.727 -6.895 1 87.38 222 PHE B CA 1
ATOM 5359 C C . PHE B 1 222 ? 12.367 12.211 -7.023 1 87.38 222 PHE B C 1
ATOM 5361 O O . PHE B 1 222 ? 12.992 11.844 -6.023 1 87.38 222 PHE B O 1
ATOM 5368 N N . ARG B 1 223 ? 12.898 12.227 -8.148 1 85.69 223 ARG B N 1
ATOM 5369 C CA . ARG B 1 223 ? 14.234 11.727 -8.422 1 85.69 223 ARG B CA 1
ATOM 5370 C C . ARG B 1 223 ? 15.297 12.633 -7.816 1 85.69 223 ARG B C 1
ATOM 5372 O O . ARG B 1 223 ? 16.438 12.211 -7.605 1 85.69 223 ARG B O 1
ATOM 5379 N N . SER B 1 224 ? 14.93 13.844 -7.578 1 89.06 224 SER B N 1
ATOM 5380 C CA . SER B 1 224 ? 15.875 14.789 -6.98 1 89.06 224 SER B CA 1
ATOM 5381 C C . SER B 1 224 ? 16.219 14.391 -5.547 1 89.06 224 SER B C 1
ATOM 5383 O O . SER B 1 224 ? 17.188 14.898 -4.973 1 89.06 224 SER B O 1
ATOM 5385 N N . GLY B 1 225 ? 15.375 13.594 -4.934 1 89.94 225 GLY B N 1
ATOM 5386 C CA . GLY B 1 225 ? 15.617 13.148 -3.57 1 89.94 225 GLY B CA 1
ATOM 5387 C C . GLY B 1 225 ? 15.047 14.086 -2.525 1 89.94 225 GLY B C 1
ATOM 5388 O O . GLY B 1 225 ? 15.188 13.844 -1.324 1 89.94 225 GLY B O 1
ATOM 5389 N N . ARG B 1 226 ? 14.359 15.094 -2.906 1 91.62 226 ARG B N 1
ATOM 5390 C CA . ARG B 1 226 ? 13.93 16.109 -1.951 1 91.62 226 ARG B CA 1
ATOM 5391 C C . ARG B 1 226 ? 12.633 15.703 -1.261 1 91.62 226 ARG B C 1
ATOM 5393 O O . ARG B 1 226 ? 12.07 16.484 -0.49 1 91.62 226 ARG B O 1
ATOM 5400 N N . TYR B 1 227 ? 12.086 14.562 -1.608 1 94.94 227 TYR B N 1
ATOM 5401 C CA . TYR B 1 227 ? 10.898 14.016 -0.955 1 94.94 227 TYR B CA 1
ATOM 5402 C C . TYR B 1 227 ? 11.195 12.648 -0.346 1 94.94 227 TYR B C 1
ATOM 5404 O O . TYR B 1 227 ? 10.297 11.805 -0.24 1 94.94 227 TYR B O 1
ATOM 5412 N N . SER B 1 228 ? 12.391 12.375 0.095 1 91.06 228 SER B N 1
ATOM 5413 C CA . SER B 1 228 ? 12.875 11.039 0.448 1 91.06 228 SER B CA 1
ATOM 5414 C C . SER B 1 228 ? 12.414 10.633 1.842 1 91.06 228 SER B C 1
ATOM 5416 O O . SER B 1 228 ? 12.633 9.5 2.268 1 91.06 228 SER B O 1
ATOM 5418 N N . HIS B 1 229 ? 11.805 11.531 2.607 1 95.88 229 HIS B N 1
ATOM 5419 C CA . HIS B 1 229 ? 11.312 11.227 3.945 1 95.88 229 HIS B CA 1
ATOM 5420 C C . HIS B 1 229 ? 9.812 11.469 4.055 1 95.88 229 HIS B C 1
ATOM 5422 O O . HIS B 1 229 ? 9.352 12.18 4.953 1 95.88 229 HIS B O 1
ATOM 5428 N N . THR B 1 230 ? 9.094 10.898 3.154 1 97.38 230 THR B N 1
ATOM 5429 C CA . THR B 1 230 ? 7.637 10.961 3.086 1 97.38 230 THR B CA 1
ATOM 5430 C C . THR B 1 230 ? 7.055 9.602 2.725 1 97.38 230 THR B C 1
ATOM 5432 O O . THR B 1 230 ? 7.59 8.898 1.861 1 97.38 230 THR B O 1
ATOM 5435 N N . SER B 1 231 ? 6.09 9.188 3.424 1 97.25 231 SER B N 1
ATOM 5436 C CA . SER B 1 231 ? 5.371 7.938 3.193 1 97.25 231 SER B CA 1
ATOM 5437 C C . SER B 1 231 ? 3.881 8.094 3.48 1 97.25 231 SER B C 1
ATOM 5439 O O . SER B 1 231 ? 3.479 9 4.211 1 97.25 231 SER B O 1
ATOM 5441 N N . PHE B 1 232 ? 3.045 7.309 2.838 1 97.81 232 PHE B N 1
ATOM 5442 C CA . PHE B 1 232 ? 1.622 7.203 3.141 1 97.81 232 PHE B CA 1
ATOM 5443 C C . PHE B 1 232 ? 1.292 5.836 3.719 1 97.81 232 PHE B C 1
ATOM 5445 O O . PHE B 1 232 ? 1.393 4.82 3.023 1 97.81 232 PHE B O 1
ATOM 5452 N N . SER B 1 233 ? 0.933 5.84 4.973 1 96.06 233 SER B N 1
ATOM 5453 C CA . SER B 1 233 ? 0.652 4.574 5.648 1 96.06 233 SER B CA 1
ATOM 5454 C C . SER B 1 233 ? -0.663 3.971 5.164 1 96.06 233 SER B C 1
ATOM 5456 O O . SER B 1 233 ? -1.547 4.691 4.695 1 96.06 233 SER B O 1
ATOM 5458 N N . ARG B 1 234 ? -0.729 2.689 5.195 1 94.69 234 ARG B N 1
ATOM 5459 C CA . ARG B 1 234 ? -1.938 1.921 4.918 1 94.69 234 ARG B CA 1
ATOM 5460 C C . ARG B 1 234 ? -2.336 1.071 6.121 1 94.69 234 ARG B C 1
ATOM 5462 O O . ARG B 1 234 ? -2.365 1.562 7.25 1 94.69 234 ARG B O 1
ATOM 5469 N N . LEU B 1 235 ? -2.684 -0.222 5.949 1 94 235 LEU B N 1
ATOM 5470 C CA . LEU B 1 235 ? -3.057 -1.077 7.066 1 94 235 LEU B CA 1
ATOM 5471 C C . LEU B 1 235 ? -1.858 -1.335 7.977 1 94 235 LEU B C 1
ATOM 5473 O O . LEU B 1 235 ? -0.71 -1.244 7.539 1 94 235 LEU B O 1
ATOM 5477 N N . GLY B 1 236 ? -2.186 -1.598 9.289 1 92.5 236 GLY B N 1
ATOM 5478 C CA . GLY B 1 236 ? -1.174 -2.029 10.234 1 92.5 236 GLY B CA 1
ATOM 5479 C C . GLY B 1 236 ? -0.807 -0.958 11.242 1 92.5 236 GLY B C 1
ATOM 5480 O O . GLY B 1 236 ? -1.221 0.196 11.109 1 92.5 236 GLY B O 1
ATOM 5481 N N . ARG B 1 237 ? -0.005 -1.306 12.203 1 92.44 237 ARG B N 1
ATOM 5482 C CA . ARG B 1 237 ? 0.457 -0.417 13.266 1 92.44 237 ARG B CA 1
ATOM 5483 C C . ARG B 1 237 ? 1.59 0.479 12.773 1 92.44 237 ARG B C 1
ATOM 5485 O O . ARG B 1 237 ? 2.354 0.093 11.883 1 92.44 237 ARG B O 1
ATOM 5492 N N . CYS B 1 238 ? 1.684 1.631 13.422 1 93.88 238 CYS B N 1
ATOM 5493 C CA . CYS B 1 238 ? 2.754 2.555 13.055 1 93.88 238 CYS B CA 1
ATOM 5494 C C . CYS B 1 238 ? 4.121 1.909 13.25 1 93.88 238 CYS B C 1
ATOM 5496 O O . CYS B 1 238 ? 5.051 2.174 12.492 1 93.88 238 CYS B O 1
ATOM 5498 N N . ALA B 1 239 ? 4.23 0.991 14.211 1 92.25 239 ALA B N 1
ATOM 5499 C CA . ALA B 1 239 ? 5.496 0.333 14.531 1 92.25 239 ALA B CA 1
ATOM 5500 C C . ALA B 1 239 ? 5.969 -0.542 13.375 1 92.25 239 ALA B C 1
ATOM 5502 O O . ALA B 1 239 ? 7.148 -0.895 13.297 1 92.25 239 ALA B O 1
ATOM 5503 N N . GLN B 1 240 ? 5.07 -0.881 12.484 1 92.81 240 GLN B N 1
ATOM 5504 C CA . GLN B 1 240 ? 5.414 -1.748 11.367 1 92.81 240 GLN B CA 1
ATOM 5505 C C . GLN B 1 240 ? 5.961 -0.939 10.195 1 92.81 240 GLN B C 1
ATOM 5507 O O . GLN B 1 240 ? 6.379 -1.507 9.18 1 92.81 240 GLN B O 1
ATOM 5512 N N . TYR B 1 241 ? 5.965 0.349 10.289 1 93.94 241 TYR B N 1
ATOM 5513 C CA . TYR B 1 241 ? 6.539 1.269 9.32 1 93.94 241 TYR B CA 1
ATOM 5514 C C . TYR B 1 241 ? 7.867 1.829 9.812 1 93.94 241 TYR B C 1
ATOM 5516 O O . TYR B 1 241 ? 7.891 2.775 10.602 1 93.94 241 TYR B O 1
ATOM 5524 N N . PRO B 1 242 ? 8.961 1.28 9.312 1 90.31 242 PRO B N 1
ATOM 5525 C CA . PRO B 1 242 ? 10.266 1.741 9.805 1 90.31 242 PRO B CA 1
ATOM 5526 C C . PRO B 1 242 ? 10.469 3.242 9.609 1 90.31 242 PRO B C 1
ATOM 5528 O O . PRO B 1 242 ? 10.117 3.787 8.562 1 90.31 242 PRO B O 1
ATOM 5531 N N . GLY B 1 243 ? 10.984 3.855 10.68 1 92.88 243 GLY B N 1
ATOM 5532 C CA . GLY B 1 243 ? 11.305 5.273 10.609 1 92.88 243 GLY B CA 1
ATOM 5533 C C . GLY B 1 243 ? 10.203 6.16 11.148 1 92.88 243 GLY B C 1
ATOM 5534 O O . GLY B 1 243 ? 10.398 7.367 11.32 1 92.88 243 GLY B O 1
ATOM 5535 N N . PHE B 1 244 ? 9.023 5.605 11.406 1 96.19 244 PHE B N 1
ATOM 5536 C CA . PHE B 1 244 ? 7.918 6.391 11.945 1 96.19 244 PHE B CA 1
ATOM 5537 C C . PHE B 1 244 ? 8.195 6.805 13.383 1 96.19 244 PHE B C 1
ATOM 5539 O O . PHE B 1 244 ? 8.711 6.012 14.18 1 96.19 244 PHE B O 1
ATOM 5546 N N . ALA B 1 245 ? 7.902 8.016 13.688 1 97.62 245 ALA B N 1
ATOM 5547 C CA . ALA B 1 245 ? 8.117 8.57 15.023 1 97.62 245 ALA B CA 1
ATOM 5548 C C . ALA B 1 245 ? 7.047 8.086 15.992 1 97.62 245 ALA B C 1
ATOM 5550 O O . ALA B 1 245 ? 5.941 7.719 15.578 1 97.62 245 ALA B O 1
ATOM 5551 N N . HIS B 1 246 ? 7.426 8.047 17.266 1 96.56 246 HIS B N 1
ATOM 5552 C CA . HIS B 1 246 ? 6.438 7.906 18.328 1 96.56 246 HIS B CA 1
ATOM 5553 C C . HIS B 1 246 ? 5.492 9.102 18.359 1 96.56 246 HIS B C 1
ATOM 5555 O O . HIS B 1 246 ? 5.887 10.219 18.016 1 96.56 246 HIS B O 1
ATOM 5561 N N . GLN B 1 247 ? 4.25 8.867 18.734 1 95.94 247 GLN B N 1
ATOM 5562 C CA . GLN B 1 247 ? 3.217 9.875 18.938 1 95.94 247 GLN B CA 1
ATOM 5563 C C . GLN B 1 247 ? 2.535 9.688 20.297 1 95.94 247 GLN B C 1
ATOM 5565 O O . GLN B 1 247 ? 2.234 8.562 20.688 1 95.94 247 GLN B O 1
ATOM 5570 N N . TYR B 1 248 ? 2.258 10.734 20.938 1 95.25 248 TYR B N 1
ATOM 5571 C CA . TYR B 1 248 ? 1.701 10.617 22.281 1 95.25 248 TYR B CA 1
ATOM 5572 C C . TYR B 1 248 ? 0.356 11.328 22.375 1 95.25 248 TYR B C 1
ATOM 5574 O O . TYR B 1 248 ? 0.27 12.539 22.156 1 95.25 248 TYR B O 1
ATOM 5582 N N . ALA B 1 249 ? -0.662 10.547 22.672 1 92.88 249 ALA B N 1
ATOM 5583 C CA . ALA B 1 249 ? -2.01 11.062 22.891 1 92.88 249 ALA B CA 1
ATOM 5584 C C . ALA B 1 249 ? -2.297 11.234 24.391 1 92.88 249 ALA B C 1
ATOM 5586 O O . ALA B 1 249 ? -1.822 10.453 25.203 1 92.88 249 ALA B O 1
ATOM 5587 N N . TRP B 1 250 ? -3.008 12.258 24.656 1 91.06 250 TRP B N 1
ATOM 5588 C CA . TRP B 1 250 ? -3.475 12.469 26.016 1 91.06 250 TRP B CA 1
ATOM 5589 C C . TRP B 1 250 ? -4.785 11.734 26.266 1 91.06 250 TRP B C 1
ATOM 5591 O O . TRP B 1 250 ? -5.773 11.961 25.562 1 91.06 250 TRP B O 1
ATOM 5601 N N . LYS B 1 251 ? -4.766 10.812 27.188 1 88.19 251 LYS B N 1
ATOM 5602 C CA . LYS B 1 251 ? -6 10.133 27.578 1 88.19 251 LYS B CA 1
ATOM 5603 C C . LYS B 1 251 ? -6.766 10.93 28.625 1 88.19 251 LYS B C 1
ATOM 5605 O O . LYS B 1 251 ? -6.867 10.516 29.781 1 88.19 251 LYS B O 1
ATOM 5610 N N . TYR B 1 252 ? -7.375 11.945 28.172 1 85 252 TYR B N 1
ATOM 5611 C CA . TYR B 1 252 ? -8 12.938 29.031 1 85 252 TYR B CA 1
ATOM 5612 C C . TYR B 1 252 ? -9.094 12.312 29.891 1 85 252 TYR B C 1
ATOM 5614 O O . TYR B 1 252 ? -9.383 12.789 30.984 1 85 252 TYR B O 1
ATOM 5622 N N . TRP B 1 253 ? -9.711 11.203 29.453 1 81.06 253 TRP B N 1
ATOM 5623 C CA . TRP B 1 253 ? -10.797 10.555 30.172 1 81.06 253 TRP B CA 1
ATOM 5624 C C . TRP B 1 253 ? -10.258 9.742 31.344 1 81.06 253 TRP B C 1
ATOM 5626 O O . TRP B 1 253 ? -11.023 9.312 32.219 1 81.06 253 TRP B O 1
ATOM 5636 N N . MET B 1 254 ? -9.016 9.594 31.359 1 77.69 254 MET B N 1
ATOM 5637 C CA . MET B 1 254 ? -8.383 8.867 32.469 1 77.69 254 MET B CA 1
ATOM 5638 C C . MET B 1 254 ? -7.699 9.828 33.438 1 77.69 254 MET B C 1
ATOM 5640 O O . MET B 1 254 ? -7.051 9.398 34.375 1 77.69 254 MET B O 1
ATOM 5644 N N . ALA B 1 255 ? -7.754 11.078 33.062 1 73.44 255 ALA B N 1
ATOM 5645 C CA . ALA B 1 255 ? -7.133 12.078 33.938 1 73.44 255 ALA B CA 1
ATOM 5646 C C . ALA B 1 255 ? -7.895 12.203 35.25 1 73.44 255 ALA B C 1
ATOM 5648 O O . ALA B 1 255 ? -9.055 12.625 35.25 1 73.44 255 ALA B O 1
ATOM 5649 N N . GLU B 1 256 ? -7.434 11.5 36.281 1 76 256 GLU B N 1
ATOM 5650 C CA . GLU B 1 256 ? -8.047 11.523 37.594 1 76 256 GLU B CA 1
ATOM 5651 C C . GLU B 1 256 ? -7.004 11.719 38.688 1 76 256 GLU B C 1
ATOM 5653 O O . GLU B 1 256 ? -5.863 11.273 38.562 1 76 256 GLU B O 1
ATOM 5658 N N . ASN B 1 257 ? -7.488 12.383 39.75 1 75.19 257 ASN B N 1
ATOM 5659 C CA . ASN B 1 257 ? -6.762 12.477 41.031 1 75.19 257 ASN B CA 1
ATOM 5660 C C . ASN B 1 257 ? -5.336 12.977 40.812 1 75.19 257 ASN B C 1
ATOM 5662 O O . ASN B 1 257 ? -4.387 12.398 41.344 1 75.19 257 ASN B O 1
ATOM 5666 N N . GLY B 1 258 ? -5.227 13.914 39.875 1 81.5 258 GLY B N 1
ATOM 5667 C CA . GLY B 1 258 ? -3.902 14.508 39.75 1 81.5 258 GLY B CA 1
ATOM 5668 C C . GLY B 1 258 ? -2.975 13.727 38.844 1 81.5 258 GLY B C 1
ATOM 5669 O O . GLY B 1 258 ? -1.753 13.789 39 1 81.5 258 GLY B O 1
ATOM 5670 N N . THR B 1 259 ? -3.486 12.898 38.062 1 89.12 259 THR B N 1
ATOM 5671 C CA . THR B 1 259 ? -2.666 12.133 37.125 1 89.12 259 THR B CA 1
ATOM 5672 C C . THR B 1 259 ? -3.035 12.469 35.688 1 89.12 259 THR B C 1
ATOM 5674 O O . THR B 1 259 ? -4.215 12.57 35.344 1 89.12 259 THR B O 1
ATOM 5677 N N . GLN B 1 260 ? -1.96 12.688 34.938 1 90.69 260 GLN B N 1
ATOM 5678 C CA . GLN B 1 260 ? -2.104 12.805 33.5 1 90.69 260 GLN B CA 1
ATOM 5679 C C . GLN B 1 260 ? -1.562 11.57 32.781 1 90.69 260 GLN B C 1
ATOM 5681 O O . GLN B 1 260 ? -0.402 11.195 32.969 1 90.69 260 GLN B O 1
ATOM 5686 N N . VAL B 1 261 ? -2.482 10.953 31.969 1 91.31 261 VAL B N 1
ATOM 5687 C CA . VAL B 1 261 ? -2.082 9.719 31.297 1 91.31 261 VAL B CA 1
ATOM 5688 C C . VAL B 1 261 ? -1.87 9.969 29.812 1 91.31 261 VAL B C 1
ATOM 5690 O O . VAL B 1 261 ? -2.742 10.523 29.141 1 91.31 261 VAL B O 1
ATOM 5693 N N . PHE B 1 262 ? -0.688 9.586 29.359 1 92.56 262 PHE B N 1
ATOM 5694 C CA . PHE B 1 262 ? -0.338 9.688 27.953 1 92.56 262 PHE B CA 1
ATOM 5695 C C . PHE B 1 262 ? -0.127 8.305 27.344 1 92.56 262 PHE B C 1
ATOM 5697 O O . PHE B 1 262 ? 0.452 7.422 27.984 1 92.56 262 PHE B O 1
ATOM 5704 N N . GLU B 1 263 ? -0.64 8.109 26.141 1 92.19 263 GLU B N 1
ATOM 5705 C CA . GLU B 1 263 ? -0.455 6.844 25.438 1 92.19 263 GLU B CA 1
ATOM 5706 C C . GLU B 1 263 ? 0.423 7.023 24.203 1 92.19 263 GLU B C 1
ATOM 5708 O O . GLU B 1 263 ? 0.205 7.941 23.406 1 92.19 263 GLU B O 1
ATOM 5713 N N . ASP B 1 264 ? 1.451 6.172 24.109 1 94 264 ASP B N 1
ATOM 5714 C CA . ASP B 1 264 ? 2.221 6.086 22.875 1 94 264 ASP B CA 1
ATOM 5715 C C . ASP B 1 264 ? 1.435 5.352 21.781 1 94 264 ASP B C 1
ATOM 5717 O O . ASP B 1 264 ? 1.102 4.176 21.938 1 94 264 ASP B O 1
ATOM 5721 N N . LEU B 1 265 ? 1.232 5.996 20.703 1 93.62 265 LEU B N 1
ATOM 5722 C CA . LEU B 1 265 ? 0.359 5.461 19.672 1 93.62 265 LEU B CA 1
ATOM 5723 C C . LEU B 1 265 ? 1.16 4.676 18.641 1 93.62 265 LEU B C 1
ATOM 5725 O O . LEU B 1 265 ? 0.619 4.262 17.609 1 93.62 265 LEU B O 1
ATOM 5729 N N . LEU B 1 266 ? 2.439 4.43 18.844 1 93.75 266 LEU B N 1
ATOM 5730 C CA . LEU B 1 266 ? 3.287 3.723 17.891 1 93.75 266 LEU B CA 1
ATOM 5731 C C . LEU B 1 266 ? 2.736 2.332 17.594 1 93.75 266 LEU B C 1
ATOM 5733 O O . LEU B 1 266 ? 2.938 1.795 16.5 1 93.75 266 LEU B O 1
ATOM 5737 N N . TYR B 1 267 ? 1.984 1.771 18.484 1 90.31 267 TYR B N 1
ATOM 5738 C CA . TYR B 1 267 ? 1.511 0.4 18.328 1 90.31 267 TYR B CA 1
ATOM 5739 C C . TYR B 1 267 ? 0.037 0.375 17.938 1 90.31 267 TYR B C 1
ATOM 5741 O O . TYR B 1 267 ? -0.601 -0.68 17.969 1 90.31 267 TYR B O 1
ATOM 5749 N N . ASP B 1 268 ? -0.526 1.483 17.641 1 90.06 268 ASP B N 1
ATOM 5750 C CA . ASP B 1 268 ? -1.881 1.595 17.109 1 90.06 268 ASP B CA 1
ATOM 5751 C C . ASP B 1 268 ? -1.865 1.69 15.586 1 90.06 268 ASP B C 1
ATOM 5753 O O . ASP B 1 268 ? -0.807 1.876 14.977 1 90.06 268 ASP B O 1
ATOM 5757 N N . SER B 1 269 ? -3.074 1.466 15.008 1 91.5 269 SER B N 1
ATOM 5758 C CA . SER B 1 269 ? -3.195 1.552 13.555 1 91.5 269 SER B CA 1
ATOM 5759 C C . SER B 1 269 ? -2.662 2.883 13.031 1 91.5 269 SER B C 1
ATOM 5761 O O . SER B 1 269 ? -2.91 3.932 13.633 1 91.5 269 SER B O 1
ATOM 5763 N N . CYS B 1 270 ? -1.981 2.771 11.867 1 93 270 CYS B N 1
ATOM 5764 C CA . CYS B 1 270 ? -1.399 3.973 11.281 1 93 270 CYS B CA 1
ATOM 5765 C C . CYS B 1 270 ? -2.193 4.418 10.062 1 93 270 CYS B C 1
ATOM 5767 O O . CYS B 1 270 ? -1.753 5.297 9.312 1 93 270 CYS B O 1
ATOM 5769 N N . LEU B 1 271 ? -3.33 3.844 9.773 1 93.81 271 LEU B N 1
ATOM 5770 C CA . LEU B 1 271 ? -4.125 4.117 8.586 1 93.81 271 LEU B CA 1
ATOM 5771 C C . LEU B 1 271 ? -4.719 5.52 8.633 1 93.81 271 LEU B C 1
ATOM 5773 O O . LEU B 1 271 ? -4.84 6.184 7.605 1 93.81 271 LEU B O 1
ATOM 5777 N N . ASN B 1 272 ? -5.113 6.012 9.797 1 90.88 272 ASN B N 1
ATOM 5778 C CA . ASN B 1 272 ? -5.5 7.379 10.117 1 90.88 272 ASN B CA 1
ATOM 5779 C C . ASN B 1 272 ? -6.367 7.988 9.023 1 90.88 272 ASN B C 1
ATOM 5781 O O . ASN B 1 272 ? -6.051 9.055 8.492 1 90.88 272 ASN B O 1
ATOM 5785 N N . GLY B 1 273 ? -7.398 7.27 8.609 1 93.62 273 GLY B N 1
ATOM 5786 C CA . GLY B 1 273 ? -8.414 7.82 7.723 1 93.62 273 GLY B CA 1
ATOM 5787 C C . GLY B 1 273 ? -7.996 7.809 6.266 1 93.62 273 GLY B C 1
ATOM 5788 O O . GLY B 1 273 ? -8.672 8.398 5.418 1 93.62 273 GLY B O 1
ATOM 5789 N N . TRP B 1 274 ? -6.82 7.215 5.926 1 97.19 274 TRP B N 1
ATOM 5790 C CA . TRP B 1 274 ? -6.391 7.027 4.543 1 97.19 274 TRP B CA 1
ATOM 5791 C C . TRP B 1 274 ? -6.199 8.375 3.846 1 97.19 274 TRP B C 1
ATOM 5793 O O . TRP B 1 274 ? -5.41 9.203 4.297 1 97.19 274 TRP B O 1
ATOM 5803 N N . THR B 1 275 ? -6.832 8.75 2.766 1 98.69 275 THR B N 1
ATOM 5804 C CA . THR B 1 275 ? -6.555 9.875 1.88 1 98.69 275 THR B CA 1
ATOM 5805 C C . THR B 1 275 ? -6.934 11.195 2.547 1 98.69 275 THR B C 1
ATOM 5807 O O . THR B 1 275 ? -6.715 12.273 1.981 1 98.69 275 THR B O 1
ATOM 5810 N N . MET B 1 276 ? -7.434 11.148 3.75 1 98 276 MET B N 1
ATOM 5811 C CA . MET B 1 276 ? -7.684 12.406 4.445 1 98 276 MET B CA 1
ATOM 5812 C C . MET B 1 276 ? -6.629 12.656 5.516 1 98 276 MET B C 1
ATOM 5814 O O . MET B 1 276 ? -6.543 13.758 6.066 1 98 276 MET B O 1
ATOM 5818 N N . GLY B 1 277 ? -5.75 11.562 5.793 1 97.69 277 GLY B N 1
ATOM 5819 C CA . GLY B 1 277 ? -4.926 11.859 6.949 1 97.69 277 GLY B CA 1
ATOM 5820 C C . GLY B 1 277 ? -3.758 10.906 7.121 1 97.69 277 GLY B C 1
ATOM 5821 O O . GLY B 1 277 ? -3.137 10.859 8.18 1 97.69 277 GLY B O 1
ATOM 5822 N N . ASN B 1 278 ? -3.283 10.133 6.125 1 97.75 278 ASN B N 1
ATOM 5823 C CA . ASN B 1 278 ? -2.395 9 6.367 1 97.75 278 ASN B CA 1
ATOM 5824 C C . ASN B 1 278 ? -0.949 9.336 6.016 1 97.75 278 ASN B C 1
ATOM 5826 O O . ASN B 1 278 ? -0.105 8.445 5.918 1 97.75 278 ASN B O 1
ATOM 5830 N N . ILE B 1 279 ? -0.592 10.586 5.852 1 98.31 279 ILE B N 1
ATOM 5831 C CA . ILE B 1 279 ? 0.788 10.922 5.52 1 98.31 279 ILE B CA 1
ATOM 5832 C C . ILE B 1 279 ? 1.653 10.859 6.773 1 98.31 279 ILE B C 1
ATOM 5834 O O . ILE B 1 279 ? 1.219 11.266 7.855 1 98.31 279 ILE B O 1
ATOM 5838 N N . ALA B 1 280 ? 2.793 10.281 6.703 1 98.25 280 ALA B N 1
ATOM 5839 C CA . ALA B 1 280 ? 3.908 10.445 7.633 1 98.25 280 ALA B CA 1
ATOM 5840 C C . ALA B 1 280 ? 5.121 11.047 6.93 1 98.25 280 ALA B C 1
ATOM 5842 O O . ALA B 1 280 ? 5.523 10.578 5.863 1 98.25 280 ALA B O 1
ATOM 5843 N N . SER B 1 281 ? 5.656 12.094 7.5 1 98.25 281 SER B N 1
ATOM 5844 C CA . SER B 1 281 ? 6.695 12.82 6.777 1 98.25 281 SER B CA 1
ATOM 5845 C C . SER B 1 281 ? 7.586 13.609 7.73 1 98.25 281 SER B C 1
ATOM 5847 O O . SER B 1 281 ? 7.207 13.859 8.875 1 98.25 281 SER B O 1
ATOM 5849 N N . SER B 1 282 ? 8.789 13.898 7.227 1 98.06 282 SER B N 1
ATOM 5850 C CA . SER B 1 282 ? 9.562 14.953 7.883 1 98.06 282 SER B CA 1
ATOM 5851 C C . SER B 1 282 ? 8.953 16.328 7.621 1 98.06 282 SER B C 1
ATOM 5853 O O . SER B 1 282 ? 8.289 16.531 6.602 1 98.06 282 SER B O 1
ATOM 5855 N N . ALA B 1 283 ? 9.18 17.219 8.57 1 98.5 283 ALA B N 1
ATOM 5856 C CA . ALA B 1 283 ? 8.664 18.562 8.414 1 98.5 283 ALA B CA 1
ATOM 5857 C C . ALA B 1 283 ? 9.258 19.25 7.18 1 98.5 283 ALA B C 1
ATOM 5859 O O . ALA B 1 283 ? 8.57 19.984 6.48 1 98.5 283 ALA B O 1
ATOM 5860 N N . VAL B 1 284 ? 10.484 18.953 6.898 1 98.56 284 VAL B N 1
ATOM 5861 C CA . VAL B 1 284 ? 11.148 19.641 5.793 1 98.56 284 VAL B CA 1
ATOM 5862 C C . VAL B 1 284 ? 10.57 19.172 4.465 1 98.56 284 VAL B C 1
ATOM 5864 O O . VAL B 1 284 ? 10.461 19.938 3.514 1 98.56 284 VAL B O 1
ATOM 5867 N N . ASP B 1 285 ? 10.242 17.891 4.297 1 98.19 285 ASP B N 1
ATOM 5868 C CA . ASP B 1 285 ? 9.609 17.406 3.07 1 98.19 285 ASP B CA 1
ATOM 5869 C C . ASP B 1 285 ? 8.25 18.078 2.865 1 98.19 285 ASP B C 1
ATOM 5871 O O . ASP B 1 285 ? 7.871 18.391 1.734 1 98.19 285 ASP B O 1
ATOM 5875 N N . LEU B 1 286 ? 7.504 18.328 3.945 1 98.5 286 LEU B N 1
ATOM 5876 C CA . LEU B 1 286 ? 6.215 19 3.824 1 98.5 286 LEU B CA 1
ATOM 5877 C C . LEU B 1 286 ? 6.402 20.469 3.457 1 98.5 286 LEU B C 1
ATOM 5879 O O . LEU B 1 286 ? 5.66 21.016 2.633 1 98.5 286 LEU B O 1
ATOM 5883 N N . ALA B 1 287 ? 7.379 21.141 4.102 1 98.44 287 ALA B N 1
ATOM 5884 C CA . ALA B 1 287 ? 7.699 22.5 3.711 1 98.44 287 ALA B CA 1
ATOM 5885 C C . ALA B 1 287 ? 8.07 22.578 2.232 1 98.44 287 ALA B C 1
ATOM 5887 O O . ALA B 1 287 ? 7.668 23.516 1.534 1 98.44 287 ALA B O 1
ATOM 5888 N N . THR B 1 288 ? 8.812 21.594 1.776 1 98.5 288 THR B N 1
ATOM 5889 C CA . THR B 1 288 ? 9.219 21.516 0.376 1 98.5 288 THR B CA 1
ATOM 5890 C C . THR B 1 288 ? 7.996 21.375 -0.53 1 98.5 288 THR B C 1
ATOM 5892 O O . THR B 1 288 ? 7.91 22.047 -1.564 1 98.5 288 THR B O 1
ATOM 5895 N N . PHE B 1 289 ? 7.055 20.547 -0.13 1 98.62 289 PHE B N 1
ATOM 5896 C CA . PHE B 1 289 ? 5.84 20.344 -0.916 1 98.62 289 PHE B CA 1
ATOM 5897 C C . PHE B 1 289 ? 5.109 21.656 -1.131 1 98.62 289 PHE B C 1
ATOM 5899 O O . PHE B 1 289 ? 4.758 22 -2.262 1 98.62 289 PHE B O 1
ATOM 5906 N N . PHE B 1 290 ? 4.914 22.391 -0.091 1 98.12 290 PHE B N 1
ATOM 5907 C CA . PHE B 1 290 ? 4.164 23.625 -0.214 1 98.12 290 PHE B CA 1
ATOM 5908 C C . PHE B 1 290 ? 4.973 24.672 -0.966 1 98.12 290 PHE B C 1
ATOM 5910 O O . PHE B 1 290 ? 4.422 25.438 -1.764 1 98.12 290 PHE B O 1
ATOM 5917 N N . PHE B 1 291 ? 6.262 24.75 -0.715 1 98.25 291 PHE B N 1
ATOM 5918 C CA . PHE B 1 291 ? 7.098 25.672 -1.469 1 98.25 291 PHE B CA 1
ATOM 5919 C C . PHE B 1 291 ? 7.016 25.391 -2.963 1 98.25 291 PHE B C 1
ATOM 5921 O O . PHE B 1 291 ? 6.766 26.297 -3.762 1 98.25 291 PHE B O 1
ATOM 5928 N N . ASP B 1 292 ? 7.184 24.094 -3.312 1 98.31 292 ASP B N 1
ATOM 5929 C CA . ASP B 1 292 ? 7.164 23.703 -4.719 1 98.31 292 ASP B CA 1
ATOM 5930 C C . ASP B 1 292 ? 5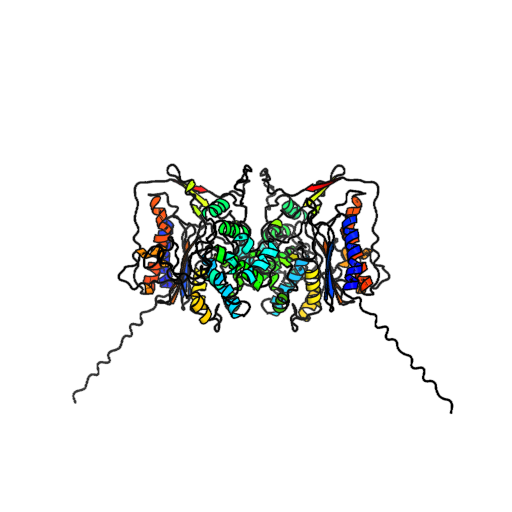.785 23.922 -5.332 1 98.31 292 ASP B C 1
ATOM 5932 O O . ASP B 1 292 ? 5.672 24.344 -6.484 1 98.31 292 ASP B O 1
ATOM 5936 N N . LEU B 1 293 ? 4.715 23.594 -4.59 1 98.38 293 LEU B N 1
ATOM 5937 C CA . LEU B 1 293 ? 3.354 23.75 -5.086 1 98.38 293 LEU B CA 1
ATOM 5938 C C . LEU B 1 293 ? 3.088 25.188 -5.512 1 98.38 293 LEU B C 1
ATOM 5940 O O . LEU B 1 293 ? 2.447 25.438 -6.535 1 98.38 293 LEU B O 1
ATOM 5944 N N . PHE B 1 294 ? 3.662 26.156 -4.797 1 97.5 294 PHE B N 1
ATOM 5945 C CA . PHE B 1 294 ? 3.297 27.547 -5.008 1 97.5 294 PHE B CA 1
ATOM 5946 C C . PHE B 1 294 ? 4.32 28.25 -5.895 1 97.5 294 PHE B C 1
ATOM 5948 O O . PHE B 1 294 ? 4.051 29.312 -6.441 1 97.5 294 PHE B O 1
ATOM 5955 N N . THR B 1 295 ? 5.512 27.641 -6.074 1 97.75 295 THR B N 1
ATOM 5956 C CA . THR B 1 295 ? 6.547 28.406 -6.766 1 97.75 295 THR B CA 1
ATOM 5957 C C . THR B 1 295 ? 6.938 27.719 -8.078 1 97.75 295 THR B C 1
ATOM 5959 O O . THR B 1 295 ? 7.574 28.328 -8.93 1 97.75 295 THR B O 1
ATOM 5962 N N . LEU B 1 296 ? 6.633 26.438 -8.203 1 97.38 296 LEU B N 1
ATOM 5963 C CA . LEU B 1 296 ? 7.02 25.688 -9.391 1 97.38 296 LEU B CA 1
ATOM 5964 C C . LEU B 1 296 ? 5.797 25.266 -10.195 1 97.38 296 LEU B C 1
ATOM 5966 O O . LEU B 1 296 ? 5.18 24.234 -9.922 1 97.38 296 LEU B O 1
ATOM 5970 N N . PRO B 1 297 ? 5.496 26.016 -11.305 1 96.5 297 PRO B N 1
ATOM 5971 C CA . PRO B 1 297 ? 4.355 25.625 -12.133 1 96.5 297 PRO B CA 1
ATOM 5972 C C . PRO B 1 297 ? 4.602 24.312 -12.883 1 96.5 297 PRO B C 1
ATOM 5974 O O . PRO B 1 297 ? 5.754 23.906 -13.062 1 96.5 297 PRO B O 1
ATOM 5977 N N . LYS B 1 298 ? 3.555 23.719 -13.289 1 96.81 298 LYS B N 1
ATOM 5978 C CA . LYS B 1 298 ? 3.619 22.406 -13.945 1 96.81 298 LYS B CA 1
ATOM 5979 C C . LYS B 1 298 ? 4.559 22.438 -15.141 1 96.81 298 LYS B C 1
ATOM 5981 O O . LYS B 1 298 ? 5.32 21.5 -15.367 1 96.81 298 LYS B O 1
ATOM 5986 N N . GLU B 1 299 ? 4.551 23.484 -15.922 1 93.94 299 GLU B N 1
ATOM 5987 C CA . GLU B 1 299 ? 5.371 23.625 -17.125 1 93.94 299 GLU B CA 1
ATOM 5988 C C . GLU B 1 299 ? 6.859 23.594 -16.781 1 93.94 299 GLU B C 1
ATOM 5990 O O . GLU B 1 299 ? 7.691 23.312 -17.641 1 93.94 299 GLU B O 1
ATOM 5995 N N . GLN B 1 300 ? 7.172 23.906 -15.586 1 95.25 300 GLN B N 1
ATOM 5996 C CA . GLN B 1 300 ? 8.562 23.906 -15.141 1 95.25 300 GLN B CA 1
ATOM 5997 C C . GLN B 1 300 ? 8.859 22.688 -14.266 1 95.25 300 GLN B C 1
ATOM 5999 O O . GLN B 1 300 ? 9.852 22.672 -13.531 1 95.25 300 GLN B O 1
ATOM 6004 N N . GLY B 1 301 ? 7.961 21.797 -14.273 1 95.69 301 GLY B N 1
ATOM 6005 C CA . GLY B 1 301 ? 8.203 20.547 -13.578 1 95.69 301 GLY B CA 1
ATOM 6006 C C . GLY B 1 301 ? 7.488 20.453 -12.242 1 95.69 301 GLY B C 1
ATOM 6007 O O . GLY B 1 301 ? 7.762 19.547 -11.453 1 95.69 301 GLY B O 1
ATOM 6008 N N . GLY B 1 302 ? 6.59 21.391 -11.984 1 97.62 302 GLY B N 1
ATOM 6009 C CA . GLY B 1 302 ? 5.852 21.375 -10.734 1 97.62 302 GLY B CA 1
ATOM 6010 C C . GLY B 1 302 ? 4.648 20.453 -10.758 1 97.62 302 GLY B C 1
ATOM 6011 O O . GLY B 1 302 ? 4.527 19.609 -11.641 1 97.62 302 GLY B O 1
ATOM 6012 N N . PHE B 1 303 ? 3.793 20.578 -9.742 1 98.19 303 PHE B N 1
ATOM 6013 C CA . PHE B 1 303 ? 2.727 19.625 -9.484 1 98.19 303 PHE B CA 1
ATOM 6014 C C . PHE B 1 303 ? 1.535 19.875 -10.398 1 98.19 303 PHE B C 1
ATOM 6016 O O . PHE B 1 303 ? 0.961 18.938 -10.961 1 98.19 303 PHE B O 1
ATOM 6023 N N . ILE B 1 304 ? 1.112 21.141 -10.5 1 98.69 304 ILE B N 1
ATOM 6024 C CA . ILE B 1 304 ? -0.097 21.5 -11.242 1 98.69 304 ILE B CA 1
ATOM 6025 C C . ILE B 1 304 ? 0.09 22.859 -11.922 1 98.69 304 ILE B C 1
ATOM 6027 O O . ILE B 1 304 ? 1.076 23.547 -11.672 1 98.69 304 ILE B O 1
ATOM 6031 N N . THR B 1 305 ? -0.844 23.234 -12.805 1 98.5 305 THR B N 1
ATOM 6032 C CA . THR B 1 305 ? -0.785 24.5 -13.516 1 98.5 305 THR B CA 1
ATOM 6033 C C . THR B 1 305 ? -1.128 25.656 -12.586 1 98.5 305 THR B C 1
ATOM 6035 O O . THR B 1 305 ? -1.746 25.453 -11.531 1 98.5 305 THR B O 1
ATOM 6038 N N . THR B 1 306 ? -0.768 26.828 -13.031 1 97.56 306 THR B N 1
ATOM 6039 C CA . THR B 1 306 ? -1.099 28.031 -12.289 1 97.56 306 THR B CA 1
ATOM 6040 C C . THR B 1 306 ? -2.611 28.203 -12.188 1 97.56 306 THR B C 1
ATOM 6042 O O . THR B 1 306 ? -3.119 28.688 -11.172 1 97.56 306 THR B O 1
ATOM 6045 N N . LYS B 1 307 ? -3.281 27.875 -13.219 1 97.62 307 LYS B N 1
ATOM 6046 C CA . LYS B 1 307 ? -4.738 27.969 -13.211 1 97.62 307 LYS B CA 1
ATOM 6047 C C . LYS B 1 307 ? -5.344 27.031 -12.164 1 97.62 307 LYS B C 1
ATOM 6049 O O . LYS B 1 307 ? -6.223 27.438 -11.398 1 97.62 307 LYS B O 1
ATOM 6054 N N . SER B 1 308 ? -4.879 25.766 -12.156 1 98.25 308 SER B N 1
ATOM 6055 C CA . SER B 1 308 ? -5.371 24.812 -11.18 1 98.25 308 SER B CA 1
ATOM 6056 C C . SER B 1 308 ? -5.082 25.266 -9.75 1 98.25 308 SER B C 1
ATOM 6058 O O . SER B 1 308 ? -5.914 25.109 -8.859 1 98.25 308 SER B O 1
ATOM 6060 N N . LEU B 1 309 ? -3.873 25.797 -9.539 1 97.94 309 LEU B N 1
ATOM 6061 C CA . LEU B 1 309 ? -3.535 26.297 -8.219 1 97.94 309 LEU B CA 1
ATOM 6062 C C . LEU B 1 309 ? -4.453 27.453 -7.828 1 97.94 309 LEU B C 1
ATOM 6064 O O . LEU B 1 309 ? -4.871 27.562 -6.672 1 97.94 309 LEU B O 1
ATOM 6068 N N . ALA B 1 310 ? -4.762 28.359 -8.75 1 96.69 310 ALA B N 1
ATOM 6069 C CA . ALA B 1 310 ? -5.699 29.453 -8.492 1 96.69 310 ALA B CA 1
ATOM 6070 C C . ALA B 1 310 ? -7.074 28.906 -8.102 1 96.69 310 ALA B C 1
ATOM 6072 O O . ALA B 1 310 ? -7.719 29.438 -7.195 1 96.69 310 ALA B O 1
ATOM 6073 N N . ASP B 1 311 ? -7.512 27.891 -8.789 1 96.81 311 ASP B N 1
ATOM 6074 C CA . ASP B 1 311 ? -8.773 27.25 -8.445 1 96.81 311 ASP B CA 1
ATOM 6075 C C . ASP B 1 311 ? -8.742 26.703 -7.02 1 96.81 311 ASP B C 1
ATOM 6077 O O . ASP B 1 311 ? -9.711 26.844 -6.277 1 96.81 311 ASP B O 1
ATOM 6081 N N . MET B 1 312 ? -7.648 26.094 -6.652 1 97.44 312 MET B N 1
ATOM 6082 C CA . MET B 1 312 ? -7.512 25.516 -5.316 1 97.44 312 MET B CA 1
ATOM 6083 C C . MET B 1 312 ? -7.551 26.609 -4.254 1 97.44 312 MET B C 1
ATOM 6085 O O . MET B 1 312 ? -8.008 26.375 -3.131 1 97.44 312 MET B O 1
ATOM 6089 N N . GLN B 1 313 ? -7.164 27.828 -4.621 1 94.25 313 GLN B N 1
ATOM 6090 C CA . GLN B 1 313 ? -7.059 28.906 -3.65 1 94.25 313 GLN B CA 1
ATOM 6091 C C . GLN B 1 313 ? -8.375 29.672 -3.533 1 94.25 313 GLN B C 1
ATOM 6093 O O . GLN B 1 313 ? -8.547 30.484 -2.621 1 94.25 313 GLN B O 1
ATOM 6098 N N . ALA B 1 314 ? -9.266 29.438 -4.473 1 92.88 314 ALA B N 1
ATOM 6099 C CA . ALA B 1 314 ? -10.578 30.062 -4.359 1 92.88 314 ALA B CA 1
ATOM 6100 C C . ALA B 1 314 ? -11.344 29.516 -3.158 1 92.88 314 ALA B C 1
ATOM 6102 O O . ALA B 1 314 ? -11.93 28.422 -3.227 1 92.88 314 ALA B O 1
ATOM 6103 N N . SER B 1 315 ? -11.367 30.312 -2.059 1 91.25 315 SER B N 1
ATOM 6104 C CA . SER B 1 315 ? -11.797 29.781 -0.769 1 91.25 315 SER B CA 1
ATOM 6105 C C . SER B 1 315 ? -13.203 30.25 -0.419 1 91.25 315 SER B C 1
ATOM 6107 O O . SER B 1 315 ? -13.695 31.234 -0.975 1 91.25 315 SER B O 1
ATOM 6109 N N . LYS B 1 316 ? -13.773 29.469 0.392 1 90.19 316 LYS B N 1
ATOM 6110 C CA . LYS B 1 316 ? -15.023 29.812 1.065 1 90.19 316 LYS B CA 1
ATOM 6111 C C . LYS B 1 316 ? -14.844 29.844 2.58 1 90.19 316 LYS B C 1
ATOM 6113 O O . LYS B 1 316 ? -14 29.125 3.125 1 90.19 316 LYS B O 1
ATOM 6118 N N . THR B 1 317 ? -15.648 30.719 3.242 1 87.81 317 THR B N 1
ATOM 6119 C CA . THR B 1 317 ? -15.609 30.766 4.699 1 87.81 317 THR B CA 1
ATOM 6120 C C . THR B 1 317 ? -16.281 29.531 5.301 1 87.81 317 THR B C 1
ATOM 6122 O O . THR B 1 317 ? -17.406 29.188 4.941 1 87.81 317 THR B O 1
ATOM 6125 N N . LEU B 1 318 ? -15.523 28.891 6.176 1 87.88 318 LEU B N 1
ATOM 6126 C CA . LEU B 1 318 ? -16.078 27.719 6.867 1 87.88 318 LEU B CA 1
ATOM 6127 C C . LEU B 1 318 ? -17.016 28.156 7.988 1 87.88 318 LEU B C 1
ATOM 6129 O O . LEU B 1 318 ? -16.75 29.156 8.68 1 87.88 318 LEU B O 1
ATOM 6133 N N . GLY B 1 319 ? -18.062 27.391 8.172 1 82 319 GLY B N 1
ATOM 6134 C CA . GLY B 1 319 ? -18.984 27.641 9.266 1 82 319 GLY B CA 1
ATOM 6135 C C . GLY B 1 319 ? -18.578 26.953 10.555 1 82 319 GLY B C 1
ATOM 6136 O O . GLY B 1 319 ? -19.297 27.031 11.562 1 82 319 GLY B O 1
ATOM 6137 N N . ASP B 1 320 ? -17.469 26.328 10.586 1 82.94 320 ASP B N 1
ATOM 6138 C CA . ASP B 1 320 ? -17 25.578 11.742 1 82.94 320 ASP B CA 1
ATOM 6139 C C . ASP B 1 320 ? -16.516 26.5 12.844 1 82.94 320 ASP B C 1
ATOM 6141 O O . ASP B 1 320 ? -15.75 27.438 12.586 1 82.94 320 ASP B O 1
ATOM 6145 N N . THR B 1 321 ? -16.828 26.172 14.07 1 73.88 321 THR B N 1
ATOM 6146 C CA . THR B 1 321 ? -16.484 27.031 15.195 1 73.88 321 THR B CA 1
ATOM 6147 C C . THR B 1 321 ? -15.047 26.812 15.641 1 73.88 321 THR B C 1
ATOM 6149 O O . THR B 1 321 ? -14.453 27.656 16.312 1 73.88 321 THR B O 1
ATOM 6152 N N . TRP B 1 322 ? -14.547 25.688 15.273 1 71.69 322 TRP B N 1
ATOM 6153 C CA . TRP B 1 322 ? -13.195 25.359 15.734 1 71.69 322 TRP B CA 1
ATOM 6154 C C . TRP B 1 322 ? -12.148 26.125 14.938 1 71.69 322 TRP B C 1
ATOM 6156 O O . TRP B 1 322 ? -10.992 26.234 15.359 1 71.69 322 TRP B O 1
ATOM 6166 N N . CYS B 1 323 ? -12.57 26.594 13.836 1 71 323 CYS B N 1
ATOM 6167 C CA . CYS B 1 323 ? -11.594 27.266 12.969 1 71 323 CYS B CA 1
ATOM 6168 C C . CYS B 1 323 ? -11.625 28.766 13.172 1 71 323 CYS B C 1
ATOM 6170 O O . CYS B 1 323 ? -12.617 29.422 12.859 1 71 323 CYS B O 1
ATOM 6172 N N . GLU B 1 324 ? -10.633 29.297 13.797 1 65 324 GLU B N 1
ATOM 6173 C CA . GLU B 1 324 ? -10.57 30.734 14.039 1 65 324 GLU B CA 1
ATOM 6174 C C . GLU B 1 324 ? -9.906 31.453 12.867 1 65 324 GLU B C 1
ATOM 6176 O O . GLU B 1 324 ? -8.906 30.984 12.328 1 65 324 GLU B O 1
ATOM 6181 N N . GLY B 1 325 ? -10.594 32.438 12.359 1 61.59 325 GLY B N 1
ATOM 6182 C CA . GLY B 1 325 ? -10.047 33.281 11.32 1 61.59 325 GLY B CA 1
ATOM 6183 C C . GLY B 1 325 ? -9.867 34.719 11.773 1 61.59 325 GLY B C 1
ATOM 6184 O O . GLY B 1 325 ? -9.852 35 12.977 1 61.59 325 GLY B O 1
ATOM 6185 N N . PRO B 1 326 ? -9.578 3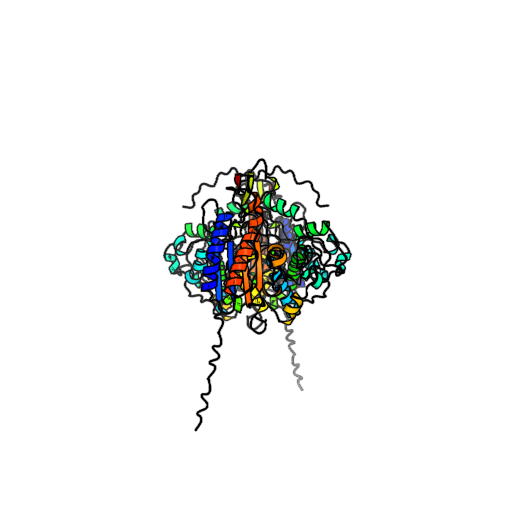5.656 10.875 1 60.78 326 PRO B N 1
ATOM 6186 C CA . PRO B 1 326 ? -9.273 37.062 11.188 1 60.78 326 PRO B CA 1
ATOM 6187 C C . PRO B 1 326 ? -10.375 37.75 12.016 1 60.78 326 PRO B C 1
ATOM 6189 O O . PRO B 1 326 ? -10.094 38.656 12.789 1 60.78 326 PRO B O 1
ATOM 6192 N N . ASN B 1 327 ? -11.555 37.125 11.789 1 63.19 327 ASN B N 1
ATOM 6193 C CA . ASN B 1 327 ? -12.68 37.75 12.484 1 63.19 327 ASN B CA 1
ATOM 6194 C C . ASN B 1 327 ? -13.141 36.906 13.664 1 63.19 327 ASN B C 1
ATOM 6196 O O . ASN B 1 327 ? -14.258 37.094 14.164 1 63.19 327 ASN B O 1
ATOM 6200 N N . GLY B 1 328 ? -12.297 36.062 13.961 1 62.31 328 GLY B N 1
ATOM 6201 C CA . GLY B 1 328 ? -12.602 35.219 15.109 1 62.31 328 GLY B CA 1
ATOM 6202 C C . GLY B 1 328 ? -13.047 33.812 14.727 1 62.31 328 GLY B C 1
ATOM 6203 O O . GLY B 1 328 ? -12.672 33.312 13.672 1 62.31 328 GLY B O 1
ATOM 6204 N N . GLU B 1 329 ? -13.734 33.25 15.688 1 60.72 329 GLU B N 1
ATOM 6205 C CA . GLU B 1 329 ? -14.25 31.875 15.516 1 60.72 329 GLU B CA 1
ATOM 6206 C C . GLU B 1 329 ? -15.133 31.781 14.281 1 60.72 329 GLU B C 1
ATOM 6208 O O . GLU B 1 329 ? -15.969 32.656 14.031 1 60.72 329 GLU B O 1
ATOM 6213 N N . GLY B 1 330 ? -14.781 30.75 13.516 1 60.38 330 GLY B N 1
ATOM 6214 C CA . GLY B 1 330 ? -15.609 30.5 12.352 1 60.38 330 GLY B CA 1
ATOM 6215 C C . GLY B 1 330 ? -15.25 31.359 11.156 1 60.38 330 GLY B C 1
ATOM 6216 O O . GLY B 1 330 ? -16.094 31.594 10.289 1 60.38 330 GLY B O 1
ATOM 6217 N N . SER B 1 331 ? -14.156 31.828 11.141 1 65.88 331 SER B N 1
ATOM 6218 C CA . SER B 1 331 ? -13.852 32.719 10.031 1 65.88 331 SER B CA 1
ATOM 6219 C C . SER B 1 331 ? -12.703 32.188 9.18 1 65.88 331 SER B C 1
ATOM 6221 O O . SER B 1 331 ? -12.102 32.938 8.406 1 65.88 331 SER B O 1
ATOM 6223 N N . CYS B 1 332 ? -12.453 30.906 9.336 1 78.12 332 CYS B N 1
ATOM 6224 C CA . CYS B 1 332 ? -11.406 30.359 8.484 1 78.12 332 CYS B CA 1
ATOM 6225 C C . CYS B 1 332 ? -11.914 30.125 7.066 1 78.12 332 CYS B C 1
ATOM 6227 O O . CYS B 1 332 ? -13.109 29.938 6.855 1 78.12 332 CYS B O 1
ATOM 6229 N N . ALA B 1 333 ? -11.031 30.281 6.172 1 84.69 333 ALA B N 1
ATOM 6230 C CA . ALA B 1 333 ? -11.359 30.094 4.762 1 84.69 333 ALA B CA 1
ATOM 6231 C C . ALA B 1 333 ? -10.703 28.828 4.211 1 84.69 333 ALA B C 1
ATOM 6233 O O . ALA B 1 333 ? -9.555 28.531 4.543 1 84.69 333 ALA B O 1
ATOM 6234 N N . TYR B 1 334 ? -11.484 28.078 3.52 1 92.81 334 TYR B N 1
ATOM 6235 C CA . TYR B 1 334 ? -11.023 26.828 2.932 1 92.81 334 TYR B CA 1
ATOM 6236 C C . TYR B 1 334 ? -11.18 26.844 1.416 1 92.81 334 TYR B C 1
ATOM 6238 O O . TYR B 1 334 ? -12.25 27.172 0.899 1 92.81 334 TYR B O 1
ATOM 6246 N N . GLY B 1 335 ? -10.094 26.641 0.669 1 95.5 335 GLY B N 1
ATOM 6247 C CA . GLY B 1 335 ? -10.156 26.375 -0.76 1 95.5 335 GLY B CA 1
ATOM 6248 C C . GLY B 1 335 ? -10.375 24.906 -1.088 1 95.5 335 GLY B C 1
ATOM 6249 O O . GLY B 1 335 ? -11.289 24.281 -0.56 1 95.5 335 GLY B O 1
ATOM 6250 N N . MET B 1 336 ? -9.555 24.422 -2.021 1 97.75 336 MET B N 1
ATOM 6251 C CA . MET B 1 336 ? -9.547 22.984 -2.307 1 97.75 336 MET B CA 1
ATOM 6252 C C . MET B 1 336 ? -8.297 22.328 -1.743 1 97.75 336 MET B C 1
ATOM 6254 O O . MET B 1 336 ? -7.262 22.281 -2.408 1 97.75 336 MET B O 1
ATOM 6258 N N . GLY B 1 337 ? -8.43 21.844 -0.569 1 97 337 GLY B N 1
ATOM 6259 C CA . GLY B 1 337 ? -7.316 21.188 0.107 1 97 337 GLY B CA 1
ATOM 6260 C C . GLY B 1 337 ? -6.344 22.172 0.733 1 97 337 GLY B C 1
ATOM 6261 O O . GLY B 1 337 ? -5.281 21.766 1.22 1 97 337 GLY B O 1
ATOM 6262 N N . ILE B 1 338 ? -6.668 23.469 0.733 1 94.25 338 ILE B N 1
ATOM 6263 C CA . ILE B 1 338 ? -5.777 24.5 1.242 1 94.25 338 ILE B CA 1
ATOM 6264 C C . ILE B 1 338 ? -6.547 25.422 2.193 1 94.25 338 ILE B C 1
ATOM 6266 O O . ILE B 1 338 ? -7.703 25.766 1.93 1 94.25 338 ILE B O 1
ATOM 6270 N N . LEU B 1 339 ? -5.848 25.734 3.246 1 88.19 339 LEU B N 1
ATOM 6271 C CA . LEU B 1 339 ? -6.332 26.719 4.199 1 88.19 339 LEU B CA 1
ATOM 6272 C C . LEU B 1 339 ? -5.465 27.984 4.164 1 88.19 339 LEU B C 1
ATOM 6274 O O . LEU B 1 339 ? -4.254 27.891 3.957 1 88.19 339 LEU B O 1
ATOM 6278 N N . THR B 1 340 ? -5.922 29.203 3.988 1 70.25 340 THR B N 1
ATOM 6279 C CA . THR B 1 340 ? -5.164 30.453 3.902 1 70.25 340 THR B CA 1
ATOM 6280 C C . THR B 1 340 ? -4.879 31 5.297 1 70.25 340 THR B C 1
ATOM 6282 O O . THR B 1 340 ? -3.904 31.734 5.492 1 70.25 340 THR B O 1
ATOM 6285 N N . ASP B 1 341 ? -5.492 30.734 6.188 1 58.97 341 ASP B N 1
ATOM 6286 C CA . ASP B 1 341 ? -5.234 31.438 7.441 1 58.97 341 ASP B CA 1
ATOM 6287 C C . ASP B 1 341 ? -4.977 30.453 8.578 1 58.97 341 ASP B C 1
ATOM 6289 O O . ASP B 1 341 ? -5.836 30.25 9.438 1 58.97 341 ASP B O 1
ATOM 6293 N N . GLN B 1 342 ? -3.963 29.672 8.18 1 53.88 342 GLN B N 1
ATOM 6294 C CA . GLN B 1 342 ? -3.67 28.656 9.18 1 53.88 342 GLN B CA 1
ATOM 6295 C C . GLN B 1 342 ? -3.244 29.281 10.5 1 53.88 342 GLN B C 1
ATOM 6297 O O . GLN B 1 342 ? -3.314 28.641 11.547 1 53.88 342 GLN B O 1
ATOM 6302 N N . LEU B 1 343 ? -2.539 30.438 10.297 1 47.91 343 LEU B N 1
ATOM 6303 C CA . LEU B 1 343 ? -2.146 31.047 11.57 1 47.91 343 LEU B CA 1
ATOM 6304 C C . LEU B 1 343 ? -3.373 31.422 12.391 1 47.91 343 LEU B C 1
ATOM 6306 O O . LEU B 1 343 ? -3.25 32.062 13.438 1 47.91 343 LEU B O 1
ATOM 6310 N N . GLY B 1 344 ? -4.434 31.219 11.758 1 41.5 344 GLY B N 1
ATOM 6311 C CA . GLY B 1 344 ? -5.637 31.656 12.438 1 41.5 344 GLY B CA 1
ATOM 6312 C C . GLY B 1 344 ? -5.828 31 13.797 1 41.5 344 GLY B C 1
ATOM 6313 O O . GLY B 1 344 ? -6.336 31.625 14.727 1 41.5 344 GLY B O 1
ATOM 6314 N N . GLN B 1 345 ? -6.051 29.719 13.641 1 42.59 345 GLN B N 1
ATOM 6315 C CA . GLN B 1 345 ? -6.574 29.219 14.906 1 42.59 345 GLN B CA 1
ATOM 6316 C C . GLN B 1 345 ? -5.738 29.703 16.078 1 42.59 345 GLN B C 1
ATOM 6318 O O . GLN B 1 345 ? -6.281 30.172 17.078 1 42.59 345 GLN B O 1
ATOM 6323 N N . ASP B 1 346 ? -4.496 29.203 16.016 1 46.03 346 ASP B N 1
ATOM 6324 C CA . ASP B 1 346 ? -3.707 29.25 17.234 1 46.03 346 ASP B CA 1
ATOM 6325 C C . ASP B 1 346 ? -2.922 30.562 17.328 1 46.03 346 ASP B C 1
ATOM 6327 O O . ASP B 1 346 ? -2.521 30.969 18.422 1 46.03 346 ASP B O 1
ATOM 6331 N N . PHE B 1 347 ? -2.75 31.219 16.109 1 48.19 347 PHE B N 1
ATOM 6332 C CA . PHE B 1 347 ? -1.709 32.219 16.188 1 48.19 347 PHE B CA 1
ATOM 6333 C C . PHE B 1 347 ? -2.318 33.625 16.281 1 48.19 347 PHE B C 1
ATOM 6335 O O . PHE B 1 347 ? -1.599 34.625 16.438 1 48.19 347 PHE B O 1
ATOM 6342 N N . TRP B 1 348 ? -3.586 33.688 16.016 1 47.44 348 TRP B N 1
ATOM 6343 C CA . TRP B 1 348 ? -4.113 35.031 15.852 1 47.44 348 TRP B CA 1
ATOM 6344 C C . TRP B 1 348 ? -3.869 35.875 17.109 1 47.44 348 TRP B C 1
ATOM 6346 O O . TRP B 1 348 ? -3.609 37.062 17.031 1 47.44 348 TRP B O 1
ATOM 6356 N N . LEU B 1 349 ? -4.219 35.125 18.078 1 49.97 349 LEU B N 1
ATOM 6357 C CA . LEU B 1 349 ? -4.047 36.031 19.219 1 49.97 349 LEU B CA 1
ATOM 6358 C C . LEU B 1 349 ? -2.621 36.562 19.281 1 49.97 349 LEU B C 1
ATOM 6360 O O . LEU B 1 349 ? -2.326 37.469 20.062 1 49.97 349 LEU B O 1
ATOM 6364 N N . LEU B 1 350 ? -1.882 35.844 18.484 1 52.09 350 LEU B N 1
ATOM 6365 C CA . LEU B 1 350 ? -0.479 36.156 18.734 1 52.09 350 LEU B CA 1
ATOM 6366 C C . LEU B 1 350 ? -0.022 37.312 17.828 1 52.09 350 LEU B C 1
ATOM 6368 O O . LEU B 1 350 ? 1.122 37.75 17.922 1 52.09 350 LEU B O 1
ATOM 6372 N N . GLN B 1 351 ? -1.057 37.688 16.969 1 52.75 351 GLN B N 1
ATOM 6373 C CA . GLN B 1 351 ? -0.61 38.719 16.031 1 52.75 351 GLN B CA 1
ATOM 6374 C C . GLN B 1 351 ? -0.754 40.125 16.656 1 52.75 351 GLN B C 1
ATOM 6376 O O . GLN B 1 351 ? -1.654 40.344 17.453 1 52.75 351 GLN B O 1
ATOM 6381 N N . ASN B 1 352 ? 0.447 40.719 16.656 1 55.84 352 ASN B N 1
ATOM 6382 C CA . ASN B 1 352 ? 0.348 42.156 16.891 1 55.84 352 ASN B CA 1
ATOM 6383 C C . ASN B 1 352 ? -0.666 42.812 15.953 1 55.84 352 ASN B C 1
ATOM 6385 O O . ASN B 1 352 ? -0.484 42.812 14.734 1 55.84 352 ASN B O 1
ATOM 6389 N N . ALA B 1 353 ? -1.777 43.094 16.453 1 54.62 353 ALA B N 1
ATOM 6390 C CA . ALA B 1 353 ? -2.883 43.719 15.719 1 54.62 353 ALA B CA 1
ATOM 6391 C C . ALA B 1 353 ? -2.385 44.844 14.805 1 54.62 353 ALA B C 1
ATOM 6393 O O . ALA B 1 353 ? -3.035 45.188 13.82 1 54.62 353 ALA B O 1
ATOM 6394 N N . SER B 1 354 ? -1.296 45.375 15.125 1 57.06 354 SER B N 1
ATOM 6395 C CA . SER B 1 354 ? -0.847 46.531 14.391 1 57.06 354 SER B CA 1
ATOM 6396 C C . SER B 1 354 ? -0.144 46.156 13.094 1 57.06 354 SER B C 1
ATOM 6398 O O . SER B 1 354 ? 0.098 47 12.234 1 57.06 354 SER B O 1
ATOM 6400 N N . GLU B 1 355 ? 0.038 44.938 12.953 1 63.47 355 GLU B N 1
ATOM 6401 C CA . GLU B 1 355 ? 0.815 44.562 11.773 1 63.47 355 GLU B CA 1
ATOM 6402 C C . GLU B 1 355 ? -0.08 43.969 10.688 1 63.47 355 GLU B C 1
ATOM 6404 O O . GLU B 1 355 ? -1.159 43.438 10.977 1 63.47 355 GLU B O 1
ATOM 6409 N N . ASN B 1 356 ? 0.37 44.25 9.453 1 67.75 356 ASN B N 1
ATOM 6410 C CA . ASN B 1 356 ? -0.312 43.688 8.289 1 67.75 356 ASN B CA 1
ATOM 6411 C C . ASN B 1 356 ? -0.347 42.188 8.336 1 67.75 356 ASN B C 1
ATOM 6413 O O . ASN B 1 356 ? 0.696 41.531 8.266 1 67.75 356 ASN B O 1
ATOM 6417 N N . GLN B 1 357 ? -1.5 41.688 8.461 1 71.75 357 GLN B N 1
ATOM 6418 C CA . GLN B 1 357 ? -1.746 40.25 8.625 1 71.75 357 GLN B CA 1
ATOM 6419 C C . GLN B 1 357 ? -1.274 39.469 7.406 1 71.75 357 GLN B C 1
ATOM 6421 O O . GLN B 1 357 ? -0.918 38.312 7.516 1 71.75 357 GLN B O 1
ATOM 6426 N N . SER B 1 358 ? -1.196 40.125 6.352 1 76 358 SER B N 1
ATOM 6427 C CA . SER B 1 358 ? -0.818 39.438 5.125 1 76 358 SER B CA 1
ATOM 6428 C C . SER B 1 358 ? 0.65 39.031 5.152 1 76 358 SER B C 1
ATOM 6430 O O . SER B 1 358 ? 1.043 38.062 4.488 1 76 358 SER B O 1
ATOM 6432 N N . LYS B 1 359 ? 1.407 39.656 5.918 1 83.56 359 LYS B N 1
ATOM 6433 C CA . LYS B 1 359 ? 2.842 39.406 5.953 1 83.56 359 LYS B CA 1
ATOM 6434 C C . LYS B 1 359 ? 3.133 38.094 6.688 1 83.56 359 LYS B C 1
ATOM 6436 O O . LYS B 1 359 ? 4.152 37.438 6.434 1 83.56 359 LYS B O 1
ATOM 6441 N N . VAL B 1 360 ? 2.242 37.719 7.57 1 83.88 360 VAL B N 1
ATOM 6442 C CA . VAL B 1 360 ? 2.502 36.531 8.391 1 83.88 360 VAL B CA 1
ATOM 6443 C C . VAL B 1 360 ? 1.654 35.375 7.902 1 83.88 360 VAL B C 1
ATOM 6445 O O . VAL B 1 360 ? 1.655 34.312 8.508 1 83.88 360 VAL B O 1
ATOM 6448 N N . SER B 1 361 ? 0.984 35.562 6.789 1 84.19 361 SER B N 1
ATOM 6449 C CA . SER B 1 361 ? 0.084 34.562 6.273 1 84.19 361 SER B CA 1
ATOM 6450 C C . SER B 1 361 ? 0.859 33.344 5.785 1 84.19 361 SER B C 1
ATOM 6452 O O . SER B 1 361 ? 1.918 33.469 5.168 1 84.19 361 SER B O 1
ATOM 6454 N N . VAL B 1 362 ? 0.38 32.188 6.184 1 90.06 362 VAL B N 1
ATOM 6455 C CA . VAL B 1 362 ? 0.853 30.906 5.656 1 90.06 362 VAL B CA 1
ATOM 6456 C C . VAL B 1 362 ? -0.299 30.172 4.977 1 90.06 362 VAL B C 1
ATOM 6458 O O . VAL B 1 362 ? -1.3 29.844 5.621 1 90.06 362 VAL B O 1
ATOM 6461 N N . ILE B 1 363 ? -0.192 29.969 3.682 1 92.19 363 ILE B N 1
ATOM 6462 C CA . ILE B 1 363 ? -1.201 29.25 2.914 1 92.19 363 ILE B CA 1
ATOM 6463 C C . ILE B 1 363 ? -0.833 27.766 2.838 1 92.19 363 ILE B C 1
ATOM 6465 O O . ILE B 1 363 ? 0.25 27.422 2.367 1 92.19 363 ILE B O 1
ATOM 6469 N N . GLY B 1 364 ? -1.563 26.938 3.297 1 94.5 364 GLY B N 1
ATOM 6470 C CA . GLY B 1 364 ? -1.312 25.5 3.352 1 94.5 364 GLY B CA 1
ATOM 6471 C C . GLY B 1 364 ? -2.404 24.734 4.07 1 94.5 364 GLY B C 1
ATOM 6472 O O . GLY B 1 364 ? -3.59 24.922 3.783 1 94.5 364 GLY B O 1
ATOM 6473 N N . HIS B 1 365 ? -2.041 23.828 4.887 1 94.69 365 HIS B N 1
ATOM 6474 C CA . HIS B 1 365 ? -2.969 23.016 5.66 1 94.69 365 HIS B CA 1
ATOM 6475 C C . HIS B 1 365 ? -2.283 22.406 6.883 1 94.69 365 HIS B C 1
ATOM 6477 O O . HIS B 1 365 ? -1.322 21.656 6.746 1 94.69 365 HIS B O 1
ATOM 6483 N N . PRO B 1 366 ? -2.711 22.781 8.055 1 92.31 366 PRO B N 1
ATOM 6484 C CA . PRO B 1 366 ? -2.205 22.062 9.219 1 92.31 366 PRO B CA 1
ATOM 6485 C C . PRO B 1 366 ? -2.676 20.609 9.273 1 92.31 366 PRO B C 1
ATOM 6487 O O . PRO B 1 366 ? -3.432 20.172 8.398 1 92.31 366 PRO B O 1
ATOM 6490 N N . GLY B 1 367 ? -2.15 19.875 10.117 1 93.5 367 GLY B N 1
ATOM 6491 C CA . GLY B 1 367 ? -2.564 18.5 10.336 1 93.5 367 GLY B CA 1
ATOM 6492 C C . GLY B 1 367 ? -2.494 18.078 11.789 1 93.5 367 GLY B C 1
ATOM 6493 O O . GLY B 1 367 ? -1.628 18.547 12.539 1 93.5 367 GLY B O 1
ATOM 6494 N N . GLU B 1 368 ? -3.43 17.281 12.141 1 91.12 368 GLU B N 1
ATOM 6495 C CA . GLU B 1 368 ? -3.404 16.688 13.477 1 91.12 368 GLU B CA 1
ATOM 6496 C C . GLU B 1 368 ? -4 15.281 13.461 1 91.12 368 GLU B C 1
ATOM 6498 O O . GLU B 1 368 ? -5.004 15.031 12.781 1 91.12 368 GLU B O 1
ATOM 6503 N N . ASP B 1 369 ? -3.26 14.375 13.953 1 87.44 369 ASP B N 1
ATOM 6504 C CA . ASP B 1 369 ? -3.736 13.039 14.297 1 87.44 369 ASP B CA 1
ATOM 6505 C C . ASP B 1 369 ? -4.004 12.93 15.797 1 87.44 369 ASP B C 1
ATOM 6507 O O . ASP B 1 369 ? -4.102 13.945 16.5 1 87.44 369 ASP B O 1
ATOM 6511 N N . TRP B 1 370 ? -4.129 11.703 16.297 1 87.94 370 TRP B N 1
ATOM 6512 C CA . TRP B 1 370 ? -4.5 11.539 17.703 1 87.94 370 TRP B CA 1
ATOM 6513 C C . TRP B 1 370 ? -3.336 11.906 18.625 1 87.94 370 TRP B C 1
ATOM 6515 O O . TRP B 1 370 ? -3.545 12.281 19.781 1 87.94 370 TRP B O 1
ATOM 6525 N N . GLY B 1 371 ? -2.154 11.891 18.141 1 93.06 371 GLY B N 1
ATOM 6526 C CA . GLY B 1 371 ? -1.021 12.102 19.031 1 93.06 371 GLY B CA 1
ATOM 6527 C C . GLY B 1 371 ? 0.064 12.969 18.422 1 93.06 371 GLY B C 1
ATOM 6528 O O . GLY B 1 371 ? 1.099 13.211 19.047 1 93.06 371 GLY B O 1
ATOM 6529 N N . SER B 1 372 ? -0.091 13.406 17.219 1 96.5 372 SER B N 1
ATOM 6530 C CA . SER B 1 372 ? 0.902 14.211 16.516 1 96.5 372 SER B CA 1
ATOM 6531 C C . SER B 1 372 ? 0.241 15.148 15.508 1 96.5 372 SER B C 1
ATOM 6533 O O . SER B 1 372 ? -0.944 15.008 15.203 1 96.5 372 SER B O 1
ATOM 6535 N N . GLY B 1 373 ? 0.997 16.156 15.047 1 95.56 373 GLY B N 1
ATOM 6536 C CA . GLY B 1 373 ? 0.462 17.109 14.094 1 95.56 373 GLY B CA 1
ATOM 6537 C C . GLY B 1 373 ? 1.5 18.094 13.594 1 95.56 373 GLY B C 1
ATOM 6538 O O . GLY B 1 373 ? 2.697 17.906 13.812 1 95.56 373 GLY B O 1
ATOM 6539 N N . CYS B 1 374 ? 1.008 19.031 12.828 1 95.19 374 CYS B N 1
ATOM 6540 C CA . CYS B 1 374 ? 1.857 20.094 12.328 1 95.19 374 CYS B CA 1
ATOM 6541 C C . CYS B 1 374 ? 1.058 21.375 12.133 1 95.19 374 CYS B C 1
ATOM 6543 O O . CYS B 1 374 ? -0.086 21.344 11.672 1 95.19 374 CYS B O 1
ATOM 6545 N N . SER B 1 375 ? 1.603 22.484 12.562 1 89.81 375 SER B N 1
ATOM 6546 C CA . SER B 1 375 ? 1.045 23.828 12.391 1 89.81 375 SER B CA 1
ATOM 6547 C C . SER B 1 375 ? 2.076 24.906 12.727 1 89.81 375 SER B C 1
ATOM 6549 O O . SER B 1 375 ? 2.76 24.828 13.742 1 89.81 375 SER B O 1
ATOM 6551 N N . PRO B 1 376 ? 2.256 25.906 11.906 1 89.38 376 PRO B N 1
ATOM 6552 C CA . PRO B 1 376 ? 1.79 26 10.523 1 89.38 376 PRO B CA 1
ATOM 6553 C C . PRO B 1 376 ? 2.51 25.016 9.586 1 89.38 376 PRO B C 1
ATOM 6555 O O . PRO B 1 376 ? 3.627 24.594 9.883 1 89.38 376 PRO B O 1
ATOM 6558 N N . CYS B 1 377 ? 1.888 24.641 8.602 1 94.75 377 CYS B N 1
ATOM 6559 C CA . CYS B 1 377 ? 2.477 23.922 7.48 1 94.75 377 CYS B CA 1
ATOM 6560 C C . CYS B 1 377 ? 1.971 24.484 6.152 1 94.75 377 CYS B C 1
ATOM 6562 O O . CYS B 1 377 ? 0.78 24.391 5.852 1 94.75 377 CYS B O 1
ATOM 6564 N N . GLY B 1 378 ? 2.895 25.219 5.461 1 96.19 378 GLY B N 1
ATOM 6565 C CA . GLY B 1 378 ? 2.457 25.906 4.254 1 96.19 378 GLY B CA 1
ATOM 6566 C C . GLY B 1 378 ? 3.512 26.828 3.674 1 96.19 378 GLY B C 1
ATOM 6567 O O . GLY B 1 378 ? 4.711 26.594 3.832 1 96.19 378 GLY B O 1
ATOM 6568 N N . TYR B 1 379 ? 2.988 27.781 2.918 1 96 379 TYR B N 1
ATOM 6569 C CA . TYR B 1 379 ? 3.801 28.719 2.143 1 96 379 TYR B CA 1
ATOM 6570 C C . TYR B 1 379 ? 3.496 30.156 2.525 1 96 379 TYR B C 1
ATOM 6572 O O . TYR B 1 379 ? 2.33 30.547 2.605 1 96 379 TYR B O 1
ATOM 6580 N N . ASN B 1 380 ? 4.516 30.922 2.834 1 93.5 380 ASN B N 1
ATOM 6581 C CA . ASN B 1 380 ? 4.395 32.375 3.012 1 93.5 380 ASN B CA 1
ATOM 6582 C C . ASN B 1 380 ? 4.715 33.125 1.723 1 93.5 380 ASN B C 1
ATOM 6584 O O . ASN B 1 380 ? 5.875 33.219 1.328 1 93.5 380 ASN B O 1
ATOM 6588 N N . PRO B 1 381 ? 3.699 33.688 1.078 1 93 381 PRO B N 1
ATOM 6589 C CA . PRO B 1 381 ? 3.926 34.312 -0.225 1 93 381 PRO B CA 1
ATOM 6590 C C . PRO B 1 381 ? 4.66 35.656 -0.117 1 93 381 PRO B C 1
ATOM 6592 O O . PRO B 1 381 ? 5.242 36.125 -1.098 1 93 381 PRO B O 1
ATOM 6595 N N . THR B 1 382 ? 4.605 36.281 1.033 1 91.5 382 THR B N 1
ATOM 6596 C CA . THR B 1 382 ? 5.234 37.594 1.194 1 91.5 382 THR B CA 1
ATOM 6597 C C . THR B 1 382 ? 6.754 37.469 1.234 1 91.5 382 THR B C 1
ATOM 6599 O O . THR B 1 382 ? 7.465 38.219 0.56 1 91.5 382 THR B O 1
ATOM 6602 N N . TYR B 1 383 ? 7.168 36.531 1.96 1 93.31 383 TYR B N 1
ATOM 6603 C CA . TYR B 1 383 ? 8.609 36.406 2.135 1 93.31 383 TYR B CA 1
ATOM 6604 C C . TYR B 1 383 ? 9.141 35.188 1.352 1 93.31 383 TYR B C 1
ATOM 6606 O O . TYR B 1 383 ? 10.336 34.906 1.388 1 93.31 383 TYR B O 1
ATOM 6614 N N . ASN B 1 384 ? 8.258 34.469 0.699 1 96.38 384 ASN B N 1
ATOM 6615 C CA . ASN B 1 384 ? 8.578 33.438 -0.285 1 96.38 384 ASN B CA 1
ATOM 6616 C C . ASN B 1 384 ? 9.32 32.25 0.352 1 96.38 384 ASN B C 1
ATOM 6618 O O . ASN B 1 384 ? 10.414 31.906 -0.08 1 96.38 384 ASN B O 1
ATOM 6622 N N . PHE B 1 385 ? 8.703 31.594 1.27 1 96.94 385 PHE B N 1
ATOM 6623 C CA . PHE B 1 385 ? 9.297 30.406 1.862 1 96.94 385 PHE B CA 1
ATOM 6624 C C . PHE B 1 385 ? 8.219 29.391 2.236 1 96.94 385 PHE B C 1
ATOM 6626 O O . PHE B 1 385 ? 7.062 29.766 2.455 1 96.94 385 PHE B O 1
ATOM 6633 N N . GLY B 1 386 ? 8.586 28.125 2.193 1 97.44 386 GLY B N 1
ATOM 6634 C CA . GLY B 1 386 ? 7.805 27.062 2.803 1 97.44 386 GLY B CA 1
ATOM 6635 C C . GLY B 1 386 ? 8.195 26.781 4.242 1 97.44 386 GLY B C 1
ATOM 6636 O O . GLY B 1 386 ? 9.367 26.906 4.605 1 97.44 386 GLY B O 1
ATOM 6637 N N . ILE B 1 387 ? 7.207 26.375 5.078 1 96.69 387 ILE B N 1
ATOM 6638 C CA . ILE B 1 387 ? 7.488 26.094 6.484 1 96.69 387 ILE B CA 1
ATOM 6639 C C . ILE B 1 387 ? 6.57 24.984 6.988 1 96.69 387 ILE B C 1
ATOM 6641 O O . ILE B 1 387 ? 5.434 24.844 6.527 1 96.69 387 ILE B O 1
ATOM 6645 N N . CYS B 1 388 ? 7.078 24.156 7.824 1 97.12 388 CYS B N 1
ATOM 6646 C CA . CYS B 1 388 ? 6.273 23.203 8.562 1 97.12 388 CYS B CA 1
ATOM 6647 C C . CYS B 1 388 ? 6.871 22.922 9.938 1 97.12 388 CYS B C 1
ATOM 6649 O O . CYS B 1 388 ? 8.07 22.703 10.062 1 97.12 388 CYS B O 1
ATOM 6651 N N . ILE B 1 389 ? 6.062 23.016 10.938 1 96.31 389 ILE B N 1
ATOM 6652 C CA . ILE B 1 389 ? 6.453 22.703 12.305 1 96.31 389 ILE B CA 1
ATOM 6653 C C . ILE B 1 389 ? 5.613 21.531 12.82 1 96.31 389 ILE B C 1
ATOM 6655 O O . ILE B 1 389 ? 4.418 21.688 13.07 1 96.31 389 ILE B O 1
ATOM 6659 N N . ALA B 1 390 ? 6.242 20.391 12.969 1 97.19 390 ALA B N 1
ATOM 6660 C CA . ALA B 1 390 ? 5.562 19.172 13.414 1 97.19 390 ALA B CA 1
ATOM 6661 C C . ALA B 1 390 ? 5.859 18.891 14.883 1 97.19 390 ALA B C 1
ATOM 6663 O O . ALA B 1 390 ? 6.883 19.328 15.414 1 97.19 390 ALA B O 1
ATOM 6664 N N . TYR B 1 391 ? 4.934 18.297 15.539 1 97.19 391 TYR B N 1
ATOM 6665 C CA . TYR B 1 391 ? 5.055 17.922 16.938 1 97.19 391 TYR B CA 1
ATOM 6666 C C . TYR B 1 391 ? 4.555 16.5 17.172 1 97.19 391 TYR B C 1
ATOM 6668 O O . TYR B 1 391 ? 3.717 16 16.422 1 97.19 391 TYR B O 1
ATOM 6676 N N . THR B 1 392 ? 5.062 15.789 18.141 1 97.44 392 THR B N 1
ATOM 6677 C CA . THR B 1 392 ? 4.789 14.367 18.328 1 97.44 392 THR B CA 1
ATOM 6678 C C . THR B 1 392 ? 3.844 14.156 19.516 1 97.44 392 THR B C 1
ATOM 6680 O O . THR B 1 392 ? 3.66 13.031 19.984 1 97.44 392 THR B O 1
ATOM 6683 N N . SER B 1 393 ? 3.359 15.211 20.094 1 96.19 393 SER B N 1
ATOM 6684 C CA . SER B 1 393 ? 2.311 15.195 21.109 1 96.19 393 SER B CA 1
ATOM 6685 C C . SER B 1 393 ? 1.342 16.359 20.922 1 96.19 393 SER B C 1
ATOM 6687 O O . SER B 1 393 ? 1.752 17.469 20.562 1 96.19 393 SER B O 1
ATOM 6689 N N . VAL B 1 394 ? 0.093 16.062 21.25 1 89.88 394 VAL B N 1
ATOM 6690 C CA . VAL B 1 394 ? -0.903 17.094 20.953 1 89.88 394 VAL B CA 1
ATOM 6691 C C . VAL B 1 394 ? -0.984 18.094 22.109 1 89.88 394 VAL B C 1
ATOM 6693 O O . VAL B 1 394 ? -1.521 19.188 21.953 1 89.88 394 VAL B O 1
ATOM 6696 N N . ILE B 1 395 ? -0.454 17.703 23.281 1 92.25 395 ILE B N 1
ATOM 6697 C CA . ILE B 1 395 ? -0.258 18.594 24.422 1 92.25 395 ILE B CA 1
ATOM 6698 C C . ILE B 1 395 ? 1.096 18.312 25.062 1 92.25 395 ILE B C 1
ATOM 6700 O O . ILE B 1 395 ? 1.712 17.266 24.797 1 92.25 395 ILE B O 1
ATOM 6704 N N . GLY B 1 396 ? 1.486 19.281 25.859 1 94.69 396 GLY B N 1
ATOM 6705 C CA . GLY B 1 396 ? 2.707 19.031 26.609 1 94.69 396 GLY B CA 1
ATOM 6706 C C . GLY B 1 396 ? 2.594 17.859 27.547 1 94.69 396 GLY B C 1
ATOM 6707 O O . GLY B 1 396 ? 1.493 17.5 27.984 1 94.69 396 GLY B O 1
ATOM 6708 N N . MET B 1 397 ? 3.77 17.281 27.844 1 95.38 397 MET B N 1
ATOM 6709 C CA . MET B 1 397 ? 3.801 16.125 28.734 1 95.38 397 MET B CA 1
ATOM 6710 C C . MET B 1 397 ? 4.664 16.391 29.953 1 95.38 397 MET B C 1
ATOM 6712 O O . MET B 1 397 ? 5.301 15.484 30.484 1 95.38 397 MET B O 1
ATOM 6716 N N . ASN B 1 398 ? 4.758 17.656 30.297 1 93.62 398 ASN B N 1
ATOM 6717 C CA . ASN B 1 398 ? 5.555 18.062 31.453 1 93.62 398 ASN B CA 1
ATOM 6718 C C . ASN B 1 398 ? 4.711 18.109 32.719 1 93.62 398 ASN B C 1
ATOM 6720 O O . ASN B 1 398 ? 3.816 18.953 32.844 1 93.62 398 ASN B O 1
ATOM 6724 N N . CYS B 1 399 ? 5.098 17.328 33.75 1 88.94 399 CYS B N 1
ATOM 6725 C CA . CYS B 1 399 ? 4.312 17.312 35 1 88.94 399 CYS B CA 1
ATOM 6726 C C . CYS B 1 399 ? 5.129 17.844 36.156 1 88.94 399 CYS B C 1
ATOM 6728 O O . CYS B 1 399 ? 4.781 17.594 37.312 1 88.94 399 CYS B O 1
ATOM 6730 N N . SER B 1 400 ? 6.18 18.531 35.844 1 89.62 400 SER B N 1
ATOM 6731 C CA . SER B 1 400 ? 6.988 19.109 36.938 1 89.62 400 SER B CA 1
ATOM 6732 C C . SER B 1 400 ? 6.328 20.344 37.5 1 89.62 400 SER B C 1
ATOM 6734 O O . SER B 1 400 ? 6.578 20.703 38.656 1 89.62 400 SER B O 1
ATOM 6736 N N . GLY B 1 401 ? 5.539 21.062 36.781 1 87.94 401 GLY B N 1
ATOM 6737 C CA . GLY B 1 401 ? 4.777 22.219 37.219 1 87.94 401 GLY B CA 1
ATOM 6738 C C . GLY B 1 401 ? 3.277 22.047 37.062 1 87.94 401 GLY B C 1
ATOM 6739 O O . GLY B 1 401 ? 2.773 20.922 37.156 1 87.94 401 GLY B O 1
ATOM 6740 N N . ASP B 1 402 ? 2.609 23.234 37.031 1 90.44 402 ASP B N 1
ATOM 6741 C CA . ASP B 1 402 ? 1.17 23.172 36.812 1 90.44 402 ASP B CA 1
ATOM 6742 C C . ASP B 1 402 ? 0.858 22.547 35.469 1 90.44 402 ASP B C 1
ATOM 6744 O O . ASP B 1 402 ? 1.235 23.094 34.406 1 90.44 402 ASP B O 1
ATOM 6748 N N . PHE B 1 403 ? 0.207 21.422 35.469 1 88.38 403 PHE B N 1
ATOM 6749 C CA . PHE B 1 403 ? -0.014 20.625 34.281 1 88.38 403 PHE B CA 1
ATOM 6750 C C . PHE B 1 403 ? -0.876 21.375 33.281 1 88.38 403 PHE B C 1
ATOM 6752 O O . PHE B 1 403 ? -0.861 21.078 32.094 1 88.38 403 PHE B O 1
ATOM 6759 N N . ARG B 1 404 ? -1.667 22.391 33.719 1 91.06 404 ARG B N 1
ATOM 6760 C CA . ARG B 1 404 ? -2.543 23.156 32.812 1 91.06 404 ARG B CA 1
ATOM 6761 C C . ARG B 1 404 ? -1.736 23.938 31.797 1 91.06 404 ARG B C 1
ATOM 6763 O O . ARG B 1 404 ? -2.252 24.297 30.734 1 91.06 404 ARG B O 1
ATOM 6770 N N . ASN B 1 405 ? -0.457 24.172 32.062 1 91.12 405 ASN B N 1
ATOM 6771 C CA . ASN B 1 405 ? 0.424 24.844 31.094 1 91.12 405 ASN B CA 1
ATOM 6772 C C . ASN B 1 405 ? 0.658 24 29.859 1 91.12 405 ASN B C 1
ATOM 6774 O O . ASN B 1 405 ? 0.969 24.531 28.781 1 91.12 405 ASN B O 1
ATOM 6778 N N . ASN B 1 406 ? 0.517 22.688 30 1 92.88 406 ASN B N 1
ATOM 6779 C CA . ASN B 1 406 ? 0.724 21.766 28.906 1 92.88 406 ASN B CA 1
ATOM 6780 C C . ASN B 1 406 ? -0.269 22.016 27.766 1 92.88 406 ASN B C 1
ATOM 6782 O O . ASN B 1 406 ? 0.002 21.672 26.609 1 92.88 406 ASN B O 1
ATOM 6786 N N . TYR B 1 407 ? -1.422 22.594 28.047 1 89.81 407 TYR B N 1
ATOM 6787 C CA . TYR B 1 407 ? -2.451 22.859 27.047 1 89.81 407 TYR B CA 1
ATOM 6788 C C . TYR B 1 407 ? -1.988 23.906 26.047 1 89.81 407 TYR B C 1
ATOM 6790 O O . TYR B 1 407 ? -2.518 23.984 24.922 1 89.81 407 TYR B O 1
ATOM 6798 N N . ASN B 1 408 ? -0.969 24.672 26.406 1 88.81 408 ASN B N 1
ATOM 6799 C CA . ASN B 1 408 ? -0.465 25.766 25.578 1 88.81 408 ASN B CA 1
ATOM 6800 C C . ASN B 1 408 ? 0.721 25.312 24.734 1 88.81 408 ASN B C 1
ATOM 6802 O O . ASN B 1 408 ? 1.235 26.094 23.922 1 88.81 408 ASN B O 1
ATOM 6806 N N . ALA B 1 409 ? 1.108 24.125 24.875 1 92.44 409 ALA B N 1
ATOM 6807 C CA . ALA B 1 409 ? 2.402 23.672 24.359 1 92.44 409 ALA B CA 1
ATOM 6808 C C . ALA B 1 409 ? 2.494 23.891 22.844 1 92.44 409 ALA B C 1
ATOM 6810 O O . ALA B 1 409 ? 3.441 24.516 22.359 1 92.44 409 ALA B O 1
ATOM 6811 N N . VAL B 1 410 ? 1.518 23.406 22.062 1 91.38 410 VAL B N 1
ATOM 6812 C CA . VAL B 1 410 ? 1.551 23.484 20.609 1 91.38 410 VAL B CA 1
ATOM 6813 C C . VAL B 1 410 ? 1.493 24.953 20.172 1 91.38 410 VAL B C 1
ATOM 6815 O O . VAL B 1 410 ? 2.297 25.391 19.344 1 91.38 410 VAL B O 1
ATOM 6818 N N . GLN B 1 411 ? 0.654 25.703 20.797 1 86.75 411 GLN B N 1
ATOM 6819 C CA . GLN B 1 411 ? 0.48 27.109 20.438 1 86.75 411 GLN B CA 1
ATOM 6820 C C . GLN B 1 411 ? 1.746 27.906 20.719 1 86.75 411 GLN B C 1
ATOM 6822 O O . GLN B 1 411 ? 2.203 28.672 19.875 1 86.75 411 GLN B O 1
ATOM 6827 N N . GLU B 1 412 ? 2.254 27.766 21.875 1 90.19 412 GLU B N 1
ATOM 6828 C CA . GLU B 1 412 ? 3.441 28.531 22.25 1 90.19 412 GLU B CA 1
ATOM 6829 C C . GLU B 1 412 ? 4.641 28.141 21.391 1 90.19 412 GLU B C 1
ATOM 6831 O O . GLU B 1 412 ? 5.344 29 20.859 1 90.19 412 GLU B O 1
ATOM 6836 N N . ALA B 1 413 ? 4.828 26.859 21.266 1 92.5 413 ALA B N 1
ATOM 6837 C CA . ALA B 1 413 ? 5.996 26.375 20.531 1 92.5 413 ALA B CA 1
ATOM 6838 C C . ALA B 1 413 ? 5.953 26.797 19.062 1 92.5 413 ALA B C 1
ATOM 6840 O O . ALA B 1 413 ? 6.949 27.281 18.531 1 92.5 413 ALA B O 1
ATOM 6841 N N . THR B 1 414 ? 4.844 26.625 18.438 1 91.38 414 THR B N 1
ATOM 6842 C CA . THR B 1 414 ? 4.75 26.938 17.016 1 91.38 414 THR B CA 1
ATOM 6843 C C . THR B 1 414 ? 4.766 28.438 16.781 1 91.38 414 THR B C 1
ATOM 6845 O O . THR B 1 414 ? 5.328 28.906 15.789 1 91.38 414 THR B O 1
ATOM 6848 N N . CYS B 1 415 ? 4.156 29.219 17.688 1 88.56 415 CYS B N 1
ATOM 6849 C CA . CYS B 1 415 ? 4.195 30.672 17.594 1 88.56 415 CYS B CA 1
ATOM 6850 C C . CYS B 1 415 ? 5.625 31.188 17.703 1 88.56 415 CYS B C 1
ATOM 6852 O O . CYS B 1 415 ? 6.066 32 16.891 1 88.56 415 CYS B O 1
ATOM 6854 N N . LEU B 1 416 ? 6.312 30.734 18.719 1 92.25 416 LEU B N 1
ATOM 6855 C CA . LEU B 1 416 ? 7.672 31.203 18.953 1 92.25 416 LEU B CA 1
ATOM 6856 C C . LEU B 1 416 ? 8.594 30.75 17.828 1 92.25 416 LEU B C 1
ATOM 6858 O O . LEU B 1 416 ? 9.508 31.484 17.438 1 92.25 416 LEU B O 1
ATOM 6862 N N . ALA B 1 417 ? 8.391 29.562 17.375 1 93.75 417 ALA B N 1
ATOM 6863 C CA . ALA B 1 417 ? 9.188 29.094 16.234 1 93.75 417 ALA B CA 1
ATOM 6864 C C . ALA B 1 417 ? 8.93 29.938 15 1 93.75 417 ALA B C 1
ATOM 6866 O O . ALA B 1 417 ? 9.867 30.344 14.312 1 93.75 417 ALA B O 1
ATOM 6867 N N . TYR B 1 418 ? 7.672 30.188 14.68 1 92.12 418 TYR B N 1
ATOM 6868 C CA . TYR B 1 418 ? 7.344 31 13.516 1 92.12 418 TYR B CA 1
ATOM 6869 C C . TYR B 1 418 ? 7.84 32.438 13.695 1 92.12 418 TYR B C 1
ATOM 6871 O O . TYR B 1 418 ? 8.297 33.062 12.734 1 92.12 418 TYR B O 1
ATOM 6879 N N . ASP B 1 419 ? 7.738 32.938 14.891 1 90.88 419 ASP B N 1
ATOM 6880 C CA . ASP B 1 419 ? 8.266 34.25 15.203 1 90.88 419 ASP B CA 1
ATOM 6881 C C . ASP B 1 419 ? 9.758 34.344 14.883 1 90.88 419 ASP B C 1
ATOM 6883 O O . ASP B 1 419 ? 10.219 35.344 14.32 1 90.88 419 ASP B O 1
ATOM 6887 N N . ALA B 1 420 ? 10.414 33.344 15.297 1 94.19 420 ALA B N 1
ATOM 6888 C CA . ALA B 1 420 ? 11.852 33.312 15.031 1 94.19 420 ALA B CA 1
ATOM 6889 C C . ALA B 1 420 ? 12.141 33.312 13.531 1 94.19 420 ALA B C 1
ATOM 6891 O O . ALA B 1 420 ? 13.062 33.969 13.07 1 94.19 420 ALA B O 1
ATOM 6892 N N . VAL B 1 421 ? 11.383 32.531 12.773 1 94.44 421 VAL B N 1
ATOM 6893 C CA . VAL B 1 421 ? 11.539 32.531 11.328 1 94.44 421 VAL B CA 1
ATOM 6894 C C . VAL B 1 421 ? 11.266 33.906 10.758 1 94.44 421 VAL B C 1
ATOM 6896 O O . VAL B 1 421 ? 12.047 34.438 9.961 1 94.44 421 VAL B O 1
ATOM 6899 N N . MET B 1 422 ? 10.18 34.531 11.172 1 90.94 422 MET B N 1
ATOM 6900 C CA . MET B 1 422 ? 9.805 35.875 10.688 1 90.94 422 MET B CA 1
ATOM 6901 C C . MET B 1 422 ? 10.906 36.875 10.969 1 90.94 422 MET B C 1
ATOM 6903 O O . MET B 1 422 ? 11.203 37.75 10.133 1 90.94 422 MET B O 1
ATOM 6907 N N . ALA B 1 423 ? 11.484 36.75 12.109 1 92.56 423 ALA B N 1
ATOM 6908 C CA . ALA B 1 423 ? 12.57 37.656 12.477 1 92.56 423 ALA B CA 1
ATOM 6909 C C . ALA B 1 423 ? 13.742 37.531 11.5 1 92.56 423 ALA B C 1
ATOM 6911 O O . ALA B 1 423 ? 14.344 38.531 11.117 1 92.56 423 ALA B O 1
ATOM 6912 N N . THR B 1 424 ? 14.039 36.312 11.133 1 95.31 424 THR B N 1
ATOM 6913 C CA . THR B 1 424 ? 15.156 36.125 10.219 1 95.31 424 THR B CA 1
ATOM 6914 C C . THR B 1 424 ? 14.82 36.656 8.82 1 95.31 424 THR B C 1
ATOM 6916 O O . THR B 1 424 ? 15.719 37 8.047 1 95.31 424 THR B O 1
ATOM 6919 N N . GLN B 1 425 ? 13.539 36.75 8.5 1 92.69 425 GLN B N 1
ATOM 6920 C CA . GLN B 1 425 ? 13.102 37.156 7.172 1 92.69 425 GLN B CA 1
ATOM 6921 C C . GLN B 1 425 ? 12.797 38.656 7.125 1 92.69 425 GLN B C 1
ATOM 6923 O O . GLN B 1 425 ? 12.391 39.188 6.082 1 92.69 425 GLN B O 1
ATOM 6928 N N . GLY B 1 426 ? 12.992 39.312 8.203 1 90.06 426 GLY B N 1
ATOM 6929 C CA . GLY B 1 426 ? 12.68 40.75 8.281 1 90.06 426 GLY B CA 1
ATOM 6930 C C . GLY B 1 426 ? 11.195 41.031 8.422 1 90.06 426 GLY B C 1
ATOM 6931 O O . GLY B 1 426 ? 10.727 42.094 8.078 1 90.06 426 GLY B O 1
ATOM 6932 N N . GLY B 1 427 ? 10.469 40.031 8.875 1 88.25 427 GLY B N 1
ATOM 6933 C CA . GLY B 1 427 ? 9.039 40.156 9.078 1 88.25 427 GLY B CA 1
ATOM 6934 C C . GLY B 1 427 ? 8.68 40.688 10.445 1 88.25 427 GLY B C 1
ATOM 6935 O O . GLY B 1 427 ? 9.562 40.938 11.273 1 88.25 427 GLY B O 1
ATOM 6936 N N . PRO B 1 428 ? 7.414 40.938 10.602 1 86.44 428 PRO B N 1
ATOM 6937 C CA . PRO B 1 428 ? 6.977 41.438 11.906 1 86.44 428 PRO B CA 1
ATOM 6938 C C . PRO B 1 428 ? 7.145 40.406 13.016 1 86.44 428 PRO B C 1
ATOM 6940 O O . PRO B 1 428 ? 7.129 39.188 12.758 1 86.44 428 PRO B O 1
ATOM 6943 N N . ARG B 1 429 ? 7.273 40.938 14.211 1 86.25 429 ARG B N 1
ATOM 6944 C CA . ARG B 1 429 ? 7.332 40.062 15.375 1 86.25 429 ARG B CA 1
ATOM 6945 C C . ARG B 1 429 ? 5.934 39.656 15.82 1 86.25 429 ARG B C 1
ATOM 6947 O O . ARG B 1 429 ? 4.98 40.406 15.695 1 86.25 429 ARG B O 1
ATOM 6954 N N . LEU B 1 430 ? 5.906 38.406 16.344 1 83.94 430 LEU B N 1
ATOM 6955 C CA . LEU B 1 430 ? 4.637 37.906 16.828 1 83.94 430 LEU B CA 1
ATOM 6956 C C . LEU B 1 430 ? 4.555 38 18.359 1 83.94 430 LEU B C 1
ATOM 6958 O O . LEU B 1 430 ? 5.578 37.969 19.047 1 83.94 430 LEU B O 1
ATOM 6962 N N . ASN B 1 431 ? 3.355 38.281 18.828 1 81.75 431 ASN B N 1
ATOM 6963 C CA . ASN B 1 431 ? 3.096 38.188 20.266 1 81.75 431 ASN B CA 1
ATOM 6964 C C . ASN B 1 431 ? 2.693 36.781 20.672 1 81.75 431 ASN B C 1
ATOM 6966 O O . ASN B 1 431 ? 1.524 36.406 20.562 1 81.75 431 ASN B O 1
ATOM 6970 N N . CYS B 1 432 ? 3.611 36.031 21.219 1 84.81 432 CYS B N 1
ATOM 6971 C CA . CYS B 1 432 ? 3.381 34.625 21.594 1 84.81 432 CYS B CA 1
ATOM 6972 C C . CYS B 1 432 ? 3.131 34.5 23.094 1 84.81 432 CYS B C 1
ATOM 6974 O O . CYS B 1 432 ? 3.494 33.5 23.688 1 84.81 432 CYS B O 1
ATOM 6976 N N . THR B 1 433 ? 2.52 35.469 23.672 1 81.56 433 THR B N 1
ATOM 6977 C CA . THR B 1 433 ? 2.24 35.438 25.109 1 81.56 433 THR B CA 1
ATOM 6978 C C . THR B 1 433 ? 0.965 34.656 25.391 1 81.56 433 THR B C 1
ATOM 6980 O O . THR B 1 433 ? -0.09 34.938 24.828 1 81.56 433 THR B O 1
ATOM 6983 N N . LEU B 1 434 ? 1.052 33.688 26.203 1 83.56 434 LEU B N 1
ATOM 6984 C CA . LEU B 1 434 ? -0.072 32.844 26.609 1 83.56 434 LEU B CA 1
ATOM 6985 C C . LEU B 1 434 ? -0.258 32.875 28.109 1 83.56 434 LEU B C 1
ATOM 6987 O O . LEU B 1 434 ? 0.669 33.188 28.859 1 83.56 434 LEU B O 1
ATOM 6991 N N . PRO B 1 435 ? -1.478 32.531 28.562 1 83.62 435 PRO B N 1
ATOM 6992 C CA . PRO B 1 435 ? -1.693 32.438 30 1 83.62 435 PRO B CA 1
ATOM 6993 C C . PRO B 1 435 ? -0.785 31.422 30.688 1 83.62 435 PRO B C 1
ATOM 6995 O O . PRO B 1 435 ? -0.48 30.375 30.094 1 83.62 435 PRO B O 1
ATOM 6998 N N . THR B 1 436 ? -0.327 31.781 31.859 1 89.19 436 THR B N 1
ATOM 6999 C CA . THR B 1 436 ? 0.468 30.859 32.688 1 89.19 436 THR B CA 1
ATOM 7000 C C . THR B 1 436 ? -0.293 30.453 33.938 1 89.19 436 THR B C 1
ATOM 7002 O O . THR B 1 436 ? -0.945 31.297 34.562 1 89.19 436 THR B O 1
ATOM 7005 N N . TYR B 1 437 ? -0.213 29.188 34.25 1 90.81 437 TYR B N 1
ATOM 7006 C CA . TYR B 1 437 ? -0.878 28.625 35.406 1 90.81 437 TYR B CA 1
ATOM 7007 C C . TYR B 1 437 ? 0.136 28.234 36.469 1 90.81 437 TYR B C 1
ATOM 7009 O O . TYR B 1 437 ? 1.273 27.875 36.156 1 90.81 437 TYR B O 1
ATOM 7017 N N . SER B 1 438 ? -0.264 28.328 37.812 1 89.94 438 SER B N 1
ATOM 7018 C CA . SER B 1 438 ? 0.546 27.859 38.906 1 89.94 438 SER B CA 1
ATOM 7019 C C . SER B 1 438 ? -0.319 27.203 40 1 89.94 438 SER B C 1
ATOM 7021 O O . SER B 1 438 ? -1.497 27.531 40.125 1 89.94 438 SER B O 1
ATOM 7023 N N . GLY B 1 439 ? 0.269 26.109 40.688 1 84.94 439 GLY B N 1
ATOM 7024 C CA . GLY B 1 439 ? -0.367 25.609 41.906 1 84.94 439 GLY B CA 1
ATOM 7025 C C . GLY B 1 439 ? -0.874 24.188 41.75 1 84.94 439 GLY B C 1
ATOM 7026 O O . GLY B 1 439 ? -0.898 23.422 42.719 1 84.94 439 GLY B O 1
ATOM 7027 N N . LEU B 1 440 ? -1.366 23.766 40.625 1 82.69 440 LEU B N 1
ATOM 7028 C CA . LEU B 1 440 ? -1.928 22.422 40.469 1 82.69 440 LEU B CA 1
ATOM 7029 C C . LEU B 1 440 ? -0.896 21.469 39.875 1 82.69 440 LEU B C 1
ATOM 7031 O O . LEU B 1 440 ? -0.498 21.609 38.719 1 82.69 440 LEU B O 1
ATOM 7035 N N . LYS B 1 441 ? -0.492 20.531 40.719 1 82.88 441 LYS B N 1
ATOM 7036 C CA . LYS B 1 441 ? 0.489 19.562 40.281 1 82.88 441 LYS B CA 1
ATOM 7037 C C . LYS B 1 441 ? -0.172 18.219 39.969 1 82.88 441 LYS B C 1
ATOM 7039 O O . LYS B 1 441 ? -1.214 17.891 40.562 1 82.88 441 LYS B O 1
ATOM 7044 N N . ALA B 1 442 ? 0.333 17.641 38.875 1 85.94 442 ALA B N 1
ATOM 7045 C CA . ALA B 1 442 ? -0.099 16.281 38.531 1 85.94 442 ALA B CA 1
ATOM 7046 C C . ALA B 1 442 ? 1.098 15.383 38.25 1 85.94 442 ALA B C 1
ATOM 7048 O O . ALA B 1 442 ? 2.227 15.859 38.125 1 85.94 442 ALA B O 1
ATOM 7049 N N . GLN B 1 443 ? 0.849 14.094 38.469 1 90.38 443 GLN B N 1
ATOM 7050 C CA . GLN B 1 443 ? 1.818 13.102 38 1 90.38 443 GLN B CA 1
ATOM 7051 C C . GLN B 1 443 ? 1.53 12.664 36.562 1 90.38 443 GLN B C 1
ATOM 7053 O O . GLN B 1 443 ? 0.369 12.516 36.188 1 90.38 443 GLN B O 1
ATOM 7058 N N . CYS B 1 444 ? 2.578 12.523 35.781 1 91.06 444 CYS B N 1
ATOM 7059 C CA . CYS B 1 444 ? 2.43 12.031 34.406 1 91.06 444 CYS B CA 1
ATOM 7060 C C . CYS B 1 444 ? 2.727 10.539 34.344 1 91.06 444 CYS B C 1
ATOM 7062 O O . CYS B 1 444 ? 3.68 10.055 34.938 1 91.06 444 CYS B O 1
ATOM 7064 N N . GLU B 1 445 ? 1.887 9.836 33.656 1 91.25 445 GLU B N 1
ATOM 7065 C CA . GLU B 1 445 ? 2.066 8.422 33.344 1 91.25 445 GLU B CA 1
ATOM 7066 C C . GLU B 1 445 ? 2.039 8.172 31.828 1 91.25 445 GLU B C 1
ATOM 7068 O O . GLU B 1 445 ? 1.245 8.781 31.109 1 91.25 445 GLU B O 1
ATOM 7073 N N . TRP B 1 446 ? 2.994 7.379 31.406 1 91.56 446 TRP B N 1
ATOM 7074 C CA . TRP B 1 446 ? 3.047 6.984 30 1 91.56 446 TRP B CA 1
ATOM 7075 C C . TRP B 1 446 ? 2.764 5.496 29.844 1 91.56 446 TRP B C 1
ATOM 7077 O O . TRP B 1 446 ? 3.301 4.672 30.578 1 91.56 446 TRP B O 1
ATOM 7087 N N . THR B 1 447 ? 1.86 5.23 28.875 1 87.81 447 THR B N 1
ATOM 7088 C CA . THR B 1 447 ? 1.498 3.846 28.594 1 87.81 447 THR B CA 1
ATOM 7089 C C . THR B 1 447 ? 1.7 3.52 27.109 1 87.81 447 THR B C 1
ATOM 7091 O O . THR B 1 447 ? 1.856 4.422 26.297 1 87.81 447 THR B O 1
ATOM 7094 N N . LYS B 1 448 ? 1.97 2.264 26.797 1 81.88 448 LYS B N 1
ATOM 7095 C CA . LYS B 1 448 ? 1.958 1.757 25.422 1 81.88 448 LYS B CA 1
ATOM 7096 C C . LYS B 1 448 ? 1.25 0.407 25.344 1 81.88 448 LYS B C 1
ATOM 7098 O O . LYS B 1 448 ? 1.249 -0.358 26.312 1 81.88 448 LYS B O 1
ATOM 7103 N N . HIS B 1 449 ? 0.426 0.374 24.25 1 72 449 HIS B N 1
ATOM 7104 C CA . HIS B 1 449 ? -0.22 -0.922 24.078 1 72 449 HIS B CA 1
ATOM 7105 C C . HIS B 1 449 ? 0.81 -2.037 23.938 1 72 449 HIS B C 1
ATOM 7107 O O . HIS B 1 449 ? 1.828 -1.863 23.25 1 72 449 HIS B O 1
ATOM 7113 N N . SER B 1 450 ? 0.909 -2.791 24.891 1 56.78 450 SER B N 1
ATOM 7114 C CA . SER B 1 450 ? 1.774 -3.961 24.781 1 56.78 450 SER B CA 1
ATOM 7115 C C . SER B 1 450 ? 1.273 -4.918 23.703 1 56.78 450 SER B C 1
ATOM 7117 O O . SER B 1 450 ? 0.078 -4.953 23.406 1 56.78 450 SER B O 1
ATOM 7119 N N . ARG B 1 451 ? 2.197 -5.293 22.844 1 52.5 451 ARG B N 1
ATOM 7120 C CA . ARG B 1 451 ? 1.784 -6.375 21.953 1 52.5 451 ARG B CA 1
ATOM 7121 C C . ARG B 1 451 ? 0.844 -7.34 22.656 1 52.5 451 ARG B C 1
ATOM 7123 O O . ARG B 1 451 ? 0.382 -8.32 22.062 1 52.5 451 ARG B O 1
ATOM 7130 N N . GLN B 1 452 ? 0.767 -7.254 23.938 1 42.59 452 GLN B N 1
ATOM 7131 C CA . GLN B 1 452 ? 0.063 -8.281 24.703 1 42.59 452 GLN B CA 1
ATOM 7132 C C . GLN B 1 452 ? -1.438 -8.234 24.438 1 42.59 452 GLN B C 1
ATOM 7134 O O . GLN B 1 452 ? -1.977 -7.18 24.078 1 42.59 452 GLN B O 1
ATOM 7139 N N . LYS B 1 453 ? -2.154 -9.469 24.641 1 40.03 453 LYS B N 1
ATOM 7140 C CA . LYS B 1 453 ? -3.521 -9.953 24.469 1 40.03 453 LYS B CA 1
ATOM 7141 C C . LYS B 1 453 ? -4.52 -9.047 25.188 1 40.03 453 LYS B C 1
ATOM 7143 O O . LYS B 1 453 ? -4.488 -8.93 26.422 1 40.03 453 LYS B O 1
ATOM 7148 N N . HIS B 1 454 ? -4.84 -7.922 24.703 1 32.81 454 HIS B N 1
ATOM 7149 C CA . HIS B 1 454 ? -6.059 -7.441 25.359 1 32.81 454 HIS B CA 1
ATOM 7150 C C . HIS B 1 454 ? -7.113 -8.539 25.422 1 32.81 454 HIS B C 1
ATOM 7152 O O . HIS B 1 454 ? -7.391 -9.203 24.422 1 32.81 454 HIS B O 1
ATOM 7158 N N . ASN B 1 455 ? -7.266 -9.18 26.5 1 29 455 ASN B N 1
ATOM 7159 C CA . ASN B 1 455 ? -8.531 -9.836 26.812 1 29 455 ASN B CA 1
ATOM 7160 C C . ASN B 1 455 ? -9.719 -8.914 26.562 1 29 455 ASN B C 1
ATOM 7162 O O . ASN B 1 455 ? -10.023 -8.047 27.375 1 29 455 ASN B O 1
ATOM 7166 N N . PHE B 1 456 ? -9.898 -8.594 25.391 1 29.16 456 PHE B N 1
ATOM 7167 C CA . PHE B 1 456 ? -11.195 -7.949 25.234 1 29.16 456 PHE B CA 1
ATOM 7168 C C . PHE B 1 456 ? -12.312 -8.867 25.719 1 29.16 456 PHE B C 1
ATOM 7170 O O . PHE B 1 456 ? -12.422 -10.008 25.281 1 29.16 456 PHE B O 1
ATOM 7177 N N . THR B 1 457 ? -12.742 -8.781 26.906 1 28.11 457 THR B N 1
ATOM 7178 C CA . THR B 1 457 ? -14.141 -9.148 27.078 1 28.11 457 THR B CA 1
ATOM 7179 C C . THR B 1 457 ? -14.984 -8.609 25.922 1 28.11 457 THR B C 1
ATOM 7181 O O . THR B 1 457 ? -14.852 -7.445 25.547 1 28.11 457 THR B O 1
ATOM 7184 N N . THR B 1 458 ? -15.328 -9.508 25.016 1 30.12 458 THR B N 1
ATOM 7185 C CA . THR B 1 458 ? -16.219 -9.445 23.859 1 30.12 458 THR B CA 1
ATOM 7186 C C . THR B 1 458 ? -17.375 -8.469 24.125 1 30.12 458 THR B C 1
ATOM 7188 O O . THR B 1 458 ? -18.453 -8.594 23.547 1 30.12 458 THR B O 1
ATOM 7191 N N . ALA B 1 459 ? -17.375 -7.629 25.094 1 27.58 459 ALA B N 1
ATOM 7192 C CA . ALA B 1 459 ? -18.609 -6.879 24.891 1 27.58 459 ALA B CA 1
ATOM 7193 C C . ALA B 1 459 ? -18.609 -6.152 23.547 1 27.58 459 ALA B C 1
ATOM 7195 O O . ALA B 1 459 ? -17.734 -5.324 23.281 1 27.58 459 ALA B O 1
ATOM 7196 N N . GLN B 1 460 ? -18.922 -6.82 22.453 1 27.09 460 GLN B N 1
ATOM 7197 C CA . GLN B 1 460 ? -19.328 -6.152 21.219 1 27.09 460 GLN B CA 1
ATOM 7198 C C . GLN B 1 460 ? -19.953 -4.793 21.516 1 27.09 460 GLN B C 1
ATOM 7200 O O . GLN B 1 460 ? -20.828 -4.676 22.359 1 27.09 460 GLN B O 1
ATOM 7205 N N . PRO B 1 461 ? -19.188 -3.736 21.406 1 28.78 461 PRO B N 1
ATOM 7206 C CA . PRO B 1 461 ? -20.156 -2.641 21.547 1 28.78 461 PRO B CA 1
ATOM 7207 C C . PRO B 1 461 ? -21.438 -2.881 20.75 1 28.78 461 PRO B C 1
ATOM 7209 O O . PRO B 1 461 ? -21.375 -3.307 19.594 1 28.78 461 PRO B O 1
ATOM 7212 N N . SER B 1 462 ? -22.422 -3.432 21.344 1 24.64 462 SER B N 1
ATOM 7213 C CA . SER B 1 462 ? -23.797 -3.574 20.875 1 24.64 462 SER B CA 1
ATOM 7214 C C . SER B 1 462 ? -24.266 -2.322 20.141 1 24.64 462 SER B C 1
ATOM 7216 O O . SER B 1 462 ? -25.453 -2.168 19.875 1 24.64 462 SER B O 1
ATOM 7218 N N . ALA B 1 463 ? -23.516 -1.2 20.125 1 25.98 463 ALA B N 1
ATOM 7219 C CA . ALA B 1 463 ? -24.297 -0.256 19.328 1 25.98 463 ALA B CA 1
ATOM 7220 C C . ALA B 1 463 ? -24.438 -0.736 17.891 1 25.98 463 ALA B C 1
ATOM 7222 O O . ALA B 1 463 ? -23.438 -0.969 17.203 1 25.98 463 ALA B O 1
ATOM 7223 N N . VAL B 1 464 ? -25.406 -1.516 17.531 1 21.06 464 VAL B N 1
ATOM 7224 C CA . VAL B 1 464 ? -26.062 -1.716 16.25 1 21.06 464 VAL B CA 1
ATOM 7225 C C . VAL B 1 464 ? -25.922 -0.461 15.391 1 21.06 464 VAL B C 1
ATOM 7227 O O . VAL B 1 464 ? -26.406 0.609 15.758 1 21.06 464 VAL B O 1
ATOM 7230 N N . ILE B 1 465 ? -24.906 -0.249 14.742 1 18.89 465 ILE B N 1
ATOM 7231 C CA . ILE B 1 465 ? -25.031 0.697 13.633 1 18.89 465 ILE B CA 1
ATOM 7232 C C . ILE B 1 465 ? -26.266 0.361 12.805 1 18.89 465 ILE B C 1
ATOM 7234 O O . ILE B 1 465 ? -26.281 -0.645 12.086 1 18.89 465 ILE B O 1
ATOM 7238 N N . VAL B 1 466 ? -27.484 0.39 13.375 1 17.14 466 VAL B N 1
ATOM 7239 C CA . VAL B 1 466 ? -28.625 0.643 12.5 1 17.14 466 VAL B CA 1
ATOM 7240 C C . VAL B 1 466 ? -28.344 1.866 11.633 1 17.14 466 VAL B C 1
ATOM 7242 O O . VAL B 1 466 ? -27.859 2.889 12.125 1 17.14 466 VAL B O 1
#

Solvent-accessible surface area (backbone atoms only — not comparable to full-atom values): 46876 Å² total; per-residue (Å²): 136,86,78,78,78,78,77,76,76,74,75,72,71,74,68,75,74,74,57,49,71,65,51,46,51,66,51,36,52,61,51,44,42,48,42,14,63,69,19,51,32,26,37,28,30,11,36,23,44,96,87,45,75,44,65,40,48,20,38,49,38,39,79,88,78,58,42,59,42,49,42,69,33,17,37,53,24,9,37,43,24,26,37,55,47,36,50,41,52,51,44,37,36,75,70,65,73,49,56,55,80,36,52,36,59,76,40,30,27,63,47,36,33,72,54,64,71,42,41,62,47,77,56,56,35,74,68,50,70,69,23,25,38,47,21,36,47,36,25,13,37,13,46,33,34,43,54,60,69,57,52,53,48,44,40,70,72,37,28,86,48,70,69,52,67,64,57,46,44,52,42,10,29,74,63,31,62,78,45,58,51,72,72,43,31,38,77,27,62,43,34,33,35,47,49,42,42,27,48,24,44,74,70,47,48,60,45,76,84,65,61,60,72,70,67,53,50,35,66,71,52,42,71,68,50,66,52,43,40,45,46,68,44,48,62,41,34,33,68,77,40,65,60,50,47,47,21,31,21,72,41,69,90,65,46,49,95,46,32,42,38,31,35,41,47,31,54,15,42,33,23,54,56,39,47,25,13,14,32,22,29,11,20,31,38,52,1,39,49,33,31,39,63,76,71,27,42,32,94,75,58,25,63,45,45,66,65,57,51,51,57,26,62,59,54,44,61,28,70,38,67,83,37,17,16,96,81,32,69,28,39,20,37,32,10,34,37,32,25,52,42,48,46,20,55,65,33,43,83,15,52,47,82,85,51,69,65,69,66,72,34,29,40,24,38,44,18,55,48,80,15,13,20,27,43,55,27,15,22,24,78,72,79,52,33,8,29,14,35,26,32,31,33,67,44,30,63,34,38,89,45,26,40,74,43,17,75,42,32,55,42,42,42,37,38,49,42,50,26,38,49,26,52,48,69,72,44,71,70,57,41,61,82,70,91,82,60,76,86,52,65,29,46,69,46,82,46,61,71,56,95,60,73,64,77,64,72,73,71,59,77,73,74,69,84,118,137,84,80,77,79,77,77,76,76,77,74,72,72,74,69,76,75,73,58,50,72,66,50,46,51,68,52,35,54,60,51,44,42,50,41,14,63,69,19,53,30,25,38,27,31,12,35,24,44,94,89,45,76,43,65,40,48,19,39,48,36,39,78,88,79,56,42,60,42,49,41,69,33,18,37,52,23,9,37,43,24,27,37,56,46,37,49,41,52,50,44,37,37,75,71,66,74,49,55,55,79,36,51,36,57,75,40,30,27,64,47,35,34,70,55,66,72,42,41,62,46,78,54,57,33,75,69,50,70,69,22,24,38,47,22,36,47,37,25,12,40,15,46,34,33,42,55,60,68,56,53,53,50,45,39,69,73,37,26,86,47,71,67,54,68,64,57,45,45,51,42,10,29,74,62,32,62,79,44,56,52,73,74,43,30,36,78,27,61,43,34,34,35,48,50,41,43,27,50,25,44,74,70,46,48,60,45,76,85,65,60,60,74,72,67,53,49,36,66,71,52,41,72,67,51,66,51,42,38,46,46,66,44,48,62,43,33,33,69,77,42,66,59,49,45,47,22,29,21,74,41,66,92,63,47,50,96,48,32,41,39,31,35,41,46,30,54,15,41,32,22,53,54,40,44,24,12,13,31,23,29,11,20,29,35,52,2,39,48,33,33,39,61,76,69,29,40,31,92,77,57,25,63,46,45,65,66,58,50,51,56,25,61,59,55,46,62,25,69,39,66,84,36,17,16,96,81,32,68,26,41,22,38,31,11,33,35,32,25,52,43,49,47,18,55,68,35,43,82,17,46,45,82,86,50,70,64,68,65,71,33,28,42,23,38,45,17,56,47,82,13,12,21,26,41,56,25,14,23,24,79,73,79,52,32,8,29,13,34,27,33,30,32,67,44,29,63,34,39,88,45,27,39,74,42,16,75,43,33,57,47,41,43,36,38,49,42,50,27,38,49,26,52,46,69,73,44,71,72,57,41,59,82,69,90,81,60,77,86,52,64,30,47,69,45,81,45,61,74,56,95,60,74,66,78,66,73,75,72,60,76,71,74,68,85,118

Secondary structure (DSSP, 8-state):
--------------------HHHHHHHHHHHHHHHHHHHT--EEEEEE-SS-EEEEEESEEETTTTEEP-TT-BEEEETTHHHHHHHHHHHHHHTTS--TTSBHHHHHHHHHHHHHS--HHHHH-GGGGG-BHHHHHTT-S-BPPP-HHHHHHHHHHSTT----HHHHHHHHHHH-BSS-TTT-----HHHHHHHHHHHHHHHT-S-GGG--GGGGS-HHHHHTTTTTTEEE--SSBGGGSTTBPP-EEE-GGG-BTTEEEEEEGGGSB--TTGGGTBEEE-HHHHHHHHHHHHHS-GGGT-SS-HHHHHHHH--EE---TT-EETTEET--EE-SS-BS-THHHHHGGGS-TTS-GGGG--EE--EE-SS-EEEEEEEETTTTEEEEEEESBSS----SSBGGGGGGHHHHHHHHHHHHHHHHTT-PPP--------S-B-EEEEEE--SS--------------/--------------------HHHHHHHHHHHHHHHHHHHT--EEEEEE-SS-EEEEEESEEETTTTEEP-TT-BEEEETTHHHHHHHHHHHHHHTTS--TTSBHHHHHHHHHHHHHS--HHHHH-GGGGG-BHHHHHTT-S-BPPP-HHHHHHHHHHSTT----HHHHHHHHHHH-BSS-TTT-----HHHHHHHHHHHHHHHT-S-GGG--GGGGS-HHHHHTTTTTTEEE--SSBGGGSTTBPP-EEE-GGG-BTTEEEEEEGGGSB--TTGGGTBEEE-HHHHHHHHHHHHHS-GGGT-SS-HHHHHHHH--EE---TT-EETTEET--EE-SS-BS-THHHHHGGGS-TTS-GGGG--EE--EE-SS-EEEEEEEETTTTEEEEEEESBSS----SSBGGGGGGHHHHHHHHHHHHHHHHTTPPPP--------S-B-EEEEEE--SS--------------

Radius of gyration: 31.04 Å; Cα contacts (8 Å, |Δi|>4): 2219; chains: 2; bounding box: 66×127×123 Å

Nearest PDB structures (foldseek):
  1pwd-assembly1_A  TM=8.551E-01  e=5.877E-20  Streptomyces sp. R61
  4y7p-assembly2_A  TM=7.955E-01  e=2.955E-18  Bacillus cereus
  7mde-assembly1_A-2  TM=7.639E-01  e=6.132E-14  Escherichia coli CFT073
  6lc9-assembly1_A  TM=7.045E-01  e=2.495E-13  Enterobacter cloacae
  7mqn-assembly2_B  TM=6.521E-01  e=2.220E-13  Cereibacter sphaeroides 2.4.1

pLDDT: mean 87.11, std 17.96, range [17.08, 98.94]

Sequence (932 aa):
MAMALRFALALATLIRAWATLEDVEKALQPVLDQMALKYNMSFSFGFVNTQGRVALAAGVNNIWNRRPLRPDSLVPLGSVTKPWTAVMVMQAVESGLLNLDDPAMQWIDPVMRRLWNKSMEQLWGPQVRQVVVRDLMGMTSGMKDYDDFFLEHFTMAFSGDDAGPMVYLQSAARQGFACAPGSCAMYSGANYVLLGLLLVQVHGMWSWQDLDQLHVIPRELFRSGRYSHTSFSRLGRCAQYPGFAHQYAWKYWMAENGTQVFEDLLYDSCLNGWTMGNIASSAVDLATFFFDLFTLPKEQGGFITTKSLADMQASKTLGDTWCEGPNGEGSCAYGMGILTDQLGQDFWLLQNASENQSKVSVIGHPGEDWGSGCSPCGYNPTYNFGICIAYTSVIGMNCSGDFRNNYNAVQEATCLAYDAVMATQGGPRLNCTLPTYSGLKAQCEWTKHSRQKHNFTTAQPSAVIVMAMALRFALALATLIRAWATLEDVEKALQPVLDQMALKYNMSFSFGFVNTQGRVALAAGVNNIWNRRPLRPDSLVPLGSVTKPWTAVMVMQAVESGLLNLDDPAMQWIDPVMRRLWNKSMEQLWGPQVRQVVVRDLMGMTSGMKDYDDFFLEHFTMAFSGDDAGPMVYLQSAARQGFACAPGSCAMYSGANYVLLGLLLVQVHGMWSWQDLDQLHVIPRELFRSGRYSHTSFSRLGRCAQYPGFAHQYAWKYWMAENGTQVFEDLLYDSCLNGWTMGNIASSAVDLATFFFDLFTLPKEQGGFITTKSLADMQASKTLGDTWCEGPNGEGSCAYGMGILTDQLGQDFWLLQNASENQSKVSVIGHPGEDWGSGCSPCGYNPTYNFGICIAYTSVIGMNCSGDFRNNYNAVQEATCLAYDAVMATQGGPRLNCTLPTYSGLKAQCEWTKHSRQKHNFTTAQPSAVIV